Protein 8ROK (pdb70)

InterPro domains:
  IPR003395 RecF/RecN/SMC, N-terminal [PF02463] (2-1196)
  IPR010935 SMCs flexible hinge [PF06470] (530-642)
  IPR010935 SMCs flexible hinge [SM00968] (530-643)
  IPR024704 Structural maintenance of chromosomes protein [PIRSF005719] (1-1197)
  IPR027417 P-loop containing nucleoside triphosphate hydrolase [G3DSA:3.40.50.300] (1-197)
  IPR027417 P-loop containing nucleoside triphosphate hydrolase [G3DSA:3.40.50.300] (995-1211)
  IPR027417 P-loop containing nucleoside triphosphate hydrolase [SSF52540] (1-1189)
  IPR036277 SMCs flexible hinge superfamily [SSF75553] (465-689)
  IPR041741 Structural maintenance of chromosomes 3, ABC domain, eukaryotic [cd03272] (3-158)

GO terms:
  GO:0000785 chromatin (C, IDA)
  GO:0008278 cohesin complex (C, IDA)
  GO:0030893 meiotic cohesin complex (C, IDA)
  GO:0006275 regulation of DNA replication (P, IMP)
  GO:0005515 protein binding (F, IPI)
  GO:0000278 mitotic cell cycle (P, TAS)
  GO:0000775 chromosome, centromeric region (C, TAS)
  GO:0005654 nucleoplasm (C, TAS)
  GO:0005694 chromosome (C, TAS)
  GO:0005829 cytosol (C, TAS)
  GO:0007062 sister chromatid cohesion (P, IMP)
  GO:0005654 nucleoplasm (C, IDA)
  GO:0097431 mitotic spindle pole (C, IDA)
  GO:0070840 dynein complex binding (F, IDA)
  GO:0016363 nuclear matrix (C, IDA)
  GO:0051321 meiotic cell cycle (P, IDA)
  GO:0048487 beta-tubulin binding (F, IDA)
  GO:0090307 mitotic spindle assembly (P, IMP)
  GO:0046982 protein heterodimerization activity (F, IPI)

Sequence (932 aa):
MYIKQVIIQGFRSYRDQTIVDPFSSKHNVIVGRNGSGKSNFFYAIQFVLSDEFSHLRPEQRLALLHEGTGPRVISAFVEIIFDNSDNRLPIDKEEVSLRRVIGAKKDQYFLDKKMVTKNDVMNLLESAGFSRSNPYYIVKQGKINQMATAPDSQRLKLLREVAGTRVYDERKEESISLMKETEGKREKINELLKYIFSEQKEKLIKRQEELDRGYKSIMELMNVLELRKYEAIQLTFKQVSKNFSEVFQKLVPGGKATLVMKFTGVGIRVSFTGKQGEMREMQQLSGGQKSSLVALALIFAIQKCCDPAPFYLFDQIDQALDAQHRKAVSDMIMELAVHAQFITTTFRPELLESADKFYGVKFRNKVSHIDVITAEMAKDFVEGPLAKIWLAAHWDKKLTKAHVFECNLESSVESIISPKVKMALRTSGHLLLGVVRIYHRKAKYLLADCNEAFIKIMYIKQVIIQGFRSYRDQTIVDPFSSKHNVIVGRNGSGKSNFFYAIQFVLSDEFSHLRPEQRLALLHEGTGPRVISAFVEIIFDNSDNRLPIDKEEVSLRRVIGAKKDQYFLDKKMVTKNDVMNLLESAGFSRSNPYYIVKQGKINQMATAPDSQRLKLLREVAGTRVYDERKEESISLMKETEGKREKINELLKYIEERLHTVNFSEQKEKLIKRQEELDRGYKSIMELMNVLELRKYEAIQLTFKQVSKNFSEVFQKLVPGGKATLVMKDQFTGVGIRVSFTGKQGEMREMQQLSGGQKSLVALALIFAIQKCDPAPFYLFDQIDQALDAQHRKAVSDMIMELAVHAQFITTTFRPELLESADKFYGVKFRNKVSHIDVITAEMAKDFVEDAHFVLSKRGPLAKIWLAAHWDKKLTKAHVFECNLESSVESIISPKVKMALRTSGHLLLGVVRIYHRKAKYLLADCNEAFIKIKMA

Solvent-accessible surface area: 42572 Å² total; per-residue (Å²): 10,51,0,40,32,0,19,0,69,0,0,46,20,0,30,69,105,15,106,0,73,63,12,23,47,95,0,0,0,0,3,2,84,13,23,4,7,16,36,24,0,0,59,0,0,5,0,0,2,7,71,126,37,10,136,23,189,75,144,79,35,77,38,11,16,9,104,32,51,46,93,220,36,140,52,2,18,0,25,0,26,0,7,6,74,104,94,91,0,13,24,121,107,126,80,0,21,0,78,0,34,0,8,50,196,158,34,56,4,47,19,34,191,154,137,22,84,65,114,29,3,22,48,0,1,4,12,4,31,6,15,74,16,20,82,8,14,15,0,54,20,46,74,0,50,81,14,6,98,12,84,44,58,66,14,5,117,32,4,92,75,21,0,2,28,112,6,1,50,82,14,41,126,70,0,77,65,23,12,160,99,0,70,38,38,35,99,114,5,78,88,38,34,151,153,42,132,91,132,74,64,103,137,21,39,147,46,33,95,40,1,64,102,0,68,159,17,0,52,86,0,42,95,29,0,47,133,77,30,163,118,7,35,88,104,10,28,133,78,0,16,127,5,0,29,72,9,0,63,139,4,9,110,45,0,83,2,38,7,25,35,110,138,98,1,2,3,5,103,0,1,36,48,16,112,107,69,11,58,71,109,8,140,56,10,35,49,9,25,34,2,0,0,1,0,0,5,0,8,0,1,11,109,33,38,92,16,9,0,14,0,0,10,21,2,2,49,20,4,4,40,97,4,10,120,16,0,2,61,15,0,92,105,63,5,96,159,16,1,1,0,0,1,0,27,34,37,29,0,1,120,6,18,85,41,16,1,8,5,104,62,142,136,70,10,3,66,12,88,68,28,76,37,127,96,0,60,98,83,8,155,90,59,34,61,28,0,54,36,0,4,8,19,52,112,87,5,77,132,67,66,0,87,124,1,75,3,62,58,2,1,78,24,2,32,45,98,125,133,191,44,44,7,17,40,0,0,1,10,0,0,0,0,0,48,0,0,24,51,6,1,110,66,2,22,55,64,3,75,118,18,21,137,139,118,8,51,0,54,32,0,18,0,71,2,0,39,19,0,100,66,112,18,104,2,71,63,12,25,49,88,0,0,1,0,4,2,88,12,21,4,6,16,41,27,0,1,66,0,0,3,0,1,8,5,65,113,32,11,144,32,144,101,105,72,51,66,35,12,4,13,86,25,102,50,131,96,31,140,37,2,20,0,11,0,23,0,11,2,64,94,102,46,1,20,24,139,108,134,84,0,15,0,60,0,20,0,2,57,196,107,34,47,5,47,22,35,148,156,135,28,85,52,109,14,2,16,49,1,3,17,11,2,17,21,22,103,6,20,56,15,22,4,0,52,20,53,51,0,56,108,10,9,97,10,76,40,49,67,11,17,137,25,2,73,67,0,0,0,23,97,19,1,62,90,37,38,122,61,0,75,53,19,11,160,94,0,59,47,36,45,119,106,1,77,90,14,5,113,91,5,69,94,121,55,146,162,146,125,76,32,104,76,24,100,97,4,49,126,40,26,78,43,4,60,111,0,69,155,16,0,76,88,0,26,95,32,2,64,148,53,24,116,119,11,6,55,64,5,3,142,73,0,25,124,2,0,38,73,8,0,103,112,4,10,110,40,1,83,2,47,13,31,59,88,136,184,75,105,2,1,1,8,84,1,2,28,57,24,146,110,64,14,53,72,64,10,116,61,11,34,52,7,24,46,4,0,0,2,0,0,3,0,5,0,0,7,115,25,13,76,14,8,0,12,0,0,7,26,0,4,58,19,5,4,54,91,3,7,117,17,0,2,55,10,0,92,96,57,5,92,164,15,2,1,0,0,0,0,34,35,48,26,0,2,119,6,17,85,43,17,1,9,5,108,65,143,135,40,4,5,71,12,86,70,30,70,39,123,104,0,64,82,59,14,128,132,34,162,29,14,79,99,112,202,46,77,22,24,25,0,22,21,0,6,6,27,52,142,105,5,64,106,69,68,0,78,124,0,68,2,58,71,4,2,91,44,0,30,71,42,208,108,148,9,16,4,27,8,2,0,10,0,1,0,0,0,0,50,0,1,24,46,11,0,110,46,1,27,55,34,0,57,87,9,37,99,104,18,115,157,113

Foldseek 3Di:
DAFQWKWKDQFAQAPHIATAHTDDQFAEEEEEDVPQCDVSVVVQVCCFAAPVNLDDALVVLVNGGYDDPDDHDFKIKMKTKDQCPVVLQVDPDRIWIWMWMTGSPDTFIATVNHTDDSVVRQVRCVSSLRHSQPPLLEAEQCNLLCLLPDDQQVALVVLLSLLPLVVVVVVVVVVVVVVVVVVVVLCCVVVVLVVQVVVVNVVVVVVNVVVVVVVVVVVVVVVVVVVCSVVSSVVSLVQLQVQLQVLVCLLQVQKGKGWDCPVRGIWIWIGSPHPPVNTDTSNPDDSQVSSLSSVSSSVSSCVSRPDQEHEYEESCVSPDPSNLLSVLVVSLVCRVRHYYYYYYLACNVLVSRDWYWYWGNDPSHIHIDTDDSVVSNVRSD/DLLVQLLCQLPPVPPPDPVCLVPDDLVVLVVPLVDPDPPDDPVSSVSSVSSSVSSVVVNVVVVVVVVVVVVVVD/DAFQWKWKDQFAQAPHTATAHTDDQFEEEEEEDVPQCDVSVVVLVCCQAPPVNLDDDLVRLQNGGYDDDDDTDFKIKMKTKDQCPVVLFVDPDRIWIWMWMTGSPDTFIDIVNHTDDSVVRQVRCVSSQDDNLQPFLEDEVVNLVCLLPPDQQVQVVSLLSLLPPVVVVVVVVVVVVVVVVVVVVLVVLVVVLVVLVVVPVVVPSPVVSVVSVVVSVVVVVVVVVVVVVVVVCVVCVVVSSVVSQVQLQVQLQVLVCLLQPQKGKGWDFCVDTRGIWIWIDSPHPDPPTDTSVPDDPQVSLLSSVSSSSSSCVSRPDQEHEYEASCVSDDPSSLLSVLVVSLVVRVRHYYYYYHLACNVLVSRDWYWYWGNDDSHIHIHTDDSVVSHVRSVD/DVVLPPDDPQQVQLLCQLPPVVPDDPVNLVPHDLVVNVVCLVVPPDDDDPVVNVSSVSSSVSSVVVVVVVVVVVVVVVVVVVVVD

Structure (mmCIF, N/CA/C/O backbone):
data_8ROK
#
_entry.id   8ROK
#
_cell.length_a   118.244
_cell.length_b   154.459
_cell.length_c   136.541
_cell.angle_alpha   90.000
_cell.angle_beta   90.000
_cell.angle_gamma   90.000
#
_symmetry.space_group_name_H-M   'C 2 2 21'
#
loop_
_entity.id
_entity.type
_entity.pdbx_description
1 polymer 'Structural maintenance of chromosomes protein 3'
2 polymer 'Double-strand-break repair protein rad21 homolog'
3 non-polymer 'PHOSPHOTHIOPHOSPHORIC ACID-ADENYLATE ESTER'
4 non-polymer 'MAGNESIUM ION'
5 water water
#
loop_
_atom_site.group_PDB
_atom_site.id
_atom_site.type_symbol
_atom_site.label_atom_id
_atom_site.label_alt_id
_atom_site.label_comp_id
_atom_site.label_asym_id
_atom_site.label_entity_id
_atom_site.label_seq_id
_atom_site.pdbx_PDB_ins_code
_atom_site.Cartn_x
_atom_site.Cartn_y
_atom_site.Cartn_z
_atom_site.occupancy
_atom_site.B_iso_or_equiv
_atom_site.auth_seq_id
_atom_site.auth_comp_id
_atom_site.auth_asym_id
_atom_site.auth_atom_id
_atom_site.pdbx_PDB_model_num
ATOM 1 N N . MET A 1 1 ? -27.56080 7.20508 20.65328 1.000 48.03796 1 MET A N 1
ATOM 2 C CA . MET A 1 1 ? -28.17142 8.39717 20.07860 1.000 58.76622 1 MET A CA 1
ATOM 3 C C . MET A 1 1 ? -27.68259 9.65965 20.76615 1.000 62.94266 1 MET A C 1
ATOM 4 O O . MET A 1 1 ? -27.83072 9.82154 21.98190 1.000 65.15253 1 MET A O 1
ATOM 9 N N . TYR A 1 2 ? -27.08189 10.54171 19.97748 1.000 52.20553 2 TYR A N 1
ATOM 10 C CA . TYR A 1 2 ? -26.62886 11.83802 20.45912 1.000 53.03876 2 TYR A CA 1
ATOM 11 C C . TYR A 1 2 ? -26.62395 12.78479 19.26796 1.000 58.44024 2 TYR A C 1
ATOM 12 O O . TYR A 1 2 ? -26.86231 12.37988 18.12811 1.000 48.52560 2 TYR A O 1
ATOM 21 N N . ILE A 1 3 ? -26.38110 14.06003 19.53583 1.000 55.99222 3 ILE A N 1
ATOM 22 C CA . ILE A 1 3 ? -26.38714 15.05712 18.47957 1.000 42.87364 3 ILE A CA 1
ATOM 23 C C . ILE A 1 3 ? -24.99481 15.09449 17.88188 1.000 45.40243 3 ILE A C 1
ATOM 24 O O . ILE A 1 3 ? -24.04621 15.57149 18.50424 1.000 48.93302 3 ILE A O 1
ATOM 29 N N . LYS A 1 4 ? -24.87206 14.58533 16.66046 1.000 47.35469 4 LYS A N 1
ATOM 30 C CA . LYS A 1 4 ? -23.57597 14.61674 16.00653 1.000 45.35560 4 LYS A CA 1
ATOM 31 C C . LYS A 1 4 ? -23.33513 15.97622 15.36537 1.000 45.72209 4 LYS A C 1
ATOM 32 O O . LYS A 1 4 ? -22.23830 16.53443 15.47071 1.000 48.15258 4 LYS A O 1
ATOM 38 N N . GLN A 1 5 ? -24.35828 16.55452 14.75097 1.000 43.54543 5 GLN A N 1
ATOM 39 C CA . GLN A 1 5 ? -24.13005 17.79807 14.03212 1.000 44.71949 5 GLN A CA 1
ATOM 40 C C . GLN A 1 5 ? -25.43116 18.57296 13.90759 1.000 47.43014 5 GLN A C 1
ATOM 41 O O . GLN A 1 5 ? -26.52427 17.99733 13.85818 1.000 44.30181 5 GLN A O 1
ATOM 47 N N . VAL A 1 6 ? -25.28899 19.89308 13.87073 1.000 46.04703 6 VAL A N 1
ATOM 48 C CA . VAL A 1 6 ? -26.40030 20.80648 13.67279 1.000 45.13796 6 VAL A CA 1
ATOM 49 C C . VAL A 1 6 ? -26.09290 21.73131 12.50590 1.000 41.09534 6 VAL A C 1
ATOM 50 O O . VAL A 1 6 ? -24.97342 22.24882 12.38802 1.000 44.82576 6 VAL A O 1
ATOM 54 N N . ILE A 1 7 ? -27.09645 21.95616 11.65952 1.000 42.23843 7 ILE A N 1
ATOM 55 C CA . ILE A 1 7 ? -27.00152 22.90188 10.55176 1.000 40.26444 7 ILE A CA 1
ATOM 56 C C . ILE A 1 7 ? -28.14624 23.88618 10.69951 1.000 40.98457 7 ILE A C 1
ATOM 57 O O . ILE A 1 7 ? -29.30581 23.47385 10.84270 1.000 41.48480 7 ILE A O 1
ATOM 62 N N . ILE A 1 8 ? -27.82353 25.18147 10.66433 1.000 40.49822 8 ILE A N 1
ATOM 63 C CA . ILE A 1 8 ? -28.81099 26.23630 10.83448 1.000 36.97460 8 ILE A CA 1
ATOM 64 C C . ILE A 1 8 ? -28.73516 27.21622 9.66948 1.000 39.93468 8 ILE A C 1
ATOM 65 O O . ILE A 1 8 ? -27.64158 27.61979 9.25556 1.000 43.11044 8 ILE A O 1
ATOM 70 N N . GLN A 1 9 ? -29.89862 27.68446 9.22182 1.000 35.39707 9 GLN A N 1
ATOM 71 C CA . GLN A 1 9 ? -29.92534 28.75335 8.23919 1.000 35.93530 9 GLN A CA 1
ATOM 72 C C . GLN A 1 9 ? -31.18586 29.59399 8.39194 1.000 37.91427 9 GLN A C 1
ATOM 73 O O . GLN A 1 9 ? -32.28334 29.05827 8.58166 1.000 40.07762 9 GLN A O 1
ATOM 79 N N . GLY A 1 10 ? -31.01971 30.91951 8.28918 1.000 36.49576 10 GLY A N 1
ATOM 80 C CA . GLY A 1 10 ? -32.14285 31.83845 8.32846 1.000 43.80020 10 GLY A CA 1
ATOM 81 C C . GLY A 1 10 ? -32.85197 31.92610 9.66866 1.000 49.14719 10 GLY A C 1
ATOM 82 O O . GLY A 1 10 ? -33.93753 32.52005 9.74417 1.000 50.55453 10 GLY A O 1
ATOM 83 N N . PHE A 1 11 ? -32.26179 31.36766 10.72873 1.000 40.08249 11 PHE A N 1
ATOM 84 C CA . PHE A 1 11 ? -32.94805 31.14205 12.00648 1.000 42.76000 11 PHE A CA 1
ATOM 85 C C . PHE A 1 11 ? -32.41907 32.15878 13.01067 1.000 44.35121 11 PHE A C 1
ATOM 86 O O . PHE A 1 11 ? -31.26362 32.05995 13.44527 1.000 42.48446 11 PHE A O 1
ATOM 94 N N . ARG A 1 12 ? -33.26028 33.13804 13.36211 1.000 34.52349 12 ARG A N 1
ATOM 95 C CA . ARG A 1 12 ? -32.88400 34.20464 14.29091 1.000 35.01235 12 ARG A CA 1
ATOM 96 C C . ARG A 1 12 ? -31.53029 34.80574 13.90697 1.000 46.17124 12 ARG A C 1
ATOM 97 O O . ARG A 1 12 ? -31.36472 35.26067 12.77452 1.000 50.60402 12 ARG A O 1
ATOM 105 N N . SER A 1 13 ? -30.54858 34.83313 14.81319 1.000 47.26431 13 SER A N 1
ATOM 106 C CA . SER A 1 13 ? -29.29049 35.49338 14.45519 1.000 44.06084 13 SER A CA 1
ATOM 107 C C . SER A 1 13 ? -28.39354 34.65008 13.54094 1.000 44.65208 13 SER A C 1
ATOM 108 O O . SER A 1 13 ? -27.30790 35.10881 13.18298 1.000 44.74707 13 SER A O 1
ATOM 111 N N . TYR A 1 14 ? -28.75730 33.39658 13.25942 1.000 43.72613 14 TYR A N 1
ATOM 112 C CA . TYR A 1 14 ? -28.01433 32.55764 12.31983 1.000 52.87200 14 TYR A CA 1
ATOM 113 C C . TYR A 1 14 ? -28.63565 32.75508 10.93416 1.000 49.10126 14 TYR A C 1
ATOM 114 O O . TYR A 1 14 ? -29.41059 31.93862 10.43698 1.000 40.24646 14 TYR A O 1
ATOM 123 N N . ARG A 1 15 ? -28.34724 33.92588 10.36148 1.000 42.06125 15 ARG A N 1
ATOM 124 C CA . ARG A 1 15 ? -28.92826 34.26969 9.06674 1.000 48.80850 15 ARG A CA 1
ATOM 125 C C . ARG A 1 15 ? -28.39991 33.35081 7.98073 1.000 48.83194 15 ARG A C 1
ATOM 126 O O . ARG A 1 15 ? -29.17537 32.75819 7.23207 1.000 41.90742 15 ARG A O 1
ATOM 134 N N . ASP A 1 16 ? -27.08448 33.20713 7.91388 1.000 43.63574 16 ASP A N 1
ATOM 135 C CA . ASP A 1 16 ? -26.39009 32.44948 6.89347 1.000 44.26196 16 ASP A CA 1
ATOM 136 C C . ASP A 1 16 ? -26.10630 31.02338 7.34442 1.000 45.12498 16 ASP A C 1
ATOM 137 O O . ASP A 1 16 ? -25.96523 30.74292 8.53656 1.000 46.34323 16 ASP A O 1
ATOM 142 N N . GLN A 1 17 ? -26.04617 30.11578 6.37022 1.000 47.51079 17 GLN A N 1
ATOM 143 C CA . GLN A 1 17 ? -25.80457 28.70662 6.64286 1.000 40.80822 17 GLN A CA 1
ATOM 144 C C . GLN A 1 17 ? -24.70634 28.49126 7.67634 1.000 41.85921 17 GLN A C 1
ATOM 145 O O . GLN A 1 17 ? -23.58488 28.99499 7.53338 1.000 51.16457 17 GLN A O 1
ATOM 151 N N . THR A 1 18 ? -25.03171 27.73154 8.71884 1.000 38.47488 18 THR A N 1
ATOM 152 C CA . THR A 1 18 ? -24.13751 27.53401 9.85382 1.000 47.64697 18 THR A CA 1
ATOM 153 C C . THR A 1 18 ? -24.02807 26.03961 10.12706 1.000 49.74938 18 THR A C 1
ATOM 154 O O . THR A 1 18 ? -25.01059 25.39455 10.50836 1.000 46.39312 18 THR A O 1
ATOM 158 N N . ILE A 1 19 ? -22.83699 25.50956 9.90057 1.000 42.50495 19 ILE A N 1
ATOM 159 C CA . ILE A 1 19 ? -22.52912 24.09092 9.94406 1.000 42.76801 19 ILE A CA 1
ATOM 160 C C . ILE A 1 19 ? -21.62170 23.93535 11.15333 1.000 50.73349 19 ILE A C 1
ATOM 161 O O . ILE A 1 19 ? -20.44989 24.32877 11.10980 1.000 50.51222 19 ILE A O 1
ATOM 166 N N . VAL A 1 20 ? -22.16416 23.42077 12.25758 1.000 46.05885 20 VAL A N 1
ATOM 167 C CA . VAL A 1 20 ? -21.38200 23.35209 13.48700 1.000 49.88373 20 VAL A CA 1
ATOM 168 C C . VAL A 1 20 ? -20.52040 22.09670 13.44433 1.000 48.39644 20 VAL A C 1
ATOM 169 O O . VAL A 1 20 ? -20.99363 21.01687 13.07413 1.000 44.93324 20 VAL A O 1
ATOM 173 N N . ASP A 1 21 ? -19.24248 22.25885 13.76732 1.000 45.62490 21 ASP A N 1
ATOM 174 C CA . ASP A 1 21 ? -18.31728 21.14427 13.76983 1.000 53.19009 21 ASP A CA 1
ATOM 175 C C . ASP A 1 21 ? -18.86013 20.01814 14.64509 1.000 57.25112 21 ASP A C 1
ATOM 176 O O . ASP A 1 21 ? -19.50657 20.28659 15.66656 1.000 53.99368 21 ASP A O 1
ATOM 181 N N . PRO A 1 22 ? -18.65237 18.75646 14.25767 1.000 47.14761 22 PRO A N 1
ATOM 182 C CA . PRO A 1 22 ? -19.29994 17.64224 14.96234 1.000 47.89385 22 PRO A CA 1
ATOM 183 C C . PRO A 1 22 ? -19.02618 17.65030 16.46689 1.000 51.12659 22 PRO A C 1
ATOM 184 O O . PRO A 1 22 ? -17.90139 17.87564 16.91615 1.000 56.86030 22 PRO A O 1
ATOM 188 N N . PHE A 1 23 ? -20.08252 17.40975 17.23878 1.000 40.13647 23 PHE A N 1
ATOM 189 C CA . PHE A 1 23 ? -20.02424 17.47910 18.69634 1.000 48.01678 23 PHE A CA 1
ATOM 190 C C . PHE A 1 23 ? -19.33728 16.26340 19.30679 1.000 53.55574 23 PHE A C 1
ATOM 191 O O . PHE A 1 23 ? -19.33877 15.16975 18.74107 1.000 52.18098 23 PHE A O 1
ATOM 199 N N . SER A 1 24 ? -18.78207 16.45083 20.49896 1.000 59.94366 24 SER A N 1
ATOM 200 C CA . SER A 1 24 ? -18.34393 15.30335 21.28812 1.000 51.56198 24 SER A CA 1
ATOM 201 C C . SER A 1 24 ? -19.55228 14.55550 21.83028 1.000 47.33777 24 SER A C 1
ATOM 202 O O . SER A 1 24 ? -20.58341 15.15514 22.14647 1.000 50.83702 24 SER A O 1
ATOM 205 N N . SER A 1 25 ? -19.44341 13.22915 21.89828 1.000 45.98630 25 SER A N 1
ATOM 206 C CA . SER A 1 25 ? -20.50105 12.47156 22.54660 1.000 52.06788 25 SER A CA 1
ATOM 207 C C . SER A 1 25 ? -20.58414 12.74825 24.04667 1.000 48.68886 25 SER A C 1
ATOM 208 O O . SER A 1 25 ? -21.56451 12.34846 24.67903 1.000 51.74277 25 SER A O 1
ATOM 211 N N . LYS A 1 26 ? -19.58786 13.40233 24.63251 1.000 57.76834 26 LYS A N 1
ATOM 212 C CA . LYS A 1 26 ? -19.66186 13.70943 26.05667 1.000 60.71627 26 LYS A CA 1
ATOM 213 C C . LYS A 1 26 ? -20.09664 15.15399 26.29483 1.000 48.69523 26 LYS A C 1
ATOM 214 O O . LYS A 1 26 ? -21.25205 15.50456 26.02998 1.000 52.54709 26 LYS A O 1
ATOM 220 N N . HIS A 1 27 ? -19.21699 16.00078 26.80412 1.000 47.59692 27 HIS A N 1
ATOM 221 C CA . HIS A 1 27 ? -19.64751 17.30282 27.31099 1.000 50.00613 27 HIS A CA 1
ATOM 222 C C . HIS A 1 27 ? -19.06168 18.39726 26.43635 1.000 46.39955 27 HIS A C 1
ATOM 223 O O . HIS A 1 27 ? -17.84264 18.60917 26.43101 1.000 50.38516 27 HIS A O 1
ATOM 230 N N . ASN A 1 28 ? -19.93654 19.10036 25.71687 1.000 45.21696 28 ASN A N 1
ATOM 231 C CA . ASN A 1 28 ? -19.55215 20.27500 24.94336 1.000 43.51089 28 ASN A CA 1
ATOM 232 C C . ASN A 1 28 ? -19.97141 21.53929 25.67076 1.000 44.84484 28 ASN A C 1
ATOM 233 O O . ASN A 1 28 ? -21.09350 21.64442 26.18717 1.000 43.28686 28 ASN A O 1
ATOM 238 N N . VAL A 1 29 ? -19.07298 22.50317 25.69225 1.000 40.51270 29 VAL A N 1
ATOM 239 C CA . VAL A 1 29 ? -19.35185 23.76480 26.34949 1.000 50.45261 29 VAL A CA 1
ATOM 240 C C . VAL A 1 29 ? -19.12383 24.87878 25.34442 1.000 46.72867 29 VAL A C 1
ATOM 241 O O . VAL A 1 29 ? -18.20761 24.81610 24.51565 1.000 50.69852 29 VAL A O 1
ATOM 245 N N . ILE A 1 30 ? -19.99236 25.87930 25.42304 1.000 54.52045 30 ILE A N 1
ATOM 246 C CA . ILE A 1 30 ? -20.12561 26.98129 24.48082 1.000 52.84129 30 ILE A CA 1
ATOM 247 C C . ILE A 1 30 ? -19.98238 28.29809 25.24823 1.000 54.51164 30 ILE A C 1
ATOM 248 O O . ILE A 1 30 ? -20.69371 28.51416 26.23474 1.000 57.10242 30 ILE A O 1
ATOM 253 N N . VAL A 1 31 ? -19.09102 29.18942 24.79156 1.000 50.30458 31 VAL A N 1
ATOM 254 C CA . VAL A 1 31 ? -18.89893 30.47801 25.45644 1.000 49.25675 31 VAL A CA 1
ATOM 255 C C . VAL A 1 31 ? -18.98568 31.61308 24.44244 1.000 54.62615 31 VAL A C 1
ATOM 256 O O . VAL A 1 31 ? -18.71797 31.44159 23.25130 1.000 53.95894 31 VAL A O 1
ATOM 260 N N . GLY A 1 32 ? -19.37537 32.78748 24.94814 1.000 52.40927 32 GLY A N 1
ATOM 261 C CA . GLY A 1 32 ? -19.54688 33.98041 24.15382 1.000 44.27307 32 GLY A CA 1
ATOM 262 C C . GLY A 1 32 ? -20.22070 35.09332 24.94382 1.000 45.46883 32 GLY A C 1
ATOM 263 O O . GLY A 1 32 ? -20.87274 34.83160 25.96127 1.000 53.63510 32 GLY A O 1
ATOM 264 N N . ARG A 1 33 ? -20.06917 36.33453 24.48349 1.000 40.95851 33 ARG A N 1
ATOM 265 C CA . ARG A 1 33 ? -20.64415 37.51570 25.11536 1.000 44.77730 33 ARG A CA 1
ATOM 266 C C . ARG A 1 33 ? -22.17914 37.45926 25.16318 1.000 42.60468 33 ARG A C 1
ATOM 267 O O . ARG A 1 33 ? -22.82997 36.66005 24.48215 1.000 50.61392 33 ARG A O 1
ATOM 275 N N . ASN A 1 34 ? -22.75910 38.36356 25.96530 1.000 42.51976 34 ASN A N 1
ATOM 276 C CA . ASN A 1 34 ? -24.17093 38.70417 25.81456 1.000 45.83842 34 ASN A CA 1
ATOM 277 C C . ASN A 1 34 ? -24.46451 38.98052 24.34337 1.000 47.54090 34 ASN A C 1
ATOM 278 O O . ASN A 1 34 ? -23.74303 39.74804 23.70240 1.000 38.93279 34 ASN A O 1
ATOM 283 N N . GLY A 1 35 ? -25.54481 38.38668 23.82574 1.000 40.24490 35 GLY A N 1
ATOM 284 C CA . GLY A 1 35 ? -26.01075 38.68432 22.49151 1.000 49.99660 35 GLY A CA 1
ATOM 285 C C . GLY A 1 35 ? -25.25499 37.99858 21.36964 1.000 52.62990 35 GLY A C 1
ATOM 286 O O . GLY A 1 35 ? -25.47288 38.33997 20.20238 1.000 47.04238 35 GLY A O 1
ATOM 287 N N . SER A 1 36 ? -24.41427 37.00645 21.67541 1.000 48.44001 36 SER A N 1
ATOM 288 C CA . SER A 1 36 ? -23.55517 36.43364 20.64507 1.000 51.52400 36 SER A CA 1
ATOM 289 C C . SER A 1 36 ? -24.25154 35.35596 19.80681 1.000 46.76680 36 SER A C 1
ATOM 290 O O . SER A 1 36 ? -23.89591 35.18377 18.64208 1.000 50.17645 36 SER A O 1
ATOM 293 N N . GLY A 1 37 ? -25.23346 34.64260 20.35859 1.000 38.25373 37 GLY A N 1
ATOM 294 C CA . GLY A 1 37 ? -25.93331 33.57110 19.66242 1.000 38.47110 37 GLY A CA 1
ATOM 295 C C . GLY A 1 37 ? -26.09683 32.23906 20.39661 1.000 48.84064 37 GLY A C 1
ATOM 296 O O . GLY A 1 37 ? -26.51783 31.26039 19.76992 1.000 43.12901 37 GLY A O 1
ATOM 297 N N . LYS A 1 38 ? -25.82570 32.17069 21.71609 1.000 42.41281 38 LYS A N 1
ATOM 298 C CA . LYS A 1 38 ? -25.82711 30.86679 22.39641 1.000 39.99370 38 LYS A CA 1
ATOM 299 C C . LYS A 1 38 ? -27.24428 30.32003 22.57715 1.000 41.81874 38 LYS A C 1
ATOM 300 O O . LYS A 1 38 ? -27.53940 29.18224 22.18456 1.000 39.79983 38 LYS A O 1
ATOM 306 N N . SER A 1 39 ? -28.13699 31.10848 23.17651 1.000 39.92692 39 SER A N 1
ATOM 307 C CA . SER A 1 39 ? -29.52456 30.67475 23.32292 1.000 44.80012 39 SER A CA 1
ATOM 308 C C . SER A 1 39 ? -30.19745 30.45478 21.97171 1.000 50.29705 39 SER A C 1
ATOM 309 O O . SER A 1 39 ? -31.13779 29.65632 21.87233 1.000 47.82139 39 SER A O 1
ATOM 312 N N . ASN A 1 40 ? -29.78601 31.21431 20.94485 1.000 49.54833 40 ASN A N 1
ATOM 313 C CA . ASN A 1 40 ? -30.34142 31.03415 19.61297 1.000 38.55540 40 ASN A CA 1
ATOM 314 C C . ASN A 1 40 ? -29.98936 29.65415 19.07483 1.000 40.73670 40 ASN A C 1
ATOM 315 O O . ASN A 1 40 ? -30.82459 28.98795 18.45285 1.000 39.25932 40 ASN A O 1
ATOM 320 N N . PHE A 1 41 ? -28.76168 29.19808 19.33155 1.000 35.31197 41 PHE A N 1
ATOM 321 C CA . PHE A 1 41 ? -28.39414 27.82533 19.00722 1.000 36.77810 41 PHE A CA 1
ATOM 322 C C . PHE A 1 41 ? -29.30209 26.82116 19.71573 1.000 43.49133 41 PHE A C 1
ATOM 323 O O . PHE A 1 41 ? -29.79635 25.87113 19.08785 1.000 38.83950 41 PHE A O 1
ATOM 331 N N . PHE A 1 42 ? -29.52450 27.00619 21.03645 1.000 39.81930 42 PHE A N 1
ATOM 332 C CA . PHE A 1 42 ? -30.39993 26.09593 21.78534 1.000 41.19539 42 PHE A CA 1
ATOM 333 C C . PHE A 1 42 ? -31.84371 26.18565 21.30351 1.000 39.00464 42 PHE A C 1
ATOM 334 O O . PHE A 1 42 ? -32.54821 25.17305 21.24762 1.000 47.48877 42 PHE A O 1
ATOM 342 N N . TYR A 1 43 ? -32.31154 27.39274 20.96241 1.000 40.84659 43 TYR A N 1
ATOM 343 C CA . TYR A 1 43 ? -33.64596 27.51539 20.37350 1.000 44.47673 43 TYR A CA 1
ATOM 344 C C . TYR A 1 43 ? -33.71511 26.79029 19.03369 1.000 43.46861 43 TYR A C 1
ATOM 345 O O . TYR A 1 43 ? -34.75875 26.21831 18.67822 1.000 43.46257 43 TYR A O 1
ATOM 354 N N . ALA A 1 44 ? -32.61014 26.78612 18.28728 1.000 40.46733 44 ALA A N 1
ATOM 355 C CA . ALA A 1 44 ? -32.61669 26.07565 17.01160 1.000 48.13931 44 ALA A CA 1
ATOM 356 C C . ALA A 1 44 ? -32.83866 24.58489 17.24131 1.000 46.82178 44 ALA A C 1
ATOM 357 O O . ALA A 1 44 ? -33.67198 23.97174 16.56457 1.000 48.11011 44 ALA A O 1
ATOM 359 N N . ILE A 1 45 ? -32.17072 24.00751 18.25609 1.000 38.92472 45 ILE A N 1
ATOM 360 C CA . ILE A 1 45 ? -32.38956 22.59306 18.57226 1.000 43.29535 45 ILE A CA 1
ATOM 361 C C . ILE A 1 45 ? -33.81167 22.35396 19.07925 1.000 49.23402 45 ILE A C 1
ATOM 362 O O . ILE A 1 45 ? -34.44398 21.34975 18.72123 1.000 44.25564 45 ILE A O 1
ATOM 367 N N . GLN A 1 46 ? -34.34960 23.27580 19.89757 1.000 49.72208 46 GLN A N 1
ATOM 368 C CA . GLN A 1 46 ? -35.69742 23.09124 20.45205 1.000 49.24916 46 GLN A CA 1
ATOM 369 C C . GLN A 1 46 ? -36.76261 23.20108 19.37485 1.000 52.05784 46 GLN A C 1
ATOM 370 O O . GLN A 1 46 ? -37.79627 22.53587 19.45241 1.000 45.34081 46 GLN A O 1
ATOM 376 N N . PHE A 1 47 ? -36.56644 24.12454 18.42762 1.000 53.41427 47 PHE A N 1
ATOM 377 C CA . PHE A 1 47 ? -37.42554 24.25250 17.24774 1.000 49.57275 47 PHE A CA 1
ATOM 378 C C . PHE A 1 47 ? -37.64369 22.90811 16.54790 1.000 43.99886 47 PHE A C 1
ATOM 379 O O . PHE A 1 47 ? -38.74993 22.61114 16.08662 1.000 52.17839 47 PHE A O 1
ATOM 387 N N . VAL A 1 48 ? -36.60660 22.07739 16.46825 1.000 40.78446 48 VAL A N 1
ATOM 388 C CA . VAL A 1 48 ? -36.74599 20.76723 15.83108 1.000 44.10713 48 VAL A CA 1
ATOM 389 C C . VAL A 1 48 ? -37.38507 19.73182 16.76806 1.000 48.53406 48 VAL A C 1
ATOM 390 O O . VAL A 1 48 ? -38.24280 18.94428 16.33502 1.000 47.55943 48 VAL A O 1
ATOM 394 N N . LEU A 1 49 ? -36.95141 19.68438 18.04089 1.000 46.27082 49 LEU A N 1
ATOM 395 C CA . LEU A 1 49 ? -37.22323 18.55091 18.93766 1.000 52.12603 49 LEU A CA 1
ATOM 396 C C . LEU A 1 49 ? -38.34133 18.77705 19.95406 1.000 61.35120 49 LEU A C 1
ATOM 397 O O . LEU A 1 49 ? -39.00817 17.80554 20.33334 1.000 63.43004 49 LEU A O 1
ATOM 402 N N . SER A 1 50 ? -38.55143 20.01272 20.42800 1.000 61.35788 50 SER A N 1
ATOM 403 C CA . SER A 1 50 ? -39.43247 20.26849 21.56788 1.000 56.78584 50 SER A CA 1
ATOM 404 C C . SER A 1 50 ? -40.89542 20.27255 21.15910 1.000 68.26433 50 SER A C 1
ATOM 405 O O . SER A 1 50 ? -41.27759 20.93067 20.18789 1.000 81.07159 50 SER A O 1
ATOM 408 N N . ASP A 1 51 ? -41.71852 19.57347 21.93843 1.000 75.85326 51 ASP A N 1
ATOM 409 C CA . ASP A 1 51 ? -43.15137 19.53274 21.67796 1.000 88.29774 51 ASP A CA 1
ATOM 410 C C . ASP A 1 51 ? -43.77547 20.92455 21.71348 1.000 93.62470 51 ASP A C 1
ATOM 411 O O . ASP A 1 51 ? -44.75197 21.18092 21.00086 1.000 104.32190 51 ASP A O 1
ATOM 416 N N . GLU A 1 52 ? -43.22224 21.84309 22.51038 1.000 84.57161 52 GLU A N 1
ATOM 417 C CA . GLU A 1 52 ? -43.85504 23.14970 22.66421 1.000 81.17984 52 GLU A CA 1
ATOM 418 C C . GLU A 1 52 ? -43.67099 24.03380 21.44130 1.000 80.73770 52 GLU A C 1
ATOM 419 O O . GLU A 1 52 ? -44.46169 24.96034 21.23719 1.000 84.44481 52 GLU A O 1
ATOM 425 N N . PHE A 1 53 ? -42.65014 23.77980 20.63169 1.000 84.30285 53 PHE A N 1
ATOM 426 C CA . PHE A 1 53 ? -42.46331 24.49617 19.37852 1.000 81.88545 53 PHE A CA 1
ATOM 427 C C . PHE A 1 53 ? -43.14471 23.81294 18.20958 1.000 82.50009 53 PHE A C 1
ATOM 428 O O . PHE A 1 53 ? -43.10092 24.34532 17.09667 1.000 85.67242 53 PHE A O 1
ATOM 436 N N . SER A 1 54 ? -43.77022 22.65340 18.42892 1.000 83.69693 54 SER A N 1
ATOM 437 C CA . SER A 1 54 ? -44.25092 21.86605 17.29851 1.000 93.58487 54 SER A CA 1
ATOM 438 C C . SER A 1 54 ? -45.37386 22.57522 16.54895 1.000 97.48202 54 SER A C 1
ATOM 439 O O . SER A 1 54 ? -45.49603 22.41204 15.32938 1.000 95.41205 54 SER A O 1
ATOM 442 N N . HIS A 1 55 ? -46.18278 23.37632 17.24162 1.000 98.44160 55 HIS A N 1
ATOM 443 C CA . HIS A 1 55 ? -47.22171 24.17866 16.60828 1.000 101.08776 55 HIS A CA 1
ATOM 444 C C . HIS A 1 55 ? -46.91692 25.65226 16.82307 1.000 97.50274 55 HIS A C 1
ATOM 445 O O . HIS A 1 55 ? -46.62038 26.07342 17.94579 1.000 97.49457 55 HIS A O 1
ATOM 452 N N . LEU A 1 56 ? -46.97801 26.42608 15.74243 1.000 97.09285 56 LEU A N 1
ATOM 453 C CA . LEU A 1 56 ? -46.67297 27.84863 15.77222 1.000 95.16460 56 LEU A CA 1
ATOM 454 C C . LEU A 1 56 ? -47.66750 28.58681 14.89179 1.000 106.95438 56 LEU A C 1
ATOM 455 O O . LEU A 1 56 ? -47.96071 28.15266 13.77241 1.000 106.73325 56 LEU A O 1
ATOM 460 N N . ARG A 1 57 ? -48.18509 29.69798 15.39466 1.000 114.25090 57 ARG A N 1
ATOM 461 C CA . ARG A 1 57 ? -48.95353 30.56085 14.52326 1.000 123.53557 57 ARG A CA 1
ATOM 462 C C . ARG A 1 57 ? -48.00624 31.45346 13.73420 1.000 123.72555 57 ARG A C 1
ATOM 463 O O . ARG A 1 57 ? -46.83302 31.59506 14.09215 1.000 126.17125 57 ARG A O 1
ATOM 471 N N . PRO A 1 58 ? -48.47759 32.01843 12.61834 1.000 117.02907 58 PRO A N 1
ATOM 472 C CA . PRO A 1 58 ? -47.65654 32.96920 11.85878 1.000 113.42999 58 PRO A CA 1
ATOM 473 C C . PRO A 1 58 ? -46.88781 33.96903 12.71295 1.000 101.57891 58 PRO A C 1
ATOM 474 O O . PRO A 1 58 ? -45.74114 34.28857 12.39284 1.000 95.89695 58 PRO A O 1
ATOM 478 N N . GLU A 1 59 ? -47.47065 34.44679 13.81238 1.000 106.00026 59 GLU A N 1
ATOM 479 C CA . GLU A 1 59 ? -46.77233 35.45217 14.60962 1.000 115.94287 59 GLU A CA 1
ATOM 480 C C . GLU A 1 59 ? -45.49343 34.88615 15.23060 1.000 115.10047 59 GLU A C 1
ATOM 481 O O . GLU A 1 59 ? -44.48468 35.59453 15.34014 1.000 116.91440 59 GLU A O 1
ATOM 487 N N . GLN A 1 60 ? -45.50230 33.60535 15.61862 1.000 107.08090 60 GLN A N 1
ATOM 488 C CA . GLN A 1 60 ? -44.31196 33.00382 16.21487 1.000 97.09213 60 GLN A CA 1
ATOM 489 C C . GLN A 1 60 ? -43.30576 32.54881 15.16491 1.000 88.42435 60 GLN A C 1
ATOM 490 O O . GLN A 1 60 ? -42.10185 32.51823 15.44505 1.000 89.84878 60 GLN A O 1
ATOM 496 N N . ARG A 1 61 ? -43.77691 32.17706 13.97000 1.000 73.38399 61 ARG A N 1
ATOM 497 C CA . ARG A 1 61 ? -42.87435 31.72717 12.91558 1.000 76.79394 61 ARG A CA 1
ATOM 498 C C . ARG A 1 61 ? -41.93528 32.84353 12.48009 1.000 83.96900 61 ARG A C 1
ATOM 499 O O . ARG A 1 61 ? -40.72990 32.62771 12.30356 1.000 83.93484 61 ARG A O 1
ATOM 507 N N . LEU A 1 62 ? -42.47503 34.04883 12.29295 1.000 87.04717 62 LEU A N 1
ATOM 508 C CA . LEU A 1 62 ? -41.66893 35.14400 11.77557 1.000 85.47348 62 LEU A CA 1
ATOM 509 C C . LEU A 1 62 ? -40.70216 35.68088 12.82049 1.000 76.25493 62 LEU A C 1
ATOM 510 O O . LEU A 1 62 ? -39.67878 36.26582 12.45383 1.000 80.58515 62 LEU A O 1
ATOM 515 N N . ALA A 1 63 ? -40.99163 35.47285 14.10814 1.000 71.89499 63 ALA A N 1
ATOM 516 C CA . ALA A 1 63 ? -40.02490 35.75521 15.16858 1.000 67.85349 63 ALA A CA 1
ATOM 517 C C . ALA A 1 63 ? -38.82824 34.81993 15.11428 1.000 66.45446 63 ALA A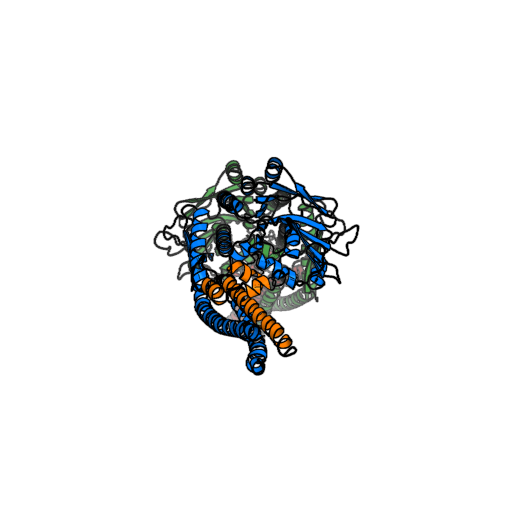 C 1
ATOM 518 O O . ALA A 1 63 ? -37.74706 35.17990 15.60424 1.000 60.07943 63 ALA A O 1
ATOM 520 N N . LEU A 1 64 ? -39.01470 33.61816 14.55403 1.000 63.63120 64 LEU A N 1
ATOM 521 C CA . LEU A 1 64 ? -37.90944 32.70115 14.31387 1.000 59.91309 64 LEU A CA 1
ATOM 522 C C . LEU A 1 64 ? -37.07539 33.12025 13.10514 1.000 55.73355 64 LEU A C 1
ATOM 523 O O . LEU A 1 64 ? -35.84923 32.94071 13.11329 1.000 53.88167 64 LEU A O 1
ATOM 528 N N . LEU A 1 65 ? -37.70885 33.70820 12.08684 1.000 54.80009 65 LEU A N 1
ATOM 529 C CA . LEU A 1 65 ? -36.98768 34.14631 10.89544 1.000 49.92540 65 LEU A CA 1
ATOM 530 C C . LEU A 1 65 ? -36.02171 35.27995 11.22207 1.000 53.66588 65 LEU A C 1
ATOM 531 O O . LEU A 1 65 ? -36.39351 36.25087 11.88865 1.000 57.80339 65 LEU A O 1
ATOM 536 N N . HIS A 1 66 ? -34.78189 35.16019 10.73643 1.000 49.76474 66 HIS A N 1
ATOM 537 C CA . HIS A 1 66 ? -33.81084 36.23128 10.90337 1.000 46.15047 66 HIS A CA 1
ATOM 538 C C . HIS A 1 66 ? -34.39416 37.55292 10.43333 1.000 62.17878 66 HIS A C 1
ATOM 539 O O . HIS A 1 66 ? -35.11102 37.61385 9.43403 1.000 52.17519 66 HIS A O 1
ATOM 546 N N . GLU A 1 67 ? -34.08399 38.61379 11.17289 1.000 70.78962 67 GLU A N 1
ATOM 547 C CA . GLU A 1 67 ? -34.49564 39.96307 10.82601 1.000 70.44327 67 GLU A CA 1
ATOM 548 C C . GLU A 1 67 ? -33.30068 40.88408 11.00637 1.000 67.18441 67 GLU A C 1
ATOM 549 O O . GLU A 1 67 ? -32.54555 40.75265 11.97488 1.000 65.77812 67 GLU A O 1
ATOM 555 N N . GLY A 1 68 ? -33.12944 41.80438 10.07460 1.000 60.33286 68 GLY A N 1
ATOM 556 C CA . GLY A 1 68 ? -32.00699 42.71058 10.14366 1.000 66.05044 68 GLY A CA 1
ATOM 557 C C . GLY A 1 68 ? -31.82195 43.42919 8.83284 1.000 67.53420 68 GLY A C 1
ATOM 558 O O . GLY A 1 68 ? -32.49052 43.15016 7.83209 1.000 74.28923 68 GLY A O 1
ATOM 559 N N . THR A 1 69 ? -30.88766 44.36505 8.85838 1.000 69.71845 69 THR A N 1
ATOM 560 C CA . THR A 1 69 ? -30.50756 45.06779 7.65379 1.000 87.01420 69 THR A CA 1
ATOM 561 C C . THR A 1 69 ? -29.75519 44.11684 6.71924 1.000 92.23832 69 THR A C 1
ATOM 562 O O . THR A 1 69 ? -29.22103 43.08307 7.13194 1.000 90.18096 69 THR A O 1
ATOM 566 N N . GLY A 1 70 ? -29.74849 44.45253 5.43809 1.000 97.24113 70 GLY A N 1
ATOM 567 C CA . GLY A 1 70 ? -29.12656 43.58857 4.46275 1.000 98.51347 70 GLY A CA 1
ATOM 568 C C . GLY A 1 70 ? -30.08479 42.54086 3.93636 1.000 85.13153 70 GLY A C 1
ATOM 569 O O . GLY A 1 70 ? -31.30668 42.71194 3.99478 1.000 81.20232 70 GLY A O 1
ATOM 570 N N . PRO A 1 71 ? -29.54754 41.43577 3.40931 1.000 78.36610 71 PRO A N 1
ATOM 571 C CA . PRO A 1 71 ? -30.39638 40.45213 2.70595 1.000 65.63297 71 PRO A CA 1
ATOM 572 C C . PRO A 1 71 ? -31.52670 39.94313 3.58586 1.000 53.22237 71 PRO A C 1
ATOM 573 O O . PRO A 1 71 ? -31.30724 39.44242 4.67993 1.000 58.73848 71 PRO A O 1
ATOM 577 N N . ARG A 1 72 ? -32.74406 40.11562 3.09834 1.000 58.91759 72 ARG A N 1
ATOM 578 C CA . ARG A 1 72 ? -33.94505 39.67717 3.78213 1.000 42.79098 72 ARG A CA 1
ATOM 579 C C . ARG A 1 72 ? -34.18419 38.18863 3.52318 1.000 62.33371 72 ARG A C 1
ATOM 580 O O . ARG A 1 72 ? -34.09879 37.70297 2.38461 1.000 57.99237 72 ARG A O 1
ATOM 588 N N . VAL A 1 73 ? -34.46769 37.47095 4.58496 1.000 61.67294 73 VAL A N 1
ATOM 589 C CA . VAL A 1 73 ? -34.65562 36.03050 4.56357 1.000 58.37532 73 VAL A CA 1
ATOM 590 C C . VAL A 1 73 ? -36.15339 35.72659 4.59814 1.000 59.68065 73 VAL A C 1
ATOM 591 O O . VAL A 1 73 ? -36.93812 36.45974 5.21297 1.000 67.85338 73 VAL A O 1
ATOM 595 N N . ILE A 1 74 ? -36.55730 34.66389 3.90875 1.000 54.55446 74 ILE A N 1
ATOM 596 C CA . ILE A 1 74 ? -37.96407 34.30644 3.75973 1.000 52.64954 74 ILE A CA 1
ATOM 597 C C . ILE A 1 74 ? -38.25631 32.90765 4.26716 1.000 54.11626 74 ILE A C 1
ATOM 598 O O . ILE A 1 74 ? -39.43403 32.55409 4.43714 1.000 59.61136 74 ILE A O 1
ATOM 603 N N . SER A 1 75 ? -37.22417 32.10222 4.47514 1.000 45.07645 75 SER A N 1
ATOM 604 C CA . SER A 1 75 ? -37.32504 30.73491 4.93567 1.000 50.90497 75 SER A CA 1
ATOM 605 C C . SER A 1 75 ? -36.18683 30.48504 5.91406 1.000 52.77256 75 SER A C 1
ATOM 606 O O . SER A 1 75 ? -35.14844 31.15388 5.85796 1.000 58.02143 75 SER A O 1
ATOM 609 N N . ALA A 1 76 ? -36.39936 29.52467 6.81830 1.000 46.19455 76 ALA A N 1
ATOM 610 C CA . ALA A 1 76 ? -35.38552 29.07786 7.76377 1.000 44.21336 76 ALA A CA 1
ATOM 611 C C . ALA A 1 76 ? -35.47518 27.56978 7.90876 1.000 45.09289 76 ALA A C 1
ATOM 612 O O . ALA A 1 76 ? -36.55633 26.98601 7.81122 1.000 48.90120 76 ALA A O 1
ATOM 614 N N . PHE A 1 77 ? -34.33892 26.93920 8.17320 1.000 43.57495 77 PHE A N 1
ATOM 615 C CA . PHE A 1 77 ? -34.37034 25.53999 8.54940 1.000 45.59287 77 PHE A CA 1
ATOM 616 C C . PHE A 1 77 ? -33.29985 25.26295 9.59024 1.000 51.88427 77 PHE A C 1
ATOM 617 O O . PHE A 1 77 ? -32.25398 25.92047 9.62393 1.000 49.36270 77 PHE A O 1
ATOM 625 N N . VAL A 1 78 ? -33.57584 24.26715 10.42876 1.000 45.67134 78 VAL A N 1
ATOM 626 C CA . VAL A 1 78 ? -32.57540 23.65693 11.29237 1.000 48.61291 78 VAL A CA 1
ATOM 627 C C . VAL A 1 78 ? -32.52781 22.17875 10.96122 1.000 47.98886 78 VAL A C 1
ATOM 628 O O . VAL A 1 78 ? -33.56905 21.52275 10.83063 1.000 51.78921 78 VAL A O 1
ATOM 632 N N . GLU A 1 79 ? -31.32724 21.64977 10.83870 1.000 42.80380 79 GLU A N 1
ATOM 633 C CA . GLU A 1 79 ? -31.15961 20.22237 10.64300 1.000 40.11743 79 GLU A CA 1
ATOM 634 C C . GLU A 1 79 ? -30.29294 19.66442 11.75522 1.000 40.28246 79 GLU A C 1
ATOM 635 O O . GLU A 1 79 ? -29.20787 20.18688 12.02916 1.000 56.24104 79 GLU A O 1
ATOM 641 N N . ILE A 1 80 ? -30.75886 18.58865 12.36521 1.000 46.73220 80 ILE A N 1
ATOM 642 C CA . ILE A 1 80 ? -29.98424 17.83921 13.34031 1.000 48.35405 80 ILE A CA 1
ATOM 643 C C . ILE A 1 80 ? -29.59232 16.50074 12.72560 1.000 44.59502 80 ILE A C 1
ATOM 644 O O . ILE A 1 80 ? -30.45617 15.74194 12.27957 1.000 40.27363 80 ILE A O 1
ATOM 649 N N . ILE A 1 81 ? -28.30063 16.20356 12.73774 1.000 43.35377 81 ILE A N 1
ATOM 650 C CA . ILE A 1 81 ? -27.78762 14.88463 12.41154 1.000 47.86696 81 ILE A CA 1
ATOM 651 C C . ILE A 1 81 ? -27.51277 14.13319 13.71538 1.000 49.89082 81 ILE A C 1
ATOM 652 O O . ILE A 1 81 ? -26.59967 14.47964 14.47314 1.000 48.42470 81 ILE A O 1
ATOM 657 N N . PHE A 1 82 ? -28.30203 13.08760 13.95270 1.000 51.13141 82 PHE A N 1
ATOM 658 C CA . PHE A 1 82 ? -28.13435 12.17819 15.08287 1.000 43.84002 82 PHE A CA 1
ATOM 659 C C . PHE A 1 82 ? -27.14806 11.06573 14.76780 1.000 48.26106 82 PHE A C 1
ATOM 660 O O . PHE A 1 82 ? -27.30719 10.35180 13.77294 1.000 54.83517 82 PHE A O 1
ATOM 668 N N . ASP A 1 83 ? -26.15062 10.89246 15.61838 1.000 54.36242 83 ASP A N 1
ATOM 669 C CA . ASP A 1 83 ? -25.41282 9.63700 15.59257 1.000 59.71217 83 ASP A CA 1
ATOM 670 C C . ASP A 1 83 ? -26.32320 8.54964 16.13432 1.000 57.83442 83 ASP A C 1
ATOM 671 O O . ASP A 1 83 ? -26.99585 8.75305 17.14739 1.000 54.94302 83 ASP A O 1
ATOM 676 N N . ASN A 1 84 ? -26.36471 7.40494 15.44069 1.000 54.72475 84 ASN A N 1
ATOM 677 C CA . ASN A 1 84 ? -27.25924 6.30132 15.77299 1.000 50.00130 84 ASN A CA 1
ATOM 678 C C . ASN A 1 84 ? -26.49738 5.00508 16.02713 1.000 54.00999 84 ASN A C 1
ATOM 679 O O . ASN A 1 84 ? -26.99153 3.92523 15.71088 1.000 51.62777 84 ASN A O 1
ATOM 684 N N . SER A 1 85 ? -25.30450 5.10324 16.61830 1.000 55.29073 85 SER A N 1
ATOM 685 C CA . SER A 1 85 ? -24.49664 3.92318 16.90337 1.000 58.24207 85 SER A CA 1
ATOM 686 C C . SER A 1 85 ? -25.23147 2.94241 17.81310 1.000 66.97006 85 SER A C 1
ATOM 687 O O . SER A 1 85 ? -25.22450 1.73496 17.56661 1.000 74.34058 85 SER A O 1
ATOM 690 N N . ASP A 1 86 ? -25.86236 3.43586 18.87803 1.000 71.86410 86 ASP A N 1
ATOM 691 C CA . ASP A 1 86 ? -26.59208 2.54098 19.77267 1.000 68.37129 86 ASP A CA 1
ATOM 692 C C . ASP A 1 86 ? -27.88009 2.00984 19.16380 1.000 62.42781 86 ASP A C 1
ATOM 693 O O . ASP A 1 86 ? -28.58665 1.25857 19.84064 1.000 61.08777 86 ASP A O 1
ATOM 698 N N . ASN A 1 87 ? -28.22904 2.40704 17.93922 1.000 55.84067 87 ASN A N 1
ATOM 699 C CA . ASN A 1 87 ? -29.39522 1.87681 17.23770 1.000 65.56714 87 ASN A CA 1
ATOM 700 C C . ASN A 1 87 ? -30.70976 2.22862 17.93944 1.000 65.32777 87 ASN A C 1
ATOM 701 O O . ASN A 1 87 ? -31.73297 1.58167 17.71047 1.000 71.89819 87 ASN A O 1
ATOM 706 N N . ARG A 1 88 ? -30.71756 3.26662 18.78025 1.000 61.52403 88 ARG A N 1
ATOM 707 C CA . ARG A 1 88 ? -31.95477 3.67251 19.44055 1.000 57.28191 88 ARG A CA 1
ATOM 708 C C . ARG A 1 88 ? -32.97584 4.22414 18.46172 1.000 64.00228 88 ARG A C 1
ATOM 709 O O . ARG A 1 88 ? -34.17570 4.19333 18.74983 1.000 65.92005 88 ARG A O 1
ATOM 717 N N . LEU A 1 89 ? -32.53449 4.77193 17.33378 1.000 52.45547 89 LEU A N 1
ATOM 718 C CA . LEU A 1 89 ? -33.47809 5.30262 16.36546 1.000 59.12098 89 LEU A CA 1
ATOM 719 C C . LEU A 1 89 ? -33.88884 4.18323 15.41332 1.000 68.64791 89 LEU A C 1
ATOM 720 O O . LEU A 1 89 ? -33.01169 3.55112 14.80797 1.000 61.46587 89 LEU A O 1
ATOM 725 N N . PRO A 1 90 ? -35.19599 3.88692 15.26271 1.000 70.80919 90 PRO A N 1
ATOM 726 C CA . PRO A 1 90 ? -35.60771 2.71618 14.47113 1.000 71.08673 90 PRO A CA 1
ATOM 727 C C . PRO A 1 90 ? -35.41901 2.92267 12.97641 1.000 75.47246 90 PRO A C 1
ATOM 728 O O . PRO A 1 90 ? -36.35432 2.79268 12.18108 1.000 80.11094 90 PRO A O 1
ATOM 732 N N . ILE A 1 91 ? -34.19898 3.26663 12.59325 1.000 71.01325 91 ILE A N 1
ATOM 733 C CA . ILE A 1 91 ? -33.83137 3.48929 11.20665 1.000 67.04073 91 ILE A CA 1
ATOM 734 C C . ILE A 1 91 ? -32.46771 2.85647 11.02128 1.000 72.95283 91 ILE A C 1
ATOM 735 O O . ILE A 1 91 ? -31.55555 3.10546 11.82034 1.000 74.38476 91 ILE A O 1
ATOM 740 N N . ASP A 1 92 ? -32.32900 2.02410 9.98572 1.000 63.08380 92 ASP A N 1
ATOM 741 C CA . ASP A 1 92 ? -31.07604 1.30775 9.75730 1.000 71.81627 92 ASP A CA 1
ATOM 742 C C . ASP A 1 92 ? -30.07844 2.22179 9.04585 1.000 68.78337 92 ASP A C 1
ATOM 743 O O . ASP A 1 92 ? -29.74737 2.05417 7.87133 1.000 76.98853 92 ASP A O 1
ATOM 748 N N . LYS A 1 93 ? -29.58852 3.20791 9.79463 1.000 62.08905 93 LYS A N 1
ATOM 749 C CA . LYS A 1 93 ? -28.51042 4.07428 9.33767 1.000 48.45519 93 LYS A CA 1
ATOM 750 C C . LYS A 1 93 ? -27.61487 4.40206 10.51684 1.000 50.20236 93 LYS A C 1
ATOM 751 O O . LYS A 1 93 ? -28.07093 4.45575 11.66265 1.000 53.52623 93 LYS A O 1
ATOM 757 N N . GLU A 1 94 ? -26.33438 4.62174 10.22905 1.000 53.04822 94 GLU A N 1
ATOM 758 C CA . GLU A 1 94 ? -25.41478 5.09383 11.25969 1.000 62.88154 94 GLU A CA 1
ATOM 759 C C . GLU A 1 94 ? -25.70439 6.54118 11.65818 1.000 61.93812 94 GLU A C 1
ATOM 760 O O . GLU A 1 94 ? -25.43763 6.93744 12.79713 1.000 55.44353 94 GLU A O 1
ATOM 766 N N . GLU A 1 95 ? -26.23681 7.33162 10.73421 1.000 63.54436 95 GLU A N 1
ATOM 767 C CA . GLU A 1 95 ? -26.56139 8.73382 10.93294 1.000 61.37337 95 GLU A CA 1
ATOM 768 C C . GLU A 1 95 ? -27.97291 8.98703 10.44328 1.000 61.48127 95 GLU A C 1
ATOM 769 O O . GLU A 1 95 ? -28.34436 8.56870 9.33878 1.000 62.10940 95 GLU A O 1
ATOM 775 N N . VAL A 1 96 ? -28.74487 9.69748 11.25554 1.000 49.72974 96 VAL A N 1
ATOM 776 C CA . VAL A 1 96 ? -30.12856 10.00979 10.94857 1.000 45.44954 96 VAL A CA 1
ATOM 777 C C . VAL A 1 96 ? -30.28211 11.51730 10.97080 1.000 53.61630 96 VAL A C 1
ATOM 778 O O . VAL A 1 96 ? -29.88599 12.17677 11.93817 1.000 53.99405 96 VAL A O 1
ATOM 782 N N . SER A 1 97 ? -30.85652 12.05021 9.90494 1.000 55.31307 97 SER A N 1
ATOM 783 C CA . SER A 1 97 ? -30.94479 13.47908 9.66019 1.000 49.07838 97 SER A CA 1
ATOM 784 C C . SER A 1 97 ? -32.39398 13.90125 9.84717 1.000 44.17889 97 SER A C 1
ATOM 785 O O . SER A 1 97 ? -33.30729 13.30662 9.26549 1.000 44.77725 97 SER A O 1
ATOM 788 N N . LEU A 1 98 ? -32.61218 14.88820 10.69875 1.000 45.99456 98 LEU A N 1
ATOM 789 C CA . LEU A 1 98 ? -33.94795 15.40301 10.94864 1.000 47.86676 98 LEU A CA 1
ATOM 790 C C . LEU A 1 98 ? -33.90417 16.91247 10.77087 1.000 49.07759 98 LEU A C 1
ATOM 791 O O . LEU A 1 98 ? -33.08729 17.59855 11.40415 1.000 47.70027 98 LEU A O 1
ATOM 796 N N . ARG A 1 99 ? -34.77846 17.42212 9.90861 1.000 50.85582 99 ARG A N 1
ATOM 797 C CA . ARG A 1 99 ? -34.74347 18.80478 9.46381 1.000 51.41424 99 ARG A CA 1
ATOM 798 C C . ARG A 1 99 ? -36.13591 19.40411 9.52734 1.000 47.68323 99 ARG A C 1
ATOM 799 O O . ARG A 1 99 ? -37.10847 18.78863 9.08921 1.000 47.67893 99 ARG A O 1
ATOM 807 N N . ARG A 1 100 ? -36.23326 20.61801 10.05911 1.000 43.48810 100 ARG A N 1
ATOM 808 C CA . ARG A 1 100 ? -37.48494 21.35928 10.02680 1.000 47.05399 100 ARG A CA 1
ATOM 809 C C . ARG A 1 100 ? -37.26427 22.64164 9.25111 1.000 48.55287 100 ARG A C 1
ATOM 810 O O . ARG A 1 100 ? -36.29609 23.36538 9.51168 1.000 52.47625 100 ARG A O 1
ATOM 818 N N . VAL A 1 101 ? -38.17645 22.91564 8.31985 1.000 49.93261 101 VAL A N 1
ATOM 819 C CA . VAL A 1 101 ? -38.09868 24.04111 7.40226 1.000 49.25840 101 VAL A CA 1
ATOM 820 C C . VAL A 1 101 ? -39.30922 24.92515 7.65602 1.000 49.58964 101 VAL A C 1
ATOM 821 O O . VAL A 1 101 ? -40.45171 24.45348 7.61075 1.000 54.41331 101 VAL A O 1
ATOM 825 N N . ILE A 1 102 ? -39.07384 26.20511 7.89498 1.000 53.22613 102 ILE A N 1
ATOM 826 C CA . ILE A 1 102 ? -40.14622 27.09864 8.29587 1.000 58.82367 102 ILE A CA 1
ATOM 827 C C . ILE A 1 102 ? -40.17928 28.30283 7.36303 1.000 67.70117 102 ILE A C 1
ATOM 828 O O . ILE A 1 102 ? -39.13486 28.87510 7.02670 1.000 61.69939 102 ILE A O 1
ATOM 833 N N . GLY A 1 103 ? -41.38405 28.64762 6.91183 1.000 72.77114 103 GLY A N 1
ATOM 834 C CA . GLY A 1 103 ? -41.63748 29.89846 6.23233 1.000 77.92048 103 GLY A CA 1
ATOM 835 C C . GLY A 1 103 ? -42.93753 30.49109 6.73259 1.000 81.86999 103 GLY A C 1
ATOM 836 O O . GLY A 1 103 ? -43.58896 29.93572 7.61659 1.000 86.44151 103 GLY A O 1
ATOM 837 N N . ALA A 1 104 ? -43.30461 31.63228 6.15406 1.000 89.52615 104 ALA A N 1
ATOM 838 C CA . ALA A 1 104 ? -44.54823 32.27412 6.56155 1.000 94.46691 104 ALA A CA 1
ATOM 839 C C . ALA A 1 104 ? -45.75811 31.40981 6.22458 1.000 98.89942 104 ALA A C 1
ATOM 840 O O . ALA A 1 104 ? -46.76627 31.45123 6.93986 1.000 96.13542 104 ALA A O 1
ATOM 842 N N . LYS A 1 105 ? -45.67036 30.60105 5.16296 1.000 104.36684 105 LYS A N 1
ATOM 843 C CA . LYS A 1 105 ? -46.77673 29.74674 4.74267 1.000 110.89068 105 LYS A CA 1
ATOM 844 C C . LYS A 1 105 ? -46.38483 28.27056 4.65948 1.000 108.70048 105 LYS A C 1
ATOM 845 O O . LYS A 1 105 ? -47.12473 27.46590 4.08027 1.000 115.58315 105 LYS A O 1
ATOM 851 N N . LYS A 1 106 ? -45.25108 27.88651 5.23979 1.000 85.45274 106 LYS A N 1
ATOM 852 C CA . LYS A 1 106 ? -44.78049 26.51469 5.14147 1.000 69.70926 106 LYS A CA 1
ATOM 853 C C . LYS A 1 106 ? -44.18828 26.07745 6.47546 1.000 71.08547 106 LYS A C 1
ATOM 854 O O . LYS A 1 106 ? -43.64410 26.88895 7.22961 1.000 62.82971 106 LYS A O 1
ATOM 860 N N . ASP A 1 107 ? -44.29791 24.77571 6.75619 1.000 69.96350 107 ASP A N 1
ATOM 861 C CA . ASP A 1 107 ? -43.78566 24.21546 8.00742 1.000 66.50883 107 ASP A CA 1
ATOM 862 C C . ASP A 1 107 ? -43.70651 22.70204 7.81422 1.000 64.05974 107 ASP A C 1
ATOM 863 O O . ASP A 1 107 ? -44.71985 22.00694 7.93129 1.000 61.52380 107 ASP A O 1
ATOM 868 N N . GLN A 1 108 ? -42.51011 22.20772 7.52883 1.000 60.05552 108 GLN A N 1
ATOM 869 C CA . GLN A 1 108 ? -42.37967 20.83313 7.08810 1.000 57.59775 108 GLN A CA 1
ATOM 870 C C . GLN A 1 108 ? -41.15183 20.18963 7.71217 1.000 50.29332 108 GLN A C 1
ATOM 871 O O . GLN A 1 108 ? -40.08461 20.79875 7.77885 1.000 54.46019 108 GLN A O 1
ATOM 877 N N . TYR A 1 109 ? -41.31018 18.94794 8.14902 1.000 55.60095 109 TYR A N 1
ATOM 878 C CA . TYR A 1 109 ? -40.20627 18.12243 8.61157 1.000 52.57303 109 TYR A CA 1
ATOM 879 C C . TYR A 1 109 ? -39.75054 17.20046 7.48230 1.000 55.87951 109 TYR A C 1
ATOM 880 O O . TYR A 1 109 ? -40.56743 16.70759 6.69988 1.000 57.04619 109 TYR A O 1
ATOM 889 N N . PHE A 1 110 ? -38.44161 16.97359 7.40459 1.000 55.71851 110 PHE A N 1
ATOM 890 C CA . PHE A 1 110 ? -37.83931 16.02568 6.47425 1.000 56.68569 110 PHE A CA 1
ATOM 891 C C . PHE A 1 110 ? -37.00838 15.04572 7.28735 1.000 63.78155 110 PHE A C 1
ATOM 892 O O . PHE A 1 110 ? -36.00721 15.43845 7.89352 1.000 69.75784 110 PHE A O 1
ATOM 900 N N . LEU A 1 111 ? -37.40836 13.77957 7.31344 1.000 58.23990 111 LEU A N 1
ATOM 901 C CA . LEU A 1 111 ? -36.61172 12.74450 7.96362 1.000 52.99660 111 LEU A CA 1
ATOM 902 C C . LEU A 1 111 ? -35.77614 12.06047 6.89015 1.000 59.04782 111 LEU A C 1
ATOM 903 O O . LEU A 1 111 ? -36.32329 11.54436 5.91221 1.000 67.45814 111 LEU A O 1
ATOM 908 N N . ASP A 1 112 ? -34.46007 12.09893 7.05646 1.000 59.47358 112 ASP A N 1
ATOM 909 C CA . ASP A 1 112 ? -33.49983 11.63440 6.06064 1.000 66.85860 112 ASP A CA 1
ATOM 910 C C . ASP A 1 112 ? -33.89924 12.03869 4.63882 1.000 68.08690 112 ASP A C 1
ATOM 911 O O . ASP A 1 112 ? -34.00691 11.22013 3.72976 1.000 72.48654 112 ASP A O 1
ATOM 916 N N . LYS A 1 113 ? -34.10676 13.34330 4.47216 1.000 70.21376 113 LYS A N 1
ATOM 917 C CA . LYS A 1 113 ? -34.37785 14.04043 3.21346 1.000 64.18809 113 LYS A CA 1
ATOM 918 C C . LYS A 1 113 ? -35.75646 13.74382 2.63640 1.000 63.71677 113 LYS A C 1
ATOM 919 O O . LYS A 1 113 ? -36.03070 14.14371 1.50044 1.000 76.06769 113 LYS A O 1
ATOM 925 N N . LYS A 1 114 ? -36.64857 13.10688 3.39845 1.000 62.66739 114 LYS A N 1
ATOM 926 C CA . LYS A 1 114 ? -37.99200 12.76598 2.94666 1.000 65.61885 114 LYS A CA 1
ATOM 927 C C . LYS A 1 114 ? -39.06224 13.30490 3.89784 1.000 69.04179 114 LYS A C 1
ATOM 928 O O . LYS A 1 114 ? -38.89959 13.27518 5.12622 1.000 68.81776 114 LYS A O 1
ATOM 934 N N . MET A 1 115 ? -40.16623 13.78269 3.31906 1.000 59.59270 115 MET A N 1
ATOM 935 C CA . MET A 1 115 ? -41.20201 14.46905 4.08536 1.000 58.97534 115 MET A CA 1
ATOM 936 C C . MET A 1 115 ? -41.89580 13.53596 5.06585 1.000 61.25251 115 MET A C 1
ATOM 937 O O . MET A 1 115 ? -42.24414 12.40390 4.72850 1.000 66.19000 115 MET A O 1
ATOM 942 N N . VAL A 1 116 ? -42.12887 14.03394 6.27899 1.000 61.97767 116 VAL A N 1
ATOM 943 C CA . VAL A 1 116 ? -42.82718 13.28990 7.32138 1.000 61.90311 116 VAL A CA 1
ATOM 944 C C . VAL A 1 116 ? -43.68115 14.26675 8.11158 1.000 65.74457 116 VAL A C 1
ATOM 945 O O . VAL A 1 116 ? -43.35258 15.44844 8.22831 1.000 73.07330 116 VAL A O 1
ATOM 949 N N . THR A 1 117 ? -44.78879 13.76741 8.64986 1.000 68.20471 117 THR A N 1
ATOM 950 C CA . THR A 1 117 ? -45.67319 14.59463 9.45465 1.000 68.19125 117 THR A CA 1
ATOM 951 C C . THR A 1 117 ? -45.01776 14.93655 10.78445 1.000 64.40071 117 THR A C 1
ATOM 952 O O . THR A 1 117 ? -43.95786 14.42133 11.14582 1.000 70.27991 117 THR A O 1
ATOM 956 N N . LYS A 1 118 ? -45.67311 15.82691 11.52108 1.000 66.03435 118 LYS A N 1
ATOM 957 C CA . LYS A 1 118 ? -45.26272 16.08160 12.89272 1.000 72.40756 118 LYS A CA 1
ATOM 958 C C . LYS A 1 118 ? -45.48790 14.87087 13.79281 1.000 70.81715 118 LYS A C 1
ATOM 959 O O . LYS A 1 118 ? -44.75593 14.70309 14.77401 1.000 69.66510 118 LYS A O 1
ATOM 965 N N . ASN A 1 119 ? -46.46682 14.01610 13.47536 1.000 81.39929 119 ASN A N 1
ATOM 966 C CA . ASN A 1 119 ? -46.71435 12.82991 14.29582 1.000 90.33569 119 ASN A CA 1
ATOM 967 C C . ASN A 1 119 ? -45.64604 11.76274 14.08479 1.000 78.21166 119 ASN A C 1
ATOM 968 O O . ASN A 1 119 ? -45.19264 11.13897 15.05011 1.000 81.92864 119 ASN A O 1
ATOM 973 N N . ASP A 1 120 ? -45.23936 11.53886 12.83510 1.000 64.09275 120 ASP A N 1
ATOM 974 C CA . ASP A 1 120 ? -44.06279 10.72373 12.57216 1.000 62.12028 120 ASP A CA 1
ATOM 975 C C . ASP A 1 120 ? -42.88781 11.13764 13.44939 1.000 71.45840 120 ASP A C 1
ATOM 976 O O . ASP A 1 120 ? -42.22946 10.29076 14.06975 1.000 65.97422 120 ASP A O 1
ATOM 981 N N . VAL A 1 121 ? -42.63280 12.44886 13.54121 1.000 74.61375 121 VAL A N 1
ATOM 982 C CA . VAL A 1 121 ? -41.42908 12.92826 14.21608 1.000 64.55702 121 VAL A CA 1
ATOM 983 C C . VAL A 1 121 ? -41.49195 12.63759 15.70862 1.000 65.47273 121 VAL A C 1
ATOM 984 O O . VAL A 1 121 ? -40.50944 12.18847 16.30731 1.000 65.71642 121 VAL A O 1
ATOM 988 N N . MET A 1 122 ? -42.63208 12.90084 16.34161 1.000 69.74698 122 MET A N 1
ATOM 989 C CA . MET A 1 122 ? -42.67344 12.69154 17.78316 1.000 77.91780 122 MET A CA 1
ATOM 990 C C . MET A 1 122 ? -42.76186 11.20258 18.12536 1.000 79.42302 122 MET A C 1
ATOM 991 O O . MET A 1 122 ? -42.25425 10.77853 19.17160 1.000 73.88037 122 MET A O 1
ATOM 996 N N . ASN A 1 123 ? -43.35428 10.38905 17.24430 1.000 75.40309 123 ASN A N 1
ATOM 997 C CA . ASN A 1 123 ? -43.30230 8.94069 17.44032 1.000 74.88846 123 ASN A CA 1
ATOM 998 C C . ASN A 1 123 ? -41.87418 8.43035 17.31385 1.000 77.52697 123 ASN A C 1
ATOM 999 O O . ASN A 1 123 ? -41.40879 7.65378 18.15496 1.000 79.80760 123 ASN A O 1
ATOM 1004 N N . LEU A 1 124 ? -41.16171 8.87249 16.27101 1.000 71.78226 124 LEU A N 1
ATOM 1005 C CA . LEU A 1 124 ? -39.74784 8.54084 16.11025 1.000 61.93472 124 LEU A CA 1
ATOM 1006 C C . LEU A 1 124 ? -38.93741 8.88167 17.35205 1.000 66.05002 124 LEU A C 1
ATOM 1007 O O . LEU A 1 124 ? -38.07741 8.10395 17.77945 1.000 72.35428 124 LEU A O 1
ATOM 1012 N N . LEU A 1 125 ? -39.17971 10.05424 17.93460 1.000 63.09950 125 LEU A N 1
ATOM 1013 C CA . LEU A 1 125 ? -38.36368 10.46840 19.06107 1.000 62.65164 125 LEU A CA 1
ATOM 1014 C C . LEU A 1 125 ? -38.70164 9.66995 20.30745 1.000 68.79908 125 LEU A C 1
ATOM 1015 O O . LEU A 1 125 ? -37.81547 9.39802 21.13091 1.000 66.78206 125 LEU A O 1
ATOM 1020 N N . GLU A 1 126 ? -39.96318 9.27527 20.46800 1.000 69.39246 126 GLU A N 1
ATOM 1021 C CA . GLU A 1 126 ? -40.27495 8.46471 21.63525 1.000 72.43436 126 GLU A CA 1
ATOM 1022 C C . GLU A 1 126 ? -39.77839 7.02883 21.46953 1.000 68.06523 126 GLU A C 1
ATOM 1023 O O . GLU A 1 126 ? -39.36923 6.40613 22.45495 1.000 74.96111 126 GLU A O 1
ATOM 1029 N N . SER A 1 127 ? -39.76979 6.51150 20.23600 1.000 62.00841 127 SER A N 1
ATOM 1030 C CA . SER A 1 127 ? -39.15201 5.21652 19.95701 1.000 66.77096 127 SER A CA 1
ATOM 1031 C C . SER A 1 127 ? -37.76388 5.11435 20.56013 1.000 75.83254 127 SER A C 1
ATOM 1032 O O . SER A 1 127 ? -37.38673 4.07188 21.10099 1.000 84.01359 127 SER A O 1
ATOM 1035 N N . ALA A 1 128 ? -36.98017 6.17731 20.45263 1.000 78.34954 128 ALA A N 1
ATOM 1036 C CA . ALA A 1 128 ? -35.60073 6.17211 20.90084 1.000 74.13564 128 ALA A CA 1
ATOM 1037 C C . ALA A 1 128 ? -35.46137 6.60049 22.34277 1.000 70.62661 128 ALA A C 1
ATOM 1038 O O . ALA A 1 128 ? -34.34644 6.90438 22.77826 1.000 77.19975 128 ALA A O 1
ATOM 1040 N N . GLY A 1 129 ? -36.56605 6.64447 23.08584 1.000 69.05965 129 GLY A N 1
ATOM 1041 C CA . GLY A 1 129 ? -36.51181 6.95916 24.49528 1.000 68.72087 129 GLY A CA 1
ATOM 1042 C C . GLY A 1 129 ? -36.40127 8.42386 24.79923 1.000 77.13377 129 GLY A C 1
ATOM 1043 O O . GLY A 1 129 ? -35.93118 8.79174 25.87760 1.000 87.62580 129 GLY A O 1
ATOM 1044 N N . PHE A 1 130 ? -36.80852 9.27244 23.87179 1.000 83.80084 130 PHE A N 1
ATOM 1045 C CA . PHE A 1 130 ? -36.71366 10.72025 24.00736 1.000 82.94459 130 PHE A CA 1
ATOM 1046 C C . PHE A 1 130 ? -38.14227 11.24378 23.96145 1.000 82.14670 130 PHE A C 1
ATOM 1047 O O . PHE A 1 130 ? -38.71089 11.41519 22.88015 1.000 86.96546 130 PHE A O 1
ATOM 1055 N N . SER A 1 131 ? -38.72613 11.47580 25.12876 1.000 83.72300 131 SER A N 1
ATOM 1056 C CA . SER A 1 131 ? -40.16287 11.66233 25.21056 1.000 97.28484 131 SER A CA 1
ATOM 1057 C C . SER A 1 131 ? -40.57208 13.07194 24.79432 1.000 113.38076 131 SER A C 1
ATOM 1058 O O . SER A 1 131 ? -39.78817 14.02541 24.86896 1.000 116.79034 131 SER A O 1
ATOM 1061 N N . ARG A 1 132 ? -41.81529 13.18483 24.31632 1.000 125.06264 132 ARG A N 1
ATOM 1062 C CA . ARG A 1 132 ? -42.51652 14.46092 24.31448 1.000 130.66503 132 ARG A CA 1
ATOM 1063 C C . ARG A 1 132 ? -43.01358 14.81560 25.70920 1.000 130.45701 132 ARG A C 1
ATOM 1064 O O . ARG A 1 132 ? -43.34696 15.98006 25.96451 1.000 130.34545 132 ARG A O 1
ATOM 1072 N N . SER A 1 133 ? -43.06551 13.82670 26.60793 1.000 127.65776 133 SER A N 1
ATOM 1073 C CA . SER A 1 133 ? -43.33266 14.03742 28.02524 1.000 120.65271 133 SER A CA 1
ATOM 1074 C C . SER A 1 133 ? -42.18832 14.82817 28.64996 1.000 120.99857 133 SER A C 1
ATOM 1075 O O . SER A 1 133 ? -42.11076 16.04791 28.46561 1.000 120.39191 133 SER A O 1
ATOM 1078 N N . ASN A 1 134 ? -41.27091 14.13146 29.34744 1.000 121.71943 134 ASN A N 1
ATOM 1079 C CA . ASN A 1 134 ? -40.23343 14.71614 30.20219 1.000 121.82979 134 ASN A CA 1
ATOM 1080 C C . ASN A 1 134 ? -39.48221 15.85176 29.51167 1.000 121.71046 134 ASN A C 1
ATOM 1081 O O . ASN A 1 134 ? -38.58240 15.60786 28.69591 1.000 115.09403 134 ASN A O 1
ATOM 1086 N N . PRO A 1 135 ? -39.81452 17.10963 29.83713 1.000 127.48179 135 PRO A N 1
ATOM 1087 C CA . PRO A 1 135 ? -39.20354 18.24622 29.14491 1.000 131.12875 135 PRO A CA 1
ATOM 1088 C C . PRO A 1 135 ? -38.02907 18.80825 29.92538 1.000 128.45067 135 PRO A C 1
ATOM 1089 O O . PRO A 1 135 ? -37.92404 20.02280 30.12581 1.000 136.50975 135 PRO A O 1
ATOM 1093 N N . TYR A 1 136 ? -37.15308 17.92911 30.40114 1.000 110.02188 136 TYR A N 1
ATOM 1094 C CA . TYR A 1 136 ? -35.97161 18.35469 31.13421 1.000 88.00555 136 TYR A CA 1
ATOM 1095 C C . TYR A 1 136 ? -34.68988 18.04833 30.39041 1.000 68.71675 136 TYR A C 1
ATOM 1096 O O . TYR A 1 136 ? -33.60490 18.23683 30.95542 1.000 65.12285 136 TYR A O 1
ATOM 1105 N N . TYR A 1 137 ? -34.78475 17.57082 29.14588 1.000 53.97860 137 TYR A N 1
ATOM 1106 C CA . TYR A 1 137 ? -33.58073 17.41305 28.34595 1.000 56.82100 137 TYR A CA 1
ATOM 1107 C C . TYR A 1 137 ? -32.91034 18.76837 28.11493 1.000 47.76154 137 TYR A C 1
ATOM 1108 O O . TYR A 1 137 ? -31.69249 18.83705 27.90133 1.000 55.45044 137 TYR A O 1
ATOM 1117 N N . ILE A 1 138 ? -33.68604 19.85034 28.13074 1.000 38.28592 138 ILE A N 1
ATOM 1118 C CA . ILE A 1 138 ? -33.16000 21.20059 27.94915 1.000 46.66978 138 ILE A CA 1
ATOM 1119 C C . ILE A 1 138 ? -33.51128 22.00601 29.18116 1.000 46.25573 138 ILE A C 1
ATOM 1120 O O . ILE A 1 138 ? -34.66844 22.00871 29.61489 1.000 53.58777 138 ILE A O 1
ATOM 1125 N N . VAL A 1 139 ? -32.51498 22.66588 29.75213 1.000 46.20822 139 VAL A N 1
ATOM 1126 C CA . VAL A 1 139 ? -32.69274 23.47848 30.94806 1.000 48.89963 139 VAL A CA 1
ATOM 1127 C C . VAL A 1 139 ? -32.19797 24.90181 30.69129 1.000 55.26061 139 VAL A C 1
ATOM 1128 O O . VAL A 1 139 ? -31.12170 25.10147 30.12405 1.000 51.71817 139 VAL A O 1
ATOM 1132 N N . LYS A 1 140 ? -32.96582 25.89492 31.13848 1.000 71.59496 140 LYS A N 1
ATOM 1133 C CA . LYS A 1 140 ? -32.52842 27.28558 31.08075 1.000 65.79922 140 LYS A CA 1
ATOM 1134 C C . LYS A 1 140 ? -32.46492 27.90195 32.47516 1.000 77.39883 140 LYS A C 1
ATOM 1135 O O . LYS A 1 140 ? -33.22229 27.53038 33.37235 1.000 77.63087 140 LYS A O 1
ATOM 1141 N N . GLN A 1 141 ? -31.53746 28.85067 32.64162 1.000 78.85567 141 GLN A N 1
ATOM 1142 C CA . GLN A 1 141 ? -31.49302 29.67418 33.84407 1.000 82.54385 141 GLN A CA 1
ATOM 1143 C C . GLN A 1 141 ? -32.88252 30.16049 34.23877 1.000 83.08668 141 GLN A C 1
ATOM 1144 O O . GLN A 1 141 ? -33.23693 30.16065 35.42500 1.000 77.10296 141 GLN A O 1
ATOM 1150 N N . GLY A 1 142 ? -33.68446 30.58275 33.25785 1.000 74.61045 142 GLY A N 1
ATOM 1151 C CA . GLY A 1 142 ? -35.04401 30.97942 33.56677 1.000 56.38290 142 GLY A CA 1
ATOM 1152 C C . GLY A 1 142 ? -35.87267 29.82499 34.07355 1.000 58.05976 142 GLY A C 1
ATOM 1153 O O . GLY A 1 142 ? -36.77998 30.01800 34.88187 1.000 65.87618 142 GLY A O 1
ATOM 1154 N N . LYS A 1 143 ? -35.56326 28.60508 33.62791 1.000 50.85163 143 LYS A N 1
ATOM 1155 C CA . LYS A 1 143 ? -36.25588 27.44273 34.17404 1.000 54.37828 143 LYS A CA 1
ATOM 1156 C C . LYS A 1 143 ? -35.81707 27.15580 35.61152 1.000 54.87631 143 LYS A C 1
ATOM 1157 O O . LYS A 1 143 ? -36.63648 26.77168 36.44995 1.000 60.01525 143 LYS A O 1
ATOM 1163 N N . ILE A 1 144 ? -34.52879 27.33447 35.90362 1.000 47.80819 144 ILE A N 1
ATOM 1164 C CA . ILE A 1 144 ? -34.00157 27.05389 37.23223 1.000 60.16192 144 ILE A CA 1
ATOM 1165 C C . ILE A 1 144 ? -34.57310 28.02502 38.25230 1.000 59.96548 144 ILE A C 1
ATOM 1166 O O . ILE A 1 144 ? -35.14541 27.62219 39.27371 1.000 54.91291 144 ILE A O 1
ATOM 1171 N N . ASN A 1 145 ? -34.43072 29.31669 38.00069 1.000 59.59241 145 ASN A N 1
ATOM 1172 C CA . ASN A 1 145 ? -34.87211 30.22790 39.03968 1.000 71.38992 145 ASN A CA 1
ATOM 1173 C C . ASN A 1 145 ? -36.38906 30.37374 39.05299 1.000 63.83912 145 ASN A C 1
ATOM 1174 O O . ASN A 1 145 ? -36.95338 30.73801 40.08756 1.000 69.26855 145 ASN A O 1
ATOM 1179 N N . GLN A 1 146 ? -37.06671 30.01785 37.96201 1.000 65.61203 146 GLN A N 1
ATOM 1180 C CA . GLN A 1 146 ? -38.51153 29.80251 38.04014 1.000 71.27183 146 GLN A CA 1
ATOM 1181 C C . GLN A 1 146 ? -38.85156 28.63212 38.96524 1.000 62.60553 146 GLN A C 1
ATOM 1182 O O . GLN A 1 146 ? -39.85953 28.67277 39.67830 1.000 62.90876 146 GLN A O 1
ATOM 1188 N N . MET A 1 147 ? -38.03022 27.57170 38.95501 1.000 59.75871 147 MET A N 1
ATOM 1189 C CA . MET A 1 147 ? -38.25227 26.44276 39.85442 1.000 65.51513 147 MET A CA 1
ATOM 1190 C C . MET A 1 147 ? -37.80426 26.75716 41.26944 1.000 65.60043 147 MET A C 1
ATOM 1191 O O . MET A 1 147 ? -38.40109 26.25791 42.22710 1.000 54.90000 147 MET A O 1
ATOM 1196 N N . ALA A 1 148 ? -36.73849 27.55303 41.39939 1.000 66.82950 148 ALA A N 1
ATOM 1197 C CA . ALA A 1 148 ? -36.30798 28.05469 42.69698 1.000 60.66287 148 ALA A CA 1
ATOM 1198 C C . ALA A 1 148 ? -37.45251 28.71191 43.44922 1.000 70.67902 148 ALA A C 1
ATOM 1199 O O . ALA A 1 148 ? -37.63530 28.47291 44.64830 1.000 80.51307 148 ALA A O 1
ATOM 1201 N N . THR A 1 149 ? -38.24115 29.53390 42.76335 1.000 71.10009 149 THR A N 1
ATOM 1202 C CA . THR A 1 149 ? -39.26783 30.34417 43.40608 1.000 67.19265 149 THR A CA 1
ATOM 1203 C C . THR A 1 149 ? -40.66942 29.74061 43.32177 1.000 68.31246 149 THR A C 1
ATOM 1204 O O . THR A 1 149 ? -41.64029 30.42217 43.66733 1.000 74.59940 149 THR A O 1
ATOM 1208 N N . ALA A 1 150 ? -40.80640 28.48376 42.87009 1.000 51.63976 150 ALA A N 1
ATOM 1209 C CA . ALA A 1 150 ? -42.14911 27.97312 42.64740 1.000 51.05156 150 ALA A CA 1
ATOM 1210 C C . ALA A 1 150 ? -42.80301 27.52728 43.95978 1.000 68.35883 150 ALA A C 1
ATOM 1211 O O . ALA A 1 150 ? -42.11398 27.12255 44.90358 1.000 77.94165 150 ALA A O 1
ATOM 1213 N N . PRO A 1 151 ? -44.13088 27.59022 44.05425 1.000 72.34202 151 PRO A N 1
ATOM 1214 C CA . PRO A 1 151 ? -44.81081 27.11836 45.26565 1.000 69.36894 151 PRO A CA 1
ATOM 1215 C C . PRO A 1 151 ? -44.84454 25.59686 45.32679 1.000 77.73938 151 PRO A C 1
ATOM 1216 O O . PRO A 1 151 ? -44.49516 24.90262 44.37395 1.000 81.20966 151 PRO A O 1
ATOM 1220 N N . ASP A 1 152 ? -45.27524 25.08549 46.48585 1.000 78.99720 152 ASP A N 1
ATOM 1221 C CA . ASP A 1 152 ? -45.41705 23.63810 46.64092 1.000 78.51376 152 ASP A CA 1
ATOM 1222 C C . ASP A 1 152 ? -46.39459 23.05557 45.62412 1.000 79.35565 152 ASP A C 1
ATOM 1223 O O . ASP A 1 152 ? -46.26427 21.88772 45.23305 1.000 75.39509 152 ASP A O 1
ATOM 1228 N N . SER A 1 153 ? -47.39080 23.84309 45.20663 1.000 79.89862 153 SER A N 1
ATOM 1229 C CA . SER A 1 153 ? -48.37955 23.35703 44.24647 1.000 80.69640 153 SER A CA 1
ATOM 1230 C C . SER A 1 153 ? -47.73184 23.02037 42.90555 1.000 78.01132 153 SER A C 1
ATOM 1231 O O . SER A 1 153 ? -48.05157 21.99951 42.28699 1.000 80.58151 153 SER A O 1
ATOM 1234 N N . GLN A 1 154 ? -46.81706 23.87535 42.44849 1.000 73.07990 154 GLN A N 1
ATOM 1235 C CA . GLN A 1 154 ? -46.10402 23.63633 41.20211 1.000 72.74067 154 GLN A CA 1
ATOM 1236 C C . GLN A 1 154 ? -45.32658 22.32833 41.24779 1.000 69.49752 154 GLN A C 1
ATOM 1237 O O . GLN A 1 154 ? -45.26885 21.59084 40.25328 1.000 64.23746 154 GLN A O 1
ATOM 1243 N N . ARG A 1 155 ? -44.70898 22.02283 42.38752 1.000 63.33238 155 ARG A N 1
ATOM 1244 C CA . ARG A 1 155 ? -43.85635 20.84494 42.41570 1.000 62.92821 155 ARG A CA 1
ATOM 1245 C C . ARG A 1 155 ? -44.67565 19.56207 42.37199 1.000 64.73382 155 ARG A C 1
ATOM 1246 O O . ARG A 1 155 ? -44.21677 18.55938 41.81517 1.000 68.96806 155 ARG A O 1
ATOM 1254 N N . LEU A 1 156 ? -45.89231 19.57705 42.92107 1.000 62.57401 156 LEU A N 1
ATOM 1255 C CA . LEU A 1 156 ? -46.76039 18.41096 42.79677 1.000 71.22461 156 LEU A CA 1
ATOM 1256 C C . LEU A 1 156 ? -47.24316 18.22538 41.35951 1.000 75.53081 156 LEU A C 1
ATOM 1257 O O . LEU A 1 156 ? -47.32183 17.09328 40.87393 1.000 74.55565 156 LEU A O 1
ATOM 1262 N N . LYS A 1 157 ? -47.59616 19.32042 40.67321 1.000 75.59927 157 LYS A N 1
ATOM 1263 C CA . LYS A 1 157 ? -47.93698 19.22881 39.25490 1.000 75.13560 157 LYS A CA 1
ATOM 1264 C C . LYS A 1 157 ? -46.78491 18.62277 38.47283 1.000 72.29219 157 LYS A C 1
ATOM 1265 O O . LYS A 1 157 ? -46.97360 17.71338 37.65116 1.000 70.98857 157 LYS A O 1
ATOM 1271 N N . LEU A 1 158 ? -45.57653 19.12797 38.71955 1.000 65.94374 158 LEU A N 1
ATOM 1272 C CA . LEU A 1 158 ? -44.38406 18.54748 38.12013 1.000 57.78859 158 LEU A CA 1
ATOM 1273 C C . LEU A 1 158 ? -44.30020 17.05396 38.39037 1.000 58.04186 158 LEU A C 1
ATOM 1274 O O . LEU A 1 158 ? -44.00582 16.26591 37.48452 1.000 62.84980 158 LEU A O 1
ATOM 1279 N N . LEU A 1 159 ? -44.56599 16.64650 39.63037 1.000 56.07810 159 LEU A N 1
ATOM 1280 C CA . LEU A 1 159 ? -44.43635 15.23827 39.97781 1.000 60.62996 159 LEU A CA 1
ATOM 1281 C C . LEU A 1 159 ? -45.47547 14.38842 39.26078 1.000 63.58756 159 LEU A C 1
ATOM 1282 O O . LEU A 1 159 ? -45.18176 13.24923 38.88291 1.000 58.36196 159 LEU A O 1
ATOM 1287 N N . ARG A 1 160 ? -46.68819 14.92033 39.06843 1.000 66.36618 160 ARG A N 1
ATOM 1288 C CA . ARG A 1 160 ? -47.70901 14.17429 38.34318 1.000 66.91950 160 ARG A CA 1
ATOM 1289 C C . ARG A 1 160 ? -47.24482 13.84777 36.93764 1.000 65.08264 160 ARG A C 1
ATOM 1290 O O . ARG A 1 160 ? -47.42624 12.72331 36.45924 1.000 78.58173 160 ARG A O 1
ATOM 1298 N N . GLU A 1 161 ? -46.61871 14.81078 36.26990 1.000 61.85849 161 GLU A N 1
ATOM 1299 C CA . GLU A 1 161 ? -46.26976 14.61237 34.87186 1.000 67.52368 161 GLU A CA 1
ATOM 1300 C C . GLU A 1 161 ? -45.12434 13.61961 34.72598 1.000 61.64993 161 GLU A C 1
ATOM 1301 O O . GLU A 1 161 ? -45.12261 12.79970 33.79990 1.000 65.92970 161 GLU A O 1
ATOM 1307 N N . VAL A 1 162 ? -44.15764 13.64799 35.64532 1.000 54.52223 162 VAL A N 1
ATOM 1308 C CA . VAL A 1 162 ? -43.09912 12.65172 35.57050 1.000 61.99135 162 VAL A CA 1
ATOM 1309 C C . VAL A 1 162 ? -43.62938 11.28351 35.99319 1.000 67.28613 162 VAL A C 1
ATOM 1310 O O . VAL A 1 162 ? -43.09624 10.25206 35.57412 1.000 68.60930 162 VAL A O 1
ATOM 1314 N N . ALA A 1 163 ? -44.70721 11.23763 36.78278 1.000 66.40123 163 ALA A N 1
ATOM 1315 C CA . ALA A 1 163 ? -45.32886 9.94505 37.06103 1.000 66.83940 163 ALA A CA 1
ATOM 1316 C C . ALA A 1 163 ? -45.91833 9.33247 35.79271 1.000 67.21701 163 ALA A C 1
ATOM 1317 O O . ALA A 1 163 ? -45.89432 8.10939 35.61987 1.000 66.67780 163 ALA A O 1
ATOM 1319 N N . GLY A 1 164 ? -46.43918 10.16453 34.89550 1.000 61.44366 164 GLY A N 1
ATOM 1320 C CA . GLY A 1 164 ? -46.91063 9.69993 33.61135 1.000 68.19699 164 GLY A CA 1
ATOM 1321 C C . GLY A 1 164 ? -48.36594 9.30723 33.55695 1.000 71.02872 164 GLY A C 1
ATOM 1322 O O . GLY A 1 164 ? -48.78195 8.68134 32.57497 1.000 70.07377 164 GLY A O 1
ATOM 1323 N N . THR A 1 165 ? -49.16028 9.67278 34.56703 1.000 65.10961 165 THR A N 1
ATOM 1324 C CA . THR A 1 165 ? -50.54484 9.21836 34.61741 1.000 62.13508 165 THR A CA 1
ATOM 1325 C C . THR A 1 165 ? -51.34538 9.71495 33.41288 1.000 64.26361 165 THR A C 1
ATOM 1326 O O . THR A 1 165 ? -52.16918 8.97575 32.85615 1.000 68.97147 165 THR A O 1
ATOM 1330 N N . ARG A 1 166 ? -51.09117 10.95063 32.97207 1.000 67.34563 166 ARG A N 1
ATOM 1331 C CA . ARG A 1 166 ? -51.86511 11.52854 31.87716 1.000 62.19463 166 ARG A CA 1
ATOM 1332 C C . ARG A 1 166 ? -51.65993 10.75098 30.58270 1.000 58.27572 166 ARG A C 1
ATOM 1333 O O . ARG A 1 166 ? -52.61980 10.45520 29.85967 1.000 57.51075 166 ARG A O 1
ATOM 1341 N N . VAL A 1 167 ? -50.40691 10.43280 30.25727 1.000 56.34686 167 VAL A N 1
ATOM 1342 C CA . VAL A 1 167 ? -50.14872 9.75090 28.99699 1.000 61.32581 167 VAL A CA 1
ATOM 1343 C C . VAL A 1 167 ? -50.57375 8.29278 29.09357 1.000 65.92803 167 VAL A C 1
ATOM 1344 O O . VAL A 1 167 ? -51.08956 7.72531 28.12319 1.000 57.96890 167 VAL A O 1
ATOM 1348 N N . TYR A 1 168 ? -50.39067 7.66887 30.26774 1.000 65.33314 168 TYR A N 1
ATOM 1349 C CA . TYR A 1 168 ? -50.92088 6.32492 30.46261 1.000 61.48888 168 TYR A CA 1
ATOM 1350 C C . TYR A 1 168 ? -52.40266 6.27395 30.11359 1.000 64.64491 168 TYR A C 1
ATOM 1351 O O . TYR A 1 168 ? -52.85710 5.34907 29.42809 1.000 61.43437 168 TYR A O 1
ATOM 1360 N N . ASP A 1 169 ? -53.17133 7.26088 30.58602 1.000 63.94322 169 ASP A N 1
ATOM 1361 C CA . ASP A 1 169 ? -54.59746 7.30563 30.28601 1.000 65.30803 169 ASP A CA 1
ATOM 1362 C C . ASP A 1 169 ? -54.85990 7.46424 28.79566 1.000 66.95608 169 ASP A C 1
ATOM 1363 O O . ASP A 1 169 ? -55.86815 6.95994 28.28666 1.000 72.11552 169 ASP A O 1
ATOM 1368 N N . GLU A 1 170 ? -53.98470 8.17097 28.07975 1.000 64.05793 170 GLU A N 1
ATOM 1369 C CA . GLU A 1 170 ? -54.20555 8.34786 26.64714 1.000 66.93450 170 GLU A CA 1
ATOM 1370 C C . GLU A 1 170 ? -53.88994 7.06371 25.89045 1.000 66.49638 170 GLU A C 1
ATOM 1371 O O . GLU A 1 170 ? -54.62153 6.67663 24.96994 1.000 65.25664 170 GLU A O 1
ATOM 1377 N N . ARG A 1 171 ? -52.81395 6.37952 26.28480 1.000 65.29203 171 ARG A N 1
ATOM 1378 C CA . ARG A 1 171 ? -52.48868 5.09122 25.68576 1.000 65.86419 171 ARG A CA 1
ATOM 1379 C C . ARG A 1 171 ? -53.58660 4.06524 25.94560 1.000 63.43558 171 ARG A C 1
ATOM 1380 O O . ARG A 1 171 ? -53.93727 3.27979 25.05350 1.000 56.38373 171 ARG A O 1
ATOM 1388 N N . LYS A 1 172 ? -54.15109 4.06229 27.16007 1.000 59.14563 172 LYS A N 1
ATOM 1389 C CA . LYS A 1 172 ? -55.21116 3.10831 27.47412 1.000 61.34797 172 LYS A CA 1
ATOM 1390 C C . LYS A 1 172 ? -56.44793 3.37235 26.62897 1.000 58.89582 172 LYS A C 1
ATOM 1391 O O . LYS A 1 172 ? -57.03019 2.44432 26.05555 1.000 55.84685 172 LYS A O 1
ATOM 1397 N N . GLU A 1 173 ? -56.87696 4.63765 26.55310 1.000 62.63964 173 GLU A N 1
ATOM 1398 C CA . GLU A 1 173 ? -58.02471 4.96676 25.71462 1.000 63.44505 173 GLU A CA 1
ATOM 1399 C C . GLU A 1 173 ? -57.76005 4.58811 24.26888 1.000 64.72716 173 GLU A C 1
ATOM 1400 O O . GLU A 1 173 ? -58.64247 4.05036 23.58849 1.000 64.36293 173 GLU A O 1
ATOM 1406 N N . GLU A 1 174 ? -56.54015 4.85647 23.79156 1.000 63.22017 174 GLU A N 1
ATOM 1407 C CA . GLU A 1 174 ? -56.11814 4.40191 22.46819 1.000 61.62876 174 GLU A CA 1
ATOM 1408 C C . GLU A 1 174 ? -56.19063 2.87869 22.35740 1.000 62.40019 174 GLU A C 1
ATOM 1409 O O . GLU A 1 174 ? -56.75372 2.34080 21.39357 1.000 62.07902 174 GLU A O 1
ATOM 1415 N N . SER A 1 175 ? -55.62413 2.16676 23.34293 1.000 58.14274 175 SER A N 1
ATOM 1416 C CA . SER A 1 175 ? -55.64719 0.70256 23.33043 1.000 57.40626 175 SER A CA 1
ATOM 1417 C C . SER A 1 175 ? -57.07364 0.16724 23.26448 1.000 59.42211 175 SER A C 1
ATOM 1418 O O . SER A 1 175 ? -57.40371 -0.65760 22.40032 1.000 57.17875 175 SER A O 1
ATOM 1421 N N . ILE A 1 176 ? -57.93554 0.64336 24.16477 1.000 57.41362 176 ILE A N 1
ATOM 1422 C CA . ILE A 1 176 ? -59.29061 0.11121 24.27438 1.000 64.75751 176 ILE A CA 1
ATOM 1423 C C . ILE A 1 176 ? -60.04843 0.27271 22.96690 1.000 69.43545 176 ILE A C 1
ATOM 1424 O O . ILE A 1 176 ? -60.72716 -0.65475 22.50901 1.000 73.33286 176 ILE A O 1
ATOM 1429 N N . SER A 1 177 ? -59.96470 1.45768 22.35625 1.000 73.21797 177 SER A N 1
ATOM 1430 C CA . SER A 1 177 ? -60.64772 1.68749 21.08747 1.000 76.18616 177 SER A CA 1
ATOM 1431 C C . SER A 1 177 ? -60.13567 0.73834 20.01680 1.000 76.37055 177 SER A C 1
ATOM 1432 O O . SER A 1 177 ? -60.91619 0.19130 19.23048 1.000 81.63081 177 SER A O 1
ATOM 1435 N N . LEU A 1 178 ? -58.82248 0.52610 19.97810 1.000 72.66927 178 LEU A N 1
ATOM 1436 C CA . LEU A 1 178 ? -58.26380 -0.47208 19.07822 1.000 68.25451 178 LEU A CA 1
ATOM 1437 C C . LEU A 1 178 ? -58.67558 -1.88854 19.48171 1.000 77.96535 178 LEU A C 1
ATOM 1438 O O . LEU A 1 178 ? -58.79000 -2.76316 18.61701 1.000 79.29372 178 LEU A O 1
ATOM 1443 N N . MET A 1 179 ? -58.91332 -2.13984 20.77787 1.000 83.86736 179 MET A N 1
ATOM 1444 C CA . MET A 1 179 ? -59.46990 -3.43096 21.18106 1.000 74.43913 179 MET A CA 1
ATOM 1445 C C . MET A 1 179 ? -60.85758 -3.62835 20.58499 1.000 73.95169 179 MET A C 1
ATOM 1446 O O . MET A 1 179 ? -61.14831 -4.67303 19.99109 1.000 80.01166 179 MET A O 1
ATOM 1451 N N . LYS A 1 180 ? -61.73149 -2.63131 20.74129 1.000 75.73325 180 LYS A N 1
ATOM 1452 C CA . LYS A 1 180 ? -63.05392 -2.69103 20.12620 1.000 85.17864 180 LYS A CA 1
ATOM 1453 C C . LYS A 1 180 ? -62.95711 -2.90241 18.61670 1.000 91.57929 180 LYS A C 1
ATOM 1454 O O . LYS A 1 180 ? -63.78339 -3.60842 18.02468 1.000 93.77341 180 LYS A O 1
ATOM 1460 N N . GLU A 1 181 ? -61.94534 -2.31239 17.97742 1.000 91.88687 181 GLU A N 1
ATOM 1461 C CA . GLU A 1 181 ? -61.79636 -2.48372 16.53762 1.000 96.25931 181 GLU A CA 1
ATOM 1462 C C . GLU A 1 181 ? -61.45318 -3.92062 16.16977 1.000 97.14306 181 GLU A C 1
ATOM 1463 O O . GLU A 1 181 ? -61.76407 -4.35918 15.05693 1.000 104.26656 181 GLU A O 1
ATOM 1469 N N . THR A 1 182 ? -60.81283 -4.66528 17.07211 1.000 89.92263 182 THR A N 1
ATOM 1470 C CA . THR A 1 182 ? -60.54330 -6.07274 16.80298 1.000 91.89355 182 THR A CA 1
ATOM 1471 C C . THR A 1 182 ? -61.71703 -6.97145 17.15290 1.000 93.77334 182 THR A C 1
ATOM 1472 O O . THR A 1 182 ? -61.87267 -8.03427 16.54220 1.000 97.03344 182 THR A O 1
ATOM 1476 N N . GLU A 1 183 ? -62.53760 -6.58648 18.13173 1.000 94.24421 183 GLU A N 1
ATOM 1477 C CA . GLU A 1 183 ? -63.67194 -7.42795 18.48916 1.000 100.48647 183 GLU A CA 1
ATOM 1478 C C . GLU A 1 183 ? -64.63624 -7.56705 17.32042 1.000 105.60429 183 GLU A C 1
ATOM 1479 O O . GLU A 1 183 ? -65.29240 -8.60317 17.17395 1.000 107.47441 183 GLU A O 1
ATOM 1485 N N . GLY A 1 184 ? -64.70962 -6.54896 16.46277 1.000 108.06267 184 GLY A N 1
ATOM 1486 C CA . GLY A 1 184 ? -65.51861 -6.66111 15.26198 1.000 109.98352 184 GLY A CA 1
ATOM 1487 C C . GLY A 1 184 ? -64.88996 -7.56196 14.21943 1.000 112.83982 184 GLY A C 1
ATOM 1488 O O . GLY A 1 184 ? -65.59139 -8.30464 13.52883 1.000 119.76454 184 GLY A O 1
ATOM 1489 N N . LYS A 1 185 ? -63.56135 -7.50734 14.08661 1.000 110.50756 185 LYS A N 1
ATOM 1490 C CA . LYS A 1 185 ? -62.87108 -8.42019 13.17846 1.000 108.74641 185 LYS A CA 1
ATOM 1491 C C . LYS A 1 185 ? -62.84408 -9.84227 13.73601 1.000 108.50876 185 LYS A C 1
ATOM 1492 O O . LYS A 1 185 ? -62.96382 -10.81415 12.98008 1.000 103.67509 185 LYS A O 1
ATOM 1498 N N . ARG A 1 186 ? -62.67965 -9.98522 15.05584 1.000 111.11490 186 ARG A N 1
ATOM 1499 C CA . ARG A 1 186 ? -62.74352 -11.30743 15.67255 1.000 110.46960 186 ARG A CA 1
ATOM 1500 C C . ARG A 1 186 ? -64.11247 -11.93990 15.48817 1.000 114.17215 186 ARG A C 1
ATOM 1501 O O . ARG A 1 186 ? -64.22694 -13.16903 15.41928 1.000 110.71758 186 ARG A O 1
ATOM 1509 N N . GLU A 1 187 ? -65.16082 -11.12049 15.42022 1.000 122.94476 187 GLU A N 1
ATOM 1510 C CA . GLU A 1 187 ? -66.49015 -11.65654 15.16644 1.000 131.66616 187 GLU A CA 1
ATOM 1511 C C . GLU A 1 187 ? -66.63143 -12.10508 13.71651 1.000 134.73296 187 GLU A C 1
ATOM 1512 O O . GLU A 1 187 ? -67.27709 -13.12145 13.43687 1.000 139.15340 187 GLU A O 1
ATOM 1518 N N . LYS A 1 188 ? -66.02217 -11.37446 12.78111 1.000 127.63237 188 LYS A N 1
ATOM 1519 C CA . LYS A 1 188 ? -66.07067 -11.76319 11.37585 1.000 119.61729 188 LYS A CA 1
ATOM 1520 C C . LYS A 1 188 ? -64.96239 -12.74759 11.02539 1.000 121.36955 188 LYS A C 1
ATOM 1521 O O . LYS A 1 188 ? -64.49459 -12.77068 9.88421 1.000 123.60923 188 LYS A O 1
ATOM 1527 N N . ILE A 1 189 ? -64.51503 -13.54198 11.99864 1.000 123.01368 189 ILE A N 1
ATOM 1528 C CA . ILE A 1 189 ? -63.66922 -14.70193 11.72447 1.000 123.13473 189 ILE A CA 1
ATOM 1529 C C . ILE A 1 189 ? -64.22991 -15.88489 12.50865 1.000 128.51506 189 ILE A C 1
ATOM 1530 O O . ILE A 1 189 ? -64.20654 -17.02683 12.03360 1.000 124.10935 189 ILE A O 1
ATOM 1535 N N . ASN A 1 190 ? -64.75541 -15.61744 13.70890 1.000 137.79083 190 ASN A N 1
ATOM 1536 C CA . ASN A 1 190 ? -65.35507 -16.67948 14.50986 1.000 146.39339 190 ASN A CA 1
ATOM 1537 C C . ASN A 1 190 ? -66.72748 -17.06284 13.97034 1.000 153.25735 190 ASN A C 1
ATOM 1538 O O . ASN A 1 190 ? -67.02260 -18.24978 13.79462 1.000 155.05673 190 ASN A O 1
ATOM 1543 N N . GLU A 1 191 ? -67.58367 -16.06870 13.71397 1.000 155.70916 191 GLU A N 1
ATOM 1544 C CA . GLU A 1 191 ? -68.81076 -16.32569 12.96629 1.000 154.82902 191 GLU A CA 1
ATOM 1545 C C . GLU A 1 191 ? -68.49923 -16.80165 11.55201 1.000 154.35581 191 GLU A C 1
ATOM 1546 O O . GLU A 1 191 ? -69.21403 -17.65216 11.00775 1.000 159.35123 191 GLU A O 1
ATOM 1552 N N . LEU A 1 192 ? -67.42425 -16.28246 10.95456 1.000 147.48402 192 LEU A N 1
ATOM 1553 C CA . LEU A 1 192 ? -66.99995 -16.65264 9.61049 1.000 140.86897 192 LEU A CA 1
ATOM 1554 C C . LEU A 1 192 ? -66.38248 -18.04413 9.54319 1.000 141.89552 192 LEU A C 1
ATOM 1555 O O . LEU A 1 192 ? -66.15867 -18.55000 8.43924 1.000 142.41860 192 LEU A O 1
ATOM 1560 N N . LEU A 1 193 ? -66.09998 -18.67040 10.68704 1.000 144.91287 193 LEU A N 1
ATOM 1561 C CA . LEU A 1 193 ? -65.49951 -19.99916 10.72146 1.000 148.08622 193 LEU A CA 1
ATOM 1562 C C . LEU A 1 193 ? -66.48579 -21.10760 10.36821 1.000 150.13586 193 LEU A C 1
ATOM 1563 O O . LEU A 1 193 ? -66.05923 -22.25045 10.16274 1.000 153.27677 193 LEU A O 1
ATOM 1568 N N . LYS A 1 194 ? -67.78135 -20.78954 10.27391 1.000 146.88362 194 LYS A N 1
ATOM 1569 C CA . LYS A 1 194 ? -68.80617 -21.80755 10.05374 1.000 143.29127 194 LYS A CA 1
ATOM 1570 C C . LYS A 1 194 ? -68.49197 -22.69241 8.85226 1.000 145.52915 194 LYS A C 1
ATOM 1571 O O . LYS A 1 194 ? -68.66707 -23.91573 8.91391 1.000 144.05198 194 LYS A O 1
ATOM 1577 N N . TYR A 1 195 ? -68.02329 -22.09320 7.75296 1.000 150.23069 195 TYR A N 1
ATOM 1578 C CA . TYR A 1 195 ? -67.76715 -22.82302 6.51339 1.000 154.10392 195 TYR A CA 1
ATOM 1579 C C . TYR A 1 195 ? -66.79952 -23.97618 6.74946 1.000 153.53336 195 TYR A C 1
ATOM 1580 O O . TYR A 1 195 ? -67.19553 -25.14758 6.72455 1.000 155.91070 195 TYR A O 1
ATOM 1589 N N . ILE A 1 196 ? -65.53225 -23.65221 6.97895 1.000 147.63948 196 ILE A N 1
ATOM 1590 C CA . ILE A 1 196 ? -64.53726 -24.66148 7.29722 1.000 143.49547 196 ILE A CA 1
ATOM 1591 C C . ILE A 1 196 ? -64.59960 -24.98213 8.78509 1.000 138.86417 196 ILE A C 1
ATOM 1592 O O . ILE A 1 196 ? -65.52851 -25.64174 9.25431 1.000 136.27081 196 ILE A O 1
ATOM 1597 N N . PHE A 1 238 ? -55.92730 -28.91076 3.32323 1.000 142.76071 993 PHE A N 1
ATOM 1598 C CA . PHE A 1 238 ? -57.10017 -28.04158 3.34066 1.000 144.50050 993 PHE A CA 1
ATOM 1599 C C . PHE A 1 238 ? -57.97944 -28.35496 4.53598 1.000 140.26578 993 PHE A C 1
ATOM 1600 O O . PHE A 1 238 ? -58.75007 -27.51442 4.99600 1.000 138.46162 993 PHE A O 1
ATOM 1608 N N . SER A 1 239 ? -57.87251 -29.58807 5.02211 1.000 138.11180 994 SER A N 1
ATOM 1609 C CA . SER A 1 239 ? -58.36161 -29.90405 6.35431 1.000 135.66696 994 SER A CA 1
ATOM 1610 C C . SER A 1 239 ? -57.34922 -29.50998 7.41913 1.000 133.93656 994 SER A C 1
ATOM 1611 O O . SER A 1 239 ? -57.73200 -29.24858 8.56661 1.000 126.54656 994 SER A O 1
ATOM 1614 N N . GLU A 1 240 ? -56.06723 -29.45228 7.04626 1.000 141.25732 995 GLU A N 1
ATOM 1615 C CA . GLU A 1 240 ? -55.02140 -29.05615 7.98043 1.000 146.92554 995 GLU A CA 1
ATOM 1616 C C . GLU A 1 240 ? -55.05477 -27.55705 8.23739 1.000 146.87361 995 GLU A C 1
ATOM 1617 O O . GLU A 1 240 ? -54.87732 -27.11296 9.37819 1.000 147.30671 995 GLU A O 1
ATOM 1623 N N . GLN A 1 241 ? -55.27547 -26.76319 7.18436 1.000 144.03168 996 GLN A N 1
ATOM 1624 C CA . GLN A 1 241 ? -55.32289 -25.31371 7.33929 1.000 138.31066 996 GLN A CA 1
ATOM 1625 C C . GLN A 1 241 ? -56.43944 -24.88702 8.28091 1.000 133.06811 996 GLN A C 1
ATOM 1626 O O . GLN A 1 241 ? -56.30920 -23.87002 8.96887 1.000 133.29105 996 GLN A O 1
ATOM 1632 N N . LYS A 1 242 ? -57.53557 -25.64864 8.33105 1.000 127.44735 997 LYS A N 1
ATOM 1633 C CA . LYS A 1 242 ? -58.56690 -25.40137 9.33423 1.000 122.87977 997 LYS A CA 1
ATOM 1634 C C . LYS A 1 242 ? -57.98339 -25.46449 10.73954 1.000 126.80937 997 LYS A C 1
ATOM 1635 O O . LYS A 1 242 ? -58.12601 -24.52211 11.52728 1.000 126.51603 997 LYS A O 1
ATOM 1641 N N . GLU A 1 243 ? -57.31599 -26.57507 11.06975 1.000 131.89065 998 GLU A N 1
ATOM 1642 C CA . GLU A 1 243 ? -56.74077 -26.72757 12.40261 1.000 131.06257 998 GLU A CA 1
ATOM 1643 C C . GLU A 1 243 ? -55.66047 -25.68909 12.66697 1.000 124.56668 998 GLU A C 1
ATOM 1644 O O . GLU A 1 243 ? -55.50927 -25.23064 13.80575 1.000 118.75591 998 GLU A O 1
ATOM 1650 N N . LYS A 1 244 ? -54.90526 -25.30613 11.62956 1.000 122.86700 999 LYS A N 1
ATOM 1651 C CA . LYS A 1 244 ? -53.88401 -24.27612 11.78652 1.000 120.47641 999 LYS A CA 1
ATOM 1652 C C . LYS A 1 244 ? -54.50593 -22.89386 11.96915 1.000 117.83967 999 LYS A C 1
ATOM 1653 O O . LYS A 1 244 ? -53.96079 -22.06797 12.70907 1.000 119.32148 999 LYS A O 1
ATOM 1659 N N . LEU A 1 245 ? -55.64848 -22.62546 11.32737 1.000 110.84697 1000 LEU A N 1
ATOM 1660 C CA . LEU A 1 245 ? -56.34586 -21.36634 11.57775 1.000 100.86281 1000 LEU A CA 1
ATOM 1661 C C . LEU A 1 245 ? -57.05846 -21.38497 12.92713 1.000 101.81424 1000 LEU A C 1
ATOM 1662 O O . LEU A 1 245 ? -57.03286 -20.38775 13.65919 1.000 101.58106 1000 LEU A O 1
ATOM 1667 N N . ILE A 1 246 ? -57.70476 -22.50310 13.27518 1.000 101.64640 1001 ILE A N 1
ATOM 1668 C CA . ILE A 1 246 ? -58.35723 -22.59768 14.58146 1.000 104.11243 1001 ILE A CA 1
ATOM 1669 C C . ILE A 1 246 ? -57.32450 -22.53475 15.70160 1.000 103.95662 1001 ILE A C 1
ATOM 1670 O O . ILE A 1 246 ? -57.61702 -22.05650 16.80734 1.000 96.73758 1001 ILE A O 1
ATOM 1675 N N . LYS A 1 247 ? -56.10213 -23.00335 15.43563 1.000 103.15554 1002 LYS A N 1
ATOM 1676 C CA . LYS A 1 247 ? -55.00650 -22.76894 16.36846 1.000 95.48781 1002 LYS A CA 1
ATOM 1677 C C . LYS A 1 247 ? -54.80169 -21.27429 16.59061 1.000 92.25315 1002 LYS A C 1
ATOM 1678 O O . LYS A 1 247 ? -54.59176 -20.82840 17.72527 1.000 86.28370 1002 LYS A O 1
ATOM 1684 N N . ARG A 1 248 ? -54.88019 -20.48317 15.51311 1.000 90.57762 1003 ARG A N 1
ATOM 1685 C CA . ARG A 1 248 ? -54.63224 -19.05123 15.60169 1.000 88.36777 1003 ARG A CA 1
ATOM 1686 C C . ARG A 1 248 ? -55.81979 -18.29982 16.18565 1.000 89.14398 1003 ARG A C 1
ATOM 1687 O O . ARG A 1 248 ? -55.62654 -17.25596 16.82084 1.000 90.66380 1003 ARG A O 1
ATOM 1695 N N . GLN A 1 249 ? -57.04447 -18.79466 15.97225 1.000 88.61661 1004 GLN A N 1
ATOM 1696 C CA . GLN A 1 249 ? -58.17731 -18.28302 16.73498 1.000 94.34688 1004 GLN A CA 1
ATOM 1697 C C . GLN A 1 249 ? -57.98643 -18.55930 18.21590 1.000 100.75613 1004 GLN A C 1
ATOM 1698 O O . GLN A 1 249 ? -58.21818 -17.68283 19.05772 1.000 103.30793 1004 GLN A O 1
ATOM 1704 N N . GLU A 1 250 ? -57.55646 -19.77857 18.54843 1.000 101.95981 1005 GLU A N 1
ATOM 1705 C CA . GLU A 1 250 ? -57.25566 -20.12194 19.93194 1.000 103.40617 1005 GLU A CA 1
ATOM 1706 C C . GLU A 1 250 ? -56.18578 -19.20673 20.50881 1.000 99.82831 1005 GLU A C 1
ATOM 1707 O O . GLU A 1 250 ? -56.19560 -18.91640 21.71062 1.000 95.94701 1005 GLU A O 1
ATOM 1713 N N . GLU A 1 251 ? -55.26456 -18.73587 19.66517 1.000 95.65109 1006 GLU A N 1
ATOM 1714 C CA . GLU A 1 251 ? -54.21389 -17.84049 20.13216 1.000 88.41067 1006 GLU A CA 1
ATOM 1715 C C . GLU A 1 251 ? -54.75861 -16.44218 20.42545 1.000 79.16972 1006 GLU A C 1
ATOM 1716 O O . GLU A 1 251 ? -54.38658 -15.83040 21.43314 1.000 68.32836 1006 GLU A O 1
ATOM 1722 N N . LEU A 1 252 ? -55.64331 -15.92118 19.56522 1.000 74.92856 1007 LEU A N 1
ATOM 1723 C CA . LEU A 1 252 ? -56.26595 -14.62812 19.84742 1.000 75.86147 1007 LEU A CA 1
ATOM 1724 C C . LEU A 1 252 ? -57.11135 -14.67689 21.10673 1.000 79.25915 1007 LEU A C 1
ATOM 1725 O O . LEU A 1 252 ? -57.30713 -13.64771 21.76067 1.000 81.00830 1007 LEU A O 1
ATOM 1730 N N . ASP A 1 253 ? -57.63737 -15.85194 21.44959 1.000 82.49337 1008 ASP A N 1
ATOM 1731 C CA . ASP A 1 253 ? -58.47326 -15.97009 22.63779 1.000 84.51802 1008 ASP A CA 1
ATOM 1732 C C . ASP A 1 253 ? -57.64233 -15.93905 23.91399 1.000 72.77550 1008 ASP A C 1
ATOM 1733 O O . ASP A 1 253 ? -58.06498 -15.34873 24.91062 1.000 69.99847 1008 ASP A O 1
ATOM 1738 N N . ARG A 1 254 ? -56.46641 -16.57086 23.90954 1.000 66.49431 1009 ARG A N 1
ATOM 1739 C CA . ARG A 1 254 ? -55.58528 -16.47738 25.06863 1.000 66.97893 1009 ARG A CA 1
ATOM 1740 C C . ARG A 1 254 ? -54.94654 -15.09658 25.18237 1.000 70.46236 1009 ARG A C 1
ATOM 1741 O O . ARG A 1 254 ? -54.65444 -14.64215 26.29257 1.000 75.12037 1009 ARG A O 1
ATOM 1749 N N . GLY A 1 255 ? -54.71738 -14.42577 24.05321 1.000 65.53619 1010 GLY A N 1
ATOM 1750 C CA . GLY A 1 255 ? -54.12038 -13.10586 24.09581 1.000 67.82308 1010 GLY A CA 1
ATOM 1751 C C . GLY A 1 255 ? -55.09629 -12.04391 24.56277 1.000 68.73243 1010 GLY A C 1
ATOM 1752 O O . GLY A 1 255 ? -54.71805 -11.12298 25.29032 1.000 70.34611 1010 GLY A O 1
ATOM 1753 N N . TYR A 1 256 ? -56.36164 -12.15113 24.14513 1.000 67.98151 1011 TYR A N 1
ATOM 1754 C CA . TYR A 1 256 ? -57.40207 -11.31027 24.72567 1.000 74.45055 1011 TYR A CA 1
ATOM 1755 C C . TYR A 1 256 ? -57.39636 -11.39598 26.24524 1.000 76.40349 1011 TYR A C 1
ATOM 1756 O O . TYR A 1 256 ? -57.50456 -10.37709 26.93352 1.000 73.20042 1011 TYR A O 1
ATOM 1765 N N . LYS A 1 257 ? -57.26235 -12.60568 26.78724 1.000 75.36644 1012 LYS A N 1
ATOM 1766 C CA . LYS A 1 257 ? -57.29134 -12.77122 28.23631 1.000 74.75941 1012 LYS A CA 1
ATOM 1767 C C . LYS A 1 257 ? -56.05511 -12.16585 28.89290 1.000 62.26729 1012 LYS A C 1
ATOM 1768 O O . LYS A 1 257 ? -56.14580 -11.58203 29.97880 1.000 68.34761 1012 LYS A O 1
ATOM 1774 N N . SER A 1 258 ? -54.89154 -12.32042 28.26266 1.000 52.93738 1013 SER A N 1
ATOM 1775 C CA . SER A 1 258 ? -53.66429 -11.72686 28.78375 1.000 61.61617 1013 SER A CA 1
ATOM 1776 C C . SER A 1 258 ? -53.71662 -10.19959 28.72337 1.000 62.16685 1013 SER A C 1
ATOM 1777 O O . SER A 1 258 ? -53.20429 -9.51309 29.61411 1.000 56.25546 1013 SER A O 1
ATOM 1780 N N . ILE A 1 259 ? -54.31290 -9.65250 27.66940 1.000 59.06656 1014 ILE A N 1
ATOM 1781 C CA . ILE A 1 259 ? -54.44551 -8.20892 27.56473 1.000 54.80400 1014 ILE A CA 1
ATOM 1782 C C . ILE A 1 259 ? -55.34930 -7.68810 28.67200 1.000 62.21541 1014 ILE A C 1
ATOM 1783 O O . ILE A 1 259 ? -55.03251 -6.69483 29.34171 1.000 68.24038 1014 ILE A O 1
ATOM 1788 N N . MET A 1 260 ? -56.47215 -8.37129 28.90478 1.000 63.54976 1015 MET A N 1
ATOM 1789 C CA . MET A 1 260 ? -57.34626 -7.99536 30.01212 1.000 66.29832 1015 MET A CA 1
ATOM 1790 C C . MET A 1 260 ? -56.61424 -8.08065 31.34301 1.000 62.79830 1015 MET A C 1
ATOM 1791 O O . MET A 1 260 ? -56.77824 -7.20984 32.20096 1.000 62.72117 1015 MET A O 1
ATOM 1796 N N . GLU A 1 261 ? -55.79127 -9.11383 31.53430 1.000 63.28827 1016 GLU A N 1
ATOM 1797 C CA . GLU A 1 261 ? -55.01421 -9.18948 32.76671 1.000 63.09863 1016 GLU A CA 1
ATOM 1798 C C . GLU A 1 261 ? -54.05418 -8.01084 32.87242 1.000 62.82176 1016 GLU A C 1
ATOM 1799 O O . GLU A 1 261 ? -53.95208 -7.37332 33.92674 1.000 57.03836 1016 GLU A O 1
ATOM 1805 N N . LEU A 1 262 ? -53.34682 -7.70323 31.77665 1.000 56.17914 1017 LEU A N 1
ATOM 1806 C CA . LEU A 1 262 ? -52.41029 -6.58630 31.77875 1.000 51.49041 1017 LEU A CA 1
ATOM 1807 C C . LEU A 1 262 ? -53.09793 -5.28676 32.16990 1.000 55.94365 1017 LEU A C 1
ATOM 1808 O O . LEU A 1 262 ? -52.54278 -4.49527 32.94198 1.000 63.32254 1017 LEU A O 1
ATOM 1813 N N . MET A 1 263 ? -54.30940 -5.05051 31.64759 1.000 50.08036 1018 MET A N 1
ATOM 1814 C CA . MET A 1 263 ? -55.01364 -3.80289 31.93163 1.000 49.85287 1018 MET A CA 1
ATOM 1815 C C . MET A 1 263 ? -55.36779 -3.67353 33.40498 1.000 51.62012 1018 MET A C 1
ATOM 1816 O O . MET A 1 263 ? -55.41321 -2.55739 33.93274 1.000 58.89425 1018 MET A O 1
ATOM 1821 N N . ASN A 1 264 ? -55.62842 -4.79910 34.07861 1.000 57.11067 1019 ASN A N 1
ATOM 1822 C CA . ASN A 1 264 ? -55.88157 -4.77812 35.51634 1.000 65.64544 1019 ASN A CA 1
ATOM 1823 C C . ASN A 1 264 ? -54.63414 -4.38939 36.28874 1.000 64.47515 1019 ASN A C 1
ATOM 1824 O O . ASN A 1 264 ? -54.68929 -3.53143 37.17442 1.000 73.28353 1019 ASN A O 1
ATOM 1829 N N . VAL A 1 265 ? -53.49623 -5.01631 35.97998 1.000 56.44469 1020 VAL A N 1
ATOM 1830 C CA . VAL A 1 265 ? -52.30425 -4.69870 36.75404 1.000 68.27927 1020 VAL A CA 1
ATOM 1831 C C . VAL A 1 265 ? -51.85111 -3.26257 36.48152 1.000 71.05465 1020 VAL A C 1
ATOM 1832 O O . VAL A 1 265 ? -51.32509 -2.60263 37.38143 1.000 77.28957 1020 VAL A O 1
ATOM 1836 N N . LEU A 1 266 ? -52.08537 -2.73427 35.27006 1.000 67.58803 1021 LEU A N 1
ATOM 1837 C CA . LEU A 1 266 ? -51.68211 -1.35585 34.98480 1.000 62.68000 1021 LEU A CA 1
ATOM 1838 C C . LEU A 1 266 ? -52.63519 -0.36510 35.62679 1.000 67.15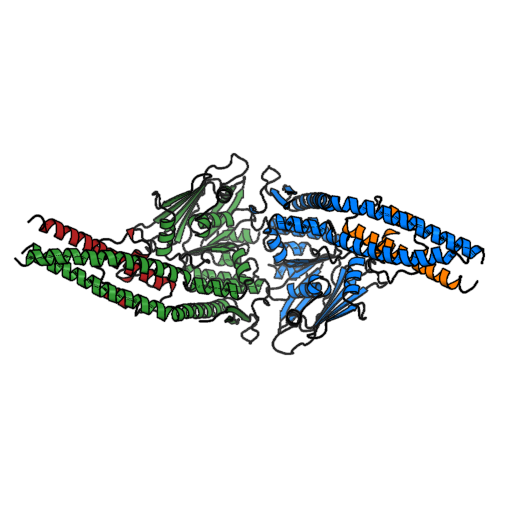396 1021 LEU A C 1
ATOM 1839 O O . LEU A 1 266 ? -52.21454 0.70636 36.07997 1.000 71.99542 1021 LEU A O 1
ATOM 1844 N N . GLU A 1 267 ? -53.92321 -0.70328 35.67935 1.000 64.81935 1022 GLU A N 1
ATOM 1845 C CA . GLU A 1 267 ? -54.86634 0.21084 36.30082 1.000 66.04896 1022 GLU A CA 1
ATOM 1846 C C . GLU A 1 267 ? -54.64501 0.28498 37.80430 1.000 75.53001 1022 GLU A C 1
ATOM 1847 O O . GLU A 1 267 ? -54.87166 1.34014 38.40473 1.000 74.56408 1022 GLU A O 1
ATOM 1853 N N . LEU A 1 268 ? -54.17605 -0.80761 38.41846 1.000 73.73630 1023 LEU A N 1
ATOM 1854 C CA . LEU A 1 268 ? -53.90218 -0.79973 39.84887 1.000 79.36619 1023 LEU A CA 1
ATOM 1855 C C . LEU A 1 268 ? -52.62022 -0.04153 40.17716 1.000 82.12307 1023 LEU A C 1
ATOM 1856 O O . LEU A 1 268 ? -52.51559 0.55195 41.25583 1.000 87.94541 1023 LEU A O 1
ATOM 1861 N N . ARG A 1 269 ? -51.63328 -0.04663 39.28749 1.000 80.57318 1024 ARG A N 1
ATOM 1862 C CA . ARG A 1 269 ? -50.40586 0.67353 39.59396 1.000 83.55258 1024 ARG A CA 1
ATOM 1863 C C . ARG A 1 269 ? -50.46090 2.12952 39.16429 1.000 79.73100 1024 ARG A C 1
ATOM 1864 O O . ARG A 1 269 ? -49.65939 2.93451 39.65330 1.000 78.70913 1024 ARG A O 1
ATOM 1872 N N . LYS A 1 270 ? -51.38239 2.47986 38.26436 1.000 77.04751 1025 LYS A N 1
ATOM 1873 C CA . LYS A 1 270 ? -51.63322 3.88378 37.97331 1.000 77.57808 1025 LYS A CA 1
ATOM 1874 C C . LYS A 1 270 ? -51.92398 4.65095 39.25341 1.000 80.65601 1025 LYS A C 1
ATOM 1875 O O . LYS A 1 270 ? -51.44889 5.77671 39.44170 1.000 78.90128 1025 LYS A O 1
ATOM 1881 N N . TYR A 1 271 ? -52.66984 4.04541 40.16302 1.000 86.17595 1026 TYR A N 1
ATOM 1882 C CA . TYR A 1 271 ? -52.97798 4.70086 41.42353 1.000 91.76456 1026 TYR A CA 1
ATOM 1883 C C . TYR A 1 271 ? -51.86604 4.55045 42.45525 1.000 84.02575 1026 TYR A C 1
ATOM 1884 O O . TYR A 1 271 ? -51.94986 5.15598 43.52565 1.000 87.10758 1026 TYR A O 1
ATOM 1893 N N . GLU A 1 272 ? -50.81460 3.79093 42.15061 1.000 79.70898 1027 GLU A N 1
ATOM 1894 C CA . GLU A 1 272 ? -49.60862 3.79458 42.96540 1.000 82.51455 1027 GLU A CA 1
ATOM 1895 C C . GLU A 1 272 ? -48.49546 4.63604 42.36006 1.000 82.09510 1027 GLU A C 1
ATOM 1896 O O . GLU A 1 272 ? -47.46204 4.82280 43.00957 1.000 84.62290 1027 GLU A O 1
ATOM 1902 N N . ALA A 1 273 ? -48.68515 5.14636 41.13996 1.000 74.04799 1028 ALA A N 1
ATOM 1903 C CA . ALA A 1 273 ? -47.60100 5.81402 40.42295 1.000 64.74628 1028 ALA A CA 1
ATOM 1904 C C . ALA A 1 273 ? -47.13530 7.06891 41.14922 1.000 63.48919 1028 ALA A C 1
ATOM 1905 O O . ALA A 1 273 ? -45.94048 7.23207 41.41426 1.000 73.21212 1028 ALA A O 1
ATOM 1907 N N . ILE A 1 274 ? -48.06530 7.96837 41.47979 1.000 55.68572 1029 ILE A N 1
ATOM 1908 C CA . ILE A 1 274 ? -47.68395 9.25807 42.05386 1.000 64.28889 1029 ILE A CA 1
ATOM 1909 C C . ILE A 1 274 ? -46.88240 9.06348 43.33938 1.000 69.06100 1029 ILE A C 1
ATOM 1910 O O . ILE A 1 274 ? -45.81279 9.66080 43.52582 1.000 68.22714 1029 ILE A O 1
ATOM 1915 N N . GLN A 1 275 ? -47.37698 8.20520 44.23436 1.000 70.19829 1030 GLN A N 1
ATOM 1916 C CA . GLN A 1 275 ? -46.64035 7.88851 45.45215 1.000 73.02689 1030 GLN A CA 1
ATOM 1917 C C . GLN A 1 275 ? -45.32647 7.16821 45.15319 1.000 67.87518 1030 GLN A C 1
ATOM 1918 O O . GLN A 1 275 ? -44.33137 7.38497 45.85287 1.000 70.26740 1030 GLN A O 1
ATOM 1924 N N . LEU A 1 276 ? -45.29259 6.31790 44.12464 1.000 57.41646 1031 LEU A N 1
ATOM 1925 C CA . LEU A 1 276 ? -44.06025 5.59451 43.82515 1.000 67.05652 1031 LEU A CA 1
ATOM 1926 C C . LEU A 1 276 ? -43.00386 6.50541 43.20261 1.000 66.31418 1031 LEU A C 1
ATOM 1927 O O . LEU A 1 276 ? -41.81001 6.37928 43.50313 1.000 74.49686 1031 LEU A O 1
ATOM 1932 N N . THR A 1 277 ? -43.41094 7.40754 42.31177 1.000 63.64208 1032 THR A N 1
ATOM 1933 C CA . THR A 1 277 ? -42.43819 8.32955 41.73127 1.000 70.38482 1032 THR A CA 1
ATOM 1934 C C . THR A 1 277 ? -41.96679 9.34343 42.76673 1.000 59.06701 1032 THR A C 1
ATOM 1935 O O . THR A 1 277 ? -40.77022 9.64931 42.83437 1.000 49.58335 1032 THR A O 1
ATOM 1939 N N . PHE A 1 278 ? -42.88817 9.85866 43.59085 1.000 57.81100 1033 PHE A N 1
ATOM 1940 C CA . PHE A 1 278 ? -42.48696 10.67024 44.73870 1.000 58.10025 1033 PHE A CA 1
ATOM 1941 C C . PHE A 1 278 ? -41.35193 10.00310 45.49115 1.000 62.33435 1033 PHE A C 1
ATOM 1942 O O . PHE A 1 278 ? -40.28508 10.59513 45.69523 1.000 60.40071 1033 PHE A O 1
ATOM 1950 N N . LYS A 1 279 ? -41.56709 8.74655 45.87985 1.000 66.56752 1034 LYS A N 1
ATOM 1951 C CA . LYS A 1 279 ? -40.56307 7.98578 46.61290 1.000 65.47914 1034 LYS A CA 1
ATOM 1952 C C . LYS A 1 279 ? -39.24913 7.94922 45.84671 1.000 54.77763 1034 LYS A C 1
ATOM 1953 O O . LYS A 1 279 ? -38.17668 8.19144 46.40972 1.000 61.81582 1034 LYS A O 1
ATOM 1959 N N . GLN A 1 280 ? -39.32867 7.71060 44.54329 1.000 45.63167 1035 GLN A N 1
ATOM 1960 C CA . GLN A 1 280 ? -38.13501 7.56553 43.71939 1.000 61.04438 1035 GLN A CA 1
ATOM 1961 C C . GLN A 1 280 ? -37.40285 8.89495 43.54550 1.000 58.77944 1035 GLN A C 1
ATOM 1962 O O . GLN A 1 280 ? -36.17946 8.97066 43.73295 1.000 57.61563 1035 GLN A O 1
ATOM 1968 N N . VAL A 1 281 ? -38.12817 9.95090 43.16889 1.000 54.14814 1036 VAL A N 1
ATOM 1969 C CA . VAL A 1 281 ? -37.48880 11.25836 43.00553 1.000 60.88818 1036 VAL A CA 1
ATOM 1970 C C . VAL A 1 281 ? -36.90815 11.75273 44.33237 1.000 54.93548 1036 VAL A C 1
ATOM 1971 O O . VAL A 1 281 ? -35.80906 12.31754 44.36792 1.000 51.58194 1036 VAL A O 1
ATOM 1975 N N . SER A 1 282 ? -37.62107 11.52607 45.44104 1.000 50.76819 1037 SER A N 1
ATOM 1976 C CA . SER A 1 282 ? -37.11529 11.91489 46.75929 1.000 56.67044 1037 SER A CA 1
ATOM 1977 C C . SER A 1 282 ? -35.73427 11.32912 47.02000 1.000 61.27293 1037 SER A C 1
ATOM 1978 O O . SER A 1 282 ? -34.78029 12.05607 47.33391 1.000 62.16649 1037 SER A O 1
ATOM 1981 N N . LYS A 1 283 ? -35.62495 10.00474 46.92316 1.000 57.35902 1038 LYS A N 1
ATOM 1982 C CA . LYS A 1 283 ? -34.35483 9.32221 47.13362 1.000 50.39060 1038 LYS A CA 1
ATOM 1983 C C . LYS A 1 283 ? -33.28113 9.85619 46.19282 1.000 52.32320 1038 LYS A C 1
ATOM 1984 O O . LYS A 1 283 ? -32.15150 10.12952 46.61511 1.000 63.03142 1038 LYS A O 1
ATOM 1990 N N . ASN A 1 284 ? -33.61544 10.00468 44.90790 1.000 51.58678 1039 ASN A N 1
ATOM 1991 C CA . ASN A 1 284 ? -32.68583 10.63134 43.96849 1.000 56.60988 1039 ASN A CA 1
ATOM 1992 C C . ASN A 1 284 ? -32.31998 12.03928 44.41272 1.000 53.81774 1039 ASN A C 1
ATOM 1993 O O . ASN A 1 284 ? -31.14493 12.42386 44.39380 1.000 55.07836 1039 ASN A O 1
ATOM 1998 N N . PHE A 1 285 ? -33.31653 12.81891 44.82895 1.000 44.58002 1040 PHE A N 1
ATOM 1999 C CA . PHE A 1 285 ? -33.05646 14.19447 45.22518 1.000 45.61264 1040 PHE A CA 1
ATOM 2000 C C . PHE A 1 285 ? -32.09333 14.26002 46.41116 1.000 50.04332 1040 PHE A C 1
ATOM 2001 O O . PHE A 1 285 ? -31.13193 15.04970 46.39782 1.000 39.27227 1040 PHE A O 1
ATOM 2009 N N . SER A 1 286 ? -32.30312 13.40038 47.42548 1.000 44.04944 1041 SER A N 1
ATOM 2010 C CA . SER A 1 286 ? -31.41838 13.40987 48.58927 1.000 46.15051 1041 SER A CA 1
ATOM 2011 C C . SER A 1 286 ? -30.00876 12.97357 48.21830 1.000 53.58701 1041 SER A C 1
ATOM 2012 O O . SER A 1 286 ? -29.03090 13.52390 48.72910 1.000 59.93977 1041 SER A O 1
ATOM 2015 N N . GLU A 1 287 ? -29.87371 11.98226 47.33729 1.000 53.77502 1042 GLU A N 1
ATOM 2016 C CA . GLU A 1 287 ? -28.53333 11.53757 46.97761 1.000 49.42798 1042 GLU A CA 1
ATOM 2017 C C . GLU A 1 287 ? -27.81283 12.59502 46.16700 1.000 46.67430 1042 GLU A C 1
ATOM 2018 O O . GLU A 1 287 ? -26.60570 12.80527 46.33493 1.000 56.50046 1042 GLU A O 1
ATOM 2024 N N . VAL A 1 288 ? -28.53946 13.25458 45.26372 1.000 49.97974 1043 VAL A N 1
ATOM 2025 C CA . VAL A 1 288 ? -27.94146 14.28536 44.42502 1.000 45.84697 1043 VAL A CA 1
ATOM 2026 C C . VAL A 1 288 ? -27.46447 15.45368 45.28159 1.000 44.07039 1043 VAL A C 1
ATOM 2027 O O . VAL A 1 288 ? -26.31415 15.89891 45.16548 1.000 43.58131 1043 VAL A O 1
ATOM 2031 N N . PHE A 1 289 ? -28.32808 15.94097 46.18195 1.000 43.20317 1044 PHE A N 1
ATOM 2032 C CA . PHE A 1 289 ? -27.94847 17.07585 47.03051 1.000 49.46532 1044 PHE A CA 1
ATOM 2033 C C . PHE A 1 289 ? -26.73839 16.75657 47.90142 1.000 57.61259 1044 PHE A C 1
ATOM 2034 O O . PHE A 1 289 ? -25.87952 17.61865 48.12377 1.000 52.79746 1044 PHE A O 1
ATOM 2042 N N . GLN A 1 290 ? -26.65512 15.52504 48.41137 1.000 61.24706 1045 GLN A N 1
ATOM 2043 C CA . GLN A 1 290 ? -25.51312 15.15943 49.23801 1.000 58.56799 1045 GLN A CA 1
ATOM 2044 C C . GLN A 1 290 ? -24.23393 15.09542 48.42065 1.000 54.27046 1045 GLN A C 1
ATOM 2045 O O . GLN A 1 290 ? -23.16797 15.45970 48.92040 1.000 66.51500 1045 GLN A O 1
ATOM 2051 N N . LYS A 1 291 ? -24.31890 14.68003 47.15757 1.000 52.78939 1046 LYS A N 1
ATOM 2052 C CA . LYS A 1 291 ? -23.16189 14.80686 46.27034 1.000 63.07244 1046 LYS A CA 1
ATOM 2053 C C . LYS A 1 291 ? -22.81667 16.26807 45.99378 1.000 57.19859 1046 LYS A C 1
ATOM 2054 O O . LYS A 1 291 ? -21.63715 16.61028 45.85501 1.000 60.68004 1046 LYS A O 1
ATOM 2060 N N . LEU A 1 292 ? -23.82383 17.14336 45.88032 1.000 59.85598 1047 LEU A N 1
ATOM 2061 C CA . LEU A 1 292 ? -23.53999 18.55385 45.58296 1.000 54.81134 1047 LEU A CA 1
ATOM 2062 C C . LEU A 1 292 ? -23.02440 19.28999 46.81257 1.000 58.52848 1047 LEU A C 1
ATOM 2063 O O . LEU A 1 292 ? -22.09318 20.09736 46.71661 1.000 57.56298 1047 LEU A O 1
ATOM 2068 N N . VAL A 1 293 ? -23.59894 18.99760 47.97395 1.000 58.78216 1048 VAL A N 1
ATOM 2069 C CA . VAL A 1 293 ? -23.29954 19.71172 49.20965 1.000 60.71099 1048 VAL A CA 1
ATOM 2070 C C . VAL A 1 293 ? -22.89501 18.66089 50.23970 1.000 69.19996 1048 VAL A C 1
ATOM 2071 O O . VAL A 1 293 ? -23.76059 18.12342 50.94521 1.000 63.22341 1048 VAL A O 1
ATOM 2075 N N . PRO A 1 294 ? -21.57507 18.34549 50.34713 1.000 81.41258 1049 PRO A N 1
ATOM 2076 C CA . PRO A 1 294 ? -21.10549 17.10555 50.99629 1.000 87.19513 1049 PRO A CA 1
ATOM 2077 C C . PRO A 1 294 ? -21.81132 16.67085 52.27242 1.000 90.56205 1049 PRO A C 1
ATOM 2078 O O . PRO A 1 294 ? -22.33332 15.55115 52.33966 1.000 100.19322 1049 PRO A O 1
ATOM 2082 N N . GLY A 1 295 ? -21.82254 17.51657 53.29023 1.000 79.55910 1050 GLY A N 1
ATOM 2083 C CA . GLY A 1 295 ? -22.47867 17.09040 54.50287 1.000 77.54221 1050 GLY A CA 1
ATOM 2084 C C . GLY A 1 295 ? -23.93703 17.44606 54.57996 1.000 74.37313 1050 GLY A C 1
ATOM 2085 O O . GLY A 1 295 ? -24.56486 17.24481 55.62183 1.000 71.73923 1050 GLY A O 1
ATOM 2086 N N . GLY A 1 296 ? -24.50273 17.98301 53.50722 1.000 66.34769 1051 GLY A N 1
ATOM 2087 C CA . GLY A 1 296 ? -25.84886 18.49913 53.56891 1.000 58.05942 1051 GLY A CA 1
ATOM 2088 C C . GLY A 1 296 ? -26.89327 17.40607 53.58033 1.000 55.84919 1051 GLY A C 1
ATOM 2089 O O . GLY A 1 296 ? -26.61224 16.21420 53.47354 1.000 60.72617 1051 GLY A O 1
ATOM 2090 N N . LYS A 1 297 ? -28.14255 17.84132 53.69250 1.000 52.31123 1052 LYS A N 1
ATOM 2091 C CA . LYS A 1 297 ? -29.27391 16.93471 53.65450 1.000 59.50874 1052 LYS A CA 1
ATOM 2092 C C . LYS A 1 297 ? -30.48228 17.68373 53.11181 1.000 58.54707 1052 LYS A C 1
ATOM 2093 O O . LYS A 1 297 ? -30.71994 18.84407 53.46346 1.000 60.59295 1052 LYS A O 1
ATOM 2099 N N . ALA A 1 298 ? -31.25073 16.99675 52.27436 1.000 49.10676 1053 ALA A N 1
ATOM 2100 C CA . ALA A 1 298 ? -32.43935 17.54540 51.65163 1.000 54.38160 1053 ALA A CA 1
ATOM 2101 C C . ALA A 1 298 ? -33.44811 16.42264 51.49979 1.000 57.84496 1053 ALA A C 1
ATOM 2102 O O . ALA A 1 298 ? -33.07946 15.27557 51.24718 1.000 60.24551 1053 ALA A O 1
ATOM 2104 N N . THR A 1 299 ? -34.72480 16.76582 51.62580 1.000 60.09818 1054 THR A N 1
ATOM 2105 C CA . THR A 1 299 ? -35.79002 15.80975 51.37932 1.000 63.24856 1054 THR A CA 1
ATOM 2106 C C . THR A 1 299 ? -36.95290 16.52899 50.71774 1.000 57.05721 1054 THR A C 1
ATOM 2107 O O . THR A 1 299 ? -37.08080 17.74866 50.81869 1.000 63.54804 1054 THR A O 1
ATOM 2111 N N . LEU A 1 300 ? -37.79034 15.76317 50.03255 1.000 58.23262 1055 LEU A N 1
ATOM 2112 C CA . LEU A 1 300 ? -39.10660 16.23385 49.63820 1.000 57.96562 1055 LEU A CA 1
ATOM 2113 C C . LEU A 1 300 ? -40.12708 15.79161 50.67450 1.000 62.91608 1055 LEU A C 1
ATOM 2114 O O . LEU A 1 300 ? -39.97380 14.74726 51.31518 1.000 59.18378 1055 LEU A O 1
ATOM 2119 N N . VAL A 1 301 ? -41.18001 16.58713 50.82917 1.000 63.51458 1056 VAL A N 1
ATOM 2120 C CA . VAL A 1 301 ? -42.28532 16.23210 51.70507 1.000 67.17934 1056 VAL A CA 1
ATOM 2121 C C . VAL A 1 301 ? -43.59265 16.46568 50.95787 1.000 67.37160 1056 VAL A C 1
ATOM 2122 O O . VAL A 1 301 ? -43.75395 17.47975 50.26764 1.000 66.84917 1056 VAL A O 1
ATOM 2126 N N . MET A 1 302 ? -44.51045 15.50183 51.06902 1.000 69.03882 1057 MET A N 1
ATOM 2127 C CA . MET A 1 302 ? -45.86939 15.66280 50.57188 1.000 76.23563 1057 MET A CA 1
ATOM 2128 C C . MET A 1 302 ? -46.66900 16.60508 51.47576 1.000 89.93889 1057 MET A C 1
ATOM 2129 O O . MET A 1 302 ? -46.17739 17.11204 52.48990 1.000 98.84162 1057 MET A O 1
ATOM 2134 N N . LYS A 1 303 ? -47.92428 16.84451 51.09322 1.000 91.15361 1058 LYS A N 1
ATOM 2135 C CA . LYS A 1 303 ? -48.87290 17.55734 51.95201 1.000 97.82148 1058 LYS A CA 1
ATOM 2136 C C . LYS A 1 303 ? -50.32370 17.42733 51.47396 1.000 104.75656 1058 LYS A C 1
ATOM 2137 O O . LYS A 1 303 ? -51.26941 17.60978 52.25434 1.000 103.44441 1058 LYS A O 1
ATOM 2143 N N . PHE A 1 338 ? -53.65099 15.06713 48.69541 1.000 97.74541 1093 PHE A N 1
ATOM 2144 C CA . PHE A 1 338 ? -52.35336 15.63971 48.33472 1.000 98.11226 1093 PHE A CA 1
ATOM 2145 C C . PHE A 1 338 ? -52.48943 17.03869 47.74197 1.000 97.48489 1093 PHE A C 1
ATOM 2146 O O . PHE A 1 338 ? -53.18745 17.22789 46.74304 1.000 93.75568 1093 PHE A O 1
ATOM 2154 N N . THR A 1 339 ? -51.80505 18.00889 48.35280 1.000 97.09520 1094 THR A N 1
ATOM 2155 C CA . THR A 1 339 ? -51.88426 19.41664 47.96853 1.000 94.80915 1094 THR A CA 1
ATOM 2156 C C . THR A 1 339 ? -50.65720 19.92189 47.22257 1.000 85.64977 1094 THR A C 1
ATOM 2157 O O . THR A 1 339 ? -50.78888 20.72502 46.29408 1.000 75.60160 1094 THR A O 1
ATOM 2161 N N . GLY A 1 340 ? -49.46409 19.48936 47.61241 1.000 82.49736 1095 GLY A N 1
ATOM 2162 C CA . GLY A 1 340 ? -48.25276 20.00969 47.00671 1.000 74.53959 1095 GLY A CA 1
ATOM 2163 C C . GLY A 1 340 ? -47.06261 19.19146 47.44966 1.000 70.12400 1095 GLY A C 1
ATOM 2164 O O . GLY A 1 340 ? -47.19080 18.21567 48.19420 1.000 74.23638 1095 GLY A O 1
ATOM 2165 N N . VAL A 1 341 ? -45.89024 19.59722 46.97089 1.000 62.89829 1096 VAL A N 1
ATOM 2166 C CA . VAL A 1 341 ? -44.63904 18.93150 47.31609 1.000 66.57351 1096 VAL A CA 1
ATOM 2167 C C . VAL A 1 341 ? -43.67157 19.99100 47.80677 1.000 67.37242 1096 VAL A C 1
ATOM 2168 O O . VAL A 1 341 ? -43.28184 20.88585 47.04767 1.000 69.54070 1096 VAL A O 1
ATOM 2172 N N . GLY A 1 342 ? -43.29958 19.90411 49.07025 1.000 65.83177 1097 GLY A N 1
ATOM 2173 C CA . GLY A 1 342 ? -42.37403 20.84280 49.64801 1.000 61.39560 1097 GLY A CA 1
ATOM 2174 C C . GLY A 1 342 ? -40.96797 20.28477 49.66078 1.000 61.01396 1097 GLY A C 1
ATOM 2175 O O . GLY A 1 342 ? -40.73347 19.09900 49.43576 1.000 58.21526 1097 GLY A O 1
ATOM 2176 N N . ILE A 1 343 ? -40.02752 21.18057 49.93653 1.000 60.70699 1098 ILE A N 1
ATOM 2177 C CA . ILE A 1 343 ? -38.61558 20.85365 50.04981 1.000 58.69067 1098 ILE A CA 1
ATOM 2178 C C . ILE A 1 343 ? -38.12827 21.34201 51.40797 1.000 68.13429 1098 ILE A C 1
ATOM 2179 O O . ILE A 1 343 ? -38.43631 22.46860 51.81167 1.000 75.33532 1098 ILE A O 1
ATOM 2184 N N . ARG A 1 344 ? -37.37998 20.49876 52.11179 1.000 67.01870 1099 ARG A N 1
ATOM 2185 C CA . ARG A 1 344 ? -36.64891 20.91861 53.29295 1.000 64.53760 1099 ARG A CA 1
ATOM 2186 C C . ARG A 1 344 ? -35.18607 20.54012 53.12131 1.000 57.30988 1099 ARG A C 1
ATOM 2187 O O . ARG A 1 344 ? -34.87229 19.44120 52.66052 1.000 54.37358 1099 ARG A O 1
ATOM 2195 N N . VAL A 1 345 ? -34.29090 21.46213 53.48426 1.000 51.67491 1100 VAL A N 1
ATOM 2196 C CA . VAL A 1 345 ? -32.87585 21.35366 53.14717 1.000 50.81977 1100 VAL A CA 1
ATOM 2197 C C . VAL A 1 345 ? -32.00625 21.86800 54.29084 1.000 53.83040 1100 VAL A C 1
ATOM 2198 O O . VAL A 1 345 ? -32.35134 22.83576 54.97431 1.000 58.56727 1100 VAL A O 1
ATOM 2202 N N . SER A 1 346 ? -30.84341 21.24425 54.46721 1.000 48.39399 1101 SER A N 1
ATOM 2203 C CA . SER A 1 346 ? -29.83707 21.73226 55.39699 1.000 52.74029 1101 SER A CA 1
ATOM 2204 C C . SER A 1 346 ? -28.48624 21.78048 54.69565 1.000 55.85193 1101 SER A C 1
ATOM 2205 O O . SER A 1 346 ? -27.90584 20.73929 54.37863 1.000 59.89895 1101 SER A O 1
ATOM 2208 N N . PHE A 1 347 ? -27.97028 22.99198 54.47842 1.000 63.28627 1102 PHE A N 1
ATOM 2209 C CA . PHE A 1 347 ? -26.62713 23.12599 53.92880 1.000 61.90294 1102 PHE A CA 1
ATOM 2210 C C . PHE A 1 347 ? -25.56497 22.89786 54.98931 1.000 75.34835 1102 PHE A C 1
ATOM 2211 O O . PHE A 1 347 ? -24.46181 22.43645 54.67727 1.000 72.59629 1102 PHE A O 1
ATOM 2219 N N . THR A 1 348 ? -25.90910 23.17258 56.24537 1.000 92.80220 1103 THR A N 1
ATOM 2220 C CA . THR A 1 348 ? -24.96070 23.16524 57.35048 1.000 97.73215 1103 THR A CA 1
ATOM 2221 C C . THR A 1 348 ? -24.61180 21.75960 57.82899 1.000 103.25430 1103 THR A C 1
ATOM 2222 O O . THR A 1 348 ? -23.55082 21.56990 58.43481 1.000 104.96502 1103 THR A O 1
ATOM 2226 N N . GLY A 1 349 ? -25.48116 20.77649 57.59605 1.000 99.13698 1104 GLY A N 1
ATOM 2227 C CA . GLY A 1 349 ? -25.07689 19.39860 57.77347 1.000 109.83389 1104 GLY A CA 1
ATOM 2228 C C . GLY A 1 349 ? -25.97507 18.52820 58.62558 1.000 128.54076 1104 GLY A C 1
ATOM 2229 O O . GLY A 1 349 ? -25.59565 18.14826 59.73857 1.000 135.85124 1104 GLY A O 1
ATOM 2230 N N . LYS A 1 350 ? -27.16134 18.19733 58.11287 1.000 138.50245 1105 LYS A N 1
ATOM 2231 C CA . LYS A 1 350 ? -28.10712 17.26203 58.72209 1.000 139.30467 1105 LYS A CA 1
ATOM 2232 C C . LYS A 1 350 ? -28.43497 17.60008 60.17110 1.000 144.06156 1105 LYS A C 1
ATOM 2233 O O . LYS A 1 350 ? -29.07780 16.79702 60.86072 1.000 147.07895 1105 LYS A O 1
ATOM 2239 N N . GLN A 1 351 ? -28.03025 18.77233 60.64822 1.000 144.50969 1106 GLN A N 1
ATOM 2240 C CA . GLN A 1 351 ? -28.14691 19.12202 62.05993 1.000 145.19159 1106 GLN A CA 1
ATOM 2241 C C . GLN A 1 351 ? -29.52809 19.63607 62.43732 1.000 149.69157 1106 GLN A C 1
ATOM 2242 O O . GLN A 1 351 ? -29.63641 20.60994 63.18623 1.000 158.28169 1106 GLN A O 1
ATOM 2248 N N . GLY A 1 352 ? -30.59586 19.01671 61.92652 1.000 143.19796 1107 GLY A N 1
ATOM 2249 C CA . GLY A 1 352 ? -31.94606 19.48124 62.19013 1.000 136.76495 1107 GLY A CA 1
ATOM 2250 C C . GLY A 1 352 ? -32.12682 20.93286 61.79353 1.000 132.37705 1107 GLY A C 1
ATOM 2251 O O . GLY A 1 352 ? -33.06292 21.60555 62.24251 1.000 126.17286 1107 GLY A O 1
ATOM 2252 N N . GLU A 1 353 ? -31.20724 21.42423 60.96097 1.000 135.43780 1108 GLU A N 1
ATOM 2253 C CA . GLU A 1 353 ? -31.25253 22.76498 60.38667 1.000 133.45278 1108 GLU A CA 1
ATOM 2254 C C . GLU A 1 353 ? -32.04278 22.78312 59.09793 1.000 118.94179 1108 GLU A C 1
ATOM 2255 O O . GLU A 1 353 ? -31.71465 23.51423 58.15344 1.000 120.92396 1108 GLU A O 1
ATOM 2261 N N . MET A 1 354 ? -33.09213 21.96802 59.03319 1.000 102.74668 1109 MET A N 1
ATOM 2262 C CA . MET A 1 354 ? -33.90498 21.84449 57.83020 1.000 95.13698 1109 MET A CA 1
ATOM 2263 C C . MET A 1 354 ? -34.68096 23.13567 57.61626 1.000 80.10090 1109 MET A C 1
ATOM 2264 O O . MET A 1 354 ? -35.63768 23.42165 58.34263 1.000 79.87185 1109 MET A O 1
ATOM 2269 N N . ARG A 1 355 ? -34.26671 23.91689 56.62651 1.000 68.18064 1110 ARG A N 1
ATOM 2270 C CA . ARG A 1 355 ? -35.04045 25.06250 56.17494 1.000 68.78706 1110 ARG A CA 1
ATOM 2271 C C . ARG A 1 355 ? -36.03228 24.64927 55.10176 1.000 64.02553 1110 ARG A C 1
ATOM 2272 O O . ARG A 1 355 ? -35.74012 23.80529 54.25086 1.000 63.71768 1110 ARG A O 1
ATOM 2280 N N . GLU A 1 356 ? -37.20068 25.27787 55.13183 1.000 62.32867 1111 GLU A N 1
ATOM 2281 C CA . GLU A 1 356 ? -38.06726 25.28241 53.96416 1.000 67.22970 1111 GLU A CA 1
ATOM 2282 C C . GLU A 1 356 ? -37.38776 25.98200 52.78441 1.000 64.34709 1111 GLU A C 1
ATOM 2283 O O . GLU A 1 356 ? -36.54933 26.88359 52.94518 1.000 54.24202 1111 GLU A O 1
ATOM 2289 N N . MET A 1 357 ? -37.78314 25.56150 51.58269 1.000 54.69761 1112 MET A N 1
ATOM 2290 C CA . MET A 1 357 ? -37.17877 26.07526 50.36593 1.000 49.62854 1112 MET A CA 1
ATOM 2291 C C . MET A 1 357 ? -37.21216 27.60399 50.34299 1.000 56.08200 1112 MET A C 1
ATOM 2292 O O . MET A 1 357 ? -36.20733 28.25812 50.04202 1.000 55.84365 1112 MET A O 1
ATOM 2297 N N . GLN A 1 358 ? -38.35870 28.18537 50.71429 1.000 53.41241 1113 GLN A N 1
ATOM 2298 C CA . GLN A 1 358 ? -38.62644 29.60705 50.53817 1.000 55.00463 1113 GLN A CA 1
ATOM 2299 C C . GLN A 1 358 ? -37.75520 30.48241 51.43073 1.000 58.24935 1113 GLN A C 1
ATOM 2300 O O . GLN A 1 358 ? -37.62242 31.68342 51.15765 1.000 52.27729 1113 GLN A O 1
ATOM 2306 N N . GLN A 1 359 ? -37.14743 29.90472 52.46457 1.000 59.98076 1114 GLN A N 1
ATOM 2307 C CA . GLN A 1 359 ? -36.27860 30.62681 53.37394 1.000 57.04391 1114 GLN A CA 1
ATOM 2308 C C . GLN A 1 359 ? -34.79934 30.39091 53.10040 1.000 56.59397 1114 GLN A C 1
ATOM 2309 O O . GLN A 1 359 ? -33.95809 30.91707 53.83623 1.000 60.01739 1114 GLN A O 1
ATOM 2315 N N . LEU A 1 360 ? -34.45998 29.62191 52.06465 1.000 43.28681 1115 LEU A N 1
ATOM 2316 C CA . LEU A 1 360 ? -33.07503 29.53784 51.62688 1.000 40.58669 1115 LEU A CA 1
ATOM 2317 C C . LEU A 1 360 ? -32.64446 30.85645 50.97064 1.000 47.11296 1115 LEU A C 1
ATOM 2318 O O . LEU A 1 360 ? -33.45659 31.72536 50.64313 1.000 51.17550 1115 LEU A O 1
ATOM 2323 N N . SER A 1 361 ? -31.34357 31.00606 50.77843 1.000 40.73673 1116 SER A N 1
ATOM 2324 C CA . SER A 1 361 ? -30.85796 32.12517 49.99354 1.000 38.26730 1116 SER A CA 1
ATOM 2325 C C . SER A 1 361 ? -31.13649 31.91589 48.49133 1.000 46.05257 1116 SER A C 1
ATOM 2326 O O . SER A 1 361 ? -31.53299 30.83584 48.04266 1.000 46.72435 1116 SER A O 1
ATOM 2329 N N . GLY A 1 362 ? -30.89831 32.98018 47.70718 1.000 44.42363 1117 GLY A N 1
ATOM 2330 C CA . GLY A 1 362 ? -31.09341 32.93742 46.27484 1.000 38.62293 1117 GLY A CA 1
ATOM 2331 C C . GLY A 1 362 ? -30.26649 31.87329 45.58185 1.000 40.72370 1117 GLY A C 1
ATOM 2332 O O . GLY A 1 362 ? -30.80761 31.02038 44.87901 1.000 42.02723 1117 GLY A O 1
ATOM 2333 N N . GLY A 1 363 ? -28.94685 31.91441 45.77737 1.000 43.41638 1118 GLY A N 1
ATOM 2334 C CA . GLY A 1 363 ? -28.09700 30.84436 45.27900 1.000 43.12003 1118 GLY A CA 1
ATOM 2335 C C . GLY A 1 363 ? -28.50567 29.46917 45.77790 1.000 44.42996 1118 GLY A C 1
ATOM 2336 O O . GLY A 1 363 ? -28.55577 28.51385 44.99762 1.000 46.12142 1118 GLY A O 1
ATOM 2337 N N . GLN A 1 364 ? -28.84371 29.35581 47.07921 1.000 43.48185 1119 GLN A N 1
ATOM 2338 C CA . GLN A 1 364 ? -29.21467 28.05553 47.65252 1.000 44.94168 1119 GLN A CA 1
ATOM 2339 C C . GLN A 1 364 ? -30.47981 27.49133 47.01574 1.000 43.18630 1119 GLN A C 1
ATOM 2340 O O . GLN A 1 364 ? -30.55489 26.28739 46.74398 1.000 42.24973 1119 GLN A O 1
ATOM 2346 N N . LYS A 1 365 ? -31.48897 28.33593 46.78846 1.000 46.16490 1120 LYS A N 1
ATOM 2347 C CA . LYS A 1 365 ? -32.66201 27.88315 46.04714 1.000 51.76866 1120 LYS A CA 1
ATOM 2348 C C . LYS A 1 365 ? -32.28250 27.39884 44.64746 1.000 48.87101 1120 LYS A C 1
ATOM 2349 O O . LYS A 1 365 ? -32.85012 26.41549 44.14869 1.000 37.61704 1120 LYS A O 1
ATOM 2355 N N . SER A 1 366 ? -31.30439 28.04787 44.01216 1.000 44.18548 1121 SER A N 1
ATOM 2356 C CA A SER A 1 366 ? -31.01987 27.67622 42.63428 0.500 42.85953 1121 SER A CA 1
ATOM 2357 C CA B SER A 1 366 ? -30.96451 27.70691 42.63254 0.500 42.77165 1121 SER A CA 1
ATOM 2358 C C . SER A 1 366 ? -30.22254 26.37585 42.57061 1.000 46.96221 1121 SER A C 1
ATOM 2359 O O . SER A 1 366 ? -30.47905 25.55330 41.69273 1.000 57.75222 1121 SER A O 1
ATOM 2364 N N . LEU A 1 367 ? -29.30423 26.14436 43.51200 1.000 49.55104 1122 LEU A N 1
ATOM 2365 C CA . LEU A 1 367 ? -28.65859 24.83730 43.61459 1.000 53.74323 1122 LEU A CA 1
ATOM 2366 C C . LEU A 1 367 ? -29.68416 23.73909 43.87583 1.000 52.30473 1122 LEU A C 1
ATOM 2367 O O . LEU A 1 367 ? -29.65372 22.67551 43.23672 1.000 47.64903 1122 LEU A O 1
ATOM 2372 N N . VAL A 1 368 ? -30.62549 23.99589 44.78970 1.000 44.04589 1123 VAL A N 1
ATOM 2373 C CA . VAL A 1 368 ? -31.60731 22.97286 45.14117 1.000 46.78852 1123 VAL A CA 1
ATOM 2374 C C . VAL A 1 368 ? -32.53737 22.69464 43.96264 1.000 49.63590 1123 VAL A C 1
ATOM 2375 O O . VAL A 1 368 ? -32.88721 21.53546 43.69002 1.000 49.18642 1123 VAL A O 1
ATOM 2379 N N . ALA A 1 369 ? -32.97245 23.75086 43.26617 1.000 43.79322 1124 ALA A N 1
ATOM 2380 C CA . ALA A 1 369 ? -33.74258 23.56980 42.03699 1.000 42.15784 1124 ALA A CA 1
ATOM 2381 C C . ALA A 1 369 ? -32.98906 22.69501 41.03938 1.000 44.08480 1124 ALA A C 1
ATOM 2382 O O . ALA A 1 369 ? -33.56882 21.81660 40.39927 1.000 41.84018 1124 ALA A O 1
ATOM 2384 N N . LEU A 1 370 ? -31.69133 22.92297 40.90197 1.000 40.64452 1125 LEU A N 1
ATOM 2385 C CA . LEU A 1 370 ? -30.87865 22.12188 40.00144 1.000 40.44268 1125 LEU A CA 1
ATOM 2386 C C . LEU A 1 370 ? -30.76228 20.66619 40.47780 1.000 53.42366 1125 LEU A C 1
ATOM 2387 O O . LEU A 1 370 ? -30.86663 19.72695 39.67245 1.000 49.14619 1125 LEU A O 1
ATOM 2392 N N . ALA A 1 371 ? -30.55274 20.45218 41.78269 1.000 52.58172 1126 ALA A N 1
ATOM 2393 C CA . ALA A 1 371 ? -30.49923 19.08601 42.29988 1.000 45.79432 1126 ALA A CA 1
ATOM 2394 C C . ALA A 1 371 ? -31.80002 18.34187 42.01522 1.000 46.04772 1126 ALA A C 1
ATOM 2395 O O . ALA A 1 371 ? -31.79175 17.15144 41.65048 1.000 44.43701 1126 ALA A O 1
ATOM 2397 N N . LEU A 1 372 ? -32.92828 19.03808 42.14428 1.000 40.44310 1127 LEU A N 1
ATOM 2398 C CA . LEU A 1 372 ? -34.20665 18.40721 41.85784 1.000 43.99577 1127 LEU A CA 1
ATOM 2399 C C . LEU A 1 372 ? -34.32279 18.03966 40.37193 1.000 46.36600 1127 LEU A C 1
ATOM 2400 O O . LEU A 1 372 ? -34.75050 16.92889 40.03554 1.000 48.07290 1127 LEU A O 1
ATOM 2405 N N . ILE A 1 373 ? -33.91235 18.94879 39.47759 1.000 45.07545 1128 ILE A N 1
ATOM 2406 C CA . ILE A 1 373 ? -33.86472 18.64689 38.04735 1.000 48.99260 1128 ILE A CA 1
ATOM 2407 C C . ILE A 1 373 ? -32.99491 17.42535 37.78955 1.000 47.38489 1128 ILE A C 1
ATOM 2408 O O . ILE A 1 373 ? -33.37847 16.51184 37.05872 1.000 44.35535 1128 ILE A O 1
ATOM 2413 N N . PHE A 1 374 ? -31.79399 17.40588 38.36326 1.000 51.12984 1129 PHE A N 1
ATOM 2414 C CA . PHE A 1 374 ? -30.93379 16.24117 38.19845 1.000 41.72285 1129 PHE A CA 1
ATOM 2415 C C . PHE A 1 374 ? -31.61737 14.97574 38.71584 1.000 48.89542 1129 PHE A C 1
ATOM 2416 O O . PHE A 1 374 ? -31.47381 13.89905 38.11893 1.000 54.19218 1129 PHE A O 1
ATOM 2424 N N . ALA A 1 375 ? -32.38500 15.08723 39.81324 1.000 43.65798 1130 ALA A N 1
ATOM 2425 C CA . ALA A 1 375 ? -33.05395 13.90359 40.35147 1.000 51.81389 1130 ALA A CA 1
ATOM 2426 C C . ALA A 1 375 ? -34.13518 13.40620 39.40368 1.000 49.49988 1130 ALA A C 1
ATOM 2427 O O . ALA A 1 375 ? -34.38967 12.20299 39.32066 1.000 48.21981 1130 ALA A O 1
ATOM 2429 N N . ILE A 1 376 ? -34.80467 14.32454 38.71755 1.000 45.15233 1131 ILE A N 1
ATOM 2430 C CA . ILE A 1 376 ? -35.89488 13.96491 37.82286 1.000 55.44701 1131 ILE A CA 1
ATOM 2431 C C . ILE A 1 376 ? -35.34993 13.40562 36.51360 1.000 58.18916 1131 ILE A C 1
ATOM 2432 O O . ILE A 1 376 ? -35.81843 12.37324 36.02580 1.000 61.31497 1131 ILE A O 1
ATOM 2437 N N . GLN A 1 377 ? -34.34835 14.07548 35.92961 1.000 53.93249 1132 GLN A N 1
ATOM 2438 C CA . GLN A 1 377 ? -33.62434 13.49815 34.79767 1.000 54.95520 1132 GLN A CA 1
ATOM 2439 C C . GLN A 1 377 ? -33.20668 12.05274 35.07878 1.000 61.10392 1132 GLN A C 1
ATOM 2440 O O . GLN A 1 377 ? -33.21318 11.21073 34.17305 1.000 58.30938 1132 GLN A O 1
ATOM 2446 N N . LYS A 1 378 ? -32.85441 11.74596 36.33354 1.000 61.24317 1133 LYS A N 1
ATOM 2447 C CA . LYS A 1 378 ? -32.48079 10.38181 36.71342 1.000 64.29437 1133 LYS A CA 1
ATOM 2448 C C . LYS A 1 378 ? -33.66685 9.42356 36.72469 1.000 67.56599 1133 LYS A C 1
ATOM 2449 O O . LYS A 1 378 ? -33.45931 8.21835 36.60979 1.000 63.93786 1133 LYS A O 1
ATOM 2455 N N . CYS A 1 379 ? -34.89708 9.92289 36.85949 1.000 74.78733 1134 CYS A N 1
ATOM 2456 C CA A CYS A 1 379 ? -36.10622 9.10455 36.83669 0.500 76.62147 1134 CYS A CA 1
ATOM 2457 C CA B CYS A 1 379 ? -36.05475 9.03868 36.83247 0.500 76.65153 1134 CYS A CA 1
ATOM 2458 C C . CYS A 1 379 ? -36.53435 8.72595 35.42375 1.000 82.27675 1134 CYS A C 1
ATOM 2459 O O . CYS A 1 379 ? -37.37597 7.83488 35.25844 1.000 85.19136 1134 CYS A O 1
ATOM 2464 N N . ASP A 1 380 ? -35.99986 9.39563 34.41599 1.000 84.37692 1135 ASP A N 1
ATOM 2465 C CA . ASP A 1 380 ? -36.42597 9.23327 33.03724 1.000 77.61084 1135 ASP A CA 1
ATOM 2466 C C . ASP A 1 380 ? -35.31085 9.73559 32.12743 1.000 70.63981 1135 ASP A C 1
ATOM 2467 O O . ASP A 1 380 ? -35.46968 10.76131 31.45523 1.000 73.71892 1135 ASP A O 1
ATOM 2472 N N . PRO A 1 381 ? -34.17179 9.05109 32.08491 1.000 62.51620 1136 PRO A N 1
ATOM 2473 C CA . PRO A 1 381 ? -32.97770 9.64625 31.48244 1.000 64.27780 1136 PRO A CA 1
ATOM 2474 C C . PRO A 1 381 ? -33.11130 9.82982 29.98101 1.000 74.77563 1136 PRO A C 1
ATOM 2475 O O . PRO A 1 381 ? -33.90181 9.17013 29.30199 1.000 91.04724 1136 PRO A O 1
ATOM 2479 N N . ALA A 1 382 ? -32.32076 10.76702 29.47359 1.000 67.40917 1137 ALA A N 1
ATOM 2480 C CA . ALA A 1 382 ? -32.30092 11.15864 28.07471 1.000 61.26682 1137 ALA A CA 1
ATOM 2481 C C . ALA A 1 382 ? -30.90910 10.94969 27.50403 1.000 65.87590 1137 ALA A C 1
ATOM 2482 O O . ALA A 1 382 ? -29.92143 10.89797 28.24641 1.000 72.47526 1137 ALA A O 1
ATOM 2484 N N . PRO A 1 383 ? -30.79368 10.77987 26.18631 1.000 63.15616 1138 PRO A N 1
ATOM 2485 C CA . PRO A 1 383 ? -29.46810 10.55586 25.59994 1.000 54.16539 1138 PRO A CA 1
ATOM 2486 C C . PRO A 1 383 ? -28.59471 11.80468 25.52267 1.000 50.16187 1138 PRO A C 1
ATOM 2487 O O . PRO A 1 383 ? -27.37693 11.66613 25.33172 1.000 59.98736 1138 PRO A O 1
ATOM 2491 N N . PHE A 1 384 ? -29.15453 13.00629 25.68457 1.000 40.51246 1139 PHE A N 1
ATOM 2492 C CA . PHE A 1 384 ? -28.35461 14.22979 25.66835 1.000 51.53158 1139 PHE A CA 1
ATOM 2493 C C . PHE A 1 384 ? -29.08154 15.32226 26.43797 1.000 46.42885 1139 PHE A C 1
ATOM 2494 O O . PHE A 1 384 ? -30.31139 15.31695 26.54590 1.000 46.72441 1139 PHE A O 1
ATOM 2502 N N . TYR A 1 385 ? -28.29719 16.29088 26.93260 1.000 38.88509 1140 TYR A N 1
ATOM 2503 C CA . TYR A 1 385 ? -28.80769 17.38421 27.75023 1.000 40.77315 1140 TYR A CA 1
ATOM 2504 C C . TYR A 1 385 ? -28.26213 18.71512 27.26305 1.000 46.37932 1140 TYR A C 1
ATOM 2505 O O . TYR A 1 385 ? -27.05850 18.85821 27.00516 1.000 48.19767 1140 TYR A O 1
ATOM 2514 N N . LEU A 1 386 ? -29.14885 19.70396 27.20293 1.000 46.98991 1141 LEU A N 1
ATOM 2515 C CA . LEU A 1 386 ? -28.79065 21.06301 26.82943 1.000 47.68634 1141 LEU A CA 1
ATOM 2516 C C . LEU A 1 386 ? -29.00996 21.97681 28.02864 1.000 47.17071 1141 LEU A C 1
ATOM 2517 O O . LEU A 1 386 ? -30.13467 22.09750 28.54402 1.000 44.89042 1141 LEU A O 1
ATOM 2522 N N . PHE A 1 387 ? -27.93866 22.61606 28.46898 1.000 42.45797 1142 PHE A N 1
ATOM 2523 C CA . PHE A 1 387 ? -27.98970 23.48672 29.63930 1.000 50.90561 1142 PHE A CA 1
ATOM 2524 C C . PHE A 1 387 ? -27.57538 24.89300 29.22666 1.000 46.17170 1142 PHE A C 1
ATOM 2525 O O . PHE A 1 387 ? -26.42637 25.12144 28.83812 1.000 47.01478 1142 PHE A O 1
ATOM 2533 N N . ASP A 1 388 ? -28.50124 25.82727 29.33194 1.000 46.96827 1143 ASP A N 1
ATOM 2534 C CA . ASP A 1 388 ? -28.27179 27.22111 28.97948 1.000 42.11370 1143 ASP A CA 1
ATOM 2535 C C . ASP A 1 388 ? -28.09524 28.03151 30.27216 1.000 49.60610 1143 ASP A C 1
ATOM 2536 O O . ASP A 1 388 ? -29.07629 28.45134 30.87944 1.000 52.93940 1143 ASP A O 1
ATOM 2541 N N . GLN A 1 389 ? -26.83890 28.27108 30.67422 1.000 44.67363 1144 GLN A N 1
ATOM 2542 C CA . GLN A 1 389 ? -26.50613 29.07064 31.84904 1.000 47.17977 1144 GLN A CA 1
ATOM 2543 C C . GLN A 1 389 ? -27.19082 28.49052 33.08160 1.000 61.57134 1144 GLN A C 1
ATOM 2544 O O . GLN A 1 389 ? -28.24557 28.98147 33.48351 1.000 72.17705 1144 GLN A O 1
ATOM 2550 N N . ILE A 1 390 ? -26.64226 27.44679 33.69042 1.000 55.74821 1145 ILE A N 1
ATOM 2551 C CA . ILE A 1 390 ? -27.29610 26.90559 34.87380 1.000 58.75203 1145 ILE A CA 1
ATOM 2552 C C . ILE A 1 390 ? -26.63154 27.34277 36.17764 1.000 54.07042 1145 ILE A C 1
ATOM 2553 O O . ILE A 1 390 ? -27.25546 27.21208 37.24023 1.000 54.38514 1145 ILE A O 1
ATOM 2558 N N . ASP A 1 391 ? -25.39913 27.86430 36.12704 1.000 56.07389 1146 ASP A N 1
ATOM 2559 C CA . ASP A 1 391 ? -24.62944 28.22879 37.31124 1.000 53.07178 1146 ASP A CA 1
ATOM 2560 C C . ASP A 1 391 ? -24.55873 29.74577 37.53237 1.000 59.54753 1146 ASP A C 1
ATOM 2561 O O . ASP A 1 391 ? -23.65537 30.23503 38.22098 1.000 61.26135 1146 ASP A O 1
ATOM 2566 N N . GLN A 1 392 ? -25.51979 30.49158 36.98613 1.000 54.59077 1147 GLN A N 1
ATOM 2567 C CA . GLN A 1 392 ? -25.48578 31.94968 37.04840 1.000 46.56772 1147 GLN A CA 1
ATOM 2568 C C . GLN A 1 392 ? -25.58294 32.47438 38.48823 1.000 54.69529 1147 GLN A C 1
ATOM 2569 O O . GLN A 1 392 ? -24.87337 33.41720 38.86298 1.000 44.09248 1147 GLN A O 1
ATOM 2575 N N . ALA A 1 393 ? -26.45927 31.88734 39.30920 1.000 49.53583 1148 ALA A N 1
ATOM 2576 C CA . ALA A 1 393 ? -26.61987 32.36066 40.67818 1.000 48.73365 1148 ALA A CA 1
ATOM 2577 C C . ALA A 1 393 ? -25.64511 31.71974 41.65377 1.000 53.44171 1148 ALA A C 1
ATOM 2578 O O . ALA A 1 393 ? -25.74977 31.98513 42.85116 1.000 56.46661 1148 ALA A O 1
ATOM 2580 N N . LEU A 1 394 ? -24.69826 30.90748 41.18574 1.000 49.74632 1149 LEU A N 1
ATOM 2581 C CA . LEU A 1 394 ? -23.92847 30.03513 42.06307 1.000 48.19529 1149 LEU A CA 1
ATOM 2582 C C . LEU A 1 394 ? -22.53185 30.58216 42.32802 1.000 53.05051 1149 LEU A C 1
ATOM 2583 O O . LEU A 1 394 ? -21.86008 31.08772 41.41509 1.000 46.79835 1149 LEU A O 1
ATOM 2588 N N . ASP A 1 395 ? -22.08571 30.42443 43.57992 1.000 53.23167 1150 ASP A N 1
ATOM 2589 C CA . ASP A 1 395 ? -20.73561 30.79398 43.96777 1.000 49.20141 1150 ASP A CA 1
ATOM 2590 C C . ASP A 1 395 ? -19.74428 29.70223 43.55254 1.000 48.40976 1150 ASP A C 1
ATOM 2591 O O . ASP A 1 395 ? -20.11584 28.63985 43.04007 1.000 54.83209 1150 ASP A O 1
ATOM 2596 N N . ALA A 1 396 ? -18.45975 29.98462 43.76795 1.000 50.33882 1151 ALA A N 1
ATOM 2597 C CA . ALA A 1 396 ? -17.41375 29.13197 43.20993 1.000 57.68463 1151 ALA A CA 1
ATOM 2598 C C . ALA A 1 396 ? -17.49982 27.71777 43.75680 1.000 63.52921 1151 ALA A C 1
ATOM 2599 O O . ALA A 1 396 ? -17.33742 26.74449 43.00930 1.000 63.21965 1151 ALA A O 1
ATOM 2601 N N . GLN A 1 397 ? -17.74362 27.58295 45.06340 1.000 58.92401 1152 GLN A N 1
ATOM 2602 C CA . GLN A 1 397 ? -17.86227 26.25724 45.65753 1.000 54.37630 1152 GLN A CA 1
ATOM 2603 C C . GLN A 1 397 ? -18.96892 25.45304 44.97922 1.000 55.76142 1152 GLN A C 1
ATOM 2604 O O . GLN A 1 397 ? -18.77698 24.28967 44.59914 1.000 50.31714 1152 GLN A O 1
ATOM 2610 N N . HIS A 1 398 ? -20.14023 26.06098 44.81915 1.000 52.77294 1153 HIS A N 1
ATOM 2611 C CA . HIS A 1 398 ? -21.26431 25.31759 44.27891 1.000 46.30007 1153 HIS A CA 1
ATOM 2612 C C . HIS A 1 398 ? -21.13339 25.10392 42.77263 1.000 49.55539 1153 HIS A C 1
ATOM 2613 O O . HIS A 1 398 ? -21.64460 24.10685 42.25288 1.000 53.88998 1153 HIS A O 1
ATOM 2620 N N . ARG A 1 399 ? -20.44830 26.01303 42.07125 1.000 45.07972 1154 ARG A N 1
ATOM 2621 C CA . ARG A 1 399 ? -20.15765 25.79886 40.65830 1.000 48.48478 1154 ARG A CA 1
ATOM 2622 C C . ARG A 1 399 ? -19.27046 24.57942 40.47017 1.000 56.07800 1154 ARG A C 1
ATOM 2623 O O . ARG A 1 399 ? -19.53705 23.73079 39.61361 1.000 56.44449 1154 ARG A O 1
ATOM 2631 N N . LYS A 1 400 ? -18.19463 24.48254 41.25473 1.000 57.49978 1155 LYS A N 1
ATOM 2632 C CA . LYS A 1 400 ? -17.32950 23.31458 41.15465 1.000 57.22982 1155 LYS A CA 1
ATOM 2633 C C . LYS A 1 400 ? -18.11072 22.03723 41.43415 1.000 58.82125 1155 LYS A C 1
ATOM 2634 O O . LYS A 1 400 ? -17.87916 21.00054 40.79405 1.000 54.60666 1155 LYS A O 1
ATOM 2640 N N . ALA A 1 401 ? -19.06483 22.09381 42.36795 1.000 48.60315 1156 ALA A N 1
ATOM 2641 C CA . ALA A 1 401 ? -19.85150 20.89526 42.63334 1.000 52.50282 1156 ALA A CA 1
ATOM 2642 C C . ALA A 1 401 ? -20.72388 20.53107 41.43809 1.000 54.58048 1156 ALA A C 1
ATOM 2643 O O . ALA A 1 401 ? -20.85000 19.34816 41.10631 1.000 55.29395 1156 ALA A O 1
ATOM 2645 N N . VAL A 1 402 ? -21.34951 21.52881 40.79250 1.000 49.24553 1157 VAL A N 1
ATOM 2646 C CA . VAL A 1 402 ? -22.16027 21.24599 39.60913 1.000 49.83943 1157 VAL A CA 1
ATOM 2647 C C . VAL A 1 402 ? -21.29105 20.66292 38.49274 1.000 51.10464 1157 VAL A C 1
ATOM 2648 O O . VAL A 1 402 ? -21.65331 19.66145 37.86822 1.000 50.60800 1157 VAL A O 1
ATOM 2652 N N . SER A 1 403 ? -20.11801 21.25746 38.25856 1.000 47.69092 1158 SER A N 1
ATOM 2653 C CA . SER A 1 403 ? -19.18351 20.74484 37.26409 1.000 51.35342 1158 SER A CA 1
ATOM 2654 C C . SER A 1 403 ? -18.80713 19.28443 37.53408 1.000 58.05692 1158 SER A C 1
ATOM 2655 O O . SER A 1 403 ? -18.90430 18.43790 36.63667 1.000 57.32356 1158 SER A O 1
ATOM 2658 N N . ASP A 1 404 ? -18.37409 18.97345 38.76954 1.000 51.54805 1159 ASP A N 1
ATOM 2659 C CA . ASP A 1 404 ? -17.99416 17.60560 39.11948 1.000 58.23520 1159 ASP A CA 1
ATOM 2660 C C . ASP A 1 404 ? -19.12096 16.62830 38.83404 1.000 54.85823 1159 ASP A C 1
ATOM 2661 O O . ASP A 1 404 ? -18.88487 15.51151 38.36254 1.000 55.89677 1159 ASP A O 1
ATOM 2666 N N . MET A 1 405 ? -20.35164 17.02446 39.13316 1.000 49.83861 1160 MET A N 1
ATOM 2667 C CA . MET A 1 405 ? -21.49348 16.17245 38.82958 1.000 50.82553 1160 MET A CA 1
ATOM 2668 C C . MET A 1 405 ? -21.65190 15.97630 37.32282 1.000 56.55350 1160 MET A C 1
ATOM 2669 O O . MET A 1 405 ? -21.90536 14.86226 36.84983 1.000 55.44028 1160 MET A O 1
ATOM 2674 N N . ILE A 1 406 ? -21.51745 17.06318 36.55989 1.000 54.01207 1161 ILE A N 1
ATOM 2675 C CA . ILE A 1 406 ? -21.67683 17.00533 35.11295 1.000 57.79307 1161 ILE A CA 1
ATOM 2676 C C . ILE A 1 406 ? -20.64005 16.08119 34.49136 1.000 51.49489 1161 ILE A C 1
ATOM 2677 O O . ILE A 1 406 ? -20.95789 15.27205 33.61324 1.000 50.64521 1161 ILE A O 1
ATOM 2682 N N . MET A 1 407 ? -19.39388 16.16119 34.96075 1.000 55.29961 1162 MET A N 1
ATOM 2683 C CA . MET A 1 407 ? -18.35395 15.26183 34.47062 1.000 64.05927 1162 MET A CA 1
ATOM 2684 C C . MET A 1 407 ? -18.73110 13.80383 34.69903 1.000 61.97280 1162 MET A C 1
ATOM 2685 O O . MET A 1 407 ? -18.46122 12.94095 33.85704 1.000 67.86542 1162 MET A O 1
ATOM 2690 N N . GLU A 1 408 ? -19.37181 13.51614 35.82813 1.000 60.25351 1163 GLU A N 1
ATOM 2691 C CA . GLU A 1 408 ? -19.82262 12.15849 36.10835 1.000 61.03536 1163 GLU A CA 1
ATOM 2692 C C . GLU A 1 408 ? -20.95544 11.74941 35.17348 1.000 52.54017 1163 GLU A C 1
ATOM 2693 O O . GLU A 1 408 ? -20.97502 10.62600 34.66390 1.000 48.88974 1163 GLU A O 1
ATOM 2699 N N . LEU A 1 409 ? -21.92931 12.63177 34.96085 1.000 49.41460 1164 LEU A N 1
ATOM 2700 C CA . LEU A 1 409 ? -23.06614 12.25080 34.13747 1.000 52.18153 1164 LEU A CA 1
ATOM 2701 C C . LEU A 1 409 ? -22.67170 12.13208 32.67013 1.000 50.65920 1164 LEU A C 1
ATOM 2702 O O . LEU A 1 409 ? -23.29687 11.36823 31.92049 1.000 48.46382 1164 LEU A O 1
ATOM 2707 N N . ALA A 1 410 ? -21.60626 12.82032 32.27393 1.000 50.19552 1165 ALA A N 1
ATOM 2708 C CA . ALA A 1 410 ? -21.22985 12.95599 30.87496 1.000 54.11955 1165 ALA A CA 1
ATOM 2709 C C . ALA A 1 410 ? -20.56231 11.70924 30.31440 1.000 69.17134 1165 ALA A C 1
ATOM 2710 O O . ALA A 1 410 ? -20.14283 11.72985 29.15550 1.000 68.96039 1165 ALA A O 1
ATOM 2712 N N . VAL A 1 411 ? -20.42349 10.63876 31.09923 1.000 73.29986 1166 VAL A N 1
ATOM 2713 C CA . VAL A 1 411 ? -19.91276 9.39356 30.53702 1.000 68.97965 1166 VAL A CA 1
ATOM 2714 C C . VAL A 1 411 ? -21.04937 8.53477 29.98431 1.000 58.16771 1166 VAL A C 1
ATOM 2715 O O . VAL A 1 411 ? -20.79529 7.66170 29.14399 1.000 57.91976 1166 VAL A O 1
ATOM 2719 N N . HIS A 1 412 ? -22.29540 8.79388 30.39267 1.000 48.40594 1167 HIS A N 1
ATOM 2720 C CA . HIS A 1 412 ? -23.46617 8.06497 29.93058 1.000 48.86905 1167 HIS A CA 1
ATOM 2721 C C . HIS A 1 412 ? -24.44220 8.89908 29.10947 1.000 55.55701 1167 HIS A C 1
ATOM 2722 O O . HIS A 1 412 ? -25.48537 8.37389 28.70329 1.000 56.90369 1167 HIS A O 1
ATOM 2729 N N . ALA A 1 413 ? -24.16999 10.18403 28.89315 1.000 49.44557 1168 ALA A N 1
ATOM 2730 C CA . ALA A 1 413 ? -25.09818 11.02700 28.15789 1.000 43.45154 1168 ALA A CA 1
ATOM 2731 C C . ALA A 1 413 ? -24.33489 12.22317 27.61319 1.000 48.91698 1168 ALA A C 1
ATOM 2732 O O . ALA A 1 413 ? -23.32193 12.63161 28.17990 1.000 52.61227 1168 ALA A O 1
ATOM 2734 N N . GLN A 1 414 ? -24.79893 12.75019 26.47806 1.000 56.07515 1169 GLN A N 1
ATOM 2735 C CA . GLN A 1 414 ? -24.16108 13.91325 25.86340 1.000 49.99245 1169 GLN A CA 1
ATOM 2736 C C . GLN A 1 414 ? -24.58846 15.19452 26.57092 1.000 40.71751 1169 GLN A C 1
ATOM 2737 O O . GLN A 1 414 ? -25.75662 15.34419 26.93787 1.000 35.86789 1169 GLN A O 1
ATOM 2743 N N . PHE A 1 415 ? -23.65127 16.13902 26.73171 1.000 43.06817 1170 PHE A N 1
ATOM 2744 C CA . PHE A 1 415 ? -23.97809 17.43555 27.32577 1.000 49.43619 1170 PHE A CA 1
ATOM 2745 C C . PHE A 1 415 ? -23.53488 18.57494 26.41780 1.000 52.11752 1170 PHE A C 1
ATOM 2746 O O . PHE A 1 415 ? -22.40757 18.58018 25.90348 1.000 49.74277 1170 PHE A O 1
ATOM 2754 N N . ILE A 1 416 ? -24.42981 19.54569 26.22950 1.000 42.99042 1171 ILE A N 1
ATOM 2755 C CA . ILE A 1 416 ? -24.08808 20.79976 25.56799 1.000 40.32982 1171 ILE A CA 1
ATOM 2756 C C . ILE A 1 416 ? -24.48766 21.92223 26.50927 1.000 41.56520 1171 ILE A C 1
ATOM 2757 O O . ILE A 1 416 ? -25.67207 22.07182 26.83532 1.000 43.65781 1171 ILE A O 1
ATOM 2762 N N . THR A 1 417 ? -23.50417 22.70254 26.95458 1.000 45.93094 1172 THR A N 1
ATOM 2763 C CA . THR A 1 417 ? -23.71027 23.72354 27.97276 1.000 43.42854 1172 THR A CA 1
ATOM 2764 C C . THR A 1 417 ? -23.05819 25.04488 27.56906 1.000 47.65985 1172 THR A C 1
ATOM 2765 O O . THR A 1 417 ? -22.15163 25.08545 26.73365 1.000 54.91152 1172 THR A O 1
ATOM 2769 N N . THR A 1 418 ? -23.53098 26.12983 28.20401 1.000 35.92675 1173 THR A N 1
ATOM 2770 C CA . THR A 1 418 ? -22.97521 27.47459 28.10709 1.000 51.82257 1173 THR A CA 1
ATOM 2771 C C . THR A 1 418 ? -22.70588 27.98471 29.50373 1.000 48.59241 1173 THR A C 1
ATOM 2772 O O . THR A 1 418 ? -23.50939 27.75380 30.40823 1.000 54.10178 1173 THR A O 1
ATOM 2776 N N . THR A 1 419 ? -21.61025 28.72316 29.66454 1.000 57.27502 1174 THR A N 1
ATOM 2777 C CA . THR A 1 419 ? -21.25835 29.26837 30.97215 1.000 61.21854 1174 THR A CA 1
ATOM 2778 C C . THR A 1 419 ? -20.40359 30.51164 30.78327 1.000 62.99719 1174 THR A C 1
ATOM 2779 O O . THR A 1 419 ? -19.79326 30.70657 29.73095 1.000 55.07763 1174 THR A O 1
ATOM 2783 N N . PHE A 1 420 ? -20.34814 31.34131 31.83205 1.000 65.25794 1175 PHE A N 1
ATOM 2784 C CA . PHE A 1 420 ? -19.41354 32.46268 31.89670 1.000 58.65935 1175 PHE A CA 1
ATOM 2785 C C . PHE A 1 420 ? -18.29571 32.24541 32.91117 1.000 57.19092 1175 PHE A C 1
ATOM 2786 O O . PHE A 1 420 ? -17.43605 33.11527 33.05943 1.000 63.33173 1175 PHE A O 1
ATOM 2794 N N . ARG A 1 421 ? -18.27200 31.11909 33.60783 1.000 54.20920 1176 ARG A N 1
ATOM 2795 C CA . ARG A 1 421 ? -17.28530 30.89717 34.65334 1.000 57.35305 1176 ARG A CA 1
ATOM 2796 C C . ARG A 1 421 ? -16.44564 29.65928 34.34957 1.000 57.29767 1176 ARG A C 1
ATOM 2797 O O . ARG A 1 421 ? -16.85510 28.80132 33.55787 1.000 61.89353 1176 ARG A O 1
ATOM 2805 N N . PRO A 1 422 ? -15.24354 29.55244 34.93168 1.000 60.41272 1177 PRO A N 1
ATOM 2806 C CA . PRO A 1 422 ? -14.29455 28.50724 34.50216 1.000 59.29984 1177 PRO A CA 1
ATOM 2807 C C . PRO A 1 422 ? -14.59440 27.09539 34.98094 1.000 61.13483 1177 PRO A C 1
ATOM 2808 O O . PRO A 1 422 ? -13.99625 26.14893 34.44245 1.000 60.55042 1177 PRO A O 1
ATOM 2812 N N . GLU A 1 423 ? -15.49331 26.91288 35.95148 1.000 57.58419 1178 GLU A N 1
ATOM 2813 C CA . GLU A 1 423 ? -15.60090 25.62087 36.62244 1.000 61.60872 1178 GLU A CA 1
ATOM 2814 C C . GLU A 1 423 ? -16.11949 24.53349 35.68323 1.000 63.58196 1178 GLU A C 1
ATOM 2815 O O . GLU A 1 423 ? -15.59086 23.41348 35.67811 1.000 63.78213 1178 GLU A O 1
ATOM 2821 N N . LEU A 1 424 ? -17.14479 24.84023 34.87796 1.000 62.20772 1179 LEU A N 1
ATOM 2822 C CA . LEU A 1 424 ? -17.65804 23.85925 33.91839 1.000 59.95092 1179 LEU A CA 1
ATOM 2823 C C . LEU A 1 424 ? -16.64628 23.53659 32.81826 1.000 66.04666 1179 LEU A C 1
ATOM 2824 O O . LEU A 1 424 ? -16.67581 22.43443 32.25829 1.000 72.70527 1179 LEU A O 1
ATOM 2829 N N . LEU A 1 425 ? -15.75085 24.47571 32.49998 1.000 62.53702 1180 LEU A N 1
ATOM 2830 C CA . LEU A 1 425 ? -14.72670 24.23332 31.48945 1.000 62.08827 1180 LEU A CA 1
ATOM 2831 C C . LEU A 1 425 ? -13.84283 23.04552 31.85622 1.000 71.43996 1180 LEU A C 1
ATOM 2832 O O . LEU A 1 425 ? -13.48951 22.23987 30.98778 1.000 76.08507 1180 LEU A O 1
ATOM 2837 N N . GLU A 1 426 ? -13.47866 22.91755 33.13970 1.000 78.49088 1181 GLU A N 1
ATOM 2838 C CA . GLU A 1 426 ? -12.70166 21.76877 33.60718 1.000 80.17367 1181 GLU A CA 1
ATOM 2839 C C . GLU A 1 426 ? -13.38470 20.44705 33.29974 1.000 75.71529 1181 GLU A C 1
ATOM 2840 O O . GLU A 1 426 ? -12.70984 19.41582 33.20693 1.000 72.42989 1181 GLU A O 1
ATOM 2846 N N . SER A 1 427 ? -14.70367 20.46470 33.13611 1.000 83.87731 1182 SER A N 1
ATOM 2847 C CA . SER A 1 427 ? -15.53318 19.28284 32.96348 1.000 80.12769 1182 SER A CA 1
ATOM 2848 C C . SER A 1 427 ? -15.75901 18.90325 31.49840 1.000 71.97950 1182 SER A C 1
ATOM 2849 O O . SER A 1 427 ? -16.51012 17.95527 31.23400 1.000 62.02895 1182 SER A O 1
ATOM 2852 N N . ALA A 1 428 ? -15.12213 19.59690 30.55298 1.000 61.80956 1183 ALA A N 1
ATOM 2853 C CA . ALA A 1 428 ? -15.55390 19.61016 29.16223 1.000 60.61047 1183 ALA A CA 1
ATOM 2854 C C . ALA A 1 428 ? -14.52608 18.97047 28.23371 1.000 63.76272 1183 ALA A C 1
ATOM 2855 O O . ALA A 1 428 ? -13.31309 19.15775 28.39231 1.000 60.08677 1183 ALA A O 1
ATOM 2857 N N . ASP A 1 429 ? -15.02891 18.23311 27.24246 1.000 62.70549 1184 ASP A N 1
ATOM 2858 C CA . ASP A 1 429 ? -14.17858 17.55369 26.27613 1.000 61.40907 1184 ASP A CA 1
ATOM 2859 C C . ASP A 1 429 ? -14.03185 18.31662 24.96960 1.000 61.96446 1184 ASP A C 1
ATOM 2860 O O . ASP A 1 429 ? -13.06706 18.07185 24.23843 1.000 60.78003 1184 ASP A O 1
ATOM 2865 N N . LYS A 1 430 ? -14.95135 19.23763 24.67450 1.000 57.24826 1185 LYS A N 1
ATOM 2866 C CA . LYS A 1 430 ? -14.87413 20.07301 23.48592 1.000 55.75426 1185 LYS A CA 1
ATOM 2867 C C . LYS A 1 430 ? -15.39185 21.47732 23.80986 1.000 53.84646 1185 LYS A C 1
ATOM 2868 O O . LYS A 1 430 ? -16.32823 21.64456 24.59866 1.000 56.39115 1185 LYS A O 1
ATOM 2874 N N . PHE A 1 431 ? -14.78857 22.47679 23.17410 1.000 56.08267 1186 PHE A N 1
ATOM 2875 C CA . PHE A 1 431 ? -15.05899 23.88717 23.43132 1.000 56.06200 1186 PHE A CA 1
ATOM 2876 C C . PHE A 1 431 ? -15.46941 24.60214 22.14722 1.000 61.88185 1186 PHE A C 1
ATOM 2877 O O . PHE A 1 431 ? -14.82647 24.44341 21.09962 1.000 60.34336 1186 PHE A O 1
ATOM 2885 N N . TYR A 1 432 ? -16.53587 25.39336 22.23584 1.000 55.37878 1187 TYR A N 1
ATOM 2886 C CA . TYR A 1 432 ? -17.04575 26.18263 21.12544 1.000 49.37868 1187 TYR A CA 1
ATOM 2887 C C . TYR A 1 432 ? -17.16082 27.64592 21.54337 1.000 57.31354 1187 TYR A C 1
ATOM 2888 O O . TYR A 1 432 ? -17.59838 27.95542 22.65959 1.000 58.99479 1187 TYR A O 1
ATOM 2897 N N . GLY A 1 433 ? -16.78087 28.54110 20.64087 1.000 51.57859 1188 GLY A N 1
ATOM 2898 C CA . GLY A 1 433 ? -16.91073 29.97260 20.84814 1.000 45.49938 1188 GLY A CA 1
ATOM 2899 C C . GLY A 1 433 ? -17.97668 30.52556 19.91065 1.000 50.65830 1188 GLY A C 1
ATOM 2900 O O . GLY A 1 433 ? -18.04101 30.14118 18.74350 1.000 49.79308 1188 GLY A O 1
ATOM 2901 N N . VAL A 1 434 ? -18.81255 31.40444 20.44338 1.000 50.54447 1189 VAL A N 1
ATOM 2902 C CA . VAL A 1 434 ? -19.86818 32.06121 19.68270 1.000 49.68820 1189 VAL A CA 1
ATOM 2903 C C . VAL A 1 434 ? -19.52618 33.53953 19.60424 1.000 49.44905 1189 VAL A C 1
ATOM 2904 O O . VAL A 1 434 ? -19.21648 34.16499 20.62346 1.000 53.36074 1189 VAL A O 1
ATOM 2908 N N . LYS A 1 435 ? -19.57152 34.09039 18.39489 1.000 55.66435 1190 LYS A N 1
ATOM 2909 C CA . LYS A 1 435 ? -19.33870 35.50521 18.15496 1.000 56.69311 1190 LYS A CA 1
ATOM 2910 C C . LYS A 1 435 ? -20.46755 36.05436 17.29728 1.000 49.04911 1190 LYS A C 1
ATOM 2911 O O . LYS A 1 435 ? -20.97647 35.36927 16.40524 1.000 53.50325 1190 LYS A O 1
ATOM 2917 N N . PHE A 1 436 ? -20.87790 37.27507 17.59144 1.000 51.12157 1191 PHE A N 1
ATOM 2918 C CA . PHE A 1 436 ? -21.76580 38.03203 16.71577 1.000 56.33482 1191 PHE A CA 1
ATOM 2919 C C . PHE A 1 436 ? -20.89890 39.02896 15.95661 1.000 61.34431 1191 PHE A C 1
ATOM 2920 O O . PHE A 1 436 ? -20.30690 39.93313 16.56317 1.000 64.09807 1191 PHE A O 1
ATOM 2928 N N . ARG A 1 437 ? -20.80191 38.84106 14.63575 1.000 64.44578 1192 ARG A N 1
ATOM 2929 C CA . ARG A 1 437 ? -20.02113 39.70150 13.75450 1.000 67.01952 1192 ARG A CA 1
ATOM 2930 C C . ARG A 1 437 ? -20.75277 39.86538 12.43087 1.000 69.69800 1192 ARG A C 1
ATOM 2931 O O . ARG A 1 437 ? -21.37150 38.91959 11.93441 1.000 68.02919 1192 ARG A O 1
ATOM 2939 N N . ASN A 1 438 ? -20.68493 41.07502 11.86972 1.000 76.76892 1193 ASN A N 1
ATOM 2940 C CA . ASN A 1 438 ? -21.22960 41.36153 10.53937 1.000 72.43548 1193 ASN A CA 1
ATOM 2941 C C . ASN A 1 438 ? -22.70485 40.99040 10.44681 1.000 72.15479 1193 ASN A C 1
ATOM 2942 O O . ASN A 1 438 ? -23.15259 40.42103 9.44775 1.000 62.59641 1193 ASN A O 1
ATOM 2947 N N . LYS A 1 439 ? -23.45065 41.28377 11.51727 1.000 72.26270 1194 LYS A N 1
ATOM 2948 C CA . LYS A 1 439 ? -24.90429 41.11729 11.65866 1.000 62.85446 1194 LYS A CA 1
ATOM 2949 C C . LYS A 1 439 ? -25.35399 39.67498 11.85830 1.000 55.76808 1194 LYS A C 1
ATOM 2950 O O . LYS A 1 439 ? -26.57308 39.42492 11.87698 1.000 64.36541 1194 LYS A O 1
ATOM 2956 N N . VAL A 1 440 ? -24.45037 38.70484 11.99054 1.000 53.89334 1195 VAL A N 1
ATOM 2957 C CA . VAL A 1 440 ? -24.86349 37.31074 12.15094 1.000 51.90826 1195 VAL A CA 1
ATOM 2958 C C . VAL A 1 440 ? -24.04882 36.65791 13.26141 1.000 48.79916 1195 VAL A C 1
ATOM 2959 O O . VAL A 1 440 ? -22.96038 37.11777 13.61635 1.000 48.44527 1195 VAL A O 1
ATOM 2963 N N . SER A 1 441 ? -24.57750 35.55515 13.80273 1.000 46.33060 1196 SER A N 1
ATOM 2964 C CA . SER A 1 441 ? -23.81232 34.77584 14.77548 1.000 46.75786 1196 SER A CA 1
ATOM 2965 C C . SER A 1 441 ? -22.92957 33.76098 14.04949 1.000 54.17502 1196 SER A C 1
ATOM 2966 O O . SER A 1 441 ? -23.28442 33.26064 12.98630 1.000 57.47070 1196 SER A O 1
ATOM 2969 N N . HIS A 1 442 ? -21.76926 33.47402 14.64589 1.000 49.53115 1197 HIS A N 1
ATOM 2970 C CA . HIS A 1 442 ? -20.81493 32.47063 14.20167 1.000 42.86514 1197 HIS A CA 1
ATOM 2971 C C . HIS A 1 442 ? -20.45834 31.56605 15.37190 1.000 58.32675 1197 HIS A C 1
ATOM 2972 O O . HIS A 1 442 ? -20.24188 32.04619 16.48740 1.000 65.62621 1197 HIS A O 1
ATOM 2979 N N . ILE A 1 443 ? -20.38918 30.26007 15.12890 1.000 60.90699 1198 ILE A N 1
ATOM 2980 C CA . ILE A 1 443 ? -19.95369 29.30764 16.14741 1.000 59.09881 1198 ILE A CA 1
ATOM 2981 C C . ILE A 1 443 ? -18.77545 28.50363 15.60270 1.000 66.79535 1198 ILE A C 1
ATOM 2982 O O . ILE A 1 443 ? -18.85106 27.93769 14.50526 1.000 73.69475 1198 ILE A O 1
ATOM 2987 N N . ASP A 1 444 ? -17.68456 28.46933 16.36844 1.000 62.26095 1199 ASP A N 1
ATOM 2988 C CA . ASP A 1 444 ? -16.42724 27.87824 15.93536 1.000 59.28728 1199 ASP A CA 1
ATOM 2989 C C . ASP A 1 444 ? -15.79993 27.07974 17.07060 1.000 67.44667 1199 ASP A C 1
ATOM 2990 O O . ASP A 1 444 ? -15.90014 27.46064 18.24432 1.000 72.53438 1199 ASP A O 1
ATOM 2995 N N . VAL A 1 445 ? -15.15286 25.96708 16.70709 1.000 51.97060 1200 VAL A N 1
ATOM 2996 C CA . VAL A 1 445 ? -14.38356 25.18486 17.66718 1.000 52.40130 1200 VAL A CA 1
ATOM 2997 C C . VAL A 1 445 ? -13.21746 26.02479 18.17410 1.000 61.86360 1200 VAL A C 1
ATOM 2998 O O . VAL A 1 445 ? -12.52642 26.68704 17.39433 1.000 62.51180 1200 VAL A O 1
ATOM 3002 N N . ILE A 1 446 ? -13.01259 26.03606 19.49082 1.000 64.58151 1201 ILE A N 1
ATOM 3003 C CA . ILE A 1 446 ? -11.86853 26.71034 20.09153 1.000 63.83567 1201 ILE A CA 1
ATOM 3004 C C . ILE A 1 446 ? -11.14765 25.72315 21.00176 1.000 70.77334 1201 ILE A C 1
ATOM 3005 O O . ILE A 1 446 ? -11.57669 24.58143 21.17782 1.000 75.89586 1201 ILE A O 1
ATOM 3010 N N . THR A 1 447 ? -10.03474 26.17023 21.57117 1.000 67.98494 1202 THR A N 1
ATOM 3011 C CA . THR A 1 447 ? -9.25399 25.32647 22.46132 1.000 69.09265 1202 THR A CA 1
ATOM 3012 C C . THR A 1 447 ? -9.65617 25.57346 23.90726 1.000 72.88499 1202 THR A C 1
ATOM 3013 O O . THR A 1 447 ? -10.27341 26.58686 24.24020 1.000 72.69614 1202 THR A O 1
ATOM 3017 N N . ALA A 1 448 ? -9.30413 24.61211 24.76628 1.000 78.06016 1203 ALA A N 1
ATOM 3018 C CA . ALA A 1 448 ? -9.52196 24.76957 26.20067 1.000 72.60441 1203 ALA A CA 1
ATOM 3019 C C . ALA A 1 448 ? -8.90093 26.06443 26.70944 1.000 70.48855 1203 ALA A C 1
ATOM 3020 O O . ALA A 1 448 ? -9.49240 26.76488 27.53916 1.000 58.45887 1203 ALA A O 1
ATOM 3022 N N . GLU A 1 449 ? -7.72036 26.41372 26.19269 1.000 78.01489 1204 GLU A N 1
ATOM 3023 C CA . GLU A 1 449 ? -7.05407 27.63961 26.61486 1.000 87.07044 1204 GLU A CA 1
ATOM 3024 C C . GLU A 1 449 ? -7.86613 28.87240 26.22933 1.000 84.60343 1204 GLU A C 1
ATOM 3025 O O . GLU A 1 449 ? -8.02972 29.79288 27.03662 1.000 85.23902 1204 GLU A O 1
ATOM 3031 N N . MET A 1 450 ? -8.38320 28.91152 24.99701 1.000 79.42338 1205 MET A N 1
ATOM 3032 C CA . MET A 1 450 ? -9.13236 30.08501 24.55200 1.000 75.54426 1205 MET A CA 1
ATOM 3033 C C . MET A 1 450 ? -10.43039 30.24169 25.33005 1.000 72.89928 1205 MET A C 1
ATOM 3034 O O . MET A 1 450 ? -10.81390 31.36310 25.68850 1.000 73.96542 1205 MET A O 1
ATOM 3039 N N . ALA A 1 451 ? -11.12261 29.12995 25.58971 1.000 69.53792 1206 ALA A N 1
ATOM 3040 C CA . ALA A 1 451 ? -12.33467 29.17731 26.39777 1.000 72.02306 1206 ALA A CA 1
ATOM 3041 C C . ALA A 1 451 ? -12.03989 29.73481 27.78568 1.000 75.08565 1206 ALA A C 1
ATOM 3042 O O . ALA A 1 451 ? -12.71304 30.66392 28.24944 1.000 72.35887 1206 ALA A O 1
ATOM 3044 N N . LYS A 1 452 ? -11.02129 29.17786 28.45579 1.000 75.85612 1207 LYS A N 1
ATOM 3045 C CA . LYS A 1 452 ? -10.62190 29.65697 29.77688 1.000 73.62917 1207 LYS A CA 1
ATOM 3046 C C . LYS A 1 452 ? -10.18795 31.11724 29.72816 1.000 75.62009 1207 LYS A C 1
ATOM 3047 O O . LYS A 1 452 ? -10.53417 31.90474 30.61653 1.000 79.53525 1207 LYS A O 1
ATOM 3053 N N . ASP A 1 453 ? -9.42724 31.49474 28.69555 1.000 78.99601 1208 ASP A N 1
ATOM 3054 C CA . ASP A 1 453 ? -9.00699 32.88491 28.54504 1.000 80.16570 1208 ASP A CA 1
ATOM 3055 C C . ASP A 1 453 ? -10.20502 33.80339 28.37885 1.000 68.95707 1208 ASP A C 1
ATOM 3056 O O . ASP A 1 453 ? -10.24388 34.89027 28.96083 1.000 72.18935 1208 ASP A O 1
ATOM 3061 N N . PHE A 1 454 ? -11.18923 33.39183 27.57686 1.000 66.95931 1209 PHE A N 1
ATOM 3062 C CA . PHE A 1 454 ? -12.37273 34.22424 27.41176 1.000 64.11908 1209 PHE A CA 1
ATOM 3063 C C . PHE A 1 454 ? -13.11212 34.37455 28.73314 1.000 68.20593 1209 PHE A C 1
ATOM 3064 O O . PHE A 1 454 ? -13.60101 35.46023 29.06510 1.000 78.25202 1209 PHE A O 1
ATOM 3072 N N . VAL A 1 455 ? -13.18652 33.29419 29.50915 1.000 73.24835 1210 VAL A N 1
ATOM 3073 C CA . VAL A 1 455 ? -14.04292 33.27193 30.68316 1.000 75.84211 1210 VAL A CA 1
ATOM 3074 C C . VAL A 1 455 ? -13.47330 34.10890 31.82492 1.000 76.15362 1210 VAL A C 1
ATOM 3075 O O . VAL A 1 455 ? -14.23758 34.58541 32.67057 1.000 70.49402 1210 VAL A O 1
ATOM 3079 N N . GLU A 1 456 ? -12.16425 34.35425 31.83805 1.000 88.89024 1211 GLU A N 1
ATOM 3080 C CA . GLU A 1 456 ? -11.54660 35.21091 32.85323 1.000 104.76612 1211 GLU A CA 1
ATOM 3081 C C . GLU A 1 456 ? -11.05157 36.55568 32.31291 1.000 103.78103 1211 GLU A C 1
ATOM 3082 O O . GLU A 1 456 ? -11.50105 37.02863 31.26689 1.000 105.21130 1211 GLU A O 1
ATOM 3088 N N . GLY B 2 12 ? -34.80209 -7.99979 23.23792 1.000 92.93495 12 GLY B N 1
ATOM 3089 C CA . GLY B 2 12 ? -35.81385 -8.89352 23.77543 1.000 95.16845 12 GLY B CA 1
ATOM 3090 C C . GLY B 2 12 ? -37.19864 -8.71342 23.17088 1.000 94.51743 12 GLY B C 1
ATOM 3091 O O . GLY B 2 12 ? -37.34800 -8.06179 22.14185 1.000 88.30342 12 GLY B O 1
ATOM 3092 N N . PRO B 2 13 ? -38.22594 -9.28963 23.81424 1.000 94.48533 13 PRO B N 1
ATOM 3093 C CA . PRO B 2 13 ? -39.59104 -9.17773 23.27575 1.000 87.54758 13 PRO B CA 1
ATOM 3094 C C . PRO B 2 13 ? -40.25576 -7.86173 23.64840 1.000 82.00476 13 PRO B C 1
ATOM 3095 O O . PRO B 2 13 ? -41.12601 -7.36539 22.92755 1.000 77.94516 13 PRO B O 1
ATOM 3099 N N . LEU B 2 14 ? -39.86445 -7.29042 24.78635 1.000 85.70499 14 LEU B N 1
ATOM 3100 C CA . LEU B 2 14 ? -40.35251 -5.96233 25.12940 1.000 90.47018 14 LEU B CA 1
ATOM 3101 C C . LEU B 2 14 ? -39.89863 -4.93324 24.10256 1.000 99.43077 14 LEU B C 1
ATOM 3102 O O . LEU B 2 14 ? -40.57902 -3.92291 23.89052 1.000 111.04334 14 LEU B O 1
ATOM 3107 N N . ALA B 2 15 ? -38.75829 -5.17296 23.45151 1.000 94.42752 15 ALA B N 1
ATOM 3108 C CA . ALA B 2 15 ? -38.28101 -4.24189 22.43609 1.000 90.74670 15 ALA B CA 1
ATOM 3109 C C . ALA B 2 15 ? -39.20399 -4.23293 21.22425 1.000 88.34741 15 ALA B C 1
ATOM 3110 O O . ALA B 2 15 ? -39.60375 -3.16515 20.74934 1.000 91.73392 15 ALA B O 1
ATOM 3112 N N . LYS B 2 16 ? -39.55399 -5.41529 20.70872 1.000 79.43045 16 LYS B N 1
ATOM 3113 C CA . LYS B 2 16 ? -40.53482 -5.48733 19.63042 1.000 77.46225 16 LYS B CA 1
ATOM 3114 C C . LYS B 2 16 ? -41.85835 -4.84104 20.02902 1.000 79.95262 16 LYS B C 1
ATOM 3115 O O . LYS B 2 16 ? -42.52293 -4.21686 19.19341 1.000 84.31067 16 LYS B O 1
ATOM 3121 N N . ILE B 2 17 ? -42.25891 -4.97988 21.29357 1.000 72.24091 17 ILE B N 1
ATOM 3122 C CA . ILE B 2 17 ? -43.48966 -4.34448 21.75064 1.000 71.51937 17 ILE B CA 1
ATOM 3123 C C . ILE B 2 17 ? -43.33686 -2.83182 21.69225 1.000 68.26408 17 ILE B C 1
ATOM 3124 O O . ILE B 2 17 ? -44.21355 -2.11840 21.19248 1.000 64.38965 17 ILE B O 1
ATOM 3129 N N . TRP B 2 18 ? -42.20607 -2.33180 22.20703 1.000 68.86572 18 TRP B N 1
ATOM 3130 C CA . TRP B 2 18 ? -41.86085 -0.91696 22.12986 1.000 68.75463 18 TRP B CA 1
ATOM 3131 C C . TRP B 2 18 ? -41.90722 -0.39859 20.70262 1.000 72.91789 18 TRP B C 1
ATOM 3132 O O . TRP B 2 18 ? -42.32107 0.74300 20.46811 1.000 74.63635 18 TRP B O 1
ATOM 3143 N N . LEU B 2 19 ? -41.49178 -1.21909 19.73819 1.000 71.34445 19 LEU B N 1
ATOM 3144 C CA . LEU B 2 19 ? -41.50888 -0.77853 18.35072 1.000 75.29867 19 LEU B CA 1
ATOM 3145 C C . LEU B 2 19 ? -42.93247 -0.71450 17.81509 1.000 74.01033 19 LEU B C 1
ATOM 3146 O O . LEU B 2 19 ? -43.28192 0.21673 17.08071 1.000 78.95911 19 LEU B O 1
ATOM 3151 N N . ALA B 2 20 ? -43.77407 -1.67988 18.18489 1.000 69.30443 20 ALA B N 1
ATOM 3152 C CA . ALA B 2 20 ? -45.16119 -1.65695 17.74001 1.000 73.75324 20 ALA B CA 1
ATOM 3153 C C . ALA B 2 20 ? -45.93824 -0.49927 18.34718 1.000 75.21510 20 ALA B C 1
ATOM 3154 O O . ALA B 2 20 ? -46.95533 -0.08695 17.77977 1.000 74.61371 20 ALA B O 1
ATOM 3156 N N . ALA B 2 21 ? -45.48657 0.03486 19.48623 1.000 79.62203 21 ALA B N 1
ATOM 3157 C CA . ALA B 2 21 ? -46.19288 1.15170 20.10749 1.000 68.14921 21 ALA B CA 1
ATOM 3158 C C . ALA B 2 21 ? -45.96741 2.43409 19.32643 1.000 70.28975 21 ALA B C 1
ATOM 3159 O O . ALA B 2 21 ? -46.92226 3.14890 18.99995 1.000 67.34843 21 ALA B O 1
ATOM 3161 N N . HIS B 2 22 ? -44.70925 2.72397 18.99186 1.000 72.97009 22 HIS B N 1
ATOM 3162 C CA . HIS B 2 22 ? -44.32107 4.01349 18.43325 1.000 78.45872 22 HIS B CA 1
ATOM 3163 C C . HIS B 2 22 ? -44.04743 3.97212 16.93530 1.000 85.97633 22 HIS B C 1
ATOM 3164 O O . HIS B 2 22 ? -44.38750 4.92084 16.22263 1.000 91.59296 22 HIS B O 1
ATOM 3171 N N . TRP B 2 23 ? -43.44176 2.89963 16.43256 1.000 92.96132 23 TRP B N 1
ATOM 3172 C CA . TRP B 2 23 ? -42.98499 2.83160 15.04510 1.000 96.05859 23 TRP B CA 1
ATOM 3173 C C . TRP B 2 23 ? -43.45019 1.50503 14.44233 1.000 98.22095 23 TRP B C 1
ATOM 3174 O O . TRP B 2 23 ? -42.64141 0.64293 14.10205 1.000 94.16295 23 TRP B O 1
ATOM 3185 N N . ASP B 2 24 ? -44.76968 1.35056 14.31091 1.000 115.62783 24 ASP B N 1
ATOM 3186 C CA . ASP B 2 24 ? -45.34922 0.10930 13.80840 1.000 126.07027 24 ASP B CA 1
ATOM 3187 C C . ASP B 2 24 ? -44.97417 -0.18394 12.36059 1.000 131.85584 24 ASP B C 1
ATOM 3188 O O . ASP B 2 24 ? -45.26280 -1.28473 11.87905 1.000 138.47519 24 ASP B O 1
ATOM 3193 N N . LYS B 2 25 ? -44.34398 0.76307 11.66175 1.000 127.39858 25 LYS B N 1
ATOM 3194 C CA . LYS B 2 25 ? -43.94832 0.54086 10.27441 1.000 117.89817 25 LYS B CA 1
ATOM 3195 C C . LYS B 2 25 ? -42.90291 -0.56667 10.17570 1.000 117.68131 25 LYS B C 1
ATOM 3196 O O . LYS B 2 25 ? -43.12038 -1.59051 9.51748 1.000 114.37912 25 LYS B O 1
ATOM 3202 N N . LYS B 2 26 ? -41.77061 -0.39209 10.86283 1.000 123.15648 26 LYS B N 1
ATOM 3203 C CA . LYS B 2 26 ? -40.64583 -1.32623 10.83078 1.000 125.36577 26 LYS B CA 1
ATOM 3204 C C . LYS B 2 26 ? -40.96798 -2.65107 11.52208 1.000 125.43664 26 LYS B C 1
ATOM 3205 O O . LYS B 2 26 ? -40.10296 -3.24272 12.17698 1.000 124.30136 26 LYS B O 1
ATOM 3211 N N . LEU B 2 27 ? -42.20095 -3.13430 11.36802 1.000 124.81977 27 LEU B N 1
ATOM 3212 C CA . LEU B 2 27 ? -42.67414 -4.34460 12.03863 1.000 119.46869 27 LEU B CA 1
ATOM 3213 C C . LEU B 2 27 ? -43.46288 -5.15253 11.01837 1.000 120.14302 27 LEU B C 1
ATOM 3214 O O . LEU B 2 27 ? -44.55778 -4.74558 10.61450 1.000 119.20008 27 LEU B O 1
ATOM 3219 N N . THR B 2 28 ? -42.91375 -6.28285 10.59339 1.000 123.32107 28 THR B N 1
ATOM 3220 C CA . THR B 2 28 ? -43.53940 -7.08161 9.55153 1.000 125.75754 28 THR B CA 1
ATOM 3221 C C . THR B 2 28 ? -44.24496 -8.29765 10.13887 1.000 124.73247 28 THR B C 1
ATOM 3222 O O . THR B 2 28 ? -44.11578 -8.62115 11.32311 1.000 124.88459 28 THR B O 1
ATOM 3226 N N . LYS B 2 29 ? -45.00427 -8.96982 9.27094 1.000 121.11979 29 LYS B N 1
ATOM 3227 C CA . LYS B 2 29 ? -45.76237 -10.17080 9.60067 1.000 118.02794 29 LYS B CA 1
ATOM 3228 C C . LYS B 2 29 ? -44.94079 -11.16596 10.41150 1.000 113.87192 29 LYS B C 1
ATOM 3229 O O . LYS B 2 29 ? -45.47441 -11.82677 11.30913 1.000 107.31502 29 LYS B O 1
ATOM 3235 N N . ALA B 2 30 ? -43.63947 -11.26358 10.11141 1.000 113.48476 30 ALA B N 1
ATOM 3236 C CA . ALA B 2 30 ? -42.78182 -12.23079 10.79486 1.000 107.67118 30 ALA B CA 1
ATOM 3237 C C . ALA B 2 30 ? -42.73846 -11.97762 12.29720 1.000 105.63536 30 ALA B C 1
ATOM 3238 O O . ALA B 2 30 ? -42.78275 -12.92286 13.09142 1.000 103.68142 30 ALA B O 1
ATOM 3240 N N . HIS B 2 31 ? -42.65151 -10.71076 12.71194 1.000 106.04413 31 HIS B N 1
ATOM 3241 C CA . HIS B 2 31 ? -42.73222 -10.41779 14.13934 1.000 100.26204 31 HIS B CA 1
ATOM 3242 C C . HIS B 2 31 ? -44.14488 -10.62839 14.65902 1.000 91.27220 31 HIS B C 1
ATOM 3243 O O . HIS B 2 31 ? -44.33202 -11.10082 15.78735 1.000 93.57683 31 HIS B O 1
ATOM 3250 N N . VAL B 2 32 ? -45.14982 -10.27853 13.85017 1.000 85.20175 32 VAL B N 1
ATOM 3251 C CA . VAL B 2 32 ? -46.53729 -10.39903 14.28748 1.000 85.49760 32 VAL B CA 1
ATOM 3252 C C . VAL B 2 32 ? -46.90713 -11.85819 14.52830 1.000 84.82671 32 VAL B C 1
ATOM 3253 O O . VAL B 2 32 ? -47.65919 -12.17301 15.45899 1.000 80.86439 32 VAL B O 1
ATOM 3257 N N . PHE B 2 33 ? -46.38374 -12.77297 13.70835 1.000 83.01787 33 PHE B N 1
ATOM 3258 C CA . PHE B 2 33 ? -46.67808 -14.18861 13.90137 1.000 87.54763 33 PHE B CA 1
ATOM 3259 C C . PHE B 2 33 ? -45.78183 -14.83142 14.95131 1.000 84.49582 33 PHE B C 1
ATOM 3260 O O . PHE B 2 33 ? -46.27189 -15.59506 15.78553 1.000 81.95697 33 PHE B O 1
ATOM 3268 N N . GLU B 2 34 ? -44.48519 -14.51506 14.94087 1.000 90.90505 34 GLU B N 1
ATOM 3269 C CA . GLU B 2 34 ? -43.57102 -15.03759 15.95368 1.000 105.65891 34 GLU B CA 1
ATOM 3270 C C . GLU B 2 34 ? -43.99265 -14.65073 17.36976 1.000 98.95326 34 GLU B C 1
ATOM 3271 O O . GLU B 2 34 ? -43.79107 -15.42841 18.31215 1.000 98.98279 34 GLU B O 1
ATOM 3277 N N . CYS B 2 35 ? -44.59497 -13.47511 17.53872 1.000 88.70929 35 CYS B N 1
ATOM 3278 C CA . CYS B 2 35 ? -44.78254 -12.91738 18.86965 1.000 74.17863 35 CYS B CA 1
ATOM 3279 C C . CYS B 2 35 ? -45.80122 -13.71094 19.67224 1.000 65.38497 35 CYS B C 1
ATOM 3280 O O . CYS B 2 35 ? -46.91240 -13.97573 19.20667 1.000 67.39805 35 CYS B O 1
ATOM 3283 N N . ASN B 2 36 ? -45.42164 -14.06664 20.89175 1.000 62.14486 36 ASN B N 1
ATOM 3284 C CA . ASN B 2 36 ? -46.31083 -14.71393 21.85303 1.000 69.49229 36 ASN B CA 1
ATOM 3285 C C . ASN B 2 36 ? -46.84100 -13.63265 22.79936 1.000 68.58057 36 ASN B C 1
ATOM 3286 O O . ASN B 2 36 ? -46.13262 -13.16748 23.69650 1.000 67.29367 36 ASN B O 1
ATOM 3291 N N . LEU B 2 37 ? -48.09679 -13.23264 22.58705 1.000 65.36153 37 LEU B N 1
ATOM 3292 C CA . LEU B 2 37 ? -48.70700 -12.21111 23.43186 1.000 63.33709 37 LEU B CA 1
ATOM 3293 C C . LEU B 2 37 ? -48.71161 -12.61939 24.89863 1.000 69.37914 37 LEU B C 1
ATOM 3294 O O . LEU B 2 37 ? -48.48551 -11.78252 25.77974 1.000 74.07511 37 LEU B O 1
ATOM 3299 N N . GLU B 2 38 ? -48.98020 -13.89608 25.18373 1.000 69.11015 38 GLU B N 1
ATOM 3300 C CA . GLU B 2 38 ? -49.09593 -14.32146 26.57347 1.000 70.56949 38 GLU B CA 1
ATOM 3301 C C . GLU B 2 38 ? -47.79915 -14.09096 27.32729 1.000 69.56988 38 GLU B C 1
ATOM 3302 O O . GLU B 2 38 ? -47.81682 -13.67169 28.48928 1.000 72.65573 38 GLU B O 1
ATOM 3308 N N . SER B 2 39 ? -46.66355 -14.35750 26.68415 1.000 70.58016 39 SER B N 1
ATOM 3309 C CA . SER B 2 39 ? -45.38458 -14.13244 27.34538 1.000 74.66470 39 SER B CA 1
ATOM 3310 C C . SER B 2 39 ? -44.98660 -12.66541 27.28231 1.000 72.92272 39 SER B C 1
ATOM 3311 O O . SER B 2 39 ? -44.44250 -12.12642 28.25487 1.000 77.63319 39 SER B O 1
ATOM 3314 N N . SER B 2 40 ? -45.25065 -12.00919 26.14972 1.000 70.35222 40 SER B N 1
ATOM 3315 C CA . SER B 2 40 ? -45.10141 -10.55926 26.06986 1.000 69.92409 40 SER B CA 1
ATOM 3316 C C . SER B 2 40 ? -45.77853 -9.88086 27.25550 1.000 70.99478 40 SER B C 1
ATOM 3317 O O . SER B 2 40 ? -45.12514 -9.21049 28.06312 1.000 74.71633 40 SER B O 1
ATOM 3320 N N . VAL B 2 41 ? -47.09437 -10.07953 27.39042 1.000 72.09774 41 VAL B N 1
ATOM 3321 C CA . VAL B 2 41 ? -47.82850 -9.50403 28.51538 1.000 71.56448 41 VAL B CA 1
ATOM 3322 C C . VAL B 2 41 ? -47.19025 -9.90545 29.83252 1.000 73.49824 41 VAL B C 1
ATOM 3323 O O . VAL B 2 41 ? -47.03090 -9.08415 30.74276 1.000 69.15826 41 VAL B O 1
ATOM 3327 N N . GLU B 2 42 ? -46.78878 -11.16892 29.94543 1.000 77.39932 42 GLU B N 1
ATOM 3328 C CA . GLU B 2 42 ? -46.24796 -11.64399 31.21070 1.000 81.03269 42 GLU B CA 1
ATOM 3329 C C . GLU B 2 42 ? -44.96258 -10.91486 31.58550 1.000 79.28507 42 GLU B C 1
ATOM 3330 O O . GLU B 2 42 ? -44.71850 -10.65905 32.76998 1.000 79.03164 42 GLU B O 1
ATOM 3336 N N . SER B 2 43 ? -44.13767 -10.55785 30.60157 1.000 83.37022 43 SER B N 1
ATOM 3337 C CA . SER B 2 43 ? -42.92379 -9.80736 30.89677 1.000 92.72253 43 SER B CA 1
ATOM 3338 C C . SER B 2 43 ? -43.19719 -8.33468 31.19407 1.000 95.42223 43 SER B C 1
ATOM 3339 O O . SER B 2 43 ? -42.31711 -7.65281 31.73190 1.000 100.01676 43 SER B O 1
ATOM 3342 N N . ILE B 2 44 ? -44.38272 -7.82523 30.85139 1.000 85.19953 44 ILE B N 1
ATOM 3343 C CA . ILE B 2 44 ? -44.75444 -6.48879 31.29398 1.000 74.28359 44 ILE B CA 1
ATOM 3344 C C . ILE B 2 44 ? -45.28474 -6.52763 32.71756 1.000 78.88362 44 ILE B C 1
ATOM 3345 O O . ILE B 2 44 ? -44.99582 -5.63624 33.52085 1.000 84.35246 44 ILE B O 1
ATOM 3350 N N . ILE B 2 45 ? -46.07179 -7.55412 33.04956 1.000 78.68373 45 ILE B N 1
ATOM 3351 C CA . ILE B 2 45 ? -46.66649 -7.64913 34.37889 1.000 74.81179 45 ILE B CA 1
ATOM 3352 C C . ILE B 2 45 ? -45.59188 -7.88731 35.42835 1.000 83.22964 45 ILE B C 1
ATOM 3353 O O . ILE B 2 45 ? -45.56790 -7.23484 36.47680 1.000 92.35656 45 ILE B O 1
ATOM 3358 N N . SER B 2 46 ? -44.69419 -8.81288 35.16109 1.000 90.02258 46 SER B N 1
ATOM 3359 C CA . SER B 2 46 ? -43.71953 -9.33275 36.10483 1.000 98.83136 46 SER B CA 1
ATOM 3360 C C . SER B 2 46 ? -42.37475 -8.63326 35.93933 1.000 107.85974 46 SER B C 1
ATOM 3361 O O . SER B 2 46 ? -42.08606 -8.07427 34.87780 1.000 109.66545 46 SER B O 1
ATOM 3364 N N . PRO B 2 47 ? -41.50409 -8.67264 36.99594 1.000 115.16536 47 PRO B N 1
ATOM 3365 C CA . PRO B 2 47 ? -40.36769 -7.73242 37.11304 1.000 115.90439 47 PRO B CA 1
ATOM 3366 C C . PRO B 2 47 ? -39.58597 -7.34788 35.85904 1.000 116.87783 47 PRO B C 1
ATOM 3367 O O . PRO B 2 47 ? -40.04698 -6.51800 35.06761 1.000 113.32066 47 PRO B O 1
ATOM 3371 N N . LYS B 2 48 ? -38.39892 -7.92967 35.69584 1.000 127.94651 48 LYS B N 1
ATOM 3372 C CA . LYS B 2 48 ? -37.29998 -7.36783 34.89161 1.000 137.82453 48 LYS B CA 1
ATOM 3373 C C . LYS B 2 48 ? -36.91988 -6.04070 35.55794 1.000 145.90651 48 LYS B C 1
ATOM 3374 O O . LYS B 2 48 ? -37.01762 -5.90654 36.78577 1.000 148.35754 48 LYS B O 1
ATOM 3380 N N . VAL B 2 49 ? -36.48071 -5.05494 34.77777 1.000 147.11183 49 VAL B N 1
ATOM 3381 C CA . VAL B 2 49 ? -36.29100 -3.70358 35.29888 1.000 143.62638 49 VAL B CA 1
ATOM 3382 C C . VAL B 2 49 ? -37.66148 -3.04130 35.40176 1.000 142.75632 49 VAL B C 1
ATOM 3383 O O . VAL B 2 49 ? -38.35255 -2.86652 34.39187 1.000 144.66597 49 VAL B O 1
ATOM 3387 N N . LYS B 2 50 ? -38.06655 -2.69432 36.62657 1.000 137.72109 50 LYS B N 1
ATOM 3388 C CA . LYS B 2 50 ? -39.40515 -2.15742 36.85016 1.000 130.36180 50 LYS B CA 1
ATOM 3389 C C . LYS B 2 50 ? -39.60091 -0.86145 36.07267 1.000 121.55386 50 LYS B C 1
ATOM 3390 O O . LYS B 2 50 ? -38.68652 -0.04200 35.95398 1.000 123.55554 50 LYS B O 1
ATOM 3396 N N . MET B 2 51 ? -40.79867 -0.69023 35.52390 1.000 111.47632 51 MET B N 1
ATOM 3397 C CA . MET B 2 51 ? -41.08474 0.37735 34.57928 1.000 105.76372 51 MET B CA 1
ATOM 3398 C C . MET B 2 51 ? -41.95001 1.44614 35.22675 1.000 97.15364 51 MET B C 1
ATOM 3399 O O . MET B 2 51 ? -42.82345 1.15100 36.04734 1.000 90.85398 51 MET B O 1
ATOM 3404 N N . ALA B 2 52 ? -41.70852 2.69400 34.84005 1.000 102.22035 52 ALA B N 1
ATOM 3405 C CA . ALA B 2 52 ? -42.64428 3.74554 35.19119 1.000 100.59543 52 ALA B CA 1
ATOM 3406 C C . ALA B 2 52 ? -43.96395 3.52202 34.45753 1.000 94.45137 52 ALA B C 1
ATOM 3407 O O . ALA B 2 52 ? -44.03785 2.79630 33.46022 1.000 91.42031 52 ALA B O 1
ATOM 3409 N N . LEU B 2 53 ? -45.01752 4.15989 34.97095 1.000 87.63547 53 LEU B N 1
ATOM 3410 C CA . LEU B 2 53 ? -46.34087 3.99295 34.38540 1.000 80.00972 53 LEU B CA 1
ATOM 3411 C C . LEU B 2 53 ? -46.36064 4.38859 32.91375 1.000 81.02896 53 LEU B C 1
ATOM 3412 O O . LEU B 2 53 ? -47.08261 3.77890 32.11738 1.000 79.00074 53 LEU B O 1
ATOM 3417 N N . ARG B 2 54 ? -45.56204 5.38702 32.53135 1.000 81.46325 54 ARG B N 1
ATOM 3418 C CA . ARG B 2 54 ? -45.59335 5.88441 31.16005 1.000 78.76568 54 ARG B CA 1
ATOM 3419 C C . ARG B 2 54 ? -45.12826 4.82092 30.17123 1.000 67.80983 54 ARG B C 1
ATOM 3420 O O . ARG B 2 54 ? -45.76478 4.60384 29.13460 1.000 62.99136 54 ARG B O 1
ATOM 3428 N N . THR B 2 55 ? -44.00790 4.15662 30.46646 1.000 68.00624 55 THR B N 1
ATOM 3429 C CA . THR B 2 55 ? -43.52276 3.09902 29.58002 1.000 75.49033 55 THR B CA 1
ATOM 3430 C C . THR B 2 55 ? -44.50172 1.92480 29.52735 1.000 70.93816 55 THR B C 1
ATOM 3431 O O . THR B 2 55 ? -44.74892 1.36210 28.45213 1.000 60.13624 55 THR B O 1
ATOM 3435 N N . SER B 2 56 ? -45.07339 1.55202 30.67831 1.000 69.14702 56 SER B N 1
ATOM 3436 C CA . SER B 2 56 ? -46.07771 0.49221 30.71272 1.000 72.46511 56 SER B CA 1
ATOM 3437 C C . SER B 2 56 ? -47.23582 0.80130 29.77584 1.000 67.16784 56 SER B C 1
ATOM 3438 O O . SER B 2 56 ? -47.74216 -0.08835 29.08490 1.000 67.48701 56 SER B O 1
ATOM 3441 N N . GLY B 2 57 ? -47.65152 2.06543 29.71814 1.000 64.69179 57 GLY B N 1
ATOM 3442 C CA . GLY B 2 57 ? -48.74518 2.43221 28.83053 1.000 64.89659 57 GLY B CA 1
ATOM 3443 C C . GLY B 2 57 ? -48.38324 2.29738 27.36378 1.000 60.65946 57 GLY B C 1
ATOM 3444 O O . GLY B 2 57 ? -49.21406 1.89737 26.54206 1.000 55.43544 57 GLY B O 1
ATOM 3445 N N . HIS B 2 58 ? -47.14446 2.64460 27.01035 1.000 59.39839 58 HIS B N 1
ATOM 3446 C CA . HIS B 2 58 ? -46.67800 2.40641 25.65104 1.000 60.73296 58 HIS B CA 1
ATOM 3447 C C . HIS B 2 58 ? -46.69385 0.91266 25.31983 1.000 59.42285 58 HIS B C 1
ATOM 3448 O O . HIS B 2 58 ? -47.25137 0.49843 24.29532 1.000 62.07096 58 HIS B O 1
ATOM 3455 N N . LEU B 2 59 ? -46.09139 0.08493 26.18739 1.000 57.58666 59 LEU B N 1
ATOM 3456 C CA . LEU B 2 59 ? -46.03501 -1.35628 25.93036 1.000 57.68112 59 LEU B CA 1
ATOM 3457 C C . LEU B 2 59 ? -47.42536 -1.96516 25.83268 1.000 57.17454 59 LEU B C 1
ATOM 3458 O O . LEU B 2 59 ? -47.64644 -2.88505 25.03785 1.000 60.99964 59 LEU B O 1
ATOM 3463 N N . LEU B 2 60 ? -48.37860 -1.45994 26.61399 1.000 49.92380 60 LEU B N 1
ATOM 3464 C CA . LEU B 2 60 ? -49.75039 -1.92254 26.46706 1.000 54.20064 60 LEU B CA 1
ATOM 3465 C C . LEU B 2 60 ? -50.26505 -1.64905 25.05690 1.000 60.85874 60 LEU B C 1
ATOM 3466 O O . LEU B 2 60 ? -50.85749 -2.52588 24.41280 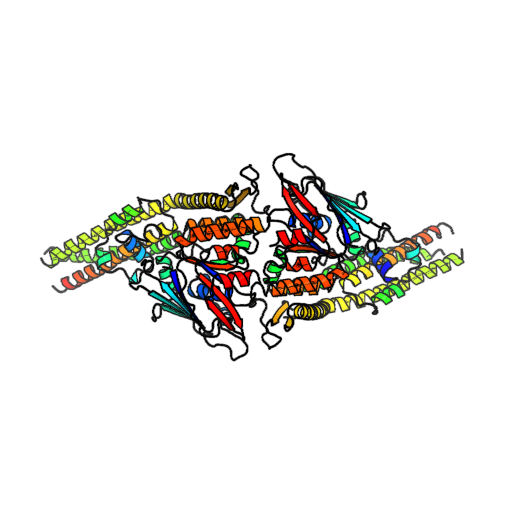1.000 61.40706 60 LEU B O 1
ATOM 3471 N N . LEU B 2 61 ? -50.03257 -0.43717 24.55252 1.000 59.12999 61 LEU B N 1
ATOM 3472 C CA . LEU B 2 61 ? -50.50109 -0.10852 23.21305 1.000 58.15872 61 LEU B CA 1
ATOM 3473 C C . LEU B 2 61 ? -49.79910 -0.96300 22.17092 1.000 59.32448 61 LEU B C 1
ATOM 3474 O O . LEU B 2 61 ? -50.41496 -1.36348 21.17790 1.000 58.01316 61 LEU B O 1
ATOM 3479 N N . GLY B 2 62 ? -48.51836 -1.26848 22.39219 1.000 60.80885 62 GLY B N 1
ATOM 3480 C CA . GLY B 2 62 ? -47.81285 -2.15898 21.48476 1.000 65.05319 62 GLY B CA 1
ATOM 3481 C C . GLY B 2 62 ? -48.37611 -3.56938 21.49430 1.000 66.35306 62 GLY B C 1
ATOM 3482 O O . GLY B 2 62 ? -48.49406 -4.20767 20.44210 1.000 63.99448 62 GLY B O 1
ATOM 3483 N N . VAL B 2 63 ? -48.73350 -4.07325 22.68144 1.000 59.25835 63 VAL B N 1
ATOM 3484 C CA . VAL B 2 63 ? -49.30935 -5.41371 22.77762 1.000 61.66719 63 VAL B CA 1
ATOM 3485 C C . VAL B 2 63 ? -50.64124 -5.46437 22.04126 1.000 56.98173 63 VAL B C 1
ATOM 3486 O O . VAL B 2 63 ? -50.92736 -6.40967 21.29800 1.000 61.10269 63 VAL B O 1
ATOM 3490 N N . VAL B 2 64 ? -51.46656 -4.43332 22.22181 1.000 55.46498 64 VAL B N 1
ATOM 3491 C CA . VAL B 2 64 ? -52.75765 -4.38007 21.55092 1.000 59.50498 64 VAL B CA 1
ATOM 3492 C C . VAL B 2 64 ? -52.55709 -4.15471 20.05516 1.000 71.63648 64 VAL B C 1
ATOM 3493 O O . VAL B 2 64 ? -53.35047 -4.63186 19.23202 1.000 74.90932 64 VAL B O 1
ATOM 3497 N N . ARG B 2 65 ? -51.48030 -3.45861 19.67948 1.000 71.01327 65 ARG B N 1
ATOM 3498 C CA . ARG B 2 65 ? -51.15768 -3.28082 18.26807 1.000 66.64585 65 ARG B CA 1
ATOM 3499 C C . ARG B 2 65 ? -50.89584 -4.62335 17.60668 1.000 65.88620 65 ARG B C 1
ATOM 3500 O O . ARG B 2 65 ? -51.45613 -4.92581 16.54692 1.000 68.79822 65 ARG B O 1
ATOM 3508 N N . ILE B 2 66 ? -50.05495 -5.45288 18.23170 1.000 67.62763 66 ILE B N 1
ATOM 3509 C CA . ILE B 2 66 ? -49.74988 -6.76755 17.66524 1.000 73.83628 66 ILE B CA 1
ATOM 3510 C C . ILE B 2 66 ? -50.97780 -7.66236 17.69903 1.000 72.47082 66 ILE B C 1
ATOM 3511 O O . ILE B 2 66 ? -51.25244 -8.39597 16.74338 1.000 67.08300 66 ILE B O 1
ATOM 3516 N N . TYR B 2 67 ? -51.71936 -7.63672 18.80998 1.000 72.29555 67 TYR B N 1
ATOM 3517 C CA . TYR B 2 67 ? -52.99025 -8.34396 18.86680 1.000 75.16448 67 TYR B CA 1
ATOM 3518 C C . TYR B 2 67 ? -53.88690 -7.92670 17.71513 1.000 81.63670 67 TYR B C 1
ATOM 3519 O O . TYR B 2 67 ? -54.53639 -8.76784 17.07786 1.000 73.66705 67 TYR B O 1
ATOM 3528 N N . HIS B 2 68 ? -53.90425 -6.62701 17.41562 1.000 79.89541 68 HIS B N 1
ATOM 3529 C CA . HIS B 2 68 ? -54.73342 -6.11977 16.33337 1.000 79.24660 68 HIS B CA 1
ATOM 3530 C C . HIS B 2 68 ? -54.24712 -6.63033 14.98460 1.000 79.42887 68 HIS B C 1
ATOM 3531 O O . HIS B 2 68 ? -55.04978 -7.04292 14.14082 1.000 78.98993 68 HIS B O 1
ATOM 3538 N N . ARG B 2 69 ? -52.93279 -6.61185 14.76490 1.000 81.04757 69 ARG B N 1
ATOM 3539 C CA . ARG B 2 69 ? -52.38993 -7.13345 13.51852 1.000 81.63755 69 ARG B CA 1
ATOM 3540 C C . ARG B 2 69 ? -52.64897 -8.63401 13.39349 1.000 86.63324 69 ARG B C 1
ATOM 3541 O O . ARG B 2 69 ? -53.13306 -9.10065 12.35622 1.000 86.98876 69 ARG B O 1
ATOM 3549 N N . LYS B 2 70 ? -52.34213 -9.40584 14.44997 1.000 89.49678 70 LYS B N 1
ATOM 3550 C CA . LYS B 2 70 ? -52.61653 -10.84587 14.44103 1.000 83.97614 70 LYS B CA 1
ATOM 3551 C C . LYS B 2 70 ? -54.06430 -11.13123 14.07899 1.000 83.47933 70 LYS B C 1
ATOM 3552 O O . LYS B 2 70 ? -54.35433 -12.07425 13.33606 1.000 85.60983 70 LYS B O 1
ATOM 3558 N N . ALA B 2 71 ? -54.99090 -10.33353 14.60899 1.000 85.64455 71 ALA B N 1
ATOM 3559 C CA . ALA B 2 71 ? -56.39871 -10.53333 14.29260 1.000 88.60181 71 ALA B CA 1
ATOM 3560 C C . ALA B 2 71 ? -56.69495 -10.18094 12.84069 1.000 94.31763 71 ALA B C 1
ATOM 3561 O O . ALA B 2 71 ? -57.48968 -10.86339 12.18183 1.000 96.47043 71 ALA B O 1
ATOM 3563 N N . LYS B 2 72 ? -56.05324 -9.13481 12.31619 1.000 94.10451 72 LYS B N 1
ATOM 3564 C CA . LYS B 2 72 ? -56.31137 -8.74763 10.93294 1.000 100.93899 72 LYS B CA 1
ATOM 3565 C C . LYS B 2 72 ? -55.68355 -9.73475 9.94954 1.000 99.01485 72 LYS B C 1
ATOM 3566 O O . LYS B 2 72 ? -56.28305 -10.05805 8.91791 1.000 98.27059 72 LYS B O 1
ATOM 3572 N N . TYR B 2 73 ? -54.47768 -10.21933 10.25005 1.000 93.69318 73 TYR B N 1
ATOM 3573 C CA . TYR B 2 73 ? -53.84884 -11.22986 9.40967 1.000 94.04779 73 TYR B CA 1
ATOM 3574 C C . TYR B 2 73 ? -54.68247 -12.50657 9.36103 1.000 95.69739 73 TYR B C 1
ATOM 3575 O O . TYR B 2 73 ? -54.87074 -13.09643 8.29323 1.000 94.57532 73 TYR B O 1
ATOM 3584 N N . LEU B 2 74 ? -55.18008 -12.95889 10.51433 1.000 100.61429 74 LEU B N 1
ATOM 3585 C CA . LEU B 2 74 ? -56.08531 -14.10322 10.51814 1.000 103.14912 74 LEU B CA 1
ATOM 3586 C C . LEU B 2 74 ? -57.35413 -13.80951 9.72844 1.000 108.06895 74 LEU B C 1
ATOM 3587 O O . LEU B 2 74 ? -57.93160 -14.71991 9.12459 1.000 113.37372 74 LEU B O 1
ATOM 3592 N N . LEU B 2 75 ? -57.80114 -12.54963 9.71877 1.000 107.89206 75 LEU B N 1
ATOM 3593 C CA . LEU B 2 75 ? -58.94813 -12.17019 8.90063 1.000 108.93019 75 LEU B CA 1
ATOM 3594 C C . LEU B 2 75 ? -58.65362 -12.33816 7.41446 1.000 111.44315 75 LEU B C 1
ATOM 3595 O O . LEU B 2 75 ? -59.55508 -12.67579 6.63918 1.000 114.44757 75 LEU B O 1
ATOM 3600 N N . ALA B 2 76 ? -57.40284 -12.11848 7.00142 1.000 110.01001 76 ALA B N 1
ATOM 3601 C CA . ALA B 2 76 ? -57.04476 -12.22999 5.59167 1.000 107.20943 76 ALA B CA 1
ATOM 3602 C C . ALA B 2 76 ? -56.93194 -13.68901 5.16182 1.000 113.08382 76 ALA B C 1
ATOM 3603 O O . ALA B 2 76 ? -57.52089 -14.09378 4.15372 1.000 115.13027 76 ALA B O 1
ATOM 3605 N N . ASP B 2 77 ? -56.18479 -14.49448 5.92164 1.000 117.51773 77 ASP B N 1
ATOM 3606 C CA . ASP B 2 77 ? -56.05745 -15.91441 5.61771 1.000 121.12081 77 ASP B CA 1
ATOM 3607 C C . ASP B 2 77 ? -57.38222 -16.65419 5.72952 1.000 125.21257 77 ASP B C 1
ATOM 3608 O O . ASP B 2 77 ? -57.48449 -17.78955 5.25382 1.000 125.39102 77 ASP B O 1
ATOM 3613 N N . CYS B 2 78 ? -58.39055 -16.04749 6.35555 1.000 127.55805 78 CYS B N 1
ATOM 3614 C CA . CYS B 2 78 ? -59.73098 -16.61857 6.38901 1.000 129.68740 78 CYS B CA 1
ATOM 3615 C C . CYS B 2 78 ? -60.55532 -16.20377 5.17606 1.000 139.91267 78 CYS B C 1
ATOM 3616 O O . CYS B 2 78 ? -61.09199 -17.05883 4.46675 1.000 146.21403 78 CYS B O 1
ATOM 3619 N N . ASN B 2 79 ? -60.65074 -14.90184 4.90850 1.000 143.45081 79 ASN B N 1
ATOM 3620 C CA . ASN B 2 79 ? -61.41513 -14.44182 3.75433 1.000 146.64517 79 ASN B CA 1
ATOM 3621 C C . ASN B 2 79 ? -60.79637 -14.85999 2.42348 1.000 148.57157 79 ASN B C 1
ATOM 3622 O O . ASN B 2 79 ? -61.35640 -14.53165 1.37131 1.000 149.62878 79 ASN B O 1
ATOM 3627 N N . GLU B 2 80 ? -59.66835 -15.57594 2.43620 1.000 149.54607 80 GLU B N 1
ATOM 3628 C CA . GLU B 2 80 ? -59.12200 -16.18288 1.23270 1.000 147.56004 80 GLU B CA 1
ATOM 3629 C C . GLU B 2 80 ? -59.13951 -17.70248 1.24897 1.000 149.20804 80 GLU B C 1
ATOM 3630 O O . GLU B 2 80 ? -58.94994 -18.31005 0.19070 1.000 151.37948 80 GLU B O 1
ATOM 3636 N N . ALA B 2 81 ? -59.34339 -18.33174 2.40656 1.000 147.97207 81 ALA B N 1
ATOM 3637 C CA . ALA B 2 81 ? -59.55988 -19.77102 2.46190 1.000 149.04532 81 ALA B CA 1
ATOM 3638 C C . ALA B 2 81 ? -61.03721 -20.13846 2.48505 1.000 155.81969 81 ALA B C 1
ATOM 3639 O O . ALA B 2 81 ? -61.37376 -21.30576 2.25797 1.000 157.11403 81 ALA B O 1
ATOM 3641 N N . PHE B 2 82 ? -61.92090 -19.17723 2.76244 1.000 159.50135 82 PHE B N 1
ATOM 3642 C CA . PHE B 2 82 ? -63.35464 -19.36720 2.58929 1.000 165.28721 82 PHE B CA 1
ATOM 3643 C C . PHE B 2 82 ? -63.82610 -18.97174 1.19932 1.000 163.67813 82 PHE B C 1
ATOM 3644 O O . PHE B 2 82 ? -64.98018 -19.24201 0.84948 1.000 161.54770 82 PHE B O 1
ATOM 3652 N N . ILE B 2 83 ? -62.96332 -18.32655 0.41448 1.000 164.08049 83 ILE B N 1
ATOM 3653 C CA . ILE B 2 83 ? -63.21834 -18.05309 -0.99313 1.000 161.53716 83 ILE B CA 1
ATOM 3654 C C . ILE B 2 83 ? -62.50151 -19.05747 -1.89535 1.000 152.08847 83 ILE B C 1
ATOM 3655 O O . ILE B 2 83 ? -62.54868 -18.93524 -3.12295 1.000 155.29279 83 ILE B O 1
ATOM 3660 N N . LYS B 2 84 ? -61.84917 -20.06137 -1.30866 1.000 140.96682 84 LYS B N 1
ATOM 3661 C CA . LYS B 2 84 ? -61.14212 -21.08901 -2.05782 1.000 134.82372 84 LYS B CA 1
ATOM 3662 C C . LYS B 2 84 ? -61.65349 -22.49579 -1.77968 1.000 132.42262 84 LYS B C 1
ATOM 3663 O O . LYS B 2 84 ? -61.09106 -23.46174 -2.31304 1.000 132.94936 84 LYS B O 1
ATOM 3669 N N . ILE B 2 85 ? -62.69791 -22.64227 -0.97262 1.000 126.38711 85 ILE B N 1
ATOM 3670 C CA . ILE B 2 85 ? -63.17334 -23.95749 -0.57263 1.000 120.40617 85 ILE B CA 1
ATOM 3671 C C . ILE B 2 85 ? -64.64872 -23.86899 -0.17781 1.000 117.90221 85 ILE B C 1
ATOM 3672 O O . ILE B 2 85 ? -65.21529 -22.77585 -0.07094 1.000 110.84033 85 ILE B O 1
ATOM 3677 N N . MET C 1 1 ? -28.82004 63.35639 53.81017 1.000 56.39375 1 MET C N 1
ATOM 3678 C CA . MET C 1 1 ? -29.31596 62.10547 54.35390 1.000 61.45809 1 MET C CA 1
ATOM 3679 C C . MET C 1 1 ? -28.74945 60.87565 53.63417 1.000 70.78246 1 MET C C 1
ATOM 3680 O O . MET C 1 1 ? -28.89309 60.70985 52.41919 1.000 81.54021 1 MET C O 1
ATOM 3685 N N . TYR C 1 2 ? -28.10098 60.02112 54.41030 1.000 53.03062 2 TYR C N 1
ATOM 3686 C CA . TYR C 1 2 ? -27.63448 58.72892 53.93953 1.000 55.01825 2 TYR C CA 1
ATOM 3687 C C . TYR C 1 2 ? -27.51324 57.84846 55.17410 1.000 55.75417 2 TYR C C 1
ATOM 3688 O O . TYR C 1 2 ? -27.58914 58.32868 56.30476 1.000 50.74869 2 TYR C O 1
ATOM 3697 N N . ILE C 1 3 ? -27.35188 56.54769 54.95265 1.000 60.11294 3 ILE C N 1
ATOM 3698 C CA . ILE C 1 3 ? -27.34049 55.61372 56.07078 1.000 52.13558 3 ILE C CA 1
ATOM 3699 C C . ILE C 1 3 ? -25.95258 55.63153 56.68995 1.000 52.26270 3 ILE C C 1
ATOM 3700 O O . ILE C 1 3 ? -24.98659 55.14900 56.09725 1.000 48.42968 3 ILE C O 1
ATOM 3705 N N . LYS C 1 4 ? -25.84301 56.21175 57.88064 1.000 52.73152 4 LYS C N 1
ATOM 3706 C CA . LYS C 1 4 ? -24.54642 56.19353 58.53898 1.000 51.86636 4 LYS C CA 1
ATOM 3707 C C . LYS C 1 4 ? -24.21830 54.79553 59.05030 1.000 47.88477 4 LYS C C 1
ATOM 3708 O O . LYS C 1 4 ? -23.08520 54.32780 58.90796 1.000 47.22520 4 LYS C O 1
ATOM 3714 N N . GLN C 1 5 ? -25.19939 54.10317 59.61864 1.000 47.38755 5 GLN C N 1
ATOM 3715 C CA . GLN C 1 5 ? -24.89832 52.88067 60.34645 1.000 51.32797 5 GLN C CA 1
ATOM 3716 C C . GLN C 1 5 ? -26.16507 52.05084 60.50615 1.000 44.13128 5 GLN C C 1
ATOM 3717 O O . GLN C 1 5 ? -27.26944 52.59648 60.61831 1.000 48.02407 5 GLN C O 1
ATOM 3723 N N . VAL C 1 6 ? -25.98931 50.72729 60.53904 1.000 42.44328 6 VAL C N 1
ATOM 3724 C CA . VAL C 1 6 ? -27.08045 49.78258 60.76625 1.000 34.53168 6 VAL C CA 1
ATOM 3725 C C . VAL C 1 6 ? -26.74338 48.88255 61.95965 1.000 42.06983 6 VAL C C 1
ATOM 3726 O O . VAL C 1 6 ? -25.63097 48.33686 62.05189 1.000 38.91331 6 VAL C O 1
ATOM 3730 N N . ILE C 1 7 ? -27.71313 48.71153 62.85573 1.000 42.95127 7 ILE C N 1
ATOM 3731 C CA . ILE C 1 7 ? -27.60838 47.77725 63.97807 1.000 42.02681 7 ILE C CA 1
ATOM 3732 C C . ILE C 1 7 ? -28.71951 46.74136 63.80773 1.000 44.14851 7 ILE C C 1
ATOM 3733 O O . ILE C 1 7 ? -29.89024 47.09910 63.58667 1.000 41.90393 7 ILE C O 1
ATOM 3738 N N . ILE C 1 8 ? -28.34543 45.46556 63.87025 1.000 43.05702 8 ILE C N 1
ATOM 3739 C CA . ILE C 1 8 ? -29.26707 44.34952 63.66080 1.000 44.64585 8 ILE C CA 1
ATOM 3740 C C . ILE C 1 8 ? -29.11829 43.35718 64.80993 1.000 44.49272 8 ILE C C 1
ATOM 3741 O O . ILE C 1 8 ? -28.00094 43.05435 65.24456 1.000 44.63679 8 ILE C O 1
ATOM 3746 N N . GLN C 1 9 ? -30.24151 42.81176 65.26236 1.000 38.37853 9 GLN C N 1
ATOM 3747 C CA . GLN C 1 9 ? -30.20401 41.80144 66.30451 1.000 37.55466 9 GLN C CA 1
ATOM 3748 C C . GLN C 1 9 ? -31.39946 40.87188 66.18169 1.000 41.02078 9 GLN C C 1
ATOM 3749 O O . GLN C 1 9 ? -32.54486 41.32899 66.12964 1.000 46.72491 9 GLN C O 1
ATOM 3755 N N . GLY C 1 10 ? -31.12887 39.56918 66.19870 1.000 42.43670 10 GLY C N 1
ATOM 3756 C CA . GLY C 1 10 ? -32.18482 38.57105 66.18009 1.000 46.89490 10 GLY C CA 1
ATOM 3757 C C . GLY C 1 10 ? -32.88846 38.41990 64.84175 1.000 48.18774 10 GLY C C 1
ATOM 3758 O O . GLY C 1 10 ? -33.95405 37.80053 64.77445 1.000 46.58879 10 GLY C O 1
ATOM 3759 N N . PHE C 1 11 ? -32.32811 38.97118 63.77443 1.000 45.87199 11 PHE C N 1
ATOM 3760 C CA . PHE C 1 11 ? -33.03550 39.14604 62.50066 1.000 45.13143 11 PHE C CA 1
ATOM 3761 C C . PHE C 1 11 ? -32.48317 38.13699 61.49054 1.000 51.09984 11 PHE C C 1
ATOM 3762 O O . PHE C 1 11 ? -31.32433 38.24517 61.06022 1.000 35.37314 11 PHE C O 1
ATOM 3770 N N . ARG C 1 12 ? -33.29983 37.13404 61.16017 1.000 39.06197 12 ARG C N 1
ATOM 3771 C CA . ARG C 1 12 ? -32.92629 36.07165 60.21681 1.000 50.19777 12 ARG C CA 1
ATOM 3772 C C . ARG C 1 12 ? -31.56493 35.48237 60.56178 1.000 48.88995 12 ARG C C 1
ATOM 3773 O O . ARG C 1 12 ? -31.37619 34.99595 61.67481 1.000 44.94487 12 ARG C O 1
ATOM 3781 N N . SER C 1 13 ? -30.60040 35.51001 59.65012 1.000 42.21725 13 SER C N 1
ATOM 3782 C CA . SER C 1 13 ? -29.35474 34.84087 60.00529 1.000 39.63948 13 SER C CA 1
ATOM 3783 C C . SER C 1 13 ? -28.49537 35.68470 60.93612 1.000 44.93979 13 SER C C 1
ATOM 3784 O O . SER C 1 13 ? -27.45798 35.19548 61.39882 1.000 44.10111 13 SER C O 1
ATOM 3787 N N . TYR C 1 14 ? -28.90007 36.93613 61.20240 1.000 39.48492 14 TYR C N 1
ATOM 3788 C CA . TYR C 1 14 ? -28.19772 37.82121 62.12805 1.000 44.57796 14 TYR C CA 1
ATOM 3789 C C . TYR C 1 14 ? -28.76455 37.63152 63.54398 1.000 45.68653 14 TYR C C 1
ATOM 3790 O O . TYR C 1 14 ? -29.52060 38.45527 64.07411 1.000 36.64403 14 TYR C O 1
ATOM 3799 N N . ARG C 1 15 ? -28.42096 36.47682 64.12732 1.000 42.97160 15 ARG C N 1
ATOM 3800 C CA . ARG C 1 15 ? -28.87457 36.17136 65.48141 1.000 50.49107 15 ARG C CA 1
ATOM 3801 C C . ARG C 1 15 ? -28.30997 37.17472 66.47664 1.000 51.09808 15 ARG C C 1
ATOM 3802 O O . ARG C 1 15 ? -29.05237 37.78480 67.24872 1.000 49.29479 15 ARG C O 1
ATOM 3810 N N . ASP C 1 16 ? -26.99899 37.37266 66.45307 1.000 47.30304 16 ASP C N 1
ATOM 3811 C CA . ASP C 1 16 ? -26.34277 38.19720 67.44993 1.000 49.24905 16 ASP C CA 1
ATOM 3812 C C . ASP C 1 16 ? -26.40295 39.66869 67.09286 1.000 55.29118 16 ASP C C 1
ATOM 3813 O O . ASP C 1 16 ? -26.68911 40.05597 65.95584 1.000 58.72796 16 ASP C O 1
ATOM 3818 N N . GLN C 1 17 ? -26.14330 40.49296 68.10221 1.000 51.65637 17 GLN C N 1
ATOM 3819 C CA . GLN C 1 17 ? -26.04384 41.92504 67.89300 1.000 57.72643 17 GLN C CA 1
ATOM 3820 C C . GLN C 1 17 ? -24.92970 42.22168 66.90718 1.000 50.35140 17 GLN C C 1
ATOM 3821 O O . GLN C 1 17 ? -23.76421 41.89208 67.14864 1.000 55.83065 17 GLN C O 1
ATOM 3827 N N . THR C 1 18 ? -25.30189 42.86664 65.81056 1.000 45.41468 18 THR C N 1
ATOM 3828 C CA . THR C 1 18 ? -24.41236 43.19170 64.71262 1.000 53.62657 18 THR C CA 1
ATOM 3829 C C . THR C 1 18 ? -24.42742 44.70618 64.54574 1.000 53.41465 18 THR C C 1
ATOM 3830 O O . THR C 1 18 ? -25.48762 45.29868 64.30544 1.000 46.28445 18 THR C O 1
ATOM 3834 N N . ILE C 1 19 ? -23.26744 45.32336 64.73644 1.000 56.73200 19 ILE C N 1
ATOM 3835 C CA . ILE C 1 19 ? -23.07880 46.76085 64.63725 1.000 48.53034 19 ILE C CA 1
ATOM 3836 C C . ILE C 1 19 ? -22.16004 46.96681 63.44853 1.000 55.84817 19 ILE C C 1
ATOM 3837 O O . ILE C 1 19 ? -20.94402 46.77291 63.55412 1.000 58.44581 19 ILE C O 1
ATOM 3842 N N . VAL C 1 20 ? -22.73587 47.33165 62.30362 1.000 45.35379 20 VAL C N 1
ATOM 3843 C CA . VAL C 1 20 ? -21.92495 47.44779 61.10606 1.000 53.14620 20 VAL C CA 1
ATOM 3844 C C . VAL C 1 20 ? -21.12679 48.73591 61.18400 1.000 55.30684 20 VAL C C 1
ATOM 3845 O O . VAL C 1 20 ? -21.65776 49.78894 61.56330 1.000 61.31114 20 VAL C O 1
ATOM 3849 N N . ASP C 1 21 ? -19.84039 48.64134 60.88486 1.000 55.24526 21 ASP C N 1
ATOM 3850 C CA . ASP C 1 21 ? -19.00215 49.82125 60.75990 1.000 58.16602 21 ASP C CA 1
ATOM 3851 C C . ASP C 1 21 ? -19.72166 50.88393 59.91951 1.000 62.91070 21 ASP C C 1
ATOM 3852 O O . ASP C 1 21 ? -20.45496 50.54121 58.98506 1.000 61.30072 21 ASP C O 1
ATOM 3857 N N . PRO C 1 22 ? -19.56435 52.16158 60.25506 1.000 59.21543 22 PRO C N 1
ATOM 3858 C CA . PRO C 1 22 ? -20.25769 53.21138 59.49063 1.000 58.88783 22 PRO C CA 1
ATOM 3859 C C . PRO C 1 22 ? -19.90024 53.17466 58.01163 1.000 49.36297 22 PRO C C 1
ATOM 3860 O O . PRO C 1 22 ? -18.73986 52.99166 57.64048 1.000 51.15206 22 PRO C O 1
ATOM 3864 N N . PHE C 1 23 ? -20.92138 53.34222 57.16888 1.000 47.52049 23 PHE C N 1
ATOM 3865 C CA . PHE C 1 23 ? -20.77233 53.24565 55.71745 1.000 52.92573 23 PHE C CA 1
ATOM 3866 C C . PHE C 1 23 ? -20.11453 54.48391 55.11315 1.000 51.96326 23 PHE C C 1
ATOM 3867 O O . PHE C 1 23 ? -20.24843 55.60027 55.61853 1.000 53.49821 23 PHE C O 1
ATOM 3875 N N . SER C 1 24 ? -19.45640 54.29018 53.97812 1.000 45.15542 24 SER C N 1
ATOM 3876 C CA . SER C 1 24 ? -19.17204 55.43859 53.13067 1.000 47.57138 24 SER C CA 1
ATOM 3877 C C . SER C 1 24 ? -20.46236 56.09262 52.63592 1.000 39.99174 24 SER C C 1
ATOM 3878 O O . SER C 1 24 ? -21.47346 55.43390 52.39051 1.000 53.13016 24 SER C O 1
ATOM 3881 N N . SER C 1 25 ? -20.43593 57.42122 52.52253 1.000 46.07658 25 SER C N 1
ATOM 3882 C CA . SER C 1 25 ? -21.56337 58.11083 51.90898 1.000 45.85938 25 SER C CA 1
ATOM 3883 C C . SER C 1 25 ? -21.59105 57.91086 50.40024 1.000 49.00009 25 SER C C 1
ATOM 3884 O O . SER C 1 25 ? -22.55364 58.32612 49.75100 1.000 53.41447 25 SER C O 1
ATOM 3887 N N . LYS C 1 26 ? -20.55784 57.29996 49.83199 1.000 51.13045 26 LYS C N 1
ATOM 3888 C CA . LYS C 1 26 ? -20.55257 57.02017 48.40884 1.000 56.78522 26 LYS C CA 1
ATOM 3889 C C . LYS C 1 26 ? -20.88000 55.54231 48.17010 1.000 52.48075 26 LYS C C 1
ATOM 3890 O O . LYS C 1 26 ? -21.99541 55.10263 48.47744 1.000 49.02744 26 LYS C O 1
ATOM 3896 N N . HIS C 1 27 ? -19.95163 54.75877 47.62861 1.000 54.04789 27 HIS C N 1
ATOM 3897 C CA . HIS C 1 27 ? -20.27540 53.41092 47.15544 1.000 56.07057 27 HIS C CA 1
ATOM 3898 C C . HIS C 1 27 ? -19.73256 52.35456 48.11981 1.000 51.85081 27 HIS C C 1
ATOM 3899 O O . HIS C 1 27 ? -18.51576 52.20725 48.27571 1.000 53.83341 27 HIS C O 1
ATOM 3906 N N . ASN C 1 28 ? -20.64368 51.60598 48.73643 1.000 48.17950 28 ASN C N 1
ATOM 3907 C CA . ASN C 1 28 ? -20.31316 50.47606 49.60529 1.000 53.67493 28 ASN C CA 1
ATOM 3908 C C . ASN C 1 28 ? -20.63032 49.15954 48.90051 1.000 55.26014 28 ASN C C 1
ATOM 3909 O O . ASN C 1 28 ? -21.75384 48.96454 48.41342 1.000 51.71836 28 ASN C O 1
ATOM 3914 N N . VAL C 1 29 ? -19.65832 48.25163 48.87289 1.000 50.28786 29 VAL C N 1
ATOM 3915 C CA . VAL C 1 29 ? -19.83340 46.95531 48.23345 1.000 52.37052 29 VAL C CA 1
ATOM 3916 C C . VAL C 1 29 ? -19.61900 45.85991 49.27083 1.000 52.39468 29 VAL C C 1
ATOM 3917 O O . VAL C 1 29 ? -18.77109 45.97335 50.16672 1.000 54.30975 29 VAL C O 1
ATOM 3921 N N . ILE C 1 30 ? -20.43629 44.82356 49.15878 1.000 53.15176 30 ILE C N 1
ATOM 3922 C CA . ILE C 1 30 ? -20.53631 43.72984 50.11481 1.000 58.84012 30 ILE C CA 1
ATOM 3923 C C . ILE C 1 30 ? -20.36439 42.43209 49.34504 1.000 56.73404 30 ILE C C 1
ATOM 3924 O O . ILE C 1 30 ? -21.04795 42.22117 48.33620 1.000 61.32920 30 ILE C O 1
ATOM 3929 N N . VAL C 1 31 ? -19.46285 41.56242 49.81503 1.000 56.08774 31 VAL C N 1
ATOM 3930 C CA . VAL C 1 31 ? -19.25969 40.26223 49.18472 1.000 57.58062 31 VAL C CA 1
ATOM 3931 C C . VAL C 1 31 ? -19.31528 39.14222 50.21389 1.000 54.78041 31 VAL C C 1
ATOM 3932 O O . VAL C 1 31 ? -19.05729 39.34856 51.40811 1.000 48.70999 31 VAL C O 1
ATOM 3936 N N . GLY C 1 32 ? -19.62758 37.94408 49.70709 1.000 53.65103 32 GLY C N 1
ATOM 3937 C CA . GLY C 1 32 ? -19.71431 36.72025 50.49797 1.000 49.53107 32 GLY C CA 1
ATOM 3938 C C . GLY C 1 32 ? -20.33718 35.61560 49.65876 1.000 49.70207 32 GLY C C 1
ATOM 3939 O O . GLY C 1 32 ? -20.96396 35.86727 48.62376 1.000 49.07827 32 GLY C O 1
ATOM 3940 N N . ARG C 1 33 ? -20.14701 34.37953 50.12318 1.000 52.30448 33 ARG C N 1
ATOM 3941 C CA . ARG C 1 33 ? -20.64938 33.16918 49.45742 1.000 47.21350 33 ARG C CA 1
ATOM 3942 C C . ARG C 1 33 ? -22.18354 33.16422 49.38430 1.000 45.19813 33 ARG C C 1
ATOM 3943 O O . ARG C 1 33 ? -22.86715 33.92388 50.06988 1.000 44.43847 33 ARG C O 1
ATOM 3951 N N . ASN C 1 34 ? -22.72073 32.26497 48.55477 1.000 34.94273 34 ASN C N 1
ATOM 3952 C CA . ASN C 1 34 ? -24.09647 31.79212 48.72893 1.000 48.72200 34 ASN C CA 1
ATOM 3953 C C . ASN C 1 34 ? -24.37776 31.47135 50.20363 1.000 51.78493 34 ASN C C 1
ATOM 3954 O O . ASN C 1 34 ? -23.60539 30.76236 50.85289 1.000 55.86161 34 ASN C O 1
ATOM 3959 N N . GLY C 1 35 ? -25.50817 31.96183 50.71653 1.000 45.14960 35 GLY C N 1
ATOM 3960 C CA . GLY C 1 35 ? -25.93215 31.68765 52.06751 1.000 48.06021 35 GLY C CA 1
ATOM 3961 C C . GLY C 1 35 ? -25.20367 32.44771 53.17046 1.000 44.75566 35 GLY C C 1
ATOM 3962 O O . GLY C 1 35 ? -25.43887 32.15942 54.35027 1.000 45.19620 35 GLY C O 1
ATOM 3963 N N . SER C 1 36 ? -24.32624 33.39703 52.83418 1.000 44.72369 36 SER C N 1
ATOM 3964 C CA . SER C 1 36 ? -23.50807 34.06472 53.84974 1.000 48.38126 36 SER C CA 1
ATOM 3965 C C . SER C 1 36 ? -24.29958 35.08328 54.67520 1.000 41.59679 36 SER C C 1
ATOM 3966 O O . SER C 1 36 ? -24.03729 35.22680 55.86736 1.000 51.23857 36 SER C O 1
ATOM 3969 N N . GLY C 1 37 ? -25.25249 35.80239 54.06921 1.000 42.48064 37 GLY C N 1
ATOM 3970 C CA . GLY C 1 37 ? -26.05277 36.81813 54.75079 1.000 38.69350 37 GLY C CA 1
ATOM 3971 C C . GLY C 1 37 ? -26.25379 38.16081 54.02815 1.000 46.94082 37 GLY C C 1
ATOM 3972 O O . GLY C 1 37 ? -26.68623 39.13845 54.65498 1.000 44.20346 37 GLY C O 1
ATOM 3973 N N . LYS C 1 38 ? -25.98484 38.23735 52.71506 1.000 43.20480 38 LYS C N 1
ATOM 3974 C CA . LYS C 1 38 ? -26.02329 39.53244 52.02837 1.000 38.83631 38 LYS C CA 1
ATOM 3975 C C . LYS C 1 38 ? -27.45674 40.03938 51.85817 1.000 39.68895 38 LYS C C 1
ATOM 3976 O O . LYS C 1 38 ? -27.78517 41.16640 52.25761 1.000 40.38171 38 LYS C O 1
ATOM 3982 N N . SER C 1 39 ? -28.33587 39.22063 51.29333 1.000 44.03865 39 SER C N 1
ATOM 3983 C CA . SER C 1 39 ? -29.71738 39.65691 51.11547 1.000 44.31786 39 SER C CA 1
ATOM 3984 C C . SER C 1 39 ? -30.42264 39.85836 52.45288 1.000 43.87669 39 SER C C 1
ATOM 3985 O O . SER C 1 39 ? -31.29505 40.72302 52.57377 1.000 47.01628 39 SER C O 1
ATOM 3988 N N . ASN C 1 40 ? -30.09749 39.04036 53.45493 1.000 39.09423 40 ASN C N 1
ATOM 3989 C CA . ASN C 1 40 ? -30.65444 39.25775 54.78860 1.000 41.16861 40 ASN C CA 1
ATOM 3990 C C . ASN C 1 40 ? -30.33306 40.65828 55.29253 1.000 40.63256 40 ASN C C 1
ATOM 3991 O O . ASN C 1 40 ? -31.19413 41.32535 55.86881 1.000 40.81984 40 ASN C O 1
ATOM 3996 N N . PHE C 1 41 ? -29.11305 41.13881 55.04089 1.000 37.54840 41 PHE C N 1
ATOM 3997 C CA . PHE C 1 41 ? -28.75934 42.50564 55.41465 1.000 34.19666 41 PHE C CA 1
ATOM 3998 C C . PHE C 1 41 ? -29.60143 43.54736 54.67352 1.000 47.33083 41 PHE C C 1
ATOM 3999 O O . PHE C 1 41 ? -29.98413 44.56605 55.25860 1.000 49.99082 41 PHE C O 1
ATOM 4007 N N . PHE C 1 42 ? -29.87672 43.33715 53.37269 1.000 43.27872 42 PHE C N 1
ATOM 4008 C CA . PHE C 1 42 ? -30.78606 44.25190 52.69116 1.000 36.19837 42 PHE C CA 1
ATOM 4009 C C . PHE C 1 42 ? -32.20416 44.10784 53.23293 1.000 40.42051 42 PHE C C 1
ATOM 4010 O O . PHE C 1 42 ? -32.90239 45.11133 53.43428 1.000 43.45946 42 PHE C O 1
ATOM 4018 N N . TYR C 1 43 ? -32.65064 42.86660 53.46574 1.000 32.02380 43 TYR C N 1
ATOM 4019 C CA . TYR C 1 43 ? -33.95475 42.65204 54.09588 1.000 53.00123 43 TYR C CA 1
ATOM 4020 C C . TYR C 1 43 ? -34.09232 43.38837 55.43589 1.000 51.57474 43 TYR C C 1
ATOM 4021 O O . TYR C 1 43 ? -35.18983 43.82668 55.79063 1.000 47.70048 43 TYR C O 1
ATOM 4030 N N . ALA C 1 44 ? -33.00931 43.48320 56.21159 1.000 41.28774 44 ALA C N 1
ATOM 4031 C CA . ALA C 1 44 ? -33.04839 44.24500 57.46264 1.000 52.60538 44 ALA C CA 1
ATOM 4032 C C . ALA C 1 44 ? -33.38666 45.71634 57.20943 1.000 51.45551 44 ALA C C 1
ATOM 4033 O O . ALA C 1 44 ? -34.25598 46.28542 57.88111 1.000 45.18661 44 ALA C O 1
ATOM 4035 N N . ILE C 1 45 ? -32.73918 46.33144 56.20856 1.000 46.59504 45 ILE C N 1
ATOM 4036 C CA . ILE C 1 45 ? -33.01314 47.72339 55.84713 1.000 45.48871 45 ILE C CA 1
ATOM 4037 C C . ILE C 1 45 ? -34.43244 47.88537 55.29092 1.000 48.01649 45 ILE C C 1
ATOM 4038 O O . ILE C 1 45 ? -35.14957 48.82824 55.65204 1.000 38.65768 45 ILE C O 1
ATOM 4043 N N . GLN C 1 46 ? -34.87062 46.96451 54.42422 1.000 47.85727 46 GLN C N 1
ATOM 4044 C CA . GLN C 1 46 ? -36.21945 47.04466 53.86284 1.000 43.52605 46 GLN C CA 1
ATOM 4045 C C . GLN C 1 46 ? -37.30105 46.91773 54.92341 1.000 46.35852 46 GLN C C 1
ATOM 4046 O O . GLN C 1 46 ? -38.35860 47.55620 54.81233 1.000 42.57277 46 GLN C O 1
ATOM 4052 N N . PHE C 1 47 ? -37.10147 46.00315 55.88673 1.000 45.71244 47 PHE C N 1
ATOM 4053 C CA . PHE C 1 47 ? -37.91575 45.84937 57.09101 1.000 43.52943 47 PHE C CA 1
ATOM 4054 C C . PHE C 1 47 ? -38.21619 47.20294 57.73885 1.000 47.74699 47 PHE C C 1
ATOM 4055 O O . PHE C 1 47 ? -39.35460 47.49343 58.13314 1.000 51.76213 47 PHE C O 1
ATOM 4063 N N . VAL C 1 48 ? -37.19518 48.04540 57.84141 1.000 37.22237 48 VAL C N 1
ATOM 4064 C CA . VAL C 1 48 ? -37.39083 49.33970 58.48432 1.000 39.59810 48 VAL C CA 1
ATOM 4065 C C . VAL C 1 48 ? -38.05198 50.34439 57.53342 1.000 49.47398 48 VAL C C 1
ATOM 4066 O O . VAL C 1 48 ? -38.96728 51.07378 57.93965 1.000 45.38566 48 VAL C O 1
ATOM 4070 N N . LEU C 1 49 ? -37.61274 50.38740 56.25547 1.000 50.37030 49 LEU C N 1
ATOM 4071 C CA . LEU C 1 49 ? -37.88302 51.49971 55.33904 1.000 51.43249 49 LEU C CA 1
ATOM 4072 C C . LEU C 1 49 ? -38.90784 51.22123 54.23925 1.000 58.08491 49 LEU C C 1
ATOM 4073 O O . LEU C 1 49 ? -39.50108 52.17334 53.72729 1.000 53.52289 49 LEU C O 1
ATOM 4078 N N . SER C 1 50 ? -39.14120 49.96664 53.84594 1.000 54.22711 50 SER C N 1
ATOM 4079 C CA . SER C 1 50 ? -40.00255 49.69612 52.70002 1.000 58.28348 50 SER C CA 1
ATOM 4080 C C . SER C 1 50 ? -41.47454 49.59123 53.08355 1.000 60.63706 50 SER C C 1
ATOM 4081 O O . SER C 1 50 ? -41.83924 48.90174 54.04077 1.000 70.84285 50 SER C O 1
ATOM 4084 N N . ASP C 1 51 ? -42.31571 50.25220 52.28387 1.000 67.37038 51 ASP C N 1
ATOM 4085 C CA . ASP C 1 51 ? -43.76074 50.23779 52.47006 1.000 76.02367 51 ASP C CA 1
ATOM 4086 C C . ASP C 1 51 ? -44.34831 48.83351 52.34557 1.000 75.50053 51 ASP C C 1
ATOM 4087 O O . ASP C 1 51 ? -45.40862 48.55809 52.92211 1.000 70.88144 51 ASP C O 1
ATOM 4092 N N . GLU C 1 52 ? -43.69104 47.93154 51.60333 1.000 78.91202 52 GLU C N 1
ATOM 4093 C CA . GLU C 1 52 ? -44.22915 46.57701 51.47303 1.000 81.80526 52 GLU C CA 1
ATOM 4094 C C . GLU C 1 52 ? -44.03455 45.75815 52.74411 1.000 76.12098 52 GLU C C 1
ATOM 4095 O O . GLU C 1 52 ? -44.77792 44.79311 52.96238 1.000 69.27240 52 GLU C O 1
ATOM 4101 N N . PHE C 1 53 ? -43.06776 46.12926 53.58939 1.000 76.43521 53 PHE C N 1
ATOM 4102 C CA . PHE C 1 53 ? -42.85993 45.49997 54.88917 1.000 72.00166 53 PHE C CA 1
ATOM 4103 C C . PHE C 1 53 ? -43.60594 46.20084 56.00635 1.000 69.90121 53 PHE C C 1
ATOM 4104 O O . PHE C 1 53 ? -43.53852 45.74807 57.14829 1.000 74.58578 53 PHE C O 1
ATOM 4112 N N . SER C 1 54 ? -44.27780 47.31226 55.72592 1.000 70.58151 54 SER C N 1
ATOM 4113 C CA . SER C 1 54 ? -44.84574 48.07948 56.82247 1.000 75.66314 54 SER C CA 1
ATOM 4114 C C . SER C 1 54 ? -46.00068 47.33381 57.47209 1.000 79.99949 54 SER C C 1
ATOM 4115 O O . SER C 1 54 ? -46.16227 47.39259 58.69806 1.000 76.81684 54 SER C O 1
ATOM 4118 N N . HIS C 1 55 ? -46.79307 46.61246 56.68699 1.000 82.10749 55 HIS C N 1
ATOM 4119 C CA . HIS C 1 55 ? -47.84166 45.75025 57.22078 1.000 90.21194 55 HIS C CA 1
ATOM 4120 C C . HIS C 1 55 ? -47.43972 44.30290 56.96989 1.000 89.87556 55 HIS C C 1
ATOM 4121 O O . HIS C 1 55 ? -47.20098 43.91030 55.82250 1.000 87.53448 55 HIS C O 1
ATOM 4128 N N . LEU C 1 56 ? -47.33362 43.52833 58.04874 1.000 86.97157 56 LEU C N 1
ATOM 4129 C CA . LEU C 1 56 ? -46.88571 42.14719 58.00853 1.000 78.68998 56 LEU C CA 1
ATOM 4130 C C . LEU C 1 56 ? -47.94941 41.24339 58.60938 1.000 92.79406 56 LEU C C 1
ATOM 4131 O O . LEU C 1 56 ? -48.75263 41.65895 59.44720 1.000 100.54651 56 LEU C O 1
ATOM 4136 N N . ARG C 1 57 ? -47.93441 40.03180 58.18621 1.000 98.49104 57 ARG C N 1
ATOM 4137 C CA . ARG C 1 57 ? -48.76114 38.91452 58.59006 1.000 100.45649 57 ARG C CA 1
ATOM 4138 C C . ARG C 1 57 ? -48.06931 38.13207 59.69595 1.000 93.31284 57 ARG C C 1
ATOM 4139 O O . ARG C 1 57 ? -46.83737 38.09733 59.75420 1.000 87.71900 57 ARG C O 1
ATOM 4147 N N . PRO C 1 58 ? -48.83480 37.49247 60.58482 1.000 94.46861 58 PRO C N 1
ATOM 4148 C CA . PRO C 1 58 ? -48.19848 36.74731 61.68656 1.000 90.91342 58 PRO C CA 1
ATOM 4149 C C . PRO C 1 58 ? -47.12146 35.78374 61.21537 1.000 81.52247 58 PRO C C 1
ATOM 4150 O O . PRO C 1 58 ? -46.00502 35.79729 61.74271 1.000 81.33962 58 PRO C O 1
ATOM 4154 N N . GLU C 1 59 ? -47.41181 34.96345 60.20947 1.000 81.95031 59 GLU C N 1
ATOM 4155 C CA . GLU C 1 59 ? -46.39261 34.04726 59.71867 1.000 83.50655 59 GLU C CA 1
ATOM 4156 C C . GLU C 1 59 ? -45.26236 34.76818 58.99273 1.000 84.55678 59 GLU C C 1
ATOM 4157 O O . GLU C 1 59 ? -44.19728 34.17549 58.78527 1.000 85.32743 59 GLU C O 1
ATOM 4163 N N . GLN C 1 60 ? -45.45492 36.03387 58.61864 1.000 81.49577 60 GLN C N 1
ATOM 4164 C CA . GLN C 1 60 ? -44.36638 36.79120 58.01808 1.000 84.78310 60 GLN C CA 1
ATOM 4165 C C . GLN C 1 60 ? -43.41427 37.35198 59.06616 1.000 79.68037 60 GLN C C 1
ATOM 4166 O O . GLN C 1 60 ? -42.21081 37.46485 58.80042 1.000 70.91588 60 GLN C O 1
ATOM 4172 N N . ARG C 1 61 ? -43.92622 37.72885 60.24277 1.000 78.57764 61 ARG C N 1
ATOM 4173 C CA . ARG C 1 61 ? -43.03938 38.17751 61.31409 1.000 75.97294 61 ARG C CA 1
ATOM 4174 C C . ARG C 1 61 ? -42.12128 37.04955 61.75852 1.000 68.96543 61 ARG C C 1
ATOM 4175 O O . ARG C 1 61 ? -40.91426 37.25568 61.93885 1.000 63.48458 61 ARG C O 1
ATOM 4183 N N . LEU C 1 62 ? -42.68066 35.84255 61.91380 1.000 64.77671 62 LEU C N 1
ATOM 4184 C CA . LEU C 1 62 ? -41.91003 34.69817 62.38470 1.000 64.41789 62 LEU C CA 1
ATOM 4185 C C . LEU C 1 62 ? -40.74605 34.38466 61.46024 1.000 67.00128 62 LEU C C 1
ATOM 4186 O O . LEU C 1 62 ? -39.65865 34.01510 61.92188 1.000 70.61355 62 LEU C O 1
ATOM 4191 N N . ALA C 1 63 ? -40.95779 34.52066 60.14786 1.000 61.80204 63 ALA C N 1
ATOM 4192 C CA . ALA C 1 63 ? -39.90278 34.26088 59.17843 1.000 52.55402 63 ALA C CA 1
ATOM 4193 C C . ALA C 1 63 ? -38.76412 35.26924 59.27214 1.000 60.78679 63 ALA C C 1
ATOM 4194 O O . ALA C 1 63 ? -37.66196 34.98328 58.78422 1.000 59.55548 63 ALA C O 1
ATOM 4196 N N . LEU C 1 64 ? -39.00425 36.44392 59.87307 1.000 49.35042 64 LEU C N 1
ATOM 4197 C CA . LEU C 1 64 ? -37.91488 37.39538 60.09456 1.000 52.41270 64 LEU C CA 1
ATOM 4198 C C . LEU C 1 64 ? -37.11071 37.07591 61.35747 1.000 51.10688 64 LEU C C 1
ATOM 4199 O O . LEU C 1 64 ? -35.92053 37.41455 61.42670 1.000 54.48718 64 LEU C O 1
ATOM 4204 N N . LEU C 1 65 ? -37.73161 36.42296 62.34410 1.000 48.32585 65 LEU C N 1
ATOM 4205 C CA . LEU C 1 65 ? -37.05145 36.04319 63.59316 1.000 44.54898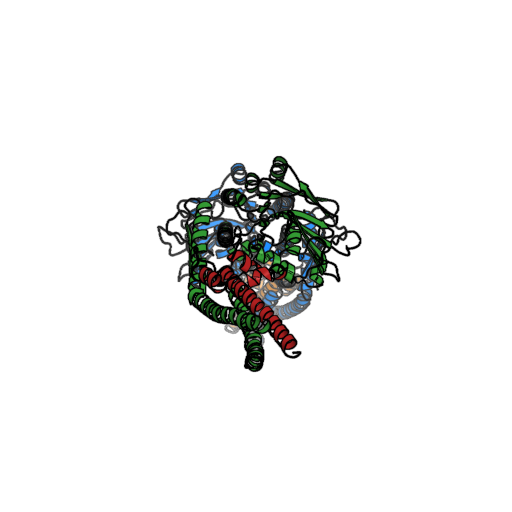 65 LEU C CA 1
ATOM 4206 C C . LEU C 1 65 ? -36.04314 34.91564 63.37064 1.000 51.02607 65 LEU C C 1
ATOM 4207 O O . LEU C 1 65 ? -36.38041 33.86160 62.81953 1.000 54.36166 65 LEU C O 1
ATOM 4212 N N . HIS C 1 66 ? -34.80831 35.13177 63.80990 1.000 48.33629 66 HIS C N 1
ATOM 4213 C CA . HIS C 1 66 ? -33.80163 34.07940 63.74750 1.000 59.09602 66 HIS C CA 1
ATOM 4214 C C . HIS C 1 66 ? -34.31584 32.77791 64.35977 1.000 73.25949 66 HIS C C 1
ATOM 4215 O O . HIS C 1 66 ? -34.76367 32.75191 65.51275 1.000 74.64080 66 HIS C O 1
ATOM 4222 N N . GLU C 1 67 ? -34.25792 31.69538 63.58542 1.000 76.04589 67 GLU C N 1
ATOM 4223 C CA . GLU C 1 67 ? -34.44132 30.35506 64.12642 1.000 73.89200 67 GLU C CA 1
ATOM 4224 C C . GLU C 1 67 ? -33.29256 29.48901 63.65270 1.000 66.61589 67 GLU C C 1
ATOM 4225 O O . GLU C 1 67 ? -32.95582 29.48437 62.46299 1.000 60.73875 67 GLU C O 1
ATOM 4231 N N . GLY C 1 68 ? -32.68619 28.77711 64.57611 1.000 74.62090 68 GLY C N 1
ATOM 4232 C CA . GLY C 1 68 ? -31.53452 27.93937 64.28052 1.000 80.53829 68 GLY C CA 1
ATOM 4233 C C . GLY C 1 68 ? -31.43005 26.81517 65.25344 1.000 84.22108 68 GLY C C 1
ATOM 4234 O O . GLY C 1 68 ? -32.46385 26.26716 65.70245 1.000 83.21367 68 GLY C O 1
ATOM 4235 N N . THR C 1 69 ? -30.20429 26.45254 65.62463 1.000 95.55788 69 THR C N 1
ATOM 4236 C CA . THR C 1 69 ? -29.96050 25.34762 66.54100 1.000 105.50803 69 THR C CA 1
ATOM 4237 C C . THR C 1 69 ? -30.71780 25.52640 67.85467 1.000 101.72640 69 THR C C 1
ATOM 4238 O O . THR C 1 69 ? -31.49927 24.65979 68.26458 1.000 104.56184 69 THR C O 1
ATOM 4242 N N . GLY C 1 70 ? -30.50152 26.65541 68.52303 1.000 91.21076 70 GLY C N 1
ATOM 4243 C CA . GLY C 1 70 ? -30.98562 26.83269 69.86982 1.000 97.44093 70 GLY C CA 1
ATOM 4244 C C . GLY C 1 70 ? -32.45089 27.21049 69.98668 1.000 95.08111 70 GLY C C 1
ATOM 4245 O O . GLY C 1 70 ? -33.26728 26.96837 69.08679 1.000 80.23134 70 GLY C O 1
ATOM 4246 N N . PRO C 1 71 ? -32.80656 27.81639 71.12499 1.000 104.84681 71 PRO C N 1
ATOM 4247 C CA . PRO C 1 71 ? -34.20432 28.20701 71.36875 1.000 111.35685 71 PRO C CA 1
ATOM 4248 C C . PRO C 1 71 ? -34.56046 29.42016 70.52524 1.000 111.18213 71 PRO C C 1
ATOM 4249 O O . PRO C 1 71 ? -33.86530 30.43778 70.57406 1.000 106.99416 71 PRO C O 1
ATOM 4253 N N . ARG C 1 72 ? -35.64357 29.31141 69.75212 1.000 112.66157 72 ARG C N 1
ATOM 4254 C CA . ARG C 1 72 ? -35.93262 30.34749 68.76968 1.000 106.78565 72 ARG C CA 1
ATOM 4255 C C . ARG C 1 72 ? -36.04886 31.70885 69.44123 1.000 102.42053 72 ARG C C 1
ATOM 4256 O O . ARG C 1 72 ? -36.47428 31.83719 70.59419 1.000 110.26055 72 ARG C O 1
ATOM 4264 N N . VAL C 1 73 ? -35.63383 32.72585 68.69589 1.000 72.40892 73 VAL C N 1
ATOM 4265 C CA . VAL C 1 73 ? -35.50915 34.06692 69.21996 1.000 66.74427 73 VAL C CA 1
ATOM 4266 C C . VAL C 1 73 ? -36.89733 34.67058 69.43943 1.000 65.46563 73 VAL C C 1
ATOM 4267 O O . VAL C 1 73 ? -37.86540 34.33534 68.74055 1.000 65.11688 73 VAL C O 1
ATOM 4271 N N . ILE C 1 74 ? -37.02322 35.52440 70.45813 1.000 53.64000 74 ILE C N 1
ATOM 4272 C CA . ILE C 1 74 ? -38.35676 35.96340 70.86464 1.000 60.71423 74 ILE C CA 1
ATOM 4273 C C . ILE C 1 74 ? -38.68975 37.31778 70.24863 1.000 61.93564 74 ILE C C 1
ATOM 4274 O O . ILE C 1 74 ? -39.86477 37.65075 70.04492 1.000 62.42988 74 ILE C O 1
ATOM 4279 N N . SER C 1 75 ? -37.66353 38.10747 69.94447 1.000 57.63854 75 SER C N 1
ATOM 4280 C CA . SER C 1 75 ? -37.87278 39.38437 69.28052 1.000 65.12854 75 SER C CA 1
ATOM 4281 C C . SER C 1 75 ? -36.63080 39.73302 68.47890 1.000 56.06077 75 SER C C 1
ATOM 4282 O O . SER C 1 75 ? -35.52627 39.25732 68.76185 1.000 50.01796 75 SER C O 1
ATOM 4285 N N . ALA C 1 76 ? -36.83419 40.55748 67.45835 1.000 50.84553 76 ALA C N 1
ATOM 4286 C CA . ALA C 1 76 ? -35.74709 41.06600 66.64136 1.000 46.81165 76 ALA C CA 1
ATOM 4287 C C . ALA C 1 76 ? -35.90481 42.56507 66.50986 1.000 46.51844 76 ALA C C 1
ATOM 4288 O O . ALA C 1 76 ? -37.01145 43.11002 66.59852 1.000 52.36604 76 ALA C O 1
ATOM 4290 N N . PHE C 1 77 ? -34.78527 43.22925 66.27160 1.000 43.20701 77 PHE C N 1
ATOM 4291 C CA . PHE C 1 77 ? -34.83518 44.64298 65.96841 1.000 46.92631 77 PHE C CA 1
ATOM 4292 C C . PHE C 1 77 ? -33.78410 44.95653 64.92091 1.000 48.79942 77 PHE C C 1
ATOM 4293 O O . PHE C 1 77 ? -32.74327 44.29318 64.83718 1.000 42.57408 77 PHE C O 1
ATOM 4301 N N . VAL C 1 78 ? -34.07218 45.99250 64.13554 1.000 46.50304 78 VAL C N 1
ATOM 4302 C CA . VAL C 1 78 ? -33.10199 46.63140 63.25625 1.000 43.32148 78 VAL C CA 1
ATOM 4303 C C . VAL C 1 78 ? -33.12593 48.12025 63.56900 1.000 46.08214 78 VAL C C 1
ATOM 4304 O O . VAL C 1 78 ? -34.19774 48.73565 63.66467 1.000 45.15325 78 VAL C O 1
ATOM 4308 N N . GLU C 1 79 ? -31.95135 48.71605 63.66735 1.000 38.93410 79 GLU C N 1
ATOM 4309 C CA . GLU C 1 79 ? -31.86571 50.15864 63.80507 1.000 42.96420 79 GLU C CA 1
ATOM 4310 C C . GLU C 1 79 ? -31.02069 50.77252 62.68846 1.000 42.46416 79 GLU C C 1
ATOM 4311 O O . GLU C 1 79 ? -29.89207 50.33248 62.43231 1.000 44.93953 79 GLU C O 1
ATOM 4317 N N . ILE C 1 80 ? -31.56230 51.81134 62.05680 1.000 41.55112 80 ILE C N 1
ATOM 4318 C CA . ILE C 1 80 ? -30.85605 52.60158 61.05298 1.000 38.34858 80 ILE C CA 1
ATOM 4319 C C . ILE C 1 80 ? -30.51968 53.95933 61.64779 1.000 37.10907 80 ILE C C 1
ATOM 4320 O O . ILE C 1 80 ? -31.40025 54.64943 62.17307 1.000 41.14395 80 ILE C O 1
ATOM 4325 N N . ILE C 1 81 ? -29.25360 54.33782 61.58686 1.000 42.76508 81 ILE C N 1
ATOM 4326 C CA . ILE C 1 81 ? -28.84988 55.69445 61.93861 1.000 45.57084 81 ILE C CA 1
ATOM 4327 C C . ILE C 1 81 ? -28.56828 56.46217 60.64085 1.000 48.50288 81 ILE C C 1
ATOM 4328 O O . ILE C 1 81 ? -27.59824 56.18576 59.93136 1.000 46.70390 81 ILE C O 1
ATOM 4333 N N . PHE C 1 82 ? -29.40894 57.44899 60.35740 1.000 48.94880 82 PHE C N 1
ATOM 4334 C CA . PHE C 1 82 ? -29.24121 58.34825 59.22616 1.000 51.98076 82 PHE C CA 1
ATOM 4335 C C . PHE C 1 82 ? -28.30864 59.50084 59.56369 1.000 51.48304 82 PHE C C 1
ATOM 4336 O O . PHE C 1 82 ? -28.45017 60.13425 60.61815 1.000 52.37975 82 PHE C O 1
ATOM 4344 N N . ASP C 1 83 ? -27.37239 59.79203 58.66285 1.000 50.57493 83 ASP C N 1
ATOM 4345 C CA . ASP C 1 83 ? -26.72142 61.09385 58.71752 1.000 50.65960 83 ASP C CA 1
ATOM 4346 C C . ASP C 1 83 ? -27.71310 62.12784 58.21197 1.000 49.24375 83 ASP C C 1
ATOM 4347 O O . ASP C 1 83 ? -28.38342 61.89979 57.20487 1.000 50.04761 83 ASP C O 1
ATOM 4352 N N . ASN C 1 84 ? -27.85252 63.23693 58.94003 1.000 47.30794 84 ASN C N 1
ATOM 4353 C CA . ASN C 1 84 ? -28.80627 64.28191 58.58667 1.000 53.89387 84 ASN C CA 1
ATOM 4354 C C . ASN C 1 84 ? -28.11950 65.63380 58.43655 1.000 59.34261 84 ASN C C 1
ATOM 4355 O O . ASN C 1 84 ? -28.72345 66.67978 58.68870 1.000 54.46228 84 ASN C O 1
ATOM 4360 N N . SER C 1 85 ? -26.85368 65.62273 58.01971 1.000 63.40122 85 SER C N 1
ATOM 4361 C CA . SER C 1 85 ? -26.11059 66.86357 57.86571 1.000 73.59449 85 SER C CA 1
ATOM 4362 C C . SER C 1 85 ? -26.70768 67.76956 56.79182 1.000 74.31794 85 SER C C 1
ATOM 4363 O O . SER C 1 85 ? -26.48020 68.98060 56.82804 1.000 76.00902 85 SER C O 1
ATOM 4366 N N . ASP C 1 86 ? -27.47998 67.22051 55.86235 1.000 73.84021 86 ASP C N 1
ATOM 4367 C CA . ASP C 1 86 ? -28.14348 67.99389 54.82177 1.000 74.55481 86 ASP C CA 1
ATOM 4368 C C . ASP C 1 86 ? -29.55256 68.42413 55.20513 1.000 67.74221 86 ASP C C 1
ATOM 4369 O O . ASP C 1 86 ? -30.24396 69.02624 54.37647 1.000 72.37330 86 ASP C O 1
ATOM 4374 N N . ASN C 1 87 ? -30.00761 68.10065 56.41535 1.000 60.71537 87 ASN C N 1
ATOM 4375 C CA . ASN C 1 87 ? -31.32289 68.50278 56.91913 1.000 62.06741 87 ASN C CA 1
ATOM 4376 C C . ASN C 1 87 ? -32.46740 68.03753 56.03474 1.000 57.72331 87 ASN C C 1
ATOM 4377 O O . ASN C 1 87 ? -33.56277 68.60772 56.08381 1.000 59.33386 87 ASN C O 1
ATOM 4382 N N . ARG C 1 88 ? -32.24097 66.98833 55.24032 1.000 57.18758 88 ARG C N 1
ATOM 4383 C CA . ARG C 1 88 ? -33.33000 66.37844 54.48941 1.000 54.62044 88 ARG C CA 1
ATOM 4384 C C . ARG C 1 88 ? -34.42477 65.85087 55.40722 1.000 62.81416 88 ARG C C 1
ATOM 4385 O O . ARG C 1 88 ? -35.60541 65.87974 55.04164 1.000 70.42867 88 ARG C O 1
ATOM 4393 N N . LEU C 1 89 ? -34.05494 65.34806 56.59600 1.000 55.22577 89 LEU C N 1
ATOM 4394 C CA . LEU C 1 89 ? -35.13310 64.94671 57.48651 1.000 59.69479 89 LEU C CA 1
ATOM 4395 C C . LEU C 1 89 ? -35.56431 66.13333 58.33874 1.000 60.14830 89 LEU C C 1
ATOM 4396 O O . LEU C 1 89 ? -34.71339 66.89522 58.82199 1.000 54.15759 89 LEU C O 1
ATOM 4401 N N . PRO C 1 90 ? -36.87420 66.26803 58.53758 1.000 60.29499 90 PRO C N 1
ATOM 4402 C CA . PRO C 1 90 ? -37.40512 67.39412 59.32378 1.000 64.96892 90 PRO C CA 1
ATOM 4403 C C . PRO C 1 90 ? -37.12368 67.27056 60.81144 1.000 63.87781 90 PRO C C 1
ATOM 4404 O O . PRO C 1 90 ? -38.04581 67.33585 61.62488 1.000 55.40568 90 PRO C O 1
ATOM 4408 N N . ILE C 1 91 ? -35.86537 67.08799 61.18664 1.000 63.42628 91 ILE C N 1
ATOM 4409 C CA . ILE C 1 91 ? -35.49640 66.85574 62.57461 1.000 60.05839 91 ILE C CA 1
ATOM 4410 C C . ILE C 1 91 ? -34.19482 67.58929 62.83443 1.000 64.71506 91 ILE C C 1
ATOM 4411 O O . ILE C 1 91 ? -33.22825 67.43470 62.08093 1.000 57.31508 91 ILE C O 1
ATOM 4416 N N . ASP C 1 92 ? -34.16542 68.37518 63.90990 1.000 64.92262 92 ASP C N 1
ATOM 4417 C CA . ASP C 1 92 ? -33.03632 69.25393 64.19437 1.000 73.47359 92 ASP C CA 1
ATOM 4418 C C . ASP C 1 92 ? -31.93306 68.48127 64.91525 1.000 68.42610 92 ASP C C 1
ATOM 4419 O O . ASP C 1 92 ? -31.56302 68.76840 66.05232 1.000 88.76468 92 ASP C O 1
ATOM 4424 N N . LYS C 1 93 ? -31.41282 67.47132 64.22902 1.000 56.09369 93 LYS C N 1
ATOM 4425 C CA . LYS C 1 93 ? -30.30658 66.68771 64.74946 1.000 55.89719 93 LYS C CA 1
ATOM 4426 C C . LYS C 1 93 ? -29.37671 66.30840 63.60952 1.000 56.17142 93 LYS C C 1
ATOM 4427 O O . LYS C 1 93 ? -29.79805 66.18541 62.45333 1.000 55.47267 93 LYS C O 1
ATOM 4433 N N . GLU C 1 94 ? -28.10173 66.11149 63.95617 1.000 54.60641 94 GLU C N 1
ATOM 4434 C CA . GLU C 1 94 ? -27.12220 65.66990 62.97320 1.000 60.11534 94 GLU C CA 1
ATOM 4435 C C . GLU C 1 94 ? -27.33425 64.20994 62.59417 1.000 63.83708 94 GLU C C 1
ATOM 4436 O O . GLU C 1 94 ? -27.15022 63.83613 61.42677 1.000 65.36386 94 GLU C O 1
ATOM 4442 N N . GLU C 1 95 ? -27.70418 63.37872 63.56856 1.000 63.38108 95 GLU C N 1
ATOM 4443 C CA . GLU C 1 95 ? -27.97995 61.95891 63.39175 1.000 59.21659 95 GLU C CA 1
ATOM 4444 C C . GLU C 1 95 ? -29.42846 61.68539 63.76002 1.000 60.87533 95 GLU C C 1
ATOM 4445 O O . GLU C 1 95 ? -29.95211 62.25820 64.72043 1.000 65.83429 95 GLU C O 1
ATOM 4451 N N . VAL C 1 96 ? -30.07260 60.79132 63.01812 1.000 50.58317 96 VAL C N 1
ATOM 4452 C CA . VAL C 1 96 ? -31.43583 60.38787 63.32408 1.000 47.57729 96 VAL C CA 1
ATOM 4453 C C . VAL C 1 96 ? -31.47757 58.86290 63.35803 1.000 54.42020 96 VAL C C 1
ATOM 4454 O O . VAL C 1 96 ? -31.12221 58.20122 62.37385 1.000 53.18622 96 VAL C O 1
ATOM 4458 N N . SER C 1 97 ? -31.91257 58.31440 64.48866 1.000 55.05416 97 SER C N 1
ATOM 4459 C CA . SER C 1 97 ? -32.00038 56.88101 64.71514 1.000 49.59768 97 SER C CA 1
ATOM 4460 C C . SER C 1 97 ? -33.42255 56.42804 64.43334 1.000 41.58427 97 SER C C 1
ATOM 4461 O O . SER C 1 97 ? -34.38623 57.01857 64.93429 1.000 43.20037 97 SER C O 1
ATOM 4464 N N . LEU C 1 98 ? -33.55455 55.38725 63.62738 1.000 41.19685 98 LEU C N 1
ATOM 4465 C CA . LEU C 1 98 ? -34.85934 54.83279 63.30553 1.000 44.33732 98 LEU C CA 1
ATOM 4466 C C . LEU C 1 98 ? -34.79636 53.32070 63.46355 1.000 49.01005 98 LEU C C 1
ATOM 4467 O O . LEU C 1 98 ? -34.05406 52.65306 62.73280 1.000 45.90845 98 LEU C O 1
ATOM 4472 N N . ARG C 1 99 ? -35.58179 52.78769 64.41307 1.000 43.28515 99 ARG C N 1
ATOM 4473 C CA . ARG C 1 99 ? -35.52842 51.38920 64.83022 1.000 39.52330 99 ARG C CA 1
ATOM 4474 C C . ARG C 1 99 ? -36.91746 50.78548 64.75151 1.000 44.01483 99 ARG C C 1
ATOM 4475 O O . ARG C 1 99 ? -37.91115 51.41829 65.12895 1.000 41.51561 99 ARG C O 1
ATOM 4483 N N . ARG C 1 100 ? -36.98586 49.55610 64.27044 1.000 46.60029 100 ARG C N 1
ATOM 4484 C CA . ARG C 1 100 ? -38.20829 48.77505 64.34987 1.000 52.46088 100 ARG C CA 1
ATOM 4485 C C . ARG C 1 100 ? -37.93269 47.48634 65.12710 1.000 47.73498 100 ARG C C 1
ATOM 4486 O O . ARG C 1 100 ? -36.88660 46.85865 64.94403 1.000 44.91289 100 ARG C O 1
ATOM 4494 N N . VAL C 1 101 ? -38.85545 47.12187 66.02141 1.000 46.78774 101 VAL C N 1
ATOM 4495 C CA . VAL C 1 101 ? -38.74504 45.92667 66.85336 1.000 48.08004 101 VAL C CA 1
ATOM 4496 C C . VAL C 1 101 ? -39.93320 45.04483 66.55027 1.000 55.33889 101 VAL C C 1
ATOM 4497 O O . VAL C 1 101 ? -41.05770 45.53622 66.38399 1.000 50.71579 101 VAL C O 1
ATOM 4501 N N . ILE C 1 102 ? -39.68250 43.73946 66.50788 1.000 54.80145 102 ILE C N 1
ATOM 4502 C CA . ILE C 1 102 ? -40.67031 42.78596 66.04040 1.000 55.15224 102 ILE C CA 1
ATOM 4503 C C . ILE C 1 102 ? -40.58725 41.53746 66.90577 1.000 60.55176 102 ILE C C 1
ATOM 4504 O O . ILE C 1 102 ? -39.52661 41.17441 67.42456 1.000 53.52336 102 ILE C O 1
ATOM 4509 N N . GLY C 1 103 ? -41.74159 40.93053 67.12706 1.000 67.51258 103 GLY C N 1
ATOM 4510 C CA . GLY C 1 103 ? -41.79766 39.62959 67.75373 1.000 65.38055 103 GLY C CA 1
ATOM 4511 C C . GLY C 1 103 ? -43.09621 38.98137 67.35019 1.000 68.49938 103 GLY C C 1
ATOM 4512 O O . GLY C 1 103 ? -43.86872 39.52897 66.56154 1.000 72.95039 103 GLY C O 1
ATOM 4513 N N . ALA C 1 104 ? -43.33190 37.79873 67.91433 1.000 79.13410 104 ALA C N 1
ATOM 4514 C CA . ALA C 1 104 ? -44.56485 37.07874 67.62832 1.000 78.84588 104 ALA C CA 1
ATOM 4515 C C . ALA C 1 104 ? -45.78785 37.97024 67.81880 1.000 88.97756 104 ALA C C 1
ATOM 4516 O O . ALA C 1 104 ? -46.73556 37.91145 67.03018 1.000 92.68909 104 ALA C O 1
ATOM 4518 N N . LYS C 1 105 ? -45.76662 38.83921 68.83198 1.000 101.46631 105 LYS C N 1
ATOM 4519 C CA . LYS C 1 105 ? -46.94240 39.62217 69.18036 1.000 103.77493 105 LYS C CA 1
ATOM 4520 C C . LYS C 1 105 ? -46.79274 41.12359 68.97773 1.000 98.28075 105 LYS C C 1
ATOM 4521 O O . LYS C 1 105 ? -47.81209 41.81930 68.96528 1.000 104.49586 105 LYS C O 1
ATOM 4527 N N . LYS C 1 106 ? -45.57498 41.64604 68.81249 1.000 85.20265 106 LYS C N 1
ATOM 4528 C CA . LYS C 1 106 ? -45.37244 43.08874 68.79647 1.000 77.61449 106 LYS C CA 1
ATOM 4529 C C . LYS C 1 106 ? -44.74074 43.58281 67.49747 1.000 75.28271 106 LYS C C 1
ATOM 4530 O O . LYS C 1 106 ? -44.08783 42.83933 66.75814 1.000 71.98374 106 LYS C O 1
ATOM 4536 N N . ASP C 1 107 ? -44.93624 44.87806 67.25181 1.000 75.26309 107 ASP C N 1
ATOM 4537 C CA . ASP C 1 107 ? -44.41848 45.55584 66.06161 1.000 69.33950 107 ASP C CA 1
ATOM 4538 C C . ASP C 1 107 ? -44.39735 47.04355 66.37869 1.000 60.27743 107 ASP C C 1
ATOM 4539 O O . ASP C 1 107 ? -45.46180 47.65246 66.51648 1.000 62.49546 107 ASP C O 1
ATOM 4544 N N . GLN C 1 108 ? -43.20743 47.62844 66.48938 1.000 49.79520 108 GLN C N 1
ATOM 4545 C CA . GLN C 1 108 ? -43.11749 48.97271 67.03917 1.000 43.13889 108 GLN C CA 1
ATOM 4546 C C . GLN C 1 108 ? -41.91331 49.71148 66.46796 1.000 41.86720 108 GLN C C 1
ATOM 4547 O O . GLN C 1 108 ? -40.81190 49.15842 66.41130 1.000 48.19070 108 GLN C O 1
ATOM 4553 N N . TYR C 1 109 ? -42.13107 50.95902 66.05399 1.000 48.29936 109 TYR C N 1
ATOM 4554 C CA . TYR C 1 109 ? -41.07647 51.85709 65.59808 1.000 44.62923 109 TYR C CA 1
ATOM 4555 C C . TYR C 1 109 ? -40.62695 52.78978 66.72322 1.000 49.25637 109 TYR C C 1
ATOM 4556 O O . TYR C 1 109 ? -41.44409 53.26293 67.52242 1.000 39.61900 109 TYR C O 1
ATOM 4565 N N . PHE C 1 110 ? -39.32945 53.08500 66.75280 1.000 45.66620 110 PHE C N 1
ATOM 4566 C CA . PHE C 1 110 ? -38.77293 54.10292 67.63164 1.000 51.71856 110 PHE C CA 1
ATOM 4567 C C . PHE C 1 110 ? -37.96279 55.07246 66.78320 1.000 51.84541 110 PHE C C 1
ATOM 4568 O O . PHE C 1 110 ? -37.09974 54.65257 66.00737 1.000 54.57161 110 PHE C O 1
ATOM 4576 N N . LEU C 1 111 ? -38.23666 56.35721 66.94009 1.000 44.20197 111 LEU C N 1
ATOM 4577 C CA . LEU C 1 111 ? -37.50070 57.43273 66.28295 1.000 47.07748 111 LEU C CA 1
ATOM 4578 C C . LEU C 1 111 ? -36.73363 58.18616 67.36234 1.000 53.80667 111 LEU C C 1
ATOM 4579 O O . LEU C 1 111 ? -37.33846 58.89763 68.17059 1.000 62.85618 111 LEU C O 1
ATOM 4584 N N . ASP C 1 112 ? -35.41457 58.02327 67.39085 1.000 53.62652 112 ASP C N 1
ATOM 4585 C CA . ASP C 1 112 ? -34.58860 58.59816 68.45292 1.000 59.58511 112 ASP C CA 1
ATOM 4586 C C . ASP C 1 112 ? -35.14871 58.25516 69.84160 1.000 62.05081 112 ASP C C 1
ATOM 4587 O O . ASP C 1 112 ? -35.38621 59.13246 70.67997 1.000 62.40185 112 ASP C O 1
ATOM 4592 N N . LYS C 1 113 ? -35.38961 56.95885 70.06704 1.000 56.55758 113 LYS C N 1
ATOM 4593 C CA . LYS C 1 113 ? -35.82198 56.35828 71.33832 1.000 54.65465 113 LYS C CA 1
ATOM 4594 C C . LYS C 1 113 ? -37.23633 56.74854 71.77521 1.000 53.12536 113 LYS C C 1
ATOM 4595 O O . LYS C 1 113 ? -37.59011 56.52795 72.94353 1.000 64.51491 113 LYS C O 1
ATOM 4601 N N . LYS C 1 114 ? -38.05762 57.30163 70.89187 1.000 48.22958 114 LYS C N 1
ATOM 4602 C CA . LYS C 1 114 ? -39.45517 57.60807 71.17773 1.000 47.82991 114 LYS C CA 1
ATOM 4603 C C . LYS C 1 114 ? -40.35359 56.82227 70.23316 1.000 54.62416 114 LYS C C 1
ATOM 4604 O O . LYS C 1 114 ? -40.08293 56.75844 69.02141 1.000 47.59230 114 LYS C O 1
ATOM 4610 N N . MET C 1 115 ? -41.42445 56.24007 70.78157 1.000 49.49853 115 MET C N 1
ATOM 4611 C CA . MET C 1 115 ? -42.36954 55.48074 69.97001 1.000 59.21847 115 MET C CA 1
ATOM 4612 C C . MET C 1 115 ? -43.05902 56.38900 68.95691 1.000 65.74294 115 MET C C 1
ATOM 4613 O O . MET C 1 115 ? -43.49254 57.49502 69.28950 1.000 82.00505 115 MET C O 1
ATOM 4618 N N . VAL C 1 116 ? -43.16877 55.91692 67.71384 1.000 62.05015 116 VAL C N 1
ATOM 4619 C CA . VAL C 1 116 ? -43.91352 56.62553 66.67966 1.000 56.46762 116 VAL C CA 1
ATOM 4620 C C . VAL C 1 116 ? -44.75030 55.60889 65.91890 1.000 59.25389 116 VAL C C 1
ATOM 4621 O O . VAL C 1 116 ? -44.45526 54.41739 65.90584 1.000 63.39463 116 VAL C O 1
ATOM 4625 N N . THR C 1 117 ? -45.81522 56.09385 65.29590 1.000 56.90299 117 THR C N 1
ATOM 4626 C CA . THR C 1 117 ? -46.67662 55.24769 64.49610 1.000 59.34350 117 THR C CA 1
ATOM 4627 C C . THR C 1 117 ? -46.02672 54.94508 63.14623 1.000 63.04081 117 THR C C 1
ATOM 4628 O O . THR C 1 117 ? -44.99304 55.50774 62.77600 1.000 65.57703 117 THR C O 1
ATOM 4632 N N . LYS C 1 118 ? -46.64912 54.02418 62.40912 1.000 64.63376 118 LYS C N 1
ATOM 4633 C CA . LYS C 1 118 ? -46.14376 53.67594 61.08886 1.000 70.22040 118 LYS C CA 1
ATOM 4634 C C . LYS C 1 118 ? -46.43874 54.77237 60.07157 1.000 73.40225 118 LYS C C 1
ATOM 4635 O O . LYS C 1 118 ? -45.69595 54.92104 59.09554 1.000 65.56592 118 LYS C O 1
ATOM 4641 N N . ASN C 1 119 ? -47.50900 55.54736 60.28629 1.000 80.53795 119 ASN C N 1
ATOM 4642 C CA . ASN C 1 119 ? -47.77486 56.70828 59.44098 1.000 82.98089 119 ASN C CA 1
ATOM 4643 C C . ASN C 1 119 ? -46.76407 57.81636 59.69906 1.000 73.49325 119 ASN C C 1
ATOM 4644 O O . ASN C 1 119 ? -46.40227 58.55316 58.77838 1.000 68.53803 119 ASN C O 1
ATOM 4649 N N . ASP C 1 120 ? -46.30251 57.94886 60.94709 1.000 70.33414 120 ASP C N 1
ATOM 4650 C CA . ASP C 1 120 ? -45.20634 58.86626 61.23894 1.000 63.76076 120 ASP C CA 1
ATOM 4651 C C . ASP C 1 120 ? -43.95984 58.52346 60.43646 1.000 69.68863 120 ASP C C 1
ATOM 4652 O O . ASP C 1 120 ? -43.26202 59.42284 59.95604 1.000 74.25777 120 ASP C O 1
ATOM 4657 N N . VAL C 1 121 ? -43.65717 57.23127 60.27998 1.000 65.39053 121 VAL C N 1
ATOM 4658 C CA . VAL C 1 121 ? -42.40857 56.84995 59.62740 1.000 59.96178 121 VAL C CA 1
ATOM 4659 C C . VAL C 1 121 ? -42.48388 57.10751 58.12926 1.000 58.59525 121 VAL C C 1
ATOM 4660 O O . VAL C 1 121 ? -41.52425 57.59658 57.51820 1.000 52.10352 121 VAL C O 1
ATOM 4664 N N . MET C 1 122 ? -43.60250 56.73761 57.50343 1.000 63.74370 122 MET C N 1
ATOM 4665 C CA . MET C 1 122 ? -43.68102 56.92573 56.06365 1.000 73.51126 122 MET C CA 1
ATOM 4666 C C . MET C 1 122 ? -43.83245 58.39969 55.71538 1.000 69.76469 122 MET C C 1
ATOM 4667 O O . MET C 1 122 ? -43.27818 58.84750 54.70444 1.000 71.69043 122 MET C O 1
ATOM 4672 N N . ASN C 1 123 ? -44.52839 59.17308 56.55790 1.000 55.33915 123 ASN C N 1
ATOM 4673 C CA . ASN C 1 123 ? -44.56060 60.62041 56.37380 1.000 66.27058 123 ASN C CA 1
ATOM 4674 C C . ASN C 1 123 ? -43.16160 61.21152 56.46128 1.000 72.08555 123 ASN C C 1
ATOM 4675 O O . ASN C 1 123 ? -42.77615 62.06497 55.65007 1.000 78.89428 123 ASN C O 1
ATOM 4680 N N . LEU C 1 124 ? -42.38625 60.75847 57.44335 1.000 59.92765 124 LEU C N 1
ATOM 4681 C CA . LEU C 1 124 ? -41.04889 61.29574 57.65067 1.000 55.14003 124 LEU C CA 1
ATOM 4682 C C . LEU C 1 124 ? -40.15079 61.01129 56.45639 1.000 57.98539 124 LEU C C 1
ATOM 4683 O O . LEU C 1 124 ? -39.35027 61.86122 56.04979 1.000 57.37407 124 LEU C O 1
ATOM 4688 N N . LEU C 1 125 ? -40.25082 59.80589 55.90076 1.000 56.10603 125 LEU C N 1
ATOM 4689 C CA . LEU C 1 125 ? -39.42476 59.45052 54.75837 1.000 65.08374 125 LEU C CA 1
ATOM 4690 C C . LEU C 1 125 ? -39.89611 60.16814 53.50604 1.000 69.87709 125 LEU C C 1
ATOM 4691 O O . LEU C 1 125 ? -39.07621 60.59683 52.68888 1.000 71.52943 125 LEU C O 1
ATOM 4696 N N . GLU C 1 126 ? -41.21395 60.29472 53.33884 1.000 70.07175 126 GLU C N 1
ATOM 4697 C CA . GLU C 1 126 ? -41.75844 61.07506 52.23502 1.000 71.21759 126 GLU C CA 1
ATOM 4698 C C . GLU C 1 126 ? -41.20942 62.49935 52.24987 1.000 69.80715 126 GLU C C 1
ATOM 4699 O O . GLU C 1 126 ? -40.68112 62.98517 51.24236 1.000 69.03296 126 GLU C O 1
ATOM 4705 N N . SER C 1 127 ? -41.28698 63.16967 53.40361 1.000 65.53301 127 SER C N 1
ATOM 4706 C CA . SER C 1 127 ? -40.83013 64.55391 53.49369 1.000 66.47162 127 SER C CA 1
ATOM 4707 C C . SER C 1 127 ? -39.34313 64.70658 53.20875 1.000 63.76611 127 SER C C 1
ATOM 4708 O O . SER C 1 127 ? -38.89382 65.82335 52.94130 1.000 68.71177 127 SER C O 1
ATOM 4711 N N . ALA C 1 128 ? -38.57510 63.62321 53.26372 1.000 58.68358 128 ALA C N 1
ATOM 4712 C CA . ALA C 1 128 ? -37.14885 63.64454 52.97117 1.000 58.46807 128 ALA C CA 1
ATOM 4713 C C . ALA C 1 128 ? -36.83513 63.24191 51.53514 1.000 61.38203 128 ALA C C 1
ATOM 4714 O O . ALA C 1 128 ? -35.65728 63.19577 51.15584 1.000 65.76560 128 ALA C O 1
ATOM 4716 N N . GLY C 1 129 ? -37.85136 62.93541 50.73031 1.000 59.28242 129 GLY C N 1
ATOM 4717 C CA . GLY C 1 129 ? -37.64042 62.57952 49.34351 1.000 61.64903 129 GLY C CA 1
ATOM 4718 C C . GLY C 1 129 ? -37.94655 61.14257 49.00482 1.000 65.04602 129 GLY C C 1
ATOM 4719 O O . GLY C 1 129 ? -37.89254 60.78509 47.82030 1.000 66.27546 129 GLY C O 1
ATOM 4720 N N . PHE C 1 130 ? -38.28254 60.30973 49.99627 1.000 68.03536 130 PHE C N 1
ATOM 4721 C CA . PHE C 1 130 ? -38.55461 58.88338 49.77983 1.000 73.76440 130 PHE C CA 1
ATOM 4722 C C . PHE C 1 130 ? -40.03263 58.66187 49.50737 1.000 77.54888 130 PHE C C 1
ATOM 4723 O O . PHE C 1 130 ? -40.82129 58.40401 50.41641 1.000 85.26358 130 PHE C O 1
ATOM 4731 N N . SER C 1 131 ? -40.40954 58.74088 48.23608 1.000 82.45184 131 SER C N 1
ATOM 4732 C CA . SER C 1 131 ? -41.80503 58.60692 47.85497 1.000 86.72036 131 SER C CA 1
ATOM 4733 C C . SER C 1 131 ? -42.13022 57.15026 47.56945 1.000 92.30745 131 SER C C 1
ATOM 4734 O O . SER C 1 131 ? -41.35751 56.44553 46.91088 1.000 97.46367 131 SER C O 1
ATOM 4737 N N . ARG C 1 132 ? -43.29132 56.70511 48.05388 1.000 90.93789 132 ARG C N 1
ATOM 4738 C CA . ARG C 1 132 ? -43.71379 55.33547 47.79238 1.000 99.41032 132 ARG C CA 1
ATOM 4739 C C . ARG C 1 132 ? -43.98585 55.07637 46.31811 1.000 97.35900 132 ARG C C 1
ATOM 4740 O O . ARG C 1 132 ? -44.25399 53.92730 45.95813 1.000 98.43444 132 ARG C O 1
ATOM 4748 N N . SER C 1 133 ? -43.91986 56.11159 45.46894 1.000 97.64432 133 SER C N 1
ATOM 4749 C CA . SER C 1 133 ? -44.17031 56.00322 44.03358 1.000 98.24419 133 SER C CA 1
ATOM 4750 C C . SER C 1 133 ? -42.95649 55.53036 43.24246 1.000 94.48294 133 SER C C 1
ATOM 4751 O O . SER C 1 133 ? -43.11856 55.07512 42.10515 1.000 80.95068 133 SER C O 1
ATOM 4754 N N . ASN C 1 134 ? -41.74976 55.65714 43.80185 1.000 100.00961 134 ASN C N 1
ATOM 4755 C CA . ASN C 1 134 ? -40.54026 55.17259 43.15677 1.000 96.84884 134 ASN C CA 1
ATOM 4756 C C . ASN C 1 134 ? -40.16398 53.83106 43.76978 1.000 91.88560 134 ASN C C 1
ATOM 4757 O O . ASN C 1 134 ? -39.69297 53.79365 44.91540 1.000 83.19179 134 ASN C O 1
ATOM 4762 N N . PRO C 1 135 ? -40.34671 52.71786 43.06257 1.000 96.10176 135 PRO C N 1
ATOM 4763 C CA . PRO C 1 135 ? -40.08708 51.40732 43.66609 1.000 91.82010 135 PRO C CA 1
ATOM 4764 C C . PRO C 1 135 ? -38.66617 50.92468 43.43961 1.000 78.97606 135 PRO C C 1
ATOM 4765 O O . PRO C 1 135 ? -38.42654 49.71371 43.44955 1.000 76.20453 135 PRO C O 1
ATOM 4769 N N . TYR C 1 136 ? -37.71988 51.84781 43.23106 1.000 67.76705 136 TYR C N 1
ATOM 4770 C CA . TYR C 1 136 ? -36.38246 51.47629 42.78472 1.000 59.18354 136 TYR C CA 1
ATOM 4771 C C . TYR C 1 136 ? -35.26922 52.04253 43.65805 1.000 58.68313 136 TYR C C 1
ATOM 4772 O O . TYR C 1 136 ? -34.11967 52.11522 43.21058 1.000 60.17714 136 TYR C O 1
ATOM 4781 N N . TYR C 1 137 ? -35.56736 52.43332 44.90303 1.000 50.46605 137 TYR C N 1
ATOM 4782 C CA . TYR C 1 137 ? -34.46325 52.66965 45.82785 1.000 49.97854 137 TYR C CA 1
ATOM 4783 C C . TYR C 1 137 ? -33.80440 51.34456 46.21678 1.000 47.04835 137 TYR C C 1
ATOM 4784 O O . TYR C 1 137 ? -32.63297 51.33154 46.62129 1.000 47.82929 137 TYR C O 1
ATOM 4793 N N . ILE C 1 138 ? -34.53447 50.23509 46.08597 1.000 39.47850 138 ILE C N 1
ATOM 4794 C CA . ILE C 1 138 ? -34.00858 48.88564 46.27593 1.000 49.11278 138 ILE C CA 1
ATOM 4795 C C . ILE C 1 138 ? -34.19834 48.11882 44.97231 1.000 52.69987 138 ILE C C 1
ATOM 4796 O O . ILE C 1 138 ? -35.30814 48.08477 44.42499 1.000 57.20844 138 ILE C O 1
ATOM 4801 N N . VAL C 1 139 ? -33.12092 47.51993 44.46613 1.000 46.89615 139 VAL C N 1
ATOM 4802 C CA . VAL C 1 139 ? -33.17662 46.74123 43.23351 1.000 45.86803 139 VAL C CA 1
ATOM 4803 C C . VAL C 1 139 ? -32.49924 45.38586 43.44840 1.000 49.53846 139 VAL C C 1
ATOM 4804 O O . VAL C 1 139 ? -31.32266 45.32491 43.82394 1.000 53.00544 139 VAL C O 1
ATOM 4808 N N . LYS C 1 140 ? -33.22622 44.30801 43.17361 1.000 62.36564 140 LYS C N 1
ATOM 4809 C CA . LYS C 1 140 ? -32.68708 42.95062 43.13847 1.000 57.68372 140 LYS C CA 1
ATOM 4810 C C . LYS C 1 140 ? -32.89825 42.35210 41.74786 1.000 56.42409 140 LYS C C 1
ATOM 4811 O O . LYS C 1 140 ? -33.68651 42.86844 40.94790 1.000 59.98583 140 LYS C O 1
ATOM 4817 N N . GLN C 1 141 ? -32.17022 41.25457 41.46603 1.000 55.81164 141 GLN C N 1
ATOM 4818 C CA . GLN C 1 141 ? -32.33884 40.52277 40.20773 1.000 64.91004 141 GLN C CA 1
ATOM 4819 C C . GLN C 1 141 ? -33.80034 40.22273 39.92319 1.000 65.75191 141 GLN C C 1
ATOM 4820 O O . GLN C 1 141 ? -34.26402 40.39195 38.79054 1.000 70.65603 141 GLN C O 1
ATOM 4826 N N . GLY C 1 142 ? -34.53334 39.74485 40.93600 1.000 59.49730 142 GLY C N 1
ATOM 4827 C CA . GLY C 1 142 ? -35.94807 39.49408 40.76099 1.000 50.05880 142 GLY C CA 1
ATOM 4828 C C . GLY C 1 142 ? -36.69050 40.68826 40.20429 1.000 61.04335 142 GLY C C 1
ATOM 4829 O O . GLY C 1 142 ? -37.63839 40.53112 39.42560 1.000 67.52879 142 GLY C O 1
ATOM 4830 N N . LYS C 1 143 ? -36.26034 41.89840 40.56964 1.000 59.89255 143 LYS C N 1
ATOM 4831 C CA . LYS C 1 143 ? -36.90493 43.09049 40.03522 1.000 60.76456 143 LYS C CA 1
ATOM 4832 C C . LYS C 1 143 ? -36.42709 43.40040 38.61782 1.000 58.51569 143 LYS C C 1
ATOM 4833 O O . LYS C 1 143 ? -37.21287 43.87668 37.78449 1.000 52.53869 143 LYS C O 1
ATOM 4839 N N . ILE C 1 144 ? -35.14708 43.14538 38.33411 1.000 42.84132 144 ILE C N 1
ATOM 4840 C CA . ILE C 1 144 ? -34.65286 43.30836 36.97344 1.000 53.04406 144 ILE C CA 1
ATOM 4841 C C . ILE C 1 144 ? -35.36966 42.33863 36.03505 1.000 57.25336 144 ILE C C 1
ATOM 4842 O O . ILE C 1 144 ? -35.92074 42.74863 35.00741 1.000 63.39245 144 ILE C O 1
ATOM 4847 N N . ASN C 1 145 ? -35.41528 41.04542 36.40209 1.000 51.98456 145 ASN C N 1
ATOM 4848 C CA . ASN C 1 145 ? -36.08549 40.04711 35.56169 1.000 55.84463 145 ASN C CA 1
ATOM 4849 C C . ASN C 1 145 ? -37.54281 40.41872 35.29484 1.000 66.15982 145 ASN C C 1
ATOM 4850 O O . ASN C 1 145 ? -38.01535 40.31333 34.15714 1.000 71.94989 145 ASN C O 1
ATOM 4855 N N . GLN C 1 146 ? -38.27244 40.86869 36.31801 1.000 66.50533 146 GLN C N 1
ATOM 4856 C CA . GLN C 1 146 ? -39.66806 41.24090 36.09242 1.000 74.04802 146 GLN C CA 1
ATOM 4857 C C . GLN C 1 146 ? -39.76966 42.40473 35.12118 1.000 70.81230 146 GLN C C 1
ATOM 4858 O O . GLN C 1 146 ? -40.69568 42.47564 34.30915 1.000 71.55251 146 GLN C O 1
ATOM 4864 N N . MET C 1 147 ? -38.84186 43.34595 35.22278 1.000 70.78785 147 MET C N 1
ATOM 4865 C CA . MET C 1 147 ? -38.79977 44.46736 34.30147 1.000 62.31842 147 MET C CA 1
ATOM 4866 C C . MET C 1 147 ? -38.43615 44.00007 32.89696 1.000 69.22014 147 MET C C 1
ATOM 4867 O O . MET C 1 147 ? -39.06096 44.41286 31.91000 1.000 67.40212 147 MET C O 1
ATOM 4872 N N . ALA C 1 148 ? -37.42622 43.12564 32.81207 1.000 62.71066 148 ALA C N 1
ATOM 4873 C CA . ALA C 1 148 ? -36.92786 42.60612 31.54828 1.000 66.77205 148 ALA C CA 1
ATOM 4874 C C . ALA C 1 148 ? -38.03211 41.93962 30.73069 1.000 75.94920 148 ALA C C 1
ATOM 4875 O O . ALA C 1 148 ? -38.03582 42.02442 29.49653 1.000 73.38344 148 ALA C O 1
ATOM 4877 N N . THR C 1 149 ? -38.97340 41.27224 31.40189 1.000 82.09074 149 THR C N 1
ATOM 4878 C CA . THR C 1 149 ? -39.99795 40.45389 30.76430 1.000 74.61899 149 THR C CA 1
ATOM 4879 C C . THR C 1 149 ? -41.39447 41.04664 30.91210 1.000 69.47156 149 THR C C 1
ATOM 4880 O O . THR C 1 149 ? -42.37855 40.40490 30.52878 1.000 68.77379 149 THR C O 1
ATOM 4884 N N . ALA C 1 150 ? -41.50420 42.25060 31.45441 1.000 66.66107 150 ALA C N 1
ATOM 4885 C CA . ALA C 1 150 ? -42.81354 42.85399 31.65365 1.000 71.00038 150 ALA C CA 1
ATOM 4886 C C . ALA C 1 150 ? -43.45326 43.18991 30.30605 1.000 78.11580 150 ALA C C 1
ATOM 4887 O O . ALA C 1 150 ? -42.75959 43.62315 29.37932 1.000 74.28096 150 ALA C O 1
ATOM 4889 N N . PRO C 1 151 ? -44.76491 43.01004 30.16724 1.000 81.31679 151 PRO C N 1
ATOM 4890 C CA . PRO C 1 151 ? -45.44560 43.47849 28.95708 1.000 86.69302 151 PRO C CA 1
ATOM 4891 C C . PRO C 1 151 ? -45.47718 44.99709 28.90109 1.000 90.91263 151 PRO C C 1
ATOM 4892 O O . PRO C 1 151 ? -45.28573 45.69114 29.90260 1.000 98.42580 151 PRO C O 1
ATOM 4896 N N . ASP C 1 152 ? -45.73199 45.51206 27.69692 1.000 88.94220 152 ASP C N 1
ATOM 4897 C CA . ASP C 1 152 ? -45.83504 46.95672 27.51525 1.000 91.08641 152 ASP C CA 1
ATOM 4898 C C . ASP C 1 152 ? -46.84082 47.58039 28.47565 1.000 93.88695 152 ASP C C 1
ATOM 4899 O O . ASP C 1 152 ? -46.67971 48.73763 28.87932 1.000 97.35306 152 ASP C O 1
ATOM 4904 N N . SER C 1 153 ? -47.88384 46.83251 28.84658 1.000 92.94995 153 SER C N 1
ATOM 4905 C CA . SER C 1 153 ? -48.90500 47.35643 29.74940 1.000 92.54106 153 SER C CA 1
ATOM 4906 C C . SER C 1 153 ? -48.33375 47.63851 31.13480 1.000 88.01701 153 SER C C 1
ATOM 4907 O O . SER C 1 153 ? -48.66812 48.65761 31.75061 1.000 87.44142 153 SER C O 1
ATOM 4910 N N . GLN C 1 154 ? -47.47236 46.74345 31.63675 1.000 84.51699 154 GLN C N 1
ATOM 4911 C CA . GLN C 1 154 ? -46.87549 46.92370 32.95689 1.000 83.82209 154 GLN C CA 1
ATOM 4912 C C . GLN C 1 154 ? -45.95914 48.14595 32.98931 1.000 80.03503 154 GLN C C 1
ATOM 4913 O O . GLN C 1 154 ? -45.98645 48.92530 33.95269 1.000 76.82215 154 GLN C O 1
ATOM 4919 N N . ARG C 1 155 ? -45.14764 48.33385 31.93844 1.000 74.64029 155 ARG C N 1
ATOM 4920 C CA . ARG C 1 155 ? -44.23109 49.47157 31.88581 1.000 69.33950 155 ARG C CA 1
ATOM 4921 C C . ARG C 1 155 ? -44.98676 50.79558 31.89906 1.000 75.51792 155 ARG C C 1
ATOM 4922 O O . ARG C 1 155 ? -44.52054 51.78118 32.48631 1.000 70.65660 155 ARG C O 1
ATOM 4930 N N . LEU C 1 156 ? -46.14928 50.84569 31.24462 1.000 76.73369 156 LEU C N 1
ATOM 4931 C CA . LEU C 1 156 ? -46.96611 52.04952 31.31814 1.000 78.66674 156 LEU C CA 1
ATOM 4932 C C . LEU C 1 156 ? -47.46618 52.27811 32.74009 1.000 77.81884 156 LEU C C 1
ATOM 4933 O O . LEU C 1 156 ? -47.32197 53.38173 33.28158 1.000 77.52481 156 LEU C O 1
ATOM 4938 N N . LYS C 1 157 ? -48.05060 51.24108 33.36089 1.000 74.27494 157 LYS C N 1
ATOM 4939 C CA . LYS C 1 157 ? -48.49917 51.34840 34.75042 1.000 75.89334 157 LYS C CA 1
ATOM 4940 C C . LYS C 1 157 ? -47.38515 51.86783 35.64696 1.000 71.52752 157 LYS C C 1
ATOM 4941 O O . LYS C 1 157 ? -47.61288 52.73120 36.50275 1.000 74.20302 157 LYS C O 1
ATOM 4947 N N . LEU C 1 158 ? -46.16434 51.37709 35.43701 1.000 67.60803 158 LEU C N 1
ATOM 4948 C CA . LEU C 1 158 ? -45.02338 51.85160 36.20867 1.000 65.08650 158 LEU C CA 1
ATOM 4949 C C . LEU C 1 158 ? -44.78007 53.33898 35.98692 1.000 76.17892 158 LEU C C 1
ATOM 4950 O O . LEU C 1 158 ? -44.59610 54.10174 36.94496 1.000 79.54006 158 LEU C O 1
ATOM 4955 N N . LEU C 1 159 ? -44.78038 53.77063 34.72216 1.000 78.67842 159 LEU C N 1
ATOM 4956 C CA . LEU C 1 159 ? -44.43697 55.15237 34.41564 1.000 73.29275 159 LEU C CA 1
ATOM 4957 C C . LEU C 1 159 ? -45.47299 56.12888 34.95858 1.000 67.96512 159 LEU C C 1
ATOM 4958 O O . LEU C 1 159 ? -45.11279 57.20468 35.45078 1.000 65.88846 159 LEU C O 1
ATOM 4963 N N . ARG C 1 160 ? -46.76068 55.78849 34.85632 1.000 73.29015 160 ARG C N 1
ATOM 4964 C CA . ARG C 1 160 ? -47.79906 56.68374 35.35708 1.000 78.22287 160 ARG C CA 1
ATOM 4965 C C . ARG C 1 160 ? -47.63853 56.91912 36.85654 1.000 75.20688 160 ARG C C 1
ATOM 4966 O O . ARG C 1 160 ? -47.70931 58.06055 37.32795 1.000 72.15933 160 ARG C O 1
ATOM 4974 N N . GLU C 1 161 ? -47.40862 55.84279 37.61688 1.000 68.90826 161 GLU C N 1
ATOM 4975 C CA . GLU C 1 161 ? -47.18291 55.97270 39.04896 1.000 76.43801 161 GLU C CA 1
ATOM 4976 C C . GLU C 1 161 ? -45.93303 56.78705 39.34144 1.000 78.56272 161 GLU C C 1
ATOM 4977 O O . GLU C 1 161 ? -45.93434 57.63929 40.23843 1.000 74.48360 161 GLU C O 1
ATOM 4983 N N . VAL C 1 162 ? -44.84905 56.52548 38.60884 1.000 79.79508 162 VAL C N 1
ATOM 4984 C CA . VAL C 1 162 ? -43.62547 57.29473 38.81138 1.000 82.34483 162 VAL C CA 1
ATOM 4985 C C . VAL C 1 162 ? -43.88987 58.77475 38.57237 1.000 82.21860 162 VAL C C 1
ATOM 4986 O O . VAL C 1 162 ? -43.40357 59.63232 39.31868 1.000 82.79195 162 VAL C O 1
ATOM 4990 N N . ALA C 1 163 ? -44.69083 59.09335 37.54602 1.000 79.10301 163 ALA C N 1
ATOM 4991 C CA . ALA C 1 163 ? -45.08993 60.47764 37.29408 1.000 74.88030 163 ALA C CA 1
ATOM 4992 C C . ALA C 1 163 ? -45.85576 61.07700 38.47211 1.000 76.31055 163 ALA C C 1
ATOM 4993 O O . ALA C 1 163 ? -45.76263 62.28657 38.72368 1.000 68.31931 163 ALA C O 1
ATOM 4995 N N . GLY C 1 164 ? -46.61873 60.25799 39.19604 1.000 71.26555 164 GLY C N 1
ATOM 4996 C CA . GLY C 1 164 ? -47.27921 60.71893 40.40225 1.000 74.58601 164 GLY C CA 1
ATOM 4997 C C . GLY C 1 164 ? -48.78641 60.69062 40.29396 1.000 67.44005 164 GLY C C 1
ATOM 4998 O O . GLY C 1 164 ? -49.48686 61.46899 40.94807 1.000 69.28543 164 GLY C O 1
ATOM 4999 N N . THR C 1 165 ? -49.29314 59.78129 39.46694 1.000 62.72432 165 THR C N 1
ATOM 5000 C CA . THR C 1 165 ? -50.71311 59.78992 39.14246 1.000 68.74967 165 THR C CA 1
ATOM 5001 C C . THR C 1 165 ? -51.56342 59.42660 40.35679 1.000 67.96943 165 THR C C 1
ATOM 5002 O O . THR C 1 165 ? -52.58606 60.06972 40.61765 1.000 71.93679 165 THR C O 1
ATOM 5006 N N . ARG C 1 166 ? -51.13952 58.43205 41.13717 1.000 63.20113 166 ARG C N 1
ATOM 5007 C CA . ARG C 1 166 ? -51.96319 57.98488 42.25133 1.000 69.29375 166 ARG C CA 1
ATOM 5008 C C . ARG C 1 166 ? -51.80668 58.90111 43.46014 1.000 69.75728 166 ARG C C 1
ATOM 5009 O O . ARG C 1 166 ? -52.79661 59.23938 44.11779 1.000 68.40166 166 ARG C O 1
ATOM 5017 N N . VAL C 1 167 ? -50.57917 59.33321 43.75185 1.000 64.58016 167 VAL C N 1
ATOM 5018 C CA . VAL C 1 167 ? -50.38257 60.21127 44.89529 1.000 69.60654 167 VAL C CA 1
ATOM 5019 C C . VAL C 1 167 ? -51.09805 61.53995 44.68046 1.000 67.90092 167 VAL C C 1
ATOM 5020 O O . VAL C 1 167 ? -51.65159 62.10821 45.62890 1.000 70.54447 167 VAL C O 1
ATOM 5024 N N . TYR C 1 168 ? -51.15615 62.03209 43.43843 1.000 61.47816 168 TYR C N 1
ATOM 5025 C CA . TYR C 1 168 ? -51.85306 63.28814 43.19121 1.000 64.74119 168 TYR C CA 1
ATOM 5026 C C . TYR C 1 168 ? -53.33679 63.16425 43.51192 1.000 71.22800 168 TYR C C 1
ATOM 5027 O O . TYR C 1 168 ? -53.89543 63.98738 44.24904 1.000 71.64910 168 TYR C O 1
ATOM 5036 N N . ASP C 1 169 ? -53.99017 62.13127 42.97103 1.000 71.04030 169 ASP C N 1
ATOM 5037 C CA . ASP C 1 169 ? -55.40588 61.91210 43.26092 1.000 73.61315 169 ASP C CA 1
ATOM 5038 C C . ASP C 1 169 ? -55.65926 61.79677 44.75891 1.000 67.20847 169 ASP C C 1
ATOM 5039 O O . ASP C 1 169 ? -56.68765 62.26521 45.26011 1.000 63.43659 169 ASP C O 1
ATOM 5044 N N . GLU C 1 170 ? -54.74010 61.16192 45.48724 1.000 61.24039 170 GLU C N 1
ATOM 5045 C CA . GLU C 1 170 ? -54.93173 61.01208 46.91869 1.000 69.62148 170 GLU C CA 1
ATOM 5046 C C . GLU C 1 170 ? -54.72897 62.33933 47.64218 1.000 69.72568 170 GLU C C 1
ATOM 5047 O O . GLU C 1 170 ? -55.52885 62.69685 48.51251 1.000 75.69066 170 GLU C O 1
ATOM 5053 N N . ARG C 1 171 ? -53.68184 63.09351 47.28773 1.000 60.61650 171 ARG C N 1
ATOM 5054 C CA . ARG C 1 171 ? -53.51416 64.42662 47.86971 1.000 64.97156 171 ARG C CA 1
ATOM 5055 C C . ARG C 1 171 ? -54.71766 65.30867 47.57008 1.000 64.87929 171 ARG C C 1
ATOM 5056 O O . ARG C 1 171 ? -55.15463 66.08360 48.42675 1.000 57.20834 171 ARG C O 1
ATOM 5064 N N . LYS C 1 172 ? -55.27551 65.19006 46.35881 1.000 63.54081 172 LYS C N 1
ATOM 5065 C CA . LYS C 1 172 ? -56.39863 66.03432 45.97476 1.000 63.72079 172 LYS C CA 1
ATOM 5066 C C . LYS C 1 172 ? -57.66151 65.66061 46.74074 1.000 63.96960 172 LYS C C 1
ATOM 5067 O O . LYS C 1 172 ? -58.39331 66.54275 47.20497 1.000 66.05528 172 LYS C O 1
ATOM 5073 N N . GLU C 1 173 ? -57.93252 64.36165 46.89045 1.000 66.06693 173 GLU C N 1
ATOM 5074 C CA . GLU C 1 173 ? -59.04787 63.93678 47.73445 1.000 71.33495 173 GLU C CA 1
ATOM 5075 C C . GLU C 1 173 ? -58.90188 64.49127 49.14450 1.000 63.16241 173 GLU C C 1
ATOM 5076 O O . GLU C 1 173 ? -59.84347 65.06131 49.70158 1.000 68.01075 173 GLU C O 1
ATOM 5082 N N . GLU C 1 174 ? -57.71694 64.33101 49.73284 1.000 57.29977 174 GLU C N 1
ATOM 5083 C CA . GLU C 1 174 ? -57.46567 64.85367 51.06957 1.000 53.28780 174 GLU C CA 1
ATOM 5084 C C . GLU C 1 174 ? -57.59873 66.37240 51.10748 1.000 65.70356 174 GLU C C 1
ATOM 5085 O O . GLU C 1 174 ? -58.12192 66.92811 52.07968 1.000 69.91928 174 GLU C O 1
ATOM 5091 N N . SER C 1 175 ? -57.14874 67.06130 50.04733 1.000 67.91048 175 SER C N 1
ATOM 5092 C CA . SER C 1 175 ? -57.21009 68.52189 50.02163 1.000 61.16655 175 SER C CA 1
ATOM 5093 C C . SER C 1 175 ? -58.65006 69.02194 49.96046 1.000 61.98083 175 SER C C 1
ATOM 5094 O O . SER C 1 175 ? -59.03007 69.93597 50.70628 1.000 56.96999 17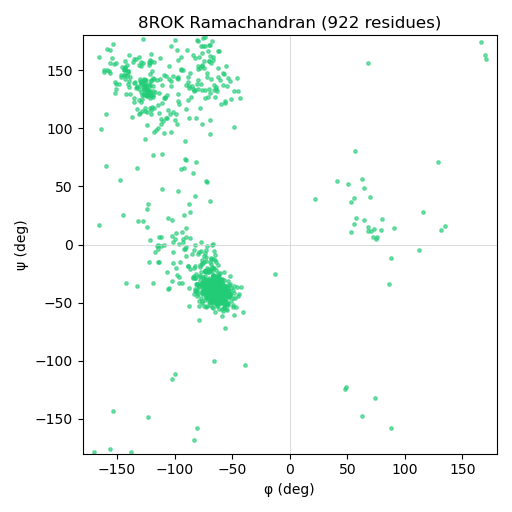5 SER C O 1
ATOM 5097 N N . ILE C 1 176 ? -59.46641 68.45323 49.06381 1.000 65.44833 176 ILE C N 1
ATOM 5098 C CA . ILE C 1 176 ? -60.85299 68.90865 48.96570 1.000 72.48407 176 ILE C CA 1
ATOM 5099 C C . ILE C 1 176 ? -61.58336 68.62751 50.26640 1.000 73.37886 176 ILE C C 1
ATOM 5100 O O . ILE C 1 176 ? -62.48970 69.37154 50.65472 1.000 73.79326 176 ILE C O 1
ATOM 5105 N N . SER C 1 177 ? -61.19919 67.55385 50.95961 1.000 73.14748 177 SER C N 1
ATOM 5106 C CA . SER C 1 177 ? -61.85511 67.19713 52.20673 1.000 73.90319 177 SER C CA 1
ATOM 5107 C C . SER C 1 177 ? -61.54755 68.22106 53.29360 1.000 73.50939 177 SER C C 1
ATOM 5108 O O . SER C 1 177 ? -62.43669 68.60810 54.05934 1.000 77.24270 177 SER C O 1
ATOM 5111 N N . LEU C 1 178 ? -60.29673 68.68539 53.35915 1.000 66.44451 178 LEU C N 1
ATOM 5112 C CA . LEU C 1 178 ? -59.94815 69.75744 54.28156 1.000 63.32198 178 LEU C CA 1
ATOM 5113 C C . LEU C 1 178 ? -60.60966 71.07379 53.88719 1.000 66.03704 178 LEU C C 1
ATOM 5114 O O . LEU C 1 178 ? -60.93270 71.88572 54.75884 1.000 62.63779 178 LEU C O 1
ATOM 5119 N N . MET C 1 179 ? -60.82457 71.30522 52.58867 1.000 63.78553 179 MET C N 1
ATOM 5120 C CA . MET C 1 179 ? -61.51768 72.51946 52.16944 1.000 60.35932 179 MET C CA 1
ATOM 5121 C C . MET C 1 179 ? -62.97616 72.51897 52.60588 1.000 69.09536 179 MET C C 1
ATOM 5122 O O . MET C 1 179 ? -63.52053 73.57965 52.94739 1.000 68.97528 179 MET C O 1
ATOM 5127 N N . LYS C 1 180 ? -63.62776 71.35295 52.59298 1.000 67.87714 180 LYS C N 1
ATOM 5128 C CA . LYS C 1 180 ? -65.00759 71.29429 53.05759 1.000 74.94425 180 LYS C CA 1
ATOM 5129 C C . LYS C 1 180 ? -65.08309 71.47360 54.56973 1.000 73.77267 180 LYS C C 1
ATOM 5130 O O . LYS C 1 180 ? -65.98475 72.15597 55.06953 1.000 72.09870 180 LYS C O 1
ATOM 5136 N N . GLU C 1 181 ? -64.13734 70.88382 55.31004 1.000 71.87184 181 GLU C N 1
ATOM 5137 C CA . GLU C 1 181 ? -64.03966 71.14667 56.74255 1.000 75.73644 181 GLU C CA 1
ATOM 5138 C C . GLU C 1 181 ? -63.94693 72.63934 57.02560 1.000 78.28714 181 GLU C C 1
ATOM 5139 O O . GLU C 1 181 ? -64.60638 73.14857 57.94108 1.000 79.01877 181 GLU C O 1
ATOM 5145 N N . THR C 1 182 ? -63.13097 73.35715 56.24200 1.000 75.97737 182 THR C N 1
ATOM 5146 C CA . THR C 1 182 ? -62.90155 74.77833 56.47845 1.000 77.43539 182 THR C CA 1
ATOM 5147 C C . THR C 1 182 ? -64.12827 75.62451 56.15324 1.000 78.47200 182 THR C C 1
ATOM 5148 O O . THR C 1 182 ? -64.27079 76.72560 56.70092 1.000 69.33785 182 THR C O 1
ATOM 5152 N N . GLU C 1 183 ? -65.02797 75.13100 55.29669 1.000 81.65152 183 GLU C N 1
ATOM 5153 C CA . GLU C 1 183 ? -66.23446 75.89273 54.99119 1.000 85.96689 183 GLU C CA 1
ATOM 5154 C C . GLU C 1 183 ? -67.14409 75.99593 56.20760 1.000 87.29953 183 GLU C C 1
ATOM 5155 O O . GLU C 1 183 ? -67.79000 77.02937 56.41861 1.000 85.68053 183 GLU C O 1
ATOM 5161 N N . GLY C 1 184 ? -67.20577 74.93573 57.01704 1.000 88.48770 184 GLY C N 1
ATOM 5162 C CA . GLY C 1 184 ? -67.94862 75.01207 58.26197 1.000 91.67103 184 GLY C CA 1
ATOM 5163 C C . GLY C 1 184 ? -67.36027 76.02830 59.22097 1.000 89.64531 184 GLY C C 1
ATOM 5164 O O . GLY C 1 184 ? -68.09026 76.78661 59.86544 1.000 88.30831 184 GLY C O 1
ATOM 5165 N N . LYS C 1 185 ? -66.03178 76.06577 59.32317 1.000 85.08682 185 LYS C N 1
ATOM 5166 C CA . LYS C 1 185 ? -65.40235 77.08742 60.14874 1.000 86.18899 185 LYS C CA 1
ATOM 5167 C C . LYS C 1 185 ? -65.71078 78.48208 59.61526 1.000 87.08967 185 LYS C C 1
ATOM 5168 O O . LYS C 1 185 ? -65.97275 79.40499 60.39305 1.000 85.48834 185 LYS C O 1
ATOM 5174 N N . ARG C 1 186 ? -65.73796 78.63958 58.28650 1.000 85.65805 186 ARG C N 1
ATOM 5175 C CA . ARG C 1 186 ? -65.81446 79.97125 57.68723 1.000 83.70226 186 ARG C CA 1
ATOM 5176 C C . ARG C 1 186 ? -67.17883 80.61261 57.89298 1.000 87.59507 186 ARG C C 1
ATOM 5177 O O . ARG C 1 186 ? -67.27048 81.83242 58.07914 1.000 87.58678 186 ARG C O 1
ATOM 5185 N N . GLU C 1 187 ? -68.25280 79.82260 57.83462 1.000 91.74185 187 GLU C N 1
ATOM 5186 C CA . GLU C 1 187 ? -69.56863 80.39274 58.09320 1.000 103.37668 187 GLU C CA 1
ATOM 5187 C C . GLU C 1 187 ? -69.83109 80.52000 59.58815 1.000 105.19765 187 GLU C C 1
ATOM 5188 O O . GLU C 1 187 ? -70.47545 81.48445 60.01938 1.000 102.48433 187 GLU C O 1
ATOM 5194 N N . LYS C 1 188 ? -69.31971 79.57636 60.38935 1.000 102.00985 188 LYS C N 1
ATOM 5195 C CA . LYS C 1 188 ? -69.3212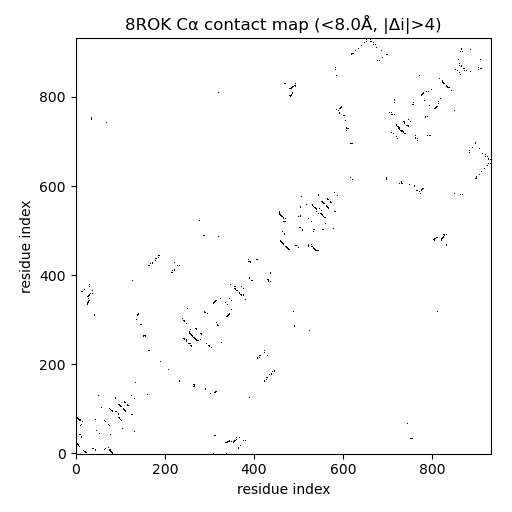7 79.74885 61.83727 1.000 92.00755 188 LYS C CA 1
ATOM 5196 C C . LYS C 1 188 ? -68.51482 80.97287 62.23990 1.000 90.22512 188 LYS C C 1
ATOM 5197 O O . LYS C 1 188 ? -68.82803 81.61708 63.24630 1.000 86.79919 188 LYS C O 1
ATOM 5203 N N . ILE C 1 189 ? -67.48709 81.32032 61.45834 1.000 94.20946 189 ILE C N 1
ATOM 5204 C CA . ILE C 1 189 ? -66.75274 82.56116 61.69985 1.000 94.42631 189 ILE C CA 1
ATOM 5205 C C . ILE C 1 189 ? -67.62426 83.77186 61.38348 1.000 99.29202 189 ILE C C 1
ATOM 5206 O O . ILE C 1 189 ? -67.50768 84.81993 62.03505 1.000 93.95292 189 ILE C O 1
ATOM 5211 N N . ASN C 1 190 ? -68.52922 83.64694 60.40817 1.000 104.65264 190 ASN C N 1
ATOM 5212 C CA . ASN C 1 190 ? -69.38088 84.77396 60.05039 1.000 103.65396 190 ASN C CA 1
ATOM 5213 C C . ASN C 1 190 ? -70.55143 84.95037 61.00423 1.000 104.86516 190 ASN C C 1
ATOM 5214 O O . ASN C 1 190 ? -70.96547 86.08756 61.25224 1.000 108.95778 190 ASN C O 1
ATOM 5219 N N . GLU C 1 191 ? -71.10404 83.85595 61.53391 1.000 104.56572 191 GLU C N 1
ATOM 5220 C CA . GLU C 1 191 ? -72.12496 83.98399 62.56782 1.000 104.79750 191 GLU C CA 1
ATOM 5221 C C . GLU C 1 191 ? -71.59276 84.76347 63.76170 1.000 101.82794 191 GLU C C 1
ATOM 5222 O O . GLU C 1 191 ? -72.27156 85.65668 64.27932 1.000 100.78082 191 GLU C O 1
ATOM 5228 N N . LEU C 1 192 ? -70.36925 84.45097 64.19901 1.000 101.04452 192 LEU C N 1
ATOM 5229 C CA . LEU C 1 192 ? -69.78978 85.13208 65.35346 1.000 101.26967 192 LEU C CA 1
ATOM 5230 C C . LEU C 1 192 ? -69.50078 86.59457 65.03982 1.000 106.12975 192 LEU C C 1
ATOM 5231 O O . LEU C 1 192 ? -69.84128 87.48612 65.82517 1.000 113.67970 192 LEU C O 1
ATOM 5236 N N . LEU C 1 193 ? -68.87065 86.86437 63.89611 1.000 103.62878 193 LEU C N 1
ATOM 5237 C CA . LEU C 1 193 ? -68.61759 88.24564 63.50721 1.000 103.90631 193 LEU C CA 1
ATOM 5238 C C . LEU C 1 193 ? -69.89772 88.99992 63.16445 1.000 113.83143 193 LEU C C 1
ATOM 5239 O O . LEU C 1 193 ? -69.85353 90.22687 63.02521 1.000 116.00400 193 LEU C O 1
ATOM 5244 N N . LYS C 1 194 ? -71.02859 88.30119 63.02384 1.000 120.38446 194 LYS C N 1
ATOM 5245 C CA . LYS C 1 194 ? -72.31656 88.97064 62.86911 1.000 127.41488 194 LYS C CA 1
ATOM 5246 C C . LYS C 1 194 ? -72.84153 89.46361 64.21356 1.000 129.91846 194 LYS C C 1
ATOM 5247 O O . LYS C 1 194 ? -73.26113 90.61974 64.33529 1.000 130.68649 194 LYS C O 1
ATOM 5253 N N . TYR C 1 195 ? -72.83189 88.59285 65.23285 1.000 129.79036 195 TYR C N 1
ATOM 5254 C CA . TYR C 1 195 ? -73.24355 89.00681 66.57329 1.000 127.81828 195 TYR C CA 1
ATOM 5255 C C . TYR C 1 195 ? -72.28972 90.04960 67.13395 1.000 122.07825 195 TYR C C 1
ATOM 5256 O O . TYR C 1 195 ? -72.69836 90.91938 67.91350 1.000 120.27158 195 TYR C O 1
ATOM 5265 N N . ILE C 1 196 ? -71.01530 89.97060 66.74960 1.000 118.26108 196 ILE C N 1
ATOM 5266 C CA . ILE C 1 196 ? -70.04691 90.99057 67.12661 1.000 118.85068 196 ILE C CA 1
ATOM 5267 C C . ILE C 1 196 ? -70.34762 92.29568 66.40201 1.000 126.65789 196 ILE C C 1
ATOM 5268 O O . ILE C 1 196 ? -70.11669 93.38510 66.94281 1.000 125.99268 196 ILE C O 1
ATOM 5273 N N . GLU C 1 197 ? -70.90456 92.20836 65.19033 1.000 136.87342 197 GLU C N 1
ATOM 5274 C CA . GLU C 1 197 ? -71.29305 93.40285 64.44553 1.000 147.80494 197 GLU C CA 1
ATOM 5275 C C . GLU C 1 197 ? -72.45077 94.13659 65.11397 1.000 155.29545 197 GLU C C 1
ATOM 5276 O O . GLU C 1 197 ? -72.47143 95.37244 65.14485 1.000 158.49766 197 GLU C O 1
ATOM 5282 N N . GLU C 1 198 ? -73.42505 93.39557 65.64766 1.000 157.12944 198 GLU C N 1
ATOM 5283 C CA . GLU C 1 198 ? -74.61375 94.02269 66.21877 1.000 156.27713 198 GLU C CA 1
ATOM 5284 C C . GLU C 1 198 ? -74.28406 94.78166 67.49866 1.000 154.73232 198 GLU C C 1
ATOM 5285 O O . GLU C 1 198 ? -74.67097 95.94561 67.65922 1.000 158.14828 198 GLU C O 1
ATOM 5291 N N . ARG C 1 199 ? -73.57241 94.13524 68.42558 1.000 147.01035 199 ARG C N 1
ATOM 5292 C CA . ARG C 1 199 ? -73.38025 94.71425 69.74926 1.000 141.70073 199 ARG C CA 1
ATOM 5293 C C . ARG C 1 199 ? -72.55846 95.99349 69.71788 1.000 141.79768 199 ARG C C 1
ATOM 5294 O O . ARG C 1 199 ? -72.64646 96.79098 70.65758 1.000 140.15695 199 ARG C O 1
ATOM 5302 N N . LEU C 1 200 ? -71.77973 96.22061 68.65995 1.000 146.53328 200 LEU C N 1
ATOM 5303 C CA . LEU C 1 200 ? -70.96155 97.42445 68.58231 1.000 152.87721 200 LEU C CA 1
ATOM 5304 C C . LEU C 1 200 ? -71.70710 98.64155 68.04078 1.000 162.12279 200 LEU C C 1
ATOM 5305 O O . LEU C 1 200 ? -71.16043 99.74900 68.09648 1.000 165.01383 200 LEU C O 1
ATOM 5310 N N . HIS C 1 201 ? -72.93399 98.48115 67.53651 1.000 163.47608 201 HIS C N 1
ATOM 5311 C CA . HIS C 1 201 ? -73.68505 99.62205 67.01557 1.000 162.62798 201 HIS C CA 1
ATOM 5312 C C . HIS C 1 201 ? -74.09426 100.61966 68.09257 1.000 155.80988 201 HIS C C 1
ATOM 5313 O O . HIS C 1 201 ? -74.72573 101.62979 67.76076 1.000 157.21676 201 HIS C O 1
ATOM 5320 N N . THR C 1 202 ? -73.75514 100.37269 69.35312 1.000 145.99391 202 THR C N 1
ATOM 5321 C CA . THR C 1 202 ? -74.17195 101.23427 70.45064 1.000 137.41208 202 THR C CA 1
ATOM 5322 C C . THR C 1 202 ? -73.31760 102.49701 70.53831 1.000 132.59990 202 THR C C 1
ATOM 5323 O O . THR C 1 202 ? -73.80556 103.56465 70.91454 1.000 129.87515 202 THR C O 1
ATOM 5327 N N . VAL C 1 236 ? -64.05695 100.44801 72.73875 1.000 109.88142 991 VAL C N 1
ATOM 5328 C CA . VAL C 1 236 ? -63.13457 100.75240 71.64934 1.000 112.09691 991 VAL C CA 1
ATOM 5329 C C . VAL C 1 236 ? -62.02785 99.70095 71.55025 1.000 120.95671 991 VAL C C 1
ATOM 5330 O O . VAL C 1 236 ? -61.55860 99.39598 70.45307 1.000 123.79385 991 VAL C O 1
ATOM 5334 N N . ASN C 1 237 ? -61.60820 99.14045 72.68929 1.000 126.57895 992 ASN C N 1
ATOM 5335 C CA . ASN C 1 237 ? -60.66693 98.02369 72.64093 1.000 130.68596 992 ASN C CA 1
ATOM 5336 C C . ASN C 1 237 ? -61.24560 96.86356 71.84220 1.000 128.21574 992 ASN C C 1
ATOM 5337 O O . ASN C 1 237 ? -60.52555 96.19477 71.09146 1.000 127.17028 992 ASN C O 1
ATOM 5342 N N . PHE C 1 238 ? -62.55200 96.62156 71.98231 1.000 123.24364 993 PHE C N 1
ATOM 5343 C CA . PHE C 1 238 ? -63.23201 95.62187 71.16987 1.000 120.05722 993 PHE C CA 1
ATOM 5344 C C . PHE C 1 238 ? -63.39811 96.07110 69.72211 1.000 128.12283 993 PHE C C 1
ATOM 5345 O O . PHE C 1 238 ? -63.59028 95.22670 68.83978 1.000 128.74200 993 PHE C O 1
ATOM 5353 N N . SER C 1 239 ? -63.31640 97.37617 69.45583 1.000 131.89728 994 SER C N 1
ATOM 5354 C CA . SER C 1 239 ? -63.50374 97.87193 68.09525 1.000 130.17241 994 SER C CA 1
ATOM 5355 C C . SER C 1 239 ? -62.33875 97.47675 67.19457 1.000 128.08440 994 SER C C 1
ATOM 5356 O O . SER C 1 239 ? -62.54488 97.00183 66.07146 1.000 126.57035 994 SER C O 1
ATOM 5359 N N . GLU C 1 240 ? -61.10456 97.67086 67.67054 1.000 130.03292 995 GLU C N 1
ATOM 5360 C CA . GLU C 1 240 ? -59.93524 97.32872 66.86561 1.000 131.99918 995 GLU C CA 1
ATOM 5361 C C . GLU C 1 240 ? -59.87602 95.83239 66.58544 1.000 130.85795 995 GLU C C 1
ATOM 5362 O O . GLU C 1 240 ? -59.58631 95.41375 65.45682 1.000 130.43538 995 GLU C O 1
ATOM 5368 N N . GLN C 1 241 ? -60.15742 95.00909 67.59867 1.000 125.25536 996 GLN C N 1
ATOM 5369 C CA . GLN C 1 241 ? -60.10490 93.56732 67.40663 1.000 117.24642 996 GLN C CA 1
ATOM 5370 C C . GLN C 1 241 ? -61.20074 93.07334 66.47602 1.000 106.57663 996 GLN C C 1
ATOM 5371 O O . GLN C 1 241 ? -61.07612 91.97554 65.92885 1.000 109.25390 996 GLN C O 1
ATOM 5377 N N . LYS C 1 242 ? -62.26567 93.85313 66.28121 1.000 102.67776 997 LYS C N 1
ATOM 5378 C CA . LYS C 1 242 ? -63.31668 93.45165 65.35243 1.000 104.81628 997 LYS C CA 1
ATOM 5379 C C . LYS C 1 242 ? -62.86728 93.61829 63.90597 1.000 104.64265 997 LYS C C 1
ATOM 5380 O O . LYS C 1 242 ? -62.95840 92.68075 63.10599 1.000 93.40991 997 LYS C O 1
ATOM 5386 N N . GLU C 1 243 ? -62.38552 94.80908 63.55115 1.000 115.04176 998 GLU C N 1
ATOM 5387 C CA . GLU C 1 243 ? -61.86278 95.01400 62.20890 1.000 124.68165 998 GLU C CA 1
ATOM 5388 C C . GLU C 1 243 ? -60.56500 94.25178 61.97988 1.000 117.70894 998 GLU C C 1
ATOM 5389 O O . GLU C 1 243 ? -60.22378 93.96788 60.82609 1.000 119.16523 998 GLU C O 1
ATOM 5395 N N . LYS C 1 244 ? -59.84060 93.90870 63.04824 1.000 107.32597 999 LYS C N 1
ATOM 5396 C CA . LYS C 1 244 ? -58.67110 93.05021 62.89544 1.000 101.28128 999 LYS C CA 1
ATOM 5397 C C . LYS C 1 244 ? -59.08162 91.61544 62.57918 1.000 93.54554 999 LYS C C 1
ATOM 5398 O O . LYS C 1 244 ? -58.47752 90.96415 61.71610 1.000 84.40933 999 LYS C O 1
ATOM 5404 N N . LEU C 1 245 ? -60.10415 91.10657 63.27272 1.000 87.76895 1000 LEU C N 1
ATOM 5405 C CA . LEU C 1 245 ? -60.68843 89.82292 62.90283 1.000 77.78597 1000 LEU C CA 1
ATOM 5406 C C . LEU C 1 245 ? -61.25962 89.85545 61.49058 1.000 77.53506 1000 LEU C C 1
ATOM 5407 O O . LEU C 1 245 ? -61.24075 88.83671 60.79688 1.000 82.78841 1000 LEU C O 1
ATOM 5412 N N . ILE C 1 246 ? -61.78822 91.00545 61.06195 1.000 78.54849 1001 ILE C N 1
ATOM 5413 C CA . ILE C 1 246 ? -62.34675 91.14080 59.72062 1.000 82.33716 1001 ILE C CA 1
ATOM 5414 C C . ILE C 1 246 ? -61.23833 91.08903 58.67625 1.000 82.15558 1001 ILE C C 1
ATOM 5415 O O . ILE C 1 246 ? -61.40391 90.50473 57.59621 1.000 79.32280 1001 ILE C O 1
ATOM 5420 N N . LYS C 1 247 ? -60.08802 91.68898 58.98820 1.000 83.01404 1002 LYS C N 1
ATOM 5421 C CA . LYS C 1 247 ? -58.95092 91.65168 58.07649 1.000 86.22096 1002 LYS C CA 1
ATOM 5422 C C . LYS C 1 247 ? -58.49617 90.21906 57.81533 1.000 82.37425 1002 LYS C C 1
ATOM 5423 O O . LYS C 1 247 ? -58.27672 89.83508 56.65885 1.000 75.60677 1002 LYS C O 1
ATOM 5429 N N . ARG C 1 248 ? -58.34611 89.41439 58.88066 1.000 80.67485 1003 ARG C N 1
ATOM 5430 C CA . ARG C 1 248 ? -57.97949 88.01051 58.70872 1.000 74.19158 1003 ARG C CA 1
ATOM 5431 C C . ARG C 1 248 ? -59.07241 87.24656 57.98095 1.000 75.89347 1003 ARG C C 1
ATOM 5432 O O . ARG C 1 248 ? -58.78081 86.28464 57.26030 1.000 80.76752 1003 ARG C O 1
ATOM 5440 N N . GLN C 1 249 ? -60.32904 87.66325 58.14293 1.000 71.77358 1004 GLN C N 1
ATOM 5441 C CA . GLN C 1 249 ? -61.40156 87.00932 57.40729 1.000 75.97800 1004 GLN C CA 1
ATOM 5442 C C . GLN C 1 249 ? -61.29559 87.28019 55.91278 1.000 77.89478 1004 GLN C C 1
ATOM 5443 O O . GLN C 1 249 ? -61.65201 86.41539 55.10471 1.000 76.39163 1004 GLN C O 1
ATOM 5449 N N . GLU C 1 250 ? -60.81771 88.47062 55.52866 1.000 82.96925 1005 GLU C N 1
ATOM 5450 C CA . GLU C 1 250 ? -60.57426 88.75238 54.11532 1.000 83.53404 1005 GLU C CA 1
ATOM 5451 C C . GLU C 1 250 ? -59.41456 87.92648 53.58707 1.000 84.90175 1005 GLU C C 1
ATOM 5452 O O . GLU C 1 250 ? -59.45816 87.44759 52.44858 1.000 84.29645 1005 GLU C O 1
ATOM 5458 N N . GLU C 1 251 ? -58.35414 87.77941 54.38900 1.000 86.42115 1006 GLU C N 1
ATOM 5459 C CA . GLU C 1 251 ? -57.23699 86.93436 53.98563 1.000 82.65128 1006 GLU C CA 1
ATOM 5460 C C . GLU C 1 251 ? -57.72514 85.54022 53.63582 1.000 71.13953 1006 GLU C C 1
ATOM 5461 O O . GLU C 1 251 ? -57.32658 84.97066 52.61310 1.000 65.16338 1006 GLU C O 1
ATOM 5467 N N . LEU C 1 252 ? -58.62333 84.99346 54.45799 1.000 65.64987 1007 LEU C N 1
ATOM 5468 C CA . LEU C 1 252 ? -59.18547 83.67930 54.17573 1.000 67.88433 1007 LEU C CA 1
ATOM 5469 C C . LEU C 1 252 ? -60.01087 83.66048 52.89778 1.000 72.39292 1007 LEU C C 1
ATOM 5470 O O . LEU C 1 252 ? -60.03485 82.63822 52.20177 1.000 66.10323 1007 LEU C O 1
ATOM 5475 N N . ASP C 1 253 ? -60.70515 84.75753 52.58188 1.000 84.22849 1008 ASP C N 1
ATOM 5476 C CA . ASP C 1 253 ? -61.46874 84.81482 51.33583 1.000 84.25584 1008 ASP C CA 1
ATOM 5477 C C . ASP C 1 253 ? -60.53708 84.80711 50.13176 1.000 77.86589 1008 ASP C C 1
ATOM 5478 O O . ASP C 1 253 ? -60.76291 84.07648 49.15865 1.000 79.76143 1008 ASP C O 1
ATOM 5483 N N . ARG C 1 254 ? -59.48338 85.62839 50.17870 1.000 77.46794 1009 ARG C N 1
ATOM 5484 C CA . ARG C 1 254 ? -58.53258 85.70179 49.07739 1.000 75.41494 1009 ARG C CA 1
ATOM 5485 C C . ARG C 1 254 ? -57.66192 84.45605 48.98750 1.000 78.60555 1009 ARG C C 1
ATOM 5486 O O . ARG C 1 254 ? -57.11653 84.17440 47.91469 1.000 80.08235 1009 ARG C O 1
ATOM 5494 N N . GLY C 1 255 ? -57.51390 83.71328 50.08598 1.000 68.91773 1010 GLY C N 1
ATOM 5495 C CA . GLY C 1 255 ? -56.86491 82.41765 50.04420 1.000 63.38068 1010 GLY C CA 1
ATOM 5496 C C . GLY C 1 255 ? -57.75342 81.34922 49.43276 1.000 66.62310 1010 GLY C C 1
ATOM 5497 O O . GLY C 1 255 ? -57.28953 80.52639 48.63001 1.000 57.88927 1010 GLY C O 1
ATOM 5498 N N . TYR C 1 256 ? -59.04018 81.35599 49.80496 1.000 67.02302 1011 TYR C N 1
ATOM 5499 C CA . TYR C 1 256 ? -59.98403 80.42348 49.20100 1.000 67.78780 1011 TYR C CA 1
ATOM 5500 C C . TYR C 1 256 ? -60.04580 80.61197 47.69018 1.000 70.35791 1011 TYR C C 1
ATOM 5501 O O . TYR C 1 256 ? -60.12603 79.63341 46.94026 1.000 73.07572 1011 TYR C O 1
ATOM 5510 N N . LYS C 1 257 ? -60.00726 81.86058 47.22163 1.000 72.73508 1012 LYS C N 1
ATOM 5511 C CA . LYS C 1 257 ? -60.02417 82.08368 45.77784 1.000 75.16235 1012 LYS C CA 1
ATOM 5512 C C . LYS C 1 257 ? -58.71792 81.62323 45.13724 1.000 67.67413 1012 LYS C C 1
ATOM 5513 O O . LYS C 1 257 ? -58.72237 81.05097 44.04288 1.000 74.67026 1012 LYS C O 1
ATOM 5519 N N . SER C 1 258 ? -57.58946 81.85573 45.80910 1.000 66.95127 1013 SER C N 1
ATOM 5520 C CA . SER C 1 258 ? -56.30955 81.39222 45.28528 1.000 75.97292 1013 SER C CA 1
ATOM 5521 C C . SER C 1 258 ? -56.22012 79.86776 45.26831 1.000 76.53927 1013 SER C C 1
ATOM 5522 O O . SER C 1 258 ? -55.60768 79.28813 44.36231 1.000 73.11182 1013 SER C O 1
ATOM 5525 N N . ILE C 1 259 ? -56.82000 79.20355 46.25421 1.000 73.92917 1014 ILE C N 1
ATOM 5526 C CA . ILE C 1 259 ? -56.70782 77.75366 46.33043 1.000 66.56722 1014 ILE C CA 1
ATOM 5527 C C . ILE C 1 259 ? -57.53405 77.09461 45.23669 1.000 61.45303 1014 ILE C C 1
ATOM 5528 O O . ILE C 1 259 ? -57.06759 76.15668 44.58078 1.000 62.50517 1014 ILE C O 1
ATOM 5533 N N . MET C 1 260 ? -58.77527 77.55509 45.03613 1.000 61.01433 1015 MET C N 1
ATOM 5534 C CA . MET C 1 260 ? -59.59710 77.02050 43.95292 1.000 60.22646 1015 MET C CA 1
ATOM 5535 C C . MET C 1 260 ? -58.90544 77.21068 42.61810 1.000 65.25597 1015 MET C C 1
ATOM 5536 O O . MET C 1 260 ? -58.94351 76.32737 41.75533 1.000 74.04259 1015 MET C O 1
ATOM 5541 N N . GLU C 1 261 ? -58.25294 78.35943 42.44061 1.000 68.30937 1016 GLU C N 1
ATOM 5542 C CA . GLU C 1 261 ? -57.51941 78.62347 41.20948 1.000 72.10439 1016 GLU C CA 1
ATOM 5543 C C . GLU C 1 261 ? -56.34212 77.66441 41.05293 1.000 69.65034 1016 GLU C C 1
ATOM 5544 O O . GLU C 1 261 ? -56.13846 77.09523 39.97388 1.000 70.34059 1016 GLU C O 1
ATOM 5550 N N . LEU C 1 262 ? -55.56284 77.46355 42.12529 1.000 63.54700 1017 LEU C N 1
ATOM 5551 C CA . LEU C 1 262 ? -54.48341 76.47381 42.10537 1.000 63.15005 1017 LEU C CA 1
ATOM 5552 C C . LEU C 1 262 ? -55.00268 75.09104 41.73982 1.000 59.89582 1017 LEU C C 1
ATOM 5553 O O . LEU C 1 262 ? -54.32452 74.32779 41.03932 1.000 58.78609 1017 LEU C O 1
ATOM 5558 N N . MET C 1 263 ? -56.20120 74.74546 42.21641 1.000 52.82067 1018 MET C N 1
ATOM 5559 C CA . MET C 1 263 ? -56.73114 73.41615 41.94879 1.000 52.83905 1018 MET C CA 1
ATOM 5560 C C . MET C 1 263 ? -57.10193 73.25476 40.48010 1.000 55.64514 1018 MET C C 1
ATOM 5561 O O . MET C 1 263 ? -56.93533 72.17243 39.91605 1.000 60.42254 1018 MET C O 1
ATOM 5566 N N . ASN C 1 264 ? -57.62184 74.31566 39.85635 1.000 59.08636 1019 ASN C N 1
ATOM 5567 C CA . ASN C 1 264 ? -57.93576 74.26675 38.43246 1.000 75.10084 1019 ASN C CA 1
ATOM 5568 C C . ASN C 1 264 ? -56.66750 74.17753 37.59694 1.000 72.44332 1019 ASN C C 1
ATOM 5569 O O . ASN C 1 264 ? -56.60499 73.41368 36.63088 1.000 66.06785 1019 ASN C O 1
ATOM 5574 N N . VAL C 1 265 ? -55.64005 74.93921 37.96843 1.000 75.30299 1020 VAL C N 1
ATOM 5575 C CA . VAL C 1 265 ? -54.38536 74.90690 37.22805 1.000 70.16802 1020 VAL C CA 1
ATOM 5576 C C . VAL C 1 265 ? -53.79193 73.50625 37.24658 1.000 70.96948 1020 VAL C C 1
ATOM 5577 O O . VAL C 1 265 ? -53.41170 72.95803 36.20456 1.000 73.31485 1020 VAL C O 1
ATOM 5581 N N . LEU C 1 266 ? -53.70794 72.90757 38.43647 1.000 63.76856 1021 LEU C N 1
ATOM 5582 C CA . LEU C 1 266 ? -53.13578 71.57077 38.57833 1.000 64.84946 1021 LEU C CA 1
ATOM 5583 C C . LEU C 1 266 ? -53.95070 70.51369 37.84089 1.000 64.65735 1021 LEU C C 1
ATOM 5584 O O . LEU C 1 266 ? -53.37848 69.55831 37.30150 1.000 67.84641 1021 LEU C O 1
ATOM 5589 N N . GLU C 1 267 ? -55.27636 70.64971 37.81328 1.000 65.95788 1022 GLU C N 1
ATOM 5590 C CA . GLU C 1 267 ? -56.07521 69.69590 37.05167 1.000 75.63814 1022 GLU C CA 1
ATOM 5591 C C . GLU C 1 267 ? -55.83627 69.83327 35.54969 1.000 79.33029 1022 GLU C C 1
ATOM 5592 O O . GLU C 1 267 ? -55.67203 68.82578 34.85433 1.000 84.84457 1022 GLU C O 1
ATOM 5598 N N . LEU C 1 268 ? -55.80321 71.06571 35.03170 1.000 75.96718 1023 LEU C N 1
ATOM 5599 C CA . LEU C 1 268 ? -55.60860 71.26438 33.59573 1.000 76.58915 1023 LEU C CA 1
ATOM 5600 C C . LEU C 1 268 ? -54.22326 70.81081 33.14972 1.000 90.10533 1023 LEU C C 1
ATOM 5601 O O . LEU C 1 268 ? -54.08234 70.17174 32.09817 1.000 100.13210 1023 LEU C O 1
ATOM 5606 N N . ARG C 1 269 ? -53.18902 71.14170 33.93170 1.000 89.82479 1024 ARG C N 1
ATOM 5607 C CA . ARG C 1 269 ? -51.81324 70.76291 33.62691 1.000 87.57955 1024 ARG C CA 1
ATOM 5608 C C . ARG C 1 269 ? -51.53970 69.28474 33.85467 1.000 79.51247 1024 ARG C C 1
ATOM 5609 O O . ARG C 1 269 ? -50.43246 68.83318 33.55320 1.000 81.78315 1024 ARG C O 1
ATOM 5617 N N . LYS C 1 270 ? -52.51163 68.53335 34.37381 1.000 74.22155 1025 LYS C N 1
ATOM 5618 C CA . LYS C 1 270 ? -52.24261 67.19928 34.91336 1.000 72.33659 1025 LYS C CA 1
ATOM 5619 C C . LYS C 1 270 ? -51.67090 66.26098 33.85626 1.000 79.92629 1025 LYS C C 1
ATOM 5620 O O . LYS C 1 270 ? -50.77614 65.45867 34.14242 1.000 77.32690 1025 LYS C O 1
ATOM 5626 N N . TYR C 1 271 ? -52.16440 66.35340 32.62426 1.000 86.77369 1026 TYR C N 1
ATOM 5627 C CA . TYR C 1 271 ? -51.70922 65.44821 31.57309 1.000 86.07556 1026 TYR C CA 1
ATOM 5628 C C . TYR C 1 271 ? -50.39993 65.93080 30.95868 1.000 74.16086 1026 TYR C C 1
ATOM 5629 O O . TYR C 1 271 ? -49.49919 65.12301 30.69008 1.000 63.54880 1026 TYR C O 1
ATOM 5638 N N . GLU C 1 272 ? -50.26135 67.24918 30.79746 1.000 68.10772 1027 GLU C N 1
ATOM 5639 C CA . GLU C 1 272 ? -48.99825 67.83028 30.34747 1.000 72.04926 1027 GLU C CA 1
ATOM 5640 C C . GLU C 1 272 ? -47.85182 67.48904 31.29334 1.000 76.11882 1027 GLU C C 1
ATOM 5641 O O . GLU C 1 272 ? -46.71620 67.26457 30.84733 1.000 67.02373 1027 GLU C O 1
ATOM 5647 N N . ALA C 1 273 ? -48.12961 67.46128 32.61098 1.000 74.08150 1028 ALA C N 1
ATOM 5648 C CA . ALA C 1 273 ? -47.10895 67.09262 33.59281 1.000 63.56300 1028 ALA C CA 1
ATOM 5649 C C . ALA C 1 273 ? -46.74916 65.61620 33.49068 1.000 64.22722 1028 ALA C C 1
ATOM 5650 O O . ALA C 1 273 ? -45.56635 65.26290 33.54838 1.000 56.14219 1028 ALA C O 1
ATOM 5652 N N . ILE C 1 274 ? -47.74814 64.73965 33.32420 1.000 75.36296 1029 ILE C N 1
ATOM 5653 C CA . ILE C 1 274 ? -47.47228 63.31453 33.11152 1.000 76.55202 1029 ILE C CA 1
ATOM 5654 C C . ILE C 1 274 ? -46.57824 63.12044 31.89102 1.000 81.96706 1029 ILE C C 1
ATOM 5655 O O . ILE C 1 274 ? -45.51900 62.48107 31.96555 1.000 82.73142 1029 ILE C O 1
ATOM 5660 N N . GLN C 1 275 ? -46.99666 63.67418 30.74620 1.000 83.23347 1030 GLN C N 1
ATOM 5661 C CA . GLN C 1 275 ? -46.19957 63.57872 29.52700 1.000 88.88207 1030 GLN C CA 1
ATOM 5662 C C . GLN C 1 275 ? -44.79962 64.14315 29.72904 1.000 80.32872 1030 GLN C C 1
ATOM 5663 O O . GLN C 1 275 ? -43.84501 63.68510 29.09036 1.000 72.99944 1030 GLN C O 1
ATOM 5669 N N . LEU C 1 276 ? -44.66026 65.13555 30.61183 1.000 75.59424 1031 LEU C N 1
ATOM 5670 C CA . LEU C 1 276 ? -43.34197 65.67785 30.92234 1.000 84.88427 1031 LEU C CA 1
ATOM 5671 C C . LEU C 1 276 ? -42.42688 64.63012 31.55966 1.000 90.24156 1031 LEU C C 1
ATOM 5672 O O . LEU C 1 276 ? -41.21934 64.61917 31.28663 1.000 91.68435 1031 LEU C O 1
ATOM 5677 N N . THR C 1 277 ? -42.96967 63.74858 32.41399 1.000 83.13137 1032 THR C N 1
ATOM 5678 C CA . THR C 1 277 ? -42.13432 62.69668 32.99223 1.000 79.44281 1032 THR C CA 1
ATOM 5679 C C . THR C 1 277 ? -41.76402 61.64942 31.93632 1.000 72.84830 1032 THR C C 1
ATOM 5680 O O . THR C 1 277 ? -40.60428 61.22037 31.86425 1.000 60.42435 1032 THR C O 1
ATOM 5684 N N . PHE C 1 278 ? -42.72641 61.22535 31.10896 1.000 64.91166 1033 PHE C N 1
ATOM 5685 C CA . PHE C 1 278 ? -42.41453 60.24281 30.06709 1.000 75.09058 1033 PHE C CA 1
ATOM 5686 C C . PHE C 1 278 ? -41.24263 60.71078 29.21213 1.000 75.41418 1033 PHE C C 1
ATOM 5687 O O . PHE C 1 278 ? -40.25658 59.98309 29.03216 1.000 72.08460 1033 PHE C O 1
ATOM 5695 N N . LYS C 1 279 ? -41.33186 61.94466 28.69864 1.000 63.52441 1034 LYS C N 1
ATOM 5696 C CA . LYS C 1 279 ? -40.25994 62.49690 27.87594 1.000 63.41796 1034 LYS C CA 1
ATOM 5697 C C . LYS C 1 279 ? -38.95587 62.54272 28.64848 1.000 63.87847 1034 LYS C C 1
ATOM 5698 O O . LYS C 1 279 ? -37.88717 62.23285 28.10752 1.000 65.88095 1034 LYS C O 1
ATOM 5704 N N . GLN C 1 280 ? -39.02558 62.93283 29.91995 1.000 56.69073 1035 GLN C N 1
ATOM 5705 C CA . GLN C 1 280 ? -37.82209 62.96529 30.73957 1.000 64.77754 1035 GLN C CA 1
ATOM 5706 C C . GLN C 1 280 ? -37.23207 61.56325 30.90645 1.000 59.89812 1035 GLN C C 1
ATOM 5707 O O . GLN C 1 280 ? -36.01539 61.38057 30.77990 1.000 59.07767 1035 GLN C O 1
ATOM 5713 N N . VAL C 1 281 ? -38.07832 60.55661 31.15892 1.000 55.52795 1036 VAL C N 1
ATOM 5714 C CA . VAL C 1 281 ? -37.57115 59.18840 31.29287 1.000 56.41210 1036 VAL C CA 1
ATOM 5715 C C . VAL C 1 281 ? -37.03565 58.68973 29.94849 1.000 56.65373 1036 VAL C C 1
ATOM 5716 O O . VAL C 1 281 ? -35.90786 58.19332 29.86945 1.000 53.53118 1036 VAL C O 1
ATOM 5720 N N . SER C 1 282 ? -37.80942 58.87265 28.86629 1.000 56.03835 1037 SER C N 1
ATOM 5721 C CA . SER C 1 282 ? -37.33281 58.54410 27.51753 1.000 60.43200 1037 SER C CA 1
ATOM 5722 C C . SER C 1 282 ? -35.95681 59.13837 27.24737 1.000 63.99222 1037 SER C C 1
ATOM 5723 O O . SER C 1 282 ? -35.02356 58.43520 26.84173 1.000 63.70230 1037 SER C O 1
ATOM 5726 N N . LYS C 1 283 ? -35.81474 60.43894 27.48325 1.000 67.47127 1038 LYS C N 1
ATOM 5727 C CA . LYS C 1 283 ? -34.52773 61.09187 27.29102 1.000 67.75350 1038 LYS C CA 1
ATOM 5728 C C . LYS C 1 283 ? -33.46069 60.45538 28.16920 1.000 62.01487 1038 LYS C C 1
ATOM 5729 O O . LYS C 1 283 ? -32.36396 60.13500 27.69343 1.000 59.30566 1038 LYS C O 1
ATOM 5735 N N . ASN C 1 284 ? -33.76842 60.25962 29.46044 1.000 57.54194 1039 ASN C N 1
ATOM 5736 C CA . ASN C 1 284 ? -32.80628 59.63676 30.36909 1.000 62.04042 1039 ASN C CA 1
ATOM 5737 C C . ASN C 1 284 ? -32.45780 58.22106 29.91909 1.000 58.95234 1039 ASN C C 1
ATOM 5738 O O . ASN C 1 284 ? -31.28532 57.82972 29.91591 1.000 61.85107 1039 ASN C O 1
ATOM 5743 N N . PHE C 1 285 ? -33.47023 57.44386 29.52791 1.000 48.83553 1040 PHE C N 1
ATOM 5744 C CA . PHE C 1 285 ? -33.24657 56.07149 29.07595 1.000 47.47973 1040 PHE C CA 1
ATOM 5745 C C . PHE C 1 285 ? -32.28352 56.01497 27.89018 1.000 54.72486 1040 PHE C C 1
ATOM 5746 O O . PHE C 1 285 ? -31.36346 55.18217 27.87972 1.000 45.98865 1040 PHE C O 1
ATOM 5754 N N . SER C 1 286 ? -32.44290 56.92851 26.90437 1.000 53.11253 1041 SER C N 1
ATOM 5755 C CA . SER C 1 286 ? -31.55462 56.90815 25.73716 1.000 53.55165 1041 SER C CA 1
ATOM 5756 C C . SER C 1 286 ? -30.13687 57.28085 26.12466 1.000 54.75563 1041 SER C C 1
ATOM 5757 O O . SER C 1 286 ? -29.17643 56.63686 25.69123 1.000 53.92555 1041 SER C O 1
ATOM 5760 N N . GLU C 1 287 ? -29.99315 58.30415 26.96188 1.000 49.89879 1042 GLU C N 1
ATOM 5761 C CA . GLU C 1 287 ? -28.67022 58.75052 27.37650 1.000 57.36220 1042 GLU C CA 1
ATOM 5762 C C . GLU C 1 287 ? -27.99130 57.70556 28.24010 1.000 52.77048 1042 GLU C C 1
ATOM 5763 O O . GLU C 1 287 ? -26.80760 57.39756 28.04720 1.000 60.51740 1042 GLU C O 1
ATOM 5769 N N . VAL C 1 288 ? -28.72161 57.15133 29.21173 1.000 57.18688 1043 VAL C N 1
ATOM 5770 C CA . VAL C 1 288 ? -28.15927 56.06029 30.00475 1.000 49.96037 1043 VAL C CA 1
ATOM 5771 C C . VAL C 1 288 ? -27.67845 54.93043 29.09286 1.000 44.34275 1043 VAL C C 1
ATOM 5772 O O . VAL C 1 288 ? -26.51927 54.50893 29.16867 1.000 48.05947 1043 VAL C O 1
ATOM 5776 N N . PHE C 1 289 ? -28.53354 54.47050 28.16971 1.000 43.38699 1044 PHE C N 1
ATOM 5777 C CA . PHE C 1 289 ? -28.14367 53.30793 27.35737 1.000 54.30224 1044 PHE C CA 1
ATOM 5778 C C . PHE C 1 289 ? -26.92710 53.58941 26.48872 1.000 50.97552 1044 PHE C C 1
ATOM 5779 O O . PHE C 1 289 ? -26.13028 52.68045 26.22650 1.000 53.73367 1044 PHE C O 1
ATOM 5787 N N . GLN C 1 290 ? -26.74563 54.83669 26.05578 1.000 55.64320 1045 GLN C N 1
ATOM 5788 C CA . GLN C 1 290 ? -25.60573 55.12455 25.19367 1.000 59.09107 1045 GLN C CA 1
ATOM 5789 C C . GLN C 1 290 ? -24.30740 55.24791 25.97760 1.000 56.93360 1045 GLN C C 1
ATOM 5790 O O . GLN C 1 290 ? -23.23640 54.98130 25.42793 1.000 61.64520 1045 GLN C O 1
ATOM 5796 N N . LYS C 1 291 ? -24.36967 55.63451 27.25373 1.000 57.02684 1046 LYS C N 1
ATOM 5797 C CA . LYS C 1 291 ? -23.18347 55.51064 28.09541 1.000 57.18386 1046 LYS C CA 1
ATOM 5798 C C . LYS C 1 291 ? -22.88871 54.05008 28.43389 1.000 56.84286 1046 LYS C C 1
ATOM 5799 O O . LYS C 1 291 ? -21.72216 53.66034 28.56079 1.000 61.77553 1046 LYS C O 1
ATOM 5805 N N . LEU C 1 292 ? -23.92638 53.22973 28.60264 1.000 54.79086 1047 LEU C N 1
ATOM 5806 C CA . LEU C 1 292 ? -23.70318 51.80887 28.87053 1.000 57.92068 1047 LEU C CA 1
ATOM 5807 C C . LEU C 1 292 ? -23.16135 51.09467 27.63708 1.000 62.06104 1047 LEU C C 1
ATOM 5808 O O . LEU C 1 292 ? -22.18932 50.33129 27.72705 1.000 63.68633 1047 LEU C O 1
ATOM 5813 N N . VAL C 1 293 ? -23.76852 51.34160 26.47396 1.000 55.66314 1048 VAL C N 1
ATOM 5814 C CA . VAL C 1 293 ? -23.36719 50.67750 25.23627 1.000 49.97311 1048 VAL C CA 1
ATOM 5815 C C . VAL C 1 293 ? -22.84927 51.73678 24.26737 1.000 62.10784 1048 VAL C C 1
ATOM 5816 O O . VAL C 1 293 ? -23.64652 52.43813 23.62611 1.000 60.08047 1048 VAL C O 1
ATOM 5820 N N . PRO C 1 294 ? -21.53405 51.92037 24.16561 1.000 73.46942 1049 PRO C N 1
ATOM 5821 C CA . PRO C 1 294 ? -20.98862 52.92263 23.23131 1.000 78.85705 1049 PRO C CA 1
ATOM 5822 C C . PRO C 1 294 ? -21.46237 52.66591 21.81033 1.000 75.83725 1049 PRO C C 1
ATOM 5823 O O . PRO C 1 294 ? -21.24752 51.58926 21.24784 1.000 76.52388 1049 PRO C O 1
ATOM 5827 N N . GLY C 1 295 ? -22.13106 53.66651 21.23736 1.000 79.61875 1050 GLY C N 1
ATOM 5828 C CA . GLY C 1 295 ? -22.67813 53.56689 19.90301 1.000 76.60465 1050 GLY C CA 1
ATOM 5829 C C . GLY C 1 295 ? -24.06862 52.98476 19.83543 1.000 79.53859 1050 GLY C C 1
ATOM 5830 O O . GLY C 1 295 ? -24.70395 53.05595 18.77534 1.000 74.40993 1050 GLY C O 1
ATOM 5831 N N . GLY C 1 296 ? -24.56120 52.40503 20.92601 1.000 78.22597 1051 GLY C N 1
ATOM 5832 C CA . GLY C 1 296 ? -25.90390 51.87058 20.93582 1.000 67.76063 1051 GLY C CA 1
ATOM 5833 C C . GLY C 1 296 ? -26.96436 52.95793 20.88231 1.000 66.06485 1051 GLY C C 1
ATOM 5834 O O . GLY C 1 296 ? -26.70687 54.16199 20.98613 1.000 67.37446 1051 GLY C O 1
ATOM 5835 N N . LYS C 1 297 ? -28.20005 52.50479 20.71196 1.000 60.04261 1052 LYS C N 1
ATOM 5836 C CA . LYS C 1 297 ? -29.33944 53.40373 20.67083 1.000 68.63006 1052 LYS C CA 1
ATOM 5837 C C . LYS C 1 297 ? -30.53693 52.67061 21.24509 1.000 64.61821 1052 LYS C C 1
ATOM 5838 O O . LYS C 1 297 ? -30.75267 51.49122 20.95199 1.000 63.93489 1052 LYS C O 1
ATOM 5844 N N . ALA C 1 298 ? -31.31180 53.37400 22.06119 1.000 63.67687 1053 ALA C N 1
ATOM 5845 C CA . ALA C 1 298 ? -32.48667 52.78383 22.67344 1.000 61.55269 1053 ALA C CA 1
ATOM 5846 C C . ALA C 1 298 ? -33.55397 53.85446 22.79294 1.000 64.07624 1053 ALA C C 1
ATOM 5847 O O . ALA C 1 298 ? -33.24974 55.04400 22.88785 1.000 66.78965 1053 ALA C O 1
ATOM 5849 N N . THR C 1 299 ? -34.81381 53.42529 22.78731 1.000 64.06827 1054 THR C N 1
ATOM 5850 C CA . THR C 1 299 ?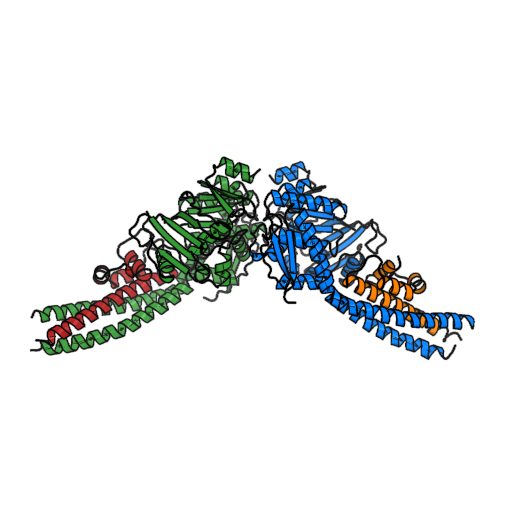 -35.90442 54.37365 22.95938 1.000 64.52798 1054 THR C CA 1
ATOM 5851 C C . THR C 1 299 ? -37.12534 53.65238 23.49383 1.000 65.64634 1054 THR C C 1
ATOM 5852 O O . THR C 1 299 ? -37.35902 52.47825 23.18871 1.000 69.47793 1054 THR C O 1
ATOM 5856 N N . LEU C 1 300 ? -37.89125 54.38533 24.29314 1.000 62.49105 1055 LEU C N 1
ATOM 5857 C CA . LEU C 1 300 ? -39.23933 54.01747 24.68684 1.000 59.35965 1055 LEU C CA 1
ATOM 5858 C C . LEU C 1 300 ? -40.22065 54.30971 23.56329 1.000 61.25068 1055 LEU C C 1
ATOM 5859 O O . LEU C 1 300 ? -40.02925 55.23161 22.77083 1.000 57.63011 1055 LEU C O 1
ATOM 5864 N N . VAL C 1 301 ? -41.30099 53.53686 23.52964 1.000 65.31853 1056 VAL C N 1
ATOM 5865 C CA . VAL C 1 301 ? -42.29180 53.60516 22.46386 1.000 65.57344 1056 VAL C CA 1
ATOM 5866 C C . VAL C 1 301 ? -43.66656 53.58478 23.10530 1.000 64.99242 1056 VAL C C 1
ATOM 5867 O O . VAL C 1 301 ? -43.99990 52.63938 23.82800 1.000 71.27833 1056 VAL C O 1
ATOM 5871 N N . MET C 1 302 ? -44.46997 54.60221 22.83155 1.000 76.05437 1057 MET C N 1
ATOM 5872 C CA . MET C 1 302 ? -45.81826 54.66891 23.37366 1.000 86.21900 1057 MET C CA 1
ATOM 5873 C C . MET C 1 302 ? -46.76907 53.88034 22.47880 1.000 95.28322 1057 MET C C 1
ATOM 5874 O O . MET C 1 302 ? -46.68946 53.95240 21.25054 1.000 88.90670 1057 MET C O 1
ATOM 5879 N N . LYS C 1 303 ? -47.65163 53.10699 23.10375 1.000 104.47060 1058 LYS C N 1
ATOM 5880 C CA . LYS C 1 303 ? -48.55542 52.22027 22.37717 1.000 105.78753 1058 LYS C CA 1
ATOM 5881 C C . LYS C 1 303 ? -49.99429 52.35774 22.87049 1.000 115.27270 1058 LYS C C 1
ATOM 5882 O O . LYS C 1 303 ? -50.27451 53.12575 23.79442 1.000 116.43612 1058 LYS C O 1
ATOM 5888 N N . ASP C 1 336 ? -54.41951 60.31778 28.22372 1.000 143.04902 1091 ASP C N 1
ATOM 5889 C CA . ASP C 1 336 ? -54.56190 60.80458 26.85719 1.000 150.74036 1091 ASP C CA 1
ATOM 5890 C C . ASP C 1 336 ? -54.49071 59.62967 25.88443 1.000 152.61713 1091 ASP C C 1
ATOM 5891 O O . ASP C 1 336 ? -53.88324 59.72694 24.81489 1.000 150.55213 1091 ASP C O 1
ATOM 5896 N N . GLN C 1 337 ? -55.10558 58.51407 26.28433 1.000 155.80051 1092 GLN C N 1
ATOM 5897 C CA . GLN C 1 337 ? -55.25906 57.32443 25.44942 1.000 155.87493 1092 GLN C CA 1
ATOM 5898 C C . GLN C 1 337 ? -53.93349 56.67317 25.06034 1.000 149.47256 1092 GLN C C 1
ATOM 5899 O O . GLN C 1 337 ? -53.65022 56.49918 23.87099 1.000 155.37170 1092 GLN C O 1
ATOM 5905 N N . PHE C 1 338 ? -53.12014 56.30234 26.04500 1.000 138.16868 1093 PHE C N 1
ATOM 5906 C CA . PHE C 1 338 ? -51.98005 55.42293 25.82837 1.000 124.26007 1093 PHE C CA 1
ATOM 5907 C C . PHE C 1 338 ? -52.30957 54.03181 26.35987 1.000 117.13364 1093 PHE C C 1
ATOM 5908 O O . PHE C 1 338 ? -53.14026 53.87510 27.25753 1.000 116.74378 1093 PHE C O 1
ATOM 5916 N N . THR C 1 339 ? -51.66048 53.01656 25.79449 1.000 113.34619 1094 THR C N 1
ATOM 5917 C CA . THR C 1 339 ? -51.92104 51.63970 26.19789 1.000 112.10741 1094 THR C CA 1
ATOM 5918 C C . THR C 1 339 ? -50.70753 50.91608 26.76572 1.000 103.70379 1094 THR C C 1
ATOM 5919 O O . THR C 1 339 ? -50.87605 50.06722 27.64509 1.000 108.52085 1094 THR C O 1
ATOM 5923 N N . GLY C 1 340 ? -49.49916 51.21551 26.28678 1.000 92.89622 1095 GLY C N 1
ATOM 5924 C CA . GLY C 1 340 ? -48.29812 50.54402 26.75364 1.000 82.31149 1095 GLY C CA 1
ATOM 5925 C C . GLY C 1 340 ? -47.07654 51.38902 26.47200 1.000 75.19914 1095 GLY C C 1
ATOM 5926 O O . GLY C 1 340 ? -47.14103 52.39573 25.76165 1.000 64.89149 1095 GLY C O 1
ATOM 5927 N N . VAL C 1 341 ? -45.95630 50.98581 27.07045 1.000 71.13692 1096 VAL C N 1
ATOM 5928 C CA . VAL C 1 341 ? -44.65520 51.59417 26.79941 1.000 67.21789 1096 VAL C CA 1
ATOM 5929 C C . VAL C 1 341 ? -43.72314 50.47869 26.35649 1.000 69.40121 1096 VAL C C 1
ATOM 5930 O O . VAL C 1 341 ? -43.25283 49.68105 27.18048 1.000 70.33348 1096 VAL C O 1
ATOM 5934 N N . GLY C 1 342 ? -43.47671 50.40224 25.05607 1.000 66.48878 1097 GLY C N 1
ATOM 5935 C CA . GLY C 1 342 ? -42.55944 49.41547 24.54171 1.000 64.84819 1097 GLY C CA 1
ATOM 5936 C C . GLY C 1 342 ? -41.15432 49.95420 24.51774 1.000 63.92293 1097 GLY C C 1
ATOM 5937 O O . GLY C 1 342 ? -40.93112 51.15888 24.69285 1.000 58.95813 1097 GLY C O 1
ATOM 5938 N N . ILE C 1 343 ? -40.21122 49.03951 24.30524 1.000 55.83369 1098 ILE C N 1
ATOM 5939 C CA . ILE C 1 343 ? -38.79243 49.36176 24.24187 1.000 62.20428 1098 ILE C CA 1
ATOM 5940 C C . ILE C 1 343 ? -38.24856 48.90565 22.89703 1.000 60.75286 1098 ILE C C 1
ATOM 5941 O O . ILE C 1 343 ? -38.49240 47.77051 22.47523 1.000 65.57244 1098 ILE C O 1
ATOM 5946 N N . ARG C 1 344 ? -37.50576 49.78071 22.23553 1.000 64.90217 1099 ARG C N 1
ATOM 5947 C CA . ARG C 1 344 ? -36.75754 49.40721 21.04842 1.000 69.34493 1099 ARG C CA 1
ATOM 5948 C C . ARG C 1 344 ? -35.29913 49.75297 21.27743 1.000 61.68333 1099 ARG C C 1
ATOM 5949 O O . ARG C 1 344 ? -34.98060 50.85482 21.74103 1.000 57.48168 1099 ARG C O 1
ATOM 5957 N N . VAL C 1 345 ? -34.41908 48.80460 20.96972 1.000 54.17621 1100 VAL C N 1
ATOM 5958 C CA . VAL C 1 345 ? -32.99970 48.94986 21.26684 1.000 58.40618 1100 VAL C CA 1
ATOM 5959 C C . VAL C 1 345 ? -32.18946 48.40354 20.10203 1.000 62.15918 1100 VAL C C 1
ATOM 5960 O O . VAL C 1 345 ? -32.53042 47.36713 19.52391 1.000 63.40563 1100 VAL C O 1
ATOM 5964 N N . SER C 1 346 ? -31.10372 49.09724 19.77702 1.000 58.81717 1101 SER C N 1
ATOM 5965 C CA . SER C 1 346 ? -30.05014 48.57873 18.91767 1.000 56.65243 1101 SER C CA 1
ATOM 5966 C C . SER C 1 346 ? -28.74141 48.57385 19.69520 1.000 51.33185 1101 SER C C 1
ATOM 5967 O O . SER C 1 346 ? -28.19600 49.63518 20.02181 1.000 62.74891 1101 SER C O 1
ATOM 5970 N N . PHE C 1 347 ? -28.23706 47.38299 19.97905 1.000 56.30360 1102 PHE C N 1
ATOM 5971 C CA . PHE C 1 347 ? -26.89089 47.24348 20.51602 1.000 55.11144 1102 PHE C CA 1
ATOM 5972 C C . PHE C 1 347 ? -25.82546 47.42247 19.44428 1.000 67.17902 1102 PHE C C 1
ATOM 5973 O O . PHE C 1 347 ? -24.73700 47.93085 19.73641 1.000 70.12669 1102 PHE C O 1
ATOM 5981 N N . THR C 1 348 ? -26.12713 47.01094 18.21042 1.000 75.13247 1103 THR C N 1
ATOM 5982 C CA . THR C 1 348 ? -25.14532 46.94384 17.12541 1.000 91.74842 1103 THR C CA 1
ATOM 5983 C C . THR C 1 348 ? -25.15060 48.26095 16.35303 1.000 99.58890 1103 THR C C 1
ATOM 5984 O O . THR C 1 348 ? -25.53865 48.33905 15.18741 1.000 105.62580 1103 THR C O 1
ATOM 5988 N N . GLY C 1 349 ? -24.72193 49.31283 17.04495 1.000 102.97237 1104 GLY C N 1
ATOM 5989 C CA . GLY C 1 349 ? -24.64603 50.63343 16.45588 1.000 112.42728 1104 GLY C CA 1
ATOM 5990 C C . GLY C 1 349 ? -25.98971 51.25424 16.13200 1.000 124.66511 1104 GLY C C 1
ATOM 5991 O O . GLY C 1 349 ? -26.98864 50.55081 15.95740 1.000 123.09577 1104 GLY C O 1
ATOM 5992 N N . LYS C 1 350 ? -26.03009 52.58050 16.05731 1.000 140.56474 1105 LYS C N 1
ATOM 5993 C CA . LYS C 1 350 ? -27.22670 53.27825 15.59870 1.000 153.79240 1105 LYS C CA 1
ATOM 5994 C C . LYS C 1 350 ? -27.39047 52.98829 14.11349 1.000 160.83903 1105 LYS C C 1
ATOM 5995 O O . LYS C 1 350 ? -26.78130 53.64630 13.26753 1.000 164.65429 1105 LYS C O 1
ATOM 6001 N N . GLN C 1 351 ? -28.20048 51.97731 13.78611 1.000 162.28854 1106 GLN C N 1
ATOM 6002 C CA . GLN C 1 351 ? -28.29690 51.51664 12.40600 1.000 165.25156 1106 GLN C CA 1
ATOM 6003 C C . GLN C 1 351 ? -29.70566 51.06222 12.04757 1.000 161.67942 1106 GLN C C 1
ATOM 6004 O O . GLN C 1 351 ? -29.87755 50.23630 11.14247 1.000 167.50670 1106 GLN C O 1
ATOM 6010 N N . GLY C 1 352 ? -30.72214 51.57919 12.73629 1.000 149.39012 1107 GLY C N 1
ATOM 6011 C CA . GLY C 1 352 ? -32.08054 51.14271 12.47695 1.000 136.92390 1107 GLY C CA 1
ATOM 6012 C C . GLY C 1 352 ? -32.23446 49.63559 12.56234 1.000 125.44935 1107 GLY C C 1
ATOM 6013 O O . GLY C 1 352 ? -32.96258 49.03163 11.76884 1.000 120.93023 1107 GLY C O 1
ATOM 6014 N N . GLU C 1 353 ? -31.51399 49.01306 13.49948 1.000 114.61515 1108 GLU C N 1
ATOM 6015 C CA . GLU C 1 353 ? -31.71253 47.60382 13.81968 1.000 99.33194 1108 GLU C CA 1
ATOM 6016 C C . GLU C 1 353 ? -32.31345 47.51889 15.21824 1.000 87.69019 1108 GLU C C 1
ATOM 6017 O O . GLU C 1 353 ? -31.85400 46.76171 16.08377 1.000 76.74785 1108 GLU C O 1
ATOM 6023 N N . MET C 1 354 ? -33.34541 48.32976 15.42551 1.000 80.39678 1109 MET C N 1
ATOM 6024 C CA . MET C 1 354 ? -33.99978 48.49320 16.71277 1.000 82.04107 1109 MET C CA 1
ATOM 6025 C C . MET C 1 354 ? -34.87793 47.28604 16.97259 1.000 81.50850 1109 MET C C 1
ATOM 6026 O O . MET C 1 354 ? -35.97020 47.18016 16.40477 1.000 85.65778 1109 MET C O 1
ATOM 6031 N N . ARG C 1 355 ? -34.41336 46.38430 17.83886 1.000 61.37773 1110 ARG C N 1
ATOM 6032 C CA . ARG C 1 355 ? -35.19596 45.22142 18.20239 1.000 55.11738 1110 ARG C CA 1
ATOM 6033 C C . ARG C 1 355 ? -36.11113 45.53811 19.37075 1.000 58.75489 1110 ARG C C 1
ATOM 6034 O O . ARG C 1 355 ? -35.70713 46.19234 20.34104 1.000 56.96560 1110 ARG C O 1
ATOM 6042 N N . GLU C 1 356 ? -37.35105 45.07067 19.25938 1.000 63.32236 1111 GLU C N 1
ATOM 6043 C CA . GLU C 1 356 ? -38.24580 45.01693 20.40120 1.000 58.05994 1111 GLU C CA 1
ATOM 6044 C C . GLU C 1 356 ? -37.60924 44.23148 21.53770 1.000 67.49788 1111 GLU C C 1
ATOM 6045 O O . GLU C 1 356 ? -36.77902 43.33034 21.33232 1.000 60.14722 1111 GLU C O 1
ATOM 6051 N N . MET C 1 357 ? -38.05286 44.57194 22.74951 1.000 63.34682 1112 MET C N 1
ATOM 6052 C CA . MET C 1 357 ? -37.39945 44.12806 23.96616 1.000 46.02916 1112 MET C CA 1
ATOM 6053 C C . MET C 1 357 ? -37.34528 42.61851 24.05640 1.000 50.56067 1112 MET C C 1
ATOM 6054 O O . MET C 1 357 ? -36.32359 42.04446 24.45251 1.000 50.28120 1112 MET C O 1
ATOM 6059 N N . GLN C 1 358 ? -38.44831 41.95845 23.69632 1.000 59.62987 1113 GLN C N 1
ATOM 6060 C CA . GLN C 1 358 ? -38.60978 40.51696 23.84640 1.000 61.55505 1113 GLN C CA 1
ATOM 6061 C C . GLN C 1 358 ? -37.70561 39.71371 22.91880 1.000 64.72487 1113 GLN C C 1
ATOM 6062 O O . GLN C 1 358 ? -37.57588 38.50056 23.11402 1.000 62.59118 1113 GLN C O 1
ATOM 6068 N N . GLN C 1 359 ? -37.08559 40.35832 21.92776 1.000 62.27876 1114 GLN C N 1
ATOM 6069 C CA . GLN C 1 359 ? -36.18772 39.71219 20.98531 1.000 62.80565 1114 GLN C CA 1
ATOM 6070 C C . GLN C 1 359 ? -34.71953 39.98087 21.29684 1.000 62.69526 1114 GLN C C 1
ATOM 6071 O O . GLN C 1 359 ? -33.84277 39.61821 20.50237 1.000 63.05441 1114 GLN C O 1
ATOM 6077 N N . LEU C 1 360 ? -34.43446 40.60977 22.43023 1.000 58.82159 1115 LEU C N 1
ATOM 6078 C CA . LEU C 1 360 ? -33.07069 40.74613 22.91030 1.000 57.71814 1115 LEU C CA 1
ATOM 6079 C C . LEU C 1 360 ? -32.62459 39.44191 23.55951 1.000 53.90836 1115 LEU C C 1
ATOM 6080 O O . LEU C 1 360 ? -33.43709 38.58931 23.90621 1.000 54.03361 1115 LEU C O 1
ATOM 6085 N N . SER C 1 361 ? -31.31141 39.28302 23.70010 1.000 39.21304 1116 SER C N 1
ATOM 6086 C CA . SER C 1 361 ? -30.77389 38.16281 24.45228 1.000 38.65007 1116 SER C CA 1
ATOM 6087 C C . SER C 1 361 ? -31.13090 38.30662 25.94430 1.000 42.05498 1116 SER C C 1
ATOM 6088 O O . SER C 1 361 ? -31.70665 39.30689 26.38442 1.000 51.35125 1116 SER C O 1
ATOM 6091 N N . GLY C 1 362 ? -30.77419 37.28870 26.74083 1.000 52.04724 1117 GLY C N 1
ATOM 6092 C CA . GLY C 1 362 ? -31.02064 37.32731 28.17225 1.000 36.87392 1117 GLY C CA 1
ATOM 6093 C C . GLY C 1 362 ? -30.28283 38.47916 28.84486 1.000 45.18770 1117 GLY C C 1
ATOM 6094 O O . GLY C 1 362 ? -30.89053 39.32695 29.51351 1.000 42.02654 1117 GLY C O 1
ATOM 6095 N N . GLY C 1 363 ? -28.95956 38.52843 28.65739 1.000 44.31681 1118 GLY C N 1
ATOM 6096 C CA . GLY C 1 363 ? -28.17279 39.60881 29.22813 1.000 38.75224 1118 GLY C CA 1
ATOM 6097 C C . GLY C 1 363 ? -28.55676 40.97708 28.70032 1.000 48.74184 1118 GLY C C 1
ATOM 6098 O O . GLY C 1 363 ? -28.57247 41.95246 29.45876 1.000 51.15349 1118 GLY C O 1
ATOM 6099 N N . GLN C 1 364 ? -28.90107 41.06616 27.40732 1.000 43.49052 1119 GLN C N 1
ATOM 6100 C CA . GLN C 1 364 ? -29.27557 42.35015 26.82790 1.000 47.15628 1119 GLN C CA 1
ATOM 6101 C C . GLN C 1 364 ? -30.55264 42.89125 27.45542 1.000 48.36399 1119 GLN C C 1
ATOM 6102 O O . GLN C 1 364 ? -30.63002 44.07818 27.78665 1.000 43.29318 1119 GLN C O 1
ATOM 6108 N N . LYS C 1 365 ? -31.58217 42.04577 27.57206 1.000 43.09849 1120 LYS C N 1
ATOM 6109 C CA . LYS C 1 365 ? -32.78698 42.43908 28.28606 1.000 44.49424 1120 LYS C CA 1
ATOM 6110 C C . LYS C 1 365 ? -32.44365 42.90944 29.69445 1.000 45.32293 1120 LYS C C 1
ATOM 6111 O O . LYS C 1 365 ? -33.01797 43.87724 30.19612 1.000 44.01143 1120 LYS C O 1
ATOM 6117 N N . SER C 1 366 ? -31.52453 42.20679 30.35058 1.000 43.22321 1121 SER C N 1
ATOM 6118 C CA . SER C 1 366 ? -31.19596 42.53714 31.73000 1.000 46.80988 1121 SER C CA 1
ATOM 6119 C C . SER C 1 366 ? -30.53062 43.90294 31.80348 1.000 44.30726 1121 SER C C 1
ATOM 6120 O O . SER C 1 366 ? -30.87900 44.71782 32.65600 1.000 46.02088 1121 SER C O 1
ATOM 6123 N N . LEU C 1 367 ? -29.60949 44.18881 30.87633 1.000 50.82728 1122 LEU C N 1
ATOM 6124 C CA . LEU C 1 367 ? -28.96877 45.50166 30.82471 1.000 49.24354 1122 LEU C CA 1
ATOM 6125 C C . LEU C 1 367 ? -29.96921 46.60763 30.47093 1.000 47.23782 1122 LEU C C 1
ATOM 6126 O O . LEU C 1 367 ? -29.93276 47.70218 31.04598 1.000 45.44766 1122 LEU C O 1
ATOM 6131 N N . VAL C 1 368 ? -30.85368 46.34670 29.50694 1.000 47.30750 1123 VAL C N 1
ATOM 6132 C CA . VAL C 1 368 ? -31.84085 47.34601 29.11686 1.000 47.33515 1123 VAL C CA 1
ATOM 6133 C C . VAL C 1 368 ? -32.74202 47.67901 30.29851 1.000 47.71465 1123 VAL C C 1
ATOM 6134 O O . VAL C 1 368 ? -33.02893 48.85158 30.56426 1.000 47.35146 1123 VAL C O 1
ATOM 6138 N N . ALA C 1 369 ? -33.19729 46.65181 31.02454 1.000 44.17221 1124 ALA C N 1
ATOM 6139 C CA . ALA C 1 369 ? -34.05278 46.86962 32.19349 1.000 46.48962 1124 ALA C CA 1
ATOM 6140 C C . ALA C 1 369 ? -33.33445 47.68307 33.27126 1.000 44.82137 1124 ALA C C 1
ATOM 6141 O O . ALA C 1 369 ? -33.93880 48.55466 33.90081 1.000 52.43261 1124 ALA C O 1
ATOM 6143 N N . LEU C 1 370 ? -32.04013 47.41703 33.48194 1.000 46.22023 1125 LEU C N 1
ATOM 6144 C CA . LEU C 1 370 ? -31.21036 48.25415 34.34687 1.000 44.03369 1125 LEU C CA 1
ATOM 6145 C C . LEU C 1 370 ? -31.15490 49.69865 33.85343 1.000 52.48113 1125 LEU C C 1
ATOM 6146 O O . LEU C 1 370 ? -31.29638 50.65052 34.64045 1.000 47.24320 1125 LEU C O 1
ATOM 6151 N N . ALA C 1 371 ? -30.90401 49.87878 32.55396 1.000 48.83888 1126 ALA C N 1
ATOM 6152 C CA . ALA C 1 371 ? -30.87689 51.21632 31.96599 1.000 48.23510 1126 ALA C CA 1
ATOM 6153 C C . ALA C 1 371 ? -32.16446 51.97644 32.26799 1.000 48.42280 1126 ALA C C 1
ATOM 6154 O O . ALA C 1 371 ? -32.14002 53.15212 32.65231 1.000 46.69545 1126 ALA C O 1
ATOM 6156 N N . LEU C 1 372 ? -33.30385 51.30990 32.09864 1.000 42.75845 1127 LEU C N 1
ATOM 6157 C CA . LEU C 1 372 ? -34.58020 51.95290 32.36745 1.000 44.48325 1127 LEU C CA 1
ATOM 6158 C C . LEU C 1 372 ? -34.73478 52.28815 33.85848 1.000 47.47314 1127 LEU C C 1
ATOM 6159 O O . LEU C 1 372 ? -35.23967 53.36146 34.20985 1.000 44.35429 1127 LEU C O 1
ATOM 6164 N N . ILE C 1 373 ? -34.30436 51.37427 34.74214 1.000 37.20969 1128 ILE C N 1
ATOM 6165 C CA . ILE C 1 373 ? -34.31154 51.65265 36.17526 1.000 39.13421 1128 ILE C CA 1
ATOM 6166 C C . ILE C 1 373 ? -33.45218 52.87072 36.48089 1.000 47.67828 1128 ILE C C 1
ATOM 6167 O O . ILE C 1 373 ? -33.86366 53.77543 37.21727 1.000 47.18605 1128 ILE C O 1
ATOM 6172 N N . PHE C 1 374 ? -32.23638 52.90436 35.93197 1.000 47.13159 1129 PHE C N 1
ATOM 6173 C CA . PHE C 1 374 ? -31.39193 54.07843 36.10837 1.000 45.50971 1129 PHE C CA 1
ATOM 6174 C C . PHE C 1 374 ? -32.07347 55.33380 35.56794 1.000 49.89521 1129 PHE C C 1
ATOM 6175 O O . PHE C 1 374 ? -31.91933 56.41894 36.13319 1.000 46.94830 1129 PHE C O 1
ATOM 6183 N N . ALA C 1 375 ? -32.82085 55.21420 34.46140 1.000 54.89009 1130 ALA C N 1
ATOM 6184 C CA . ALA C 1 375 ? -33.48272 56.40202 33.93189 1.000 54.23148 1130 ALA C CA 1
ATOM 6185 C C . ALA C 1 375 ? -34.60125 56.85351 34.84920 1.000 55.68430 1130 ALA C C 1
ATOM 6186 O O . ALA C 1 375 ? -34.87222 58.05677 34.94197 1.000 55.21321 1130 ALA C O 1
ATOM 6188 N N . ILE C 1 376 ? -35.27803 55.90807 35.50862 1.000 48.47566 1131 ILE C N 1
ATOM 6189 C CA . ILE C 1 376 ? -36.36656 56.28790 36.40000 1.000 56.31224 1131 ILE C CA 1
ATOM 6190 C C . ILE C 1 376 ? -35.80933 56.91267 37.66914 1.000 58.90437 1131 ILE C C 1
ATOM 6191 O O . ILE C 1 376 ? -36.32237 57.92938 38.15131 1.000 56.61723 1131 ILE C O 1
ATOM 6196 N N . GLN C 1 377 ? -34.72199 56.33860 38.19422 1.000 62.54955 1132 GLN C N 1
ATOM 6197 C CA . GLN C 1 377 ? -34.04502 56.89280 39.36251 1.000 57.02775 1132 GLN C CA 1
ATOM 6198 C C . GLN C 1 377 ? -33.56431 58.31572 39.10381 1.000 65.17934 1132 GLN C C 1
ATOM 6199 O O . GLN C 1 377 ? -33.73080 59.19623 39.95054 1.000 64.68899 1132 GLN C O 1
ATOM 6205 N N . LYS C 1 378 ? -32.95529 58.55811 37.93858 1.000 64.94847 1133 LYS C N 1
ATOM 6206 C CA . LYS C 1 378 ? -32.44880 59.89398 37.63367 1.000 69.97926 1133 LYS C CA 1
ATOM 6207 C C . LYS C 1 378 ? -33.58181 60.90500 37.50128 1.000 80.79987 1133 LYS C C 1
ATOM 6208 O O . LYS C 1 378 ? -33.38477 62.10030 37.74263 1.000 78.22255 1133 LYS C O 1
ATOM 6214 N N . CYS C 1 379 ? -34.77181 60.44942 37.12471 1.000 89.65928 1134 CYS C N 1
ATOM 6215 C CA . CYS C 1 379 ? -35.92217 61.34006 37.11229 1.000 88.66103 1134 CYS C CA 1
ATOM 6216 C C . CYS C 1 379 ? -36.32140 61.72218 38.53235 1.000 84.67515 1134 CYS C C 1
ATOM 6217 O O . CYS C 1 379 ? -36.44589 62.90534 38.86130 1.000 88.63293 1134 CYS C O 1
ATOM 6220 N N . ASP C 1 380 ? -36.50566 60.72682 39.39302 1.000 88.11209 1135 ASP C N 1
ATOM 6221 C CA . ASP C 1 380 ? -37.00908 60.89405 40.75436 1.000 89.87811 1135 ASP C CA 1
ATOM 6222 C C . ASP C 1 380 ? -35.91902 60.40322 41.70072 1.000 87.47548 1135 ASP C C 1
ATOM 6223 O O . ASP C 1 380 ? -36.00950 59.28642 42.23778 1.000 95.49874 1135 ASP C O 1
ATOM 6228 N N . PRO C 1 381 ? -34.86502 61.19351 41.92158 1.000 73.65645 1136 PRO C N 1
ATOM 6229 C CA . PRO C 1 381 ? -33.67648 60.65945 42.59807 1.000 70.58692 1136 PRO C CA 1
ATOM 6230 C C . PRO C 1 381 ? -33.89297 60.46705 44.09289 1.000 75.55706 1136 PRO C C 1
ATOM 6231 O O . PRO C 1 381 ? -34.72051 61.13218 44.71616 1.000 84.94498 1136 PRO C O 1
ATOM 6235 N N . ALA C 1 382 ? -33.15955 59.50657 44.65244 1.000 71.26890 1137 ALA C N 1
ATOM 6236 C CA . ALA C 1 382 ? -33.18497 59.14773 46.06316 1.000 65.11065 1137 ALA C CA 1
ATOM 6237 C C . ALA C 1 382 ? -31.81041 59.37408 46.68545 1.000 63.21002 1137 ALA C C 1
ATOM 6238 O O . ALA C 1 382 ? -30.79504 59.41068 45.97967 1.000 71.78818 1137 ALA C O 1
ATOM 6240 N N . PRO C 1 383 ? -31.73891 59.56010 48.00487 1.000 67.16863 1138 PRO C N 1
ATOM 6241 C CA . PRO C 1 383 ? -30.42823 59.81164 48.62095 1.000 65.31940 1138 PRO C CA 1
ATOM 6242 C C . PRO C 1 383 ? -29.56529 58.56930 48.81518 1.000 53.41590 1138 PRO C C 1
ATOM 6243 O O . PRO C 1 383 ? -28.34921 58.72655 48.98290 1.000 57.55699 1138 PRO C O 1
ATOM 6247 N N . PHE C 1 384 ? -30.12632 57.35602 48.77533 1.000 42.05497 1139 PHE C N 1
ATOM 6248 C CA . PHE C 1 384 ? -29.30701 56.14163 48.77732 1.000 50.00257 1139 PHE C CA 1
ATOM 6249 C C . PHE C 1 384 ? -30.00612 55.00228 48.03372 1.000 48.28410 1139 PHE C C 1
ATOM 6250 O O . PHE C 1 384 ? -31.23762 54.94812 47.94430 1.000 47.32926 1139 PHE C O 1
ATOM 6258 N N . TYR C 1 385 ? -29.19002 54.05237 47.55092 1.000 41.22070 1140 TYR C N 1
ATOM 6259 C CA . TYR C 1 385 ? -29.62474 52.95233 46.69925 1.000 40.90316 1140 TYR C CA 1
ATOM 6260 C C . TYR C 1 385 ? -29.02018 51.65182 47.18400 1.000 40.85144 1140 TYR C C 1
ATOM 6261 O O . TYR C 1 385 ? -27.83709 51.60653 47.54118 1.000 44.47052 1140 TYR C O 1
ATOM 6270 N N . LEU C 1 386 ? -29.82070 50.58665 47.15316 1.000 45.30518 1141 LEU C N 1
ATOM 6271 C CA . LEU C 1 386 ? -29.36832 49.24451 47.51720 1.000 42.91966 1141 LEU C CA 1
ATOM 6272 C C . LEU C 1 386 ? -29.54013 48.30812 46.33078 1.000 44.19800 1141 LEU C C 1
ATOM 6273 O O . LEU C 1 386 ? -30.67233 48.05882 45.89103 1.000 41.44794 1141 LEU C O 1
ATOM 6278 N N . PHE C 1 387 ? -28.42926 47.75168 45.85331 1.000 46.71967 1142 PHE C N 1
ATOM 6279 C CA . PHE C 1 387 ? -28.41828 46.86792 44.68624 1.000 46.67699 1142 PHE C CA 1
ATOM 6280 C C . PHE C 1 387 ? -27.92559 45.49923 45.12068 1.000 47.46295 1142 PHE C C 1
ATOM 6281 O O . PHE C 1 387 ? -26.78377 45.35947 45.57141 1.000 52.71092 1142 PHE C O 1
ATOM 6289 N N . ASP C 1 388 ? -28.78385 44.50076 44.97832 1.000 47.53104 1143 ASP C N 1
ATOM 6290 C CA . ASP C 1 388 ? -28.49923 43.11980 45.35812 1.000 44.62103 1143 ASP C CA 1
ATOM 6291 C C . ASP C 1 388 ? -28.34210 42.29630 44.07319 1.000 50.04545 1143 ASP C C 1
ATOM 6292 O O . ASP C 1 388 ? -29.32573 41.86649 43.47190 1.000 62.32188 1143 ASP C O 1
ATOM 6297 N N . GLN C 1 389 ? -27.08877 42.12501 43.63843 1.000 40.93979 1144 GLN C N 1
ATOM 6298 C CA . GLN C 1 389 ? -26.70530 41.21303 42.55434 1.000 48.69301 1144 GLN C CA 1
ATOM 6299 C C . GLN C 1 389 ? -27.19578 41.68466 41.17154 1.000 53.51452 1144 GLN C C 1
ATOM 6300 O O . GLN C 1 389 ? -27.58790 40.86954 40.33779 1.000 61.17783 1144 GLN C O 1
ATOM 6306 N N . ILE C 1 390 ? -27.11823 42.98750 40.88369 1.000 54.20912 1145 ILE C N 1
ATOM 6307 C CA . ILE C 1 390 ? -27.71502 43.48346 39.64157 1.000 59.13947 1145 ILE C CA 1
ATOM 6308 C C . ILE C 1 390 ? -26.95482 43.10164 38.37710 1.000 56.13867 1145 ILE C C 1
ATOM 6309 O O . ILE C 1 390 ? -27.48718 43.27881 37.28299 1.000 48.52193 1145 ILE C O 1
ATOM 6314 N N . ASP C 1 391 ? -25.71794 42.62195 38.49074 1.000 57.54623 1146 ASP C N 1
ATOM 6315 C CA . ASP C 1 391 ? -24.86019 42.35797 37.34607 1.000 58.47380 1146 ASP C CA 1
ATOM 6316 C C . ASP C 1 391 ? -24.78780 40.87442 37.01170 1.000 58.36213 1146 ASP C C 1
ATOM 6317 O O . ASP C 1 391 ? -23.85469 40.44261 36.32897 1.000 56.20858 1146 ASP C O 1
ATOM 6322 N N . GLN C 1 392 ? -25.77331 40.09839 37.45973 1.000 55.95819 1147 GLN C N 1
ATOM 6323 C CA . GLN C 1 392 ? -25.65655 38.64723 37.47022 1.000 49.17952 1147 GLN C CA 1
ATOM 6324 C C . GLN C 1 392 ? -25.72923 38.06177 36.06013 1.000 60.34358 1147 GLN C C 1
ATOM 6325 O O . GLN C 1 392 ? -25.02600 37.08928 35.75615 1.000 58.46189 1147 GLN C O 1
ATOM 6331 N N . ALA C 1 393 ? -26.54997 38.63997 35.18060 1.000 56.98148 1148 ALA C N 1
ATOM 6332 C CA . ALA C 1 393 ? -26.71572 38.10586 33.83319 1.000 54.27000 1148 ALA C CA 1
ATOM 6333 C C . ALA C 1 393 ? -25.78602 38.77125 32.81392 1.000 51.97994 1148 ALA C C 1
ATOM 6334 O O . ALA C 1 393 ? -25.91578 38.50850 31.61358 1.000 46.71997 1148 ALA C O 1
ATOM 6336 N N . LEU C 1 394 ? -24.81137 39.56123 33.27325 1.000 47.17476 1149 LEU C N 1
ATOM 6337 C CA . LEU C 1 394 ? -24.03817 40.46295 32.43114 1.000 54.46644 1149 LEU C CA 1
ATOM 6338 C C . LEU C 1 394 ? -22.63116 39.93673 32.16390 1.000 59.79528 1149 LEU C C 1
ATOM 6339 O O . LEU C 1 394 ? -21.98159 39.39576 33.07088 1.000 51.40172 1149 LEU C O 1
ATOM 6344 N N . ASP C 1 395 ? -22.14154 40.15097 30.92556 1.000 51.55023 1150 ASP C N 1
ATOM 6345 C CA . ASP C 1 395 ? -20.77813 39.76505 30.56966 1.000 48.07219 1150 ASP C CA 1
ATOM 6346 C C . ASP C 1 395 ? -19.78765 40.82756 31.05778 1.000 55.51385 1150 ASP C C 1
ATOM 6347 O O . ASP C 1 395 ? -20.16838 41.85360 31.63910 1.000 51.30797 1150 ASP C O 1
ATOM 6352 N N . ALA C 1 396 ? -18.49152 40.56209 30.86361 1.000 55.49527 1151 ALA C N 1
ATOM 6353 C CA . ALA C 1 396 ? -17.48437 41.47503 31.39576 1.000 58.36225 1151 ALA C CA 1
ATOM 6354 C C . ALA C 1 396 ? -17.69665 42.87682 30.85882 1.000 62.73306 1151 ALA C C 1
ATOM 6355 O O . ALA C 1 396 ? -17.65738 43.85495 31.61654 1.000 62.63105 1151 ALA C O 1
ATOM 6357 N N . GLN C 1 397 ? -17.96674 42.99124 29.55728 1.000 61.45216 1152 GLN C N 1
ATOM 6358 C CA . GLN C 1 397 ? -18.07511 44.31141 28.94699 1.000 63.06492 1152 GLN C CA 1
ATOM 6359 C C . GLN C 1 397 ? -19.22064 45.12030 29.55193 1.000 55.01409 1152 GLN C C 1
ATOM 6360 O O . GLN C 1 397 ? -19.05459 46.29811 29.87915 1.000 58.61936 1152 GLN C O 1
ATOM 6366 N N . HIS C 1 398 ? -20.40035 44.51128 29.68215 1.000 52.04640 1153 HIS C N 1
ATOM 6367 C CA . HIS C 1 398 ? -21.53208 45.21162 30.26976 1.000 46.72580 1153 HIS C CA 1
ATOM 6368 C C . HIS C 1 398 ? -21.39071 45.36084 31.78861 1.000 51.69970 1153 HIS C C 1
ATOM 6369 O O . HIS C 1 398 ? -21.98727 46.27612 32.37394 1.000 51.16076 1153 HIS C O 1
ATOM 6376 N N . ARG C 1 399 ? -20.60403 44.50378 32.43330 1.000 45.34251 1154 ARG C N 1
ATOM 6377 C CA . ARG C 1 399 ? -20.34243 44.70160 33.86191 1.000 55.86960 1154 ARG C CA 1
ATOM 6378 C C . ARG C 1 399 ? -19.47139 45.92709 34.09678 1.000 59.14420 1154 ARG C C 1
ATOM 6379 O O . ARG C 1 399 ? -19.75539 46.73760 34.98111 1.000 60.15129 1154 ARG C O 1
ATOM 6387 N N . LYS C 1 400 ? -18.40711 46.08050 33.30977 1.000 62.25533 1155 LYS C N 1
ATOM 6388 C CA . LYS C 1 400 ? -17.57099 47.26190 33.44297 1.000 62.24624 1155 LYS C CA 1
ATOM 6389 C C . LYS C 1 400 ? -18.34967 48.53741 33.14033 1.000 65.47707 1155 LYS C C 1
ATOM 6390 O O . LYS C 1 400 ? -18.02040 49.60560 33.67505 1.000 60.02557 1155 LYS C O 1
ATOM 6396 N N . ALA C 1 401 ? -19.39048 48.45730 32.30874 1.000 60.47157 1156 ALA C N 1
ATOM 6397 C CA . ALA C 1 401 ? -20.13900 49.67768 32.02171 1.000 57.07052 1156 ALA C CA 1
ATOM 6398 C C . ALA C 1 401 ? -21.09430 50.02157 33.15544 1.000 51.96621 1156 ALA C C 1
ATOM 6399 O O . ALA C 1 401 ? -21.32801 51.20400 33.42870 1.000 54.39419 1156 ALA C O 1
ATOM 6401 N N . VAL C 1 402 ? -21.69640 49.00387 33.78231 1.000 48.29637 1157 VAL C N 1
ATOM 6402 C CA . VAL C 1 402 ? -22.55980 49.25631 34.93178 1.000 50.98489 1157 VAL C CA 1
ATOM 6403 C C . VAL C 1 402 ? -21.73002 49.80549 36.09162 1.000 50.22248 1157 VAL C C 1
ATOM 6404 O O . VAL C 1 402 ? -22.11764 50.77939 36.73984 1.000 47.59597 1157 VAL C O 1
ATOM 6408 N N . SER C 1 403 ? -20.54440 49.23538 36.31237 1.000 48.26555 1158 SER C N 1
ATOM 6409 C CA . SER C 1 403 ? -19.63672 49.72530 37.34057 1.000 52.21775 1158 SER C CA 1
ATOM 6410 C C . SER C 1 403 ? -19.26607 51.19354 37.11742 1.000 58.00948 1158 SER C C 1
ATOM 6411 O O . SER C 1 403 ? -19.48033 52.04022 37.99623 1.000 55.57343 1158 SER C O 1
ATOM 6414 N N . ASP C 1 404 ? -18.69778 51.51011 35.94350 1.000 54.18684 1159 ASP C N 1
ATOM 6415 C CA . ASP C 1 404 ? -18.31609 52.88749 35.62288 1.000 57.61448 1159 ASP C CA 1
ATOM 6416 C C . ASP C 1 404 ? -19.46924 53.86553 35.82218 1.000 59.76460 1159 ASP C C 1
ATOM 6417 O O . ASP C 1 404 ? -19.25050 55.01324 36.21966 1.000 60.73157 1159 ASP C O 1
ATOM 6422 N N . MET C 1 405 ? -20.70073 53.44086 35.54656 1.000 53.99014 1160 MET C N 1
ATOM 6423 C CA . MET C 1 405 ? -21.83797 54.33205 35.74906 1.000 52.58003 1160 MET C CA 1
ATOM 6424 C C . MET C 1 405 ? -22.16590 54.50644 37.23884 1.000 65.67884 1160 MET C C 1
ATOM 6425 O O . MET C 1 405 ? -22.56146 55.59533 37.67742 1.000 60.84867 1160 MET C O 1
ATOM 6430 N N . ILE C 1 406 ? -22.04546 53.43545 38.02287 1.000 57.00123 1161 ILE C N 1
ATOM 6431 C CA . ILE C 1 406 ? -22.28497 53.54293 39.45708 1.000 60.31915 1161 ILE C CA 1
ATOM 6432 C C . ILE C 1 406 ? -21.29002 54.50726 40.09209 1.000 56.27837 1161 ILE C C 1
ATOM 6433 O O . ILE C 1 406 ? -21.66652 55.37209 40.88762 1.000 57.48232 1161 ILE C O 1
ATOM 6438 N N . MET C 1 407 ? -20.01505 54.40344 39.71465 1.000 62.69409 1162 MET C N 1
ATOM 6439 C CA . MET C 1 407 ? -19.01799 55.36535 40.17072 1.000 70.12477 1162 MET C CA 1
ATOM 6440 C C . MET C 1 407 ? -19.44235 56.78914 39.83886 1.000 68.98325 1162 MET C C 1
ATOM 6441 O O . MET C 1 407 ? -19.33449 57.69510 40.67302 1.000 64.58832 1162 MET C O 1
ATOM 6446 N N . GLU C 1 408 ? -19.95569 56.99646 38.62851 1.000 65.58101 1163 GLU C N 1
ATOM 6447 C CA . GLU C 1 408 ? -20.49946 58.29717 38.27449 1.000 67.15661 1163 GLU C CA 1
ATOM 6448 C C . GLU C 1 408 ? -21.64881 58.67369 39.20571 1.000 59.48371 1163 GLU C C 1
ATOM 6449 O O . GLU C 1 408 ? -21.68174 59.78176 39.74639 1.000 64.93828 1163 GLU C O 1
ATOM 6455 N N . LEU C 1 409 ? -22.60115 57.75677 39.41479 1.000 56.04705 1164 LEU C N 1
ATOM 6456 C CA . LEU C 1 409 ? -23.77602 58.08960 40.22162 1.000 61.55869 1164 LEU C CA 1
ATOM 6457 C C . LEU C 1 409 ? -23.45146 58.25299 41.70433 1.000 59.11014 1164 LEU C C 1
ATOM 6458 O O . LEU C 1 409 ? -24.21490 58.91102 42.42834 1.000 44.65601 1164 LEU C O 1
ATOM 6463 N N . ALA C 1 410 ? -22.33471 57.68907 42.16005 1.000 51.90887 1165 ALA C N 1
ATOM 6464 C CA . ALA C 1 410 ? -22.04144 57.60840 43.57983 1.000 52.00952 1165 ALA C CA 1
ATOM 6465 C C . ALA C 1 410 ? -21.43014 58.88647 44.12222 1.000 61.05977 1165 ALA C C 1
ATOM 6466 O O . ALA C 1 410 ? -21.12922 58.94292 45.31590 1.000 55.60341 1165 ALA C O 1
ATOM 6468 N N . VAL C 1 411 ? -21.22103 59.90501 43.28302 1.000 64.36805 1166 VAL C N 1
ATOM 6469 C CA . VAL C 1 411 ? -20.82848 61.20348 43.81690 1.000 55.52065 1166 VAL C CA 1
ATOM 6470 C C . VAL C 1 411 ? -22.04091 61.98514 44.31060 1.000 48.31760 1166 VAL C C 1
ATOM 6471 O O . VAL C 1 411 ? -21.88657 62.91214 45.10783 1.000 59.80598 1166 VAL C O 1
ATOM 6475 N N . HIS C 1 412 ? -23.24339 61.61905 43.87385 1.000 49.42701 1167 HIS C N 1
ATOM 6476 C CA . HIS C 1 412 ? -24.47762 62.29297 44.25572 1.000 50.16709 1167 HIS C CA 1
ATOM 6477 C C . HIS C 1 412 ? -25.39802 61.45895 45.13727 1.000 55.73344 1167 HIS C C 1
ATOM 6478 O O . HIS C 1 412 ? -26.46787 61.94737 45.51498 1.000 60.30762 1167 HIS C O 1
ATOM 6485 N N . ALA C 1 413 ? -25.03583 60.21729 45.45852 1.000 53.83744 1168 ALA C N 1
ATOM 6486 C CA . ALA C 1 413 ? -25.93324 59.35021 46.21383 1.000 51.57562 1168 ALA C CA 1
ATOM 6487 C C . ALA C 1 413 ? -25.12548 58.22127 46.82205 1.000 49.46898 1168 ALA C C 1
ATOM 6488 O O . ALA C 1 413 ? -24.09581 57.80716 46.27842 1.000 50.86423 1168 ALA C O 1
ATOM 6490 N N . GLN C 1 414 ? -25.60299 57.73738 47.96107 1.000 53.77128 1169 GLN C N 1
ATOM 6491 C CA . GLN C 1 414 ? -25.00430 56.56864 48.59572 1.000 49.02294 1169 GLN C CA 1
ATOM 6492 C C . GLN C 1 414 ? -25.45020 55.30131 47.87324 1.000 45.36517 1169 GLN C C 1
ATOM 6493 O O . GLN C 1 414 ? -26.61915 55.15980 47.49877 1.000 40.68087 1169 GLN C O 1
ATOM 6499 N N . PHE C 1 415 ? -24.51200 54.38192 47.66684 1.000 39.43239 1170 PHE C N 1
ATOM 6500 C CA . PHE C 1 415 ? -24.83747 53.06276 47.12813 1.000 42.41014 1170 PHE C CA 1
ATOM 6501 C C . PHE C 1 415 ? -24.37836 51.97371 48.08102 1.000 42.96771 1170 PHE C C 1
ATOM 6502 O O . PHE C 1 415 ? -23.26777 52.03306 48.62195 1.000 50.45088 1170 PHE C O 1
ATOM 6510 N N . ILE C 1 416 ? -25.22285 50.96184 48.25446 1.000 37.71189 1171 ILE C N 1
ATOM 6511 C CA . ILE C 1 416 ? -24.82466 49.71716 48.90204 1.000 32.64867 1171 ILE C CA 1
ATOM 6512 C C . ILE C 1 416 ? -25.17216 48.57809 47.95501 1.000 43.92164 1171 ILE C C 1
ATOM 6513 O O . ILE C 1 416 ? -26.35548 48.31795 47.69941 1.000 40.21996 1171 ILE C O 1
ATOM 6518 N N . THR C 1 417 ? -24.14299 47.88500 47.46434 1.000 47.64258 1172 THR C N 1
ATOM 6519 C CA . THR C 1 417 ? -24.26846 46.85972 46.43197 1.000 44.07028 1172 THR C CA 1
ATOM 6520 C C . THR C 1 417 ? -23.60581 45.54672 46.86700 1.000 55.63038 1172 THR C C 1
ATOM 6521 O O . THR C 1 417 ? -22.71563 45.51563 47.72911 1.000 57.54865 1172 THR C O 1
ATOM 6525 N N . THR C 1 418 ? -24.06606 44.45187 46.26683 1.000 40.61928 1173 THR C N 1
ATOM 6526 C CA . THR C 1 418 ? -23.38727 43.16345 46.34244 1.000 55.68525 1173 THR C CA 1
ATOM 6527 C C . THR C 1 418 ? -23.07390 42.68401 44.92780 1.000 52.70909 1173 THR C C 1
ATOM 6528 O O . THR C 1 418 ? -23.70681 43.11228 43.96342 1.000 51.11189 1173 THR C O 1
ATOM 6532 N N . THR C 1 419 ? -22.07706 41.80480 44.81172 1.000 57.75525 1174 THR C N 1
ATOM 6533 C CA . THR C 1 419 ? -21.61891 41.31688 43.51082 1.000 56.48449 1174 THR C CA 1
ATOM 6534 C C . THR C 1 419 ? -20.73824 40.09300 43.72540 1.000 60.22183 1174 THR C C 1
ATOM 6535 O O . THR C 1 419 ? -20.22966 39.86457 44.82450 1.000 62.12453 1174 THR C O 1
ATOM 6539 N N . PHE C 1 420 ? -20.55733 39.31497 42.65071 1.000 64.63399 1175 PHE C N 1
ATOM 6540 C CA . PHE C 1 420 ? -19.59948 38.21145 42.61671 1.000 61.67649 1175 PHE C CA 1
ATOM 6541 C C . PHE C 1 420 ? -18.45625 38.43788 41.63372 1.000 65.56517 1175 PHE C C 1
ATOM 6542 O O . PHE C 1 420 ? -17.54130 37.60869 41.57657 1.000 71.03447 1175 PHE C O 1
ATOM 6550 N N . ARG C 1 421 ? -18.47619 39.53068 40.86983 1.000 63.04988 1176 ARG C N 1
ATOM 6551 C CA . ARG C 1 421 ? -17.45457 39.81888 39.87435 1.000 68.15832 1176 ARG C CA 1
ATOM 6552 C C . ARG C 1 421 ? -16.62323 41.04156 40.28692 1.000 65.14986 1176 ARG C C 1
ATOM 6553 O O . ARG C 1 421 ? -17.05104 41.84256 41.12534 1.000 57.65337 1176 ARG C O 1
ATOM 6561 N N . PRO C 1 422 ? -15.41810 41.21018 39.72244 1.000 62.81179 1177 PRO C N 1
ATOM 6562 C CA . PRO C 1 422 ? -14.51786 42.28875 40.18603 1.000 53.58453 1177 PRO C CA 1
ATOM 6563 C C . PRO C 1 422 ? -14.82247 43.68810 39.66376 1.000 56.87765 1177 PRO C C 1
ATOM 6564 O O . PRO C 1 422 ? -14.18470 44.64871 40.12688 1.000 59.79101 1177 PRO C O 1
ATOM 6568 N N . GLU C 1 423 ? -15.74530 43.84616 38.71283 1.000 54.14358 1178 GLU C N 1
ATOM 6569 C CA . GLU C 1 423 ? -15.84374 45.12003 38.00286 1.000 57.35407 1178 GLU C CA 1
ATOM 6570 C C . GLU C 1 423 ? -16.42568 46.20712 38.89335 1.000 54.88796 1178 GLU C C 1
ATOM 6571 O O . GLU C 1 423 ? -15.94562 47.34536 38.88061 1.000 61.77944 1178 GLU C O 1
ATOM 6577 N N . LEU C 1 424 ? -17.45013 45.87565 39.68211 1.000 61.02237 1179 LEU C N 1
ATOM 6578 C CA . LEU C 1 424 ? -17.97795 46.83569 40.64681 1.000 62.19860 1179 LEU C CA 1
ATOM 6579 C C . LEU C 1 424 ? -17.00401 47.10664 41.78929 1.000 60.78048 1179 LEU C C 1
ATOM 6580 O O . LEU C 1 424 ? -17.10029 48.16084 42.41750 1.000 65.02333 1179 LEU C O 1
ATOM 6585 N N . LEU C 1 425 ? -16.06071 46.19595 42.06368 1.000 59.84046 1180 LEU C N 1
ATOM 6586 C CA . LEU C 1 425 ? -15.06384 46.47457 43.09533 1.000 67.01014 1180 LEU C CA 1
ATOM 6587 C C . LEU C 1 425 ? -14.18454 47.65722 42.71427 1.000 69.59612 1180 LEU C C 1
ATOM 6588 O O . LEU C 1 425 ? -13.76282 48.42040 43.58864 1.000 71.10530 1180 LEU C O 1
ATOM 6593 N N . GLU C 1 426 ? -13.89207 47.81781 41.42006 1.000 74.75096 1181 GLU C N 1
ATOM 6594 C CA . GLU C 1 426 ? -13.12860 48.97501 40.96541 1.000 75.23596 1181 GLU C CA 1
ATOM 6595 C C . GLU C 1 426 ? -13.84865 50.27391 41.29276 1.000 72.19612 1181 GLU C C 1
ATOM 6596 O O . GLU C 1 426 ? -13.20751 51.31954 41.43883 1.000 68.45196 1181 GLU C O 1
ATOM 6602 N N . SER C 1 427 ? -15.17176 50.20733 41.43532 1.000 78.22987 1182 SER C N 1
ATOM 6603 C CA . SER C 1 427 ? -16.08279 51.33617 41.56979 1.000 78.28419 1182 SER C CA 1
ATOM 6604 C C . SER C 1 427 ? -16.33594 51.75651 43.02035 1.000 72.83490 1182 SER C C 1
ATOM 6605 O O . SER C 1 427 ? -17.04048 52.75163 43.24578 1.000 58.53115 1182 SER C O 1
ATOM 6608 N N . ALA C 1 428 ? -15.78418 51.03954 44.00320 1.000 68.41670 1183 ALA C N 1
ATOM 6609 C CA . ALA C 1 428 ? -16.26225 51.12495 45.37493 1.000 64.43460 1183 ALA C CA 1
ATOM 6610 C C . ALA C 1 428 ? -15.26272 51.83134 46.27784 1.000 60.93065 1183 ALA C C 1
ATOM 6611 O O . ALA C 1 428 ? -14.04543 51.70851 46.11541 1.000 64.37099 1183 ALA C O 1
ATOM 6613 N N . ASP C 1 429 ? -15.80713 52.55544 47.24948 1.000 57.63557 1184 ASP C N 1
ATOM 6614 C CA . ASP C 1 429 ? -15.02034 53.30373 48.21986 1.000 64.89016 1184 ASP C CA 1
ATOM 6615 C C . ASP C 1 429 ? -14.80727 52.55741 49.52818 1.000 61.04070 1184 ASP C C 1
ATOM 6616 O O . ASP C 1 429 ? -13.78534 52.77752 50.18512 1.000 61.53670 1184 ASP C O 1
ATOM 6621 N N . LYS C 1 430 ? -15.72876 51.66545 49.90456 1.000 58.61501 1185 LYS C N 1
ATOM 6622 C CA . LYS C 1 430 ? -15.62099 50.86818 51.12065 1.000 58.33616 1185 LYS C CA 1
ATOM 6623 C C . LYS C 1 430 ? -16.11712 49.44753 50.85221 1.000 58.49558 1185 LYS C C 1
ATOM 6624 O O . LYS C 1 430 ? -17.04243 49.23218 50.06209 1.000 54.12651 1185 LYS C O 1
ATOM 6630 N N . PHE C 1 431 ? -15.50543 48.48130 51.54005 1.000 63.57661 1186 PHE C N 1
ATOM 6631 C CA . PHE C 1 431 ? -15.69125 47.05951 51.26356 1.000 59.40142 1186 PHE C CA 1
ATOM 6632 C C . PHE C 1 431 ? -16.05685 46.30981 52.54049 1.000 57.11739 1186 PHE C C 1
ATOM 6633 O O . PHE C 1 431 ? -15.34869 46.41584 53.54645 1.000 50.16259 1186 PHE C O 1
ATOM 6641 N N . TYR C 1 432 ? -17.13609 45.52397 52.48423 1.000 51.78745 1187 TYR C N 1
ATOM 6642 C CA . TYR C 1 432 ? -17.54957 44.64998 53.57291 1.000 55.04966 1187 TYR C CA 1
ATOM 6643 C C . TYR C 1 432 ? -17.53975 43.19532 53.10824 1.000 59.91934 1187 TYR C C 1
ATOM 6644 O O . TYR C 1 432 ? -17.88465 42.90088 51.95763 1.000 53.06382 1187 TYR C O 1
ATOM 6653 N N . GLY C 1 433 ? -17.15368 42.29587 54.01265 1.000 55.05566 1188 GLY C N 1
ATOM 6654 C CA . GLY C 1 433 ? -17.21624 40.85717 53.76976 1.000 50.24536 1188 GLY C CA 1
ATOM 6655 C C . GLY C 1 433 ? -18.24878 40.23076 54.68206 1.000 56.65365 1188 GLY C C 1
ATOM 6656 O O . GLY C 1 433 ? -18.40416 40.64281 55.83688 1.000 51.62375 1188 GLY C O 1
ATOM 6657 N N . VAL C 1 434 ? -18.97217 39.24515 54.16158 1.000 54.11926 1189 VAL C N 1
ATOM 6658 C CA . VAL C 1 434 ? -20.03109 38.56754 54.89927 1.000 50.23173 1189 VAL C CA 1
ATOM 6659 C C . VAL C 1 434 ? -19.70623 37.08165 54.96190 1.000 52.47307 1189 VAL C C 1
ATOM 6660 O O . VAL C 1 434 ? -19.48574 36.44182 53.92618 1.000 56.21996 1189 VAL C O 1
ATOM 6664 N N . LYS C 1 435 ? -19.68267 36.53568 56.17909 1.000 56.07137 1190 LYS C N 1
ATOM 6665 C CA . LYS C 1 435 ? -19.28889 35.15941 56.43450 1.000 51.29161 1190 LYS C CA 1
ATOM 6666 C C . LYS C 1 435 ? -20.36333 34.50059 57.27982 1.000 51.36046 1190 LYS C C 1
ATOM 6667 O O . LYS C 1 435 ? -20.92507 35.12761 58.18019 1.000 52.84309 1190 LYS C O 1
ATOM 6673 N N . PHE C 1 436 ? -20.67453 33.25183 56.97140 1.000 46.92908 1191 PHE C N 1
ATOM 6674 C CA . PHE C 1 436 ? -21.63236 32.48534 57.75817 1.000 51.72410 1191 PHE C CA 1
ATOM 6675 C C . PHE C 1 436 ? -20.84189 31.41190 58.49619 1.000 65.58174 1191 PHE C C 1
ATOM 6676 O O . PHE C 1 436 ? -20.38323 30.43879 57.89418 1.000 68.92109 1191 PHE C O 1
ATOM 6684 N N . ARG C 1 437 ? -20.66849 31.61299 59.80164 1.000 75.93730 1192 ARG C N 1
ATOM 6685 C CA . ARG C 1 437 ? -19.88143 30.72736 60.64339 1.000 84.84133 1192 ARG C CA 1
ATOM 6686 C C . ARG C 1 437 ? -20.66179 30.47888 61.92107 1.000 82.09423 1192 ARG C C 1
ATOM 6687 O O . ARG C 1 437 ? -21.10706 31.43007 62.57045 1.000 78.16131 1192 ARG C O 1
ATOM 6695 N N . ASN C 1 438 ? -20.86806 29.20077 62.24757 1.000 84.40196 1193 ASN C N 1
ATOM 6696 C CA . ASN C 1 438 ? -21.49860 28.79487 63.50672 1.000 85.48307 1193 ASN C CA 1
ATOM 6697 C C . ASN C 1 438 ? -22.94939 29.27004 63.58949 1.000 82.49112 1193 ASN C C 1
ATOM 6698 O O . ASN C 1 438 ? -23.37175 29.85696 64.58403 1.000 80.24522 1193 ASN C O 1
ATOM 6703 N N . LYS C 1 439 ? -23.70649 29.01973 62.52222 1.000 83.11829 1194 LYS C N 1
ATOM 6704 C CA . LYS C 1 439 ? -25.15401 29.20600 62.46431 1.000 78.36591 1194 LYS C CA 1
ATOM 6705 C C . LYS C 1 439 ? -25.59276 30.66249 62.43064 1.000 67.82683 1194 LYS C C 1
ATOM 6706 O O . LYS C 1 439 ? -26.80603 30.93476 62.51894 1.000 64.62371 1194 LYS C O 1
ATOM 6712 N N . VAL C 1 440 ? -24.66345 31.61757 62.31831 1.000 58.55030 1195 VAL C N 1
ATOM 6713 C CA . VAL C 1 440 ? -25.03268 33.02966 62.24830 1.000 59.83879 1195 VAL C CA 1
ATOM 6714 C C . VAL C 1 440 ? -24.16144 33.74204 61.21685 1.000 50.28708 1195 VAL C C 1
ATOM 6715 O O . VAL C 1 440 ? -23.11850 33.23873 60.79258 1.000 53.61730 1195 VAL C O 1
ATOM 6719 N N . SER C 1 441 ? -24.61086 34.92575 60.80321 1.000 46.29278 1196 SER C N 1
ATOM 6720 C CA . SER C 1 441 ? -23.88228 35.73447 59.82310 1.000 59.16061 1196 SER C CA 1
ATOM 6721 C C . SER C 1 441 ? -23.03038 36.78799 60.52377 1.000 56.95219 1196 SER C C 1
ATOM 6722 O O . SER C 1 441 ? -23.44900 37.36951 61.51993 1.000 47.82115 1196 SER C O 1
ATOM 6725 N N . HIS C 1 442 ? -21.84362 37.03644 59.97689 1.000 59.98834 1197 HIS C N 1
ATOM 6726 C CA . HIS C 1 442 ? -20.92980 38.07224 60.43340 1.000 54.68816 1197 HIS C CA 1
ATOM 6727 C C . HIS C 1 442 ? -20.56923 38.96313 59.25109 1.000 63.79037 1197 HIS C C 1
ATOM 6728 O O . HIS C 1 442 ? -20.17962 38.45849 58.18960 1.000 65.43764 1197 HIS C O 1
ATOM 6735 N N . ILE C 1 443 ? -20.66273 40.27975 59.43973 1.000 60.86973 1198 ILE C N 1
ATOM 6736 C CA . ILE C 1 443 ? -20.30829 41.24477 58.40857 1.000 59.93000 1198 ILE C CA 1
ATOM 6737 C C . ILE C 1 443 ? -19.21303 42.15526 58.94721 1.000 67.68837 1198 ILE C C 1
ATOM 6738 O O . ILE C 1 443 ? -19.31161 42.66055 60.07131 1.000 74.40712 1198 ILE C O 1
ATOM 6743 N N . ASP C 1 444 ? -18.15790 42.34319 58.15206 1.000 69.48114 1199 ASP C N 1
ATOM 6744 C CA . ASP C 1 444 ? -16.95460 43.00702 58.63133 1.000 73.72657 1199 ASP C CA 1
ATOM 6745 C C . ASP C 1 444 ? -16.29367 43.80400 57.52175 1.000 72.03267 1199 ASP C C 1
ATOM 6746 O O . ASP C 1 444 ? -16.27425 43.38929 56.35439 1.000 68.73985 1199 ASP C O 1
ATOM 6751 N N . VAL C 1 445 ? -15.72947 44.94912 57.91798 1.000 64.34733 1200 VAL C N 1
ATOM 6752 C CA . VAL C 1 445 ? -14.94275 45.75014 56.99591 1.000 59.30109 1200 VAL C CA 1
ATOM 6753 C C . VAL C 1 445 ? -13.73810 44.94449 56.55581 1.000 63.28944 1200 VAL C C 1
ATOM 6754 O O . VAL C 1 445 ? -13.04987 44.32289 57.37342 1.000 74.49769 1200 VAL C O 1
ATOM 6758 N N . ILE C 1 446 ? -13.49990 44.92564 55.24749 1.000 62.32055 1201 ILE C N 1
ATOM 6759 C CA . ILE C 1 446 ? -12.34917 44.26449 54.65772 1.000 61.11727 1201 ILE C CA 1
ATOM 6760 C C . ILE C 1 446 ? -11.71080 45.26035 53.70739 1.000 63.70511 1201 ILE C C 1
ATOM 6761 O O . ILE C 1 446 ? -12.33210 46.24205 53.28911 1.000 60.18011 1201 ILE C O 1
ATOM 6766 N N . THR C 1 447 ? -10.45337 44.99661 53.37356 1.000 67.93321 1202 THR C N 1
ATOM 6767 C CA . THR C 1 447 ? -9.72740 45.84195 52.44375 1.000 67.02132 1202 THR C CA 1
ATOM 6768 C C . THR C 1 447 ? -10.17662 45.58109 51.00358 1.000 70.88103 1202 THR C C 1
ATOM 6769 O O . THR C 1 447 ? -10.83853 44.58311 50.69230 1.000 69.61872 1202 THR C O 1
ATOM 6773 N N . ALA C 1 448 ? -9.80763 46.51039 50.11808 1.000 70.50224 1203 ALA C N 1
ATOM 6774 C CA . ALA C 1 448 ? -10.07844 46.33100 48.69610 1.000 67.20905 1203 ALA C CA 1
ATOM 6775 C C . ALA C 1 448 ? -9.35869 45.11098 48.14188 1.000 70.37584 1203 ALA C C 1
ATOM 6776 O O . ALA C 1 448 ? -9.86828 44.45030 47.23138 1.000 72.11816 1203 ALA C O 1
ATOM 6778 N N . GLU C 1 449 ? -8.17715 44.79376 48.67268 1.000 78.51341 1204 GLU C N 1
ATOM 6779 C CA . GLU C 1 449 ? -7.46274 43.61210 48.20454 1.000 85.67371 1204 GLU C CA 1
ATOM 6780 C C . GLU C 1 449 ? -8.14757 42.32375 48.65559 1.000 83.49709 1204 GLU C C 1
ATOM 6781 O O . GLU C 1 449 ? -8.10743 41.31773 47.93558 1.000 80.89525 1204 GLU C O 1
ATOM 6787 N N . MET C 1 450 ? -8.78936 42.32970 49.82734 1.000 78.46615 1205 MET C N 1
ATOM 6788 C CA . MET C 1 450 ? -9.50235 41.13463 50.26865 1.000 73.11356 1205 MET C CA 1
ATOM 6789 C C . MET C 1 450 ? -10.74916 40.89360 49.42795 1.000 65.22570 1205 MET C C 1
ATOM 6790 O O . MET C 1 450 ? -11.02606 39.75449 49.03291 1.000 61.70146 1205 MET C O 1
ATOM 6795 N N . ALA C 1 451 ? -11.52568 41.95166 49.16959 1.000 63.91784 1206 ALA C N 1
ATOM 6796 C CA . ALA C 1 451 ? -12.70690 41.82708 48.32020 1.000 63.35332 1206 ALA C CA 1
ATOM 6797 C C . ALA C 1 451 ? -12.33808 41.30501 46.93695 1.000 66.63084 1206 ALA C C 1
ATOM 6798 O O . ALA C 1 451 ? -13.04994 40.46834 46.36713 1.000 63.06013 1206 ALA C O 1
ATOM 6800 N N . LYS C 1 452 ? -11.22145 41.78591 46.38600 1.000 70.98168 1207 LYS C N 1
ATOM 6801 C CA . LYS C 1 452 ? -10.76961 41.31563 45.08252 1.000 72.01634 1207 LYS C CA 1
ATOM 6802 C C . LYS C 1 452 ? -10.24176 39.89126 45.16686 1.000 74.27895 1207 LYS C C 1
ATOM 6803 O O . LYS C 1 452 ? -10.56308 39.05746 44.31829 1.000 71.19242 1207 LYS C O 1
ATOM 6809 N N . ASP C 1 453 ? -9.44203 39.58544 46.19159 1.000 80.50617 1208 ASP C N 1
ATOM 6810 C CA . ASP C 1 453 ? -8.91324 38.22858 46.30935 1.000 83.79253 1208 ASP C CA 1
ATOM 6811 C C . ASP C 1 453 ? -10.02820 37.21690 46.50928 1.000 76.14336 1208 ASP C C 1
ATOM 6812 O O . ASP C 1 453 ? -9.90964 36.07245 46.06887 1.000 77.82422 1208 ASP C O 1
ATOM 6817 N N . PHE C 1 454 ? -11.12395 37.62322 47.14468 1.000 78.90213 1209 PHE C N 1
ATOM 6818 C CA . PHE C 1 454 ? -12.26375 36.72865 47.30061 1.000 79.62430 1209 PHE C CA 1
ATOM 6819 C C . PHE C 1 454 ? -13.00221 36.52250 45.98219 1.000 84.37805 1209 PHE C C 1
ATOM 6820 O O . PHE C 1 454 ? -13.35882 35.39168 45.63842 1.000 79.11860 1209 PHE C O 1
ATOM 6828 N N . VAL C 1 455 ? -13.26579 37.60643 45.24668 1.000 93.85931 1210 VAL C N 1
ATOM 6829 C CA . VAL C 1 455 ? -14.06575 37.52372 44.02765 1.000 87.53149 1210 VAL C CA 1
ATOM 6830 C C . VAL C 1 455 ? -13.40734 36.64448 42.96835 1.000 81.68107 1210 VAL C C 1
ATOM 6831 O O . VAL C 1 455 ? -14.10873 36.05147 42.13761 1.000 74.21272 1210 VAL C O 1
ATOM 6835 N N . GLU C 1 456 ? -12.07906 36.49735 43.01631 1.000 90.00187 1211 GLU C N 1
ATOM 6836 C CA . GLU C 1 456 ? -11.32817 35.64550 42.09870 1.000 96.87419 1211 GLU C CA 1
ATOM 6837 C C . GLU C 1 456 ? -11.02660 34.25437 42.63854 1.000 99.13735 1211 GLU C C 1
ATOM 6838 O O . GLU C 1 456 ? -10.99118 33.30311 41.85214 1.000 101.27858 1211 GLU C O 1
ATOM 6844 N N . ASP C 1 457 ? -10.81419 34.12163 43.95031 1.000 106.18465 1212 ASP C N 1
ATOM 6845 C CA . ASP C 1 457 ? -10.16575 32.95651 44.58672 1.000 112.19026 1212 ASP C CA 1
ATOM 6846 C C . ASP C 1 457 ? -10.53291 31.57933 44.03733 1.000 110.37681 1212 ASP C C 1
ATOM 6847 O O . ASP C 1 457 ? -9.73992 30.64286 44.13696 1.000 109.28703 1212 ASP C O 1
ATOM 6852 N N . ALA D 2 4 ? -36.89044 66.86795 46.65475 1.000 105.85304 4 ALA D N 1
ATOM 6853 C CA . ALA D 2 4 ? -37.90775 67.15262 45.64807 1.000 108.13425 4 ALA D CA 1
ATOM 6854 C C . ALA D 2 4 ? -37.32356 68.01264 44.52665 1.000 123.62345 4 ALA D C 1
ATOM 6855 O O . ALA D 2 4 ? -38.02153 68.34786 43.55787 1.000 122.16504 4 ALA D O 1
ATOM 6857 N N . HIS D 2 5 ? -36.04028 68.36010 44.70256 1.000 137.16777 5 HIS D N 1
ATOM 6858 C CA . HIS D 2 5 ? -35.18296 69.08806 43.76360 1.000 147.56476 5 HIS D CA 1
ATOM 6859 C C . HIS D 2 5 ? -35.32940 70.60057 43.90417 1.000 147.06017 5 HIS D C 1
ATOM 6860 O O . HIS D 2 5 ? -34.35119 71.33391 43.72728 1.000 145.68977 5 HIS D O 1
ATOM 6867 N N . PHE D 2 6 ? -36.52914 71.08711 44.22323 1.000 148.54393 6 PHE D N 1
ATOM 6868 C CA . PHE D 2 6 ? -36.72516 72.51351 44.45173 1.000 148.95918 6 PHE D CA 1
ATOM 6869 C C . PHE D 2 6 ? -37.12979 72.84564 45.88627 1.000 137.19770 6 PHE D C 1
ATOM 6870 O O . PHE D 2 6 ? -37.30740 74.02899 46.20419 1.000 128.97081 6 PHE D O 1
ATOM 6878 N N . VAL D 2 7 ? -37.28044 71.84669 46.74895 1.000 131.13885 7 VAL D N 1
ATOM 6879 C CA . VAL D 2 7 ? -37.40634 72.07908 48.19081 1.000 120.14567 7 VAL D CA 1
ATOM 6880 C C . VAL D 2 7 ? -36.26768 71.45030 48.97787 1.000 120.79983 7 VAL D C 1
ATOM 6881 O O . VAL D 2 7 ? -36.18344 71.68548 50.19485 1.000 124.66094 7 VAL D O 1
ATOM 6885 N N . LEU D 2 8 ? -35.38910 70.67489 48.33734 1.000 116.14613 8 LEU D N 1
ATOM 6886 C CA . LEU D 2 8 ? -34.30538 69.99118 49.04278 1.000 112.24366 8 LEU D CA 1
ATOM 6887 C C . LEU D 2 8 ? -33.40066 70.98205 49.77409 1.000 116.08228 8 LEU D C 1
ATOM 6888 O O . LEU D 2 8 ? -33.26897 70.93581 51.00374 1.000 112.09829 8 LEU D O 1
ATOM 6893 N N . SER D 2 9 ? -32.75826 71.88538 49.02911 1.000 123.82183 9 SER D N 1
ATOM 6894 C CA . SER D 2 9 ? -31.88291 72.86332 49.66657 1.000 129.33350 9 SER D CA 1
ATOM 6895 C C . SER D 2 9 ? -32.68598 73.97174 50.33391 1.000 131.81275 9 SER D C 1
ATOM 6896 O O . SER D 2 9 ? -32.38545 74.36899 51.46679 1.000 135.13322 9 SER D O 1
ATOM 6899 N N . LYS D 2 10 ? -33.72899 74.44536 49.65779 1.000 126.43814 10 LYS D N 1
ATOM 6900 C CA . LYS D 2 10 ? -34.35801 75.71040 49.98820 1.000 118.63112 10 LYS D CA 1
ATOM 6901 C C . LYS D 2 10 ? -35.04502 75.66928 51.35393 1.000 109.07081 10 LYS D C 1
ATOM 6902 O O . LYS D 2 10 ? -35.34112 74.60851 51.91449 1.000 99.04480 10 LYS D O 1
ATOM 6908 N N . ARG D 2 11 ? -35.24678 76.86835 51.90384 1.000 106.11735 11 ARG D N 1
ATOM 6909 C CA . ARG D 2 11 ? -36.15054 77.11804 53.01838 1.000 98.19150 11 ARG D CA 1
ATOM 6910 C C . ARG D 2 11 ? -37.16439 78.16853 52.57082 1.000 93.64839 11 ARG D C 1
ATOM 6911 O O . ARG D 2 11 ? -37.52007 78.22634 51.38793 1.000 97.98811 11 ARG D O 1
ATOM 6919 N N . GLY D 2 12 ? -37.64004 79.00033 53.48834 1.000 91.02106 12 GLY D N 1
ATOM 6920 C CA . GLY D 2 12 ? -38.57645 80.03951 53.13335 1.000 96.66321 12 GLY D CA 1
ATOM 6921 C C . GLY D 2 12 ? -39.97454 79.52146 52.85583 1.000 104.69672 12 GLY D C 1
ATOM 6922 O O . GLY D 2 12 ? -40.53196 78.72759 53.61650 1.000 113.12181 12 GLY D O 1
ATOM 6923 N N . PRO D 2 13 ? -40.56594 79.95101 51.74927 1.000 109.18637 13 PRO D N 1
ATOM 6924 C CA . PRO D 2 13 ? -41.99779 79.69334 51.54108 1.000 101.31632 13 PRO D CA 1
ATOM 6925 C C . PRO D 2 13 ? -42.31083 78.27536 51.07872 1.000 87.61793 13 PRO D C 1
ATOM 6926 O O . PRO D 2 13 ? -43.14650 77.60067 51.68436 1.000 84.34283 13 PRO D O 1
ATOM 6930 N N . LEU D 2 14 ? -41.66263 77.80288 50.01306 1.000 79.09447 14 LEU D N 1
ATOM 6931 C CA . LEU D 2 14 ? -42.02958 76.49860 49.48036 1.000 79.72077 14 LEU D CA 1
ATOM 6932 C C . LEU D 2 14 ? -41.63021 75.36666 50.41844 1.000 75.17373 14 LEU D C 1
ATOM 6933 O O . LEU D 2 14 ? -42.30364 74.32531 50.45981 1.000 66.82032 14 LEU D O 1
ATOM 6938 N N . ALA D 2 15 ? -40.54391 75.53907 51.17001 1.000 70.68305 15 ALA D N 1
ATOM 6939 C CA . ALA D 2 15 ? -40.14989 74.49175 52.10090 1.000 73.92212 15 ALA D CA 1
ATOM 6940 C C . ALA D 2 15 ? -41.17538 74.34782 53.21779 1.000 70.98809 15 ALA D C 1
ATOM 6941 O O . ALA D 2 15 ? -41.50774 73.22807 53.62578 1.000 67.65669 15 ALA D O 1
ATOM 6943 N N . LYS D 2 16 ? -41.70950 75.47335 53.69359 1.000 65.06571 16 LYS D N 1
ATOM 6944 C CA . LYS D 2 16 ? -42.73096 75.44480 54.73281 1.000 63.52226 16 LYS D CA 1
ATOM 6945 C C . LYS D 2 16 ? -43.97799 74.71161 54.25505 1.000 61.12081 16 LYS D C 1
ATOM 6946 O O . LYS D 2 16 ? -44.57623 73.93379 55.00575 1.000 60.16526 16 LYS D O 1
ATOM 6952 N N . ILE D 2 17 ? -44.37868 74.93472 53.00265 1.000 59.89376 17 ILE D N 1
ATOM 6953 C CA . ILE D 2 17 ? -45.55601 74.25440 52.47212 1.000 52.76878 17 ILE D CA 1
ATOM 6954 C 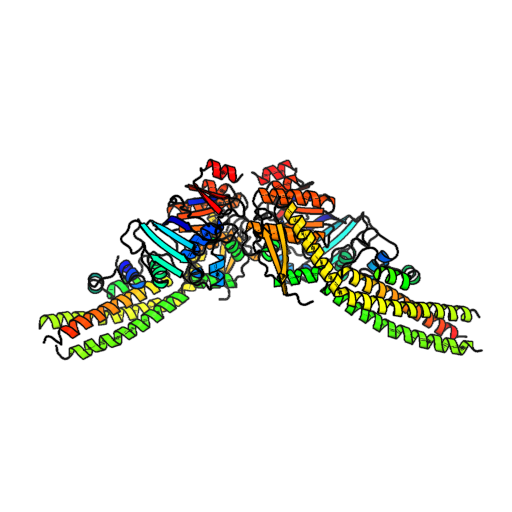C . ILE D 2 17 ? -45.29931 72.75871 52.36802 1.000 54.66097 17 ILE D C 1
ATOM 6955 O O . ILE D 2 17 ? -46.18762 71.94502 52.64256 1.000 58.45265 17 ILE D O 1
ATOM 6960 N N . TRP D 2 18 ? -44.07646 72.37545 51.99137 1.000 53.78961 18 TRP D N 1
ATOM 6961 C CA . TRP D 2 18 ? -43.71467 70.96258 51.92217 1.000 62.60247 18 TRP D CA 1
ATOM 6962 C C . TRP D 2 18 ? -43.77720 70.31942 53.30170 1.000 67.24496 18 TRP D C 1
ATOM 6963 O O . TRP D 2 18 ? -44.34086 69.22846 53.46600 1.000 69.42420 18 TRP D O 1
ATOM 6974 N N . LEU D 2 19 ? -43.21232 70.99322 54.30611 1.000 61.56088 19 LEU D N 1
ATOM 6975 C CA . LEU D 2 19 ? -43.34335 70.53089 55.68190 1.000 58.81887 19 LEU D CA 1
ATOM 6976 C C . LEU D 2 19 ? -44.80725 70.42287 56.08139 1.000 60.18920 19 LEU D C 1
ATOM 6977 O O . LEU D 2 19 ? -45.20042 69.48563 56.78948 1.000 60.76754 19 LEU D O 1
ATOM 6982 N N . ALA D 2 20 ? -45.63667 71.36325 55.62506 1.000 55.65418 20 ALA D N 1
ATOM 6983 C CA . ALA D 2 20 ? -47.04536 71.30551 55.98656 1.000 58.23069 20 ALA D CA 1
ATOM 6984 C C . ALA D 2 20 ? -47.72123 70.09264 55.37046 1.000 60.59766 20 ALA D C 1
ATOM 6985 O O . ALA D 2 20 ? -48.65717 69.54112 55.96169 1.000 54.37749 20 ALA D O 1
ATOM 6987 N N . ALA D 2 21 ? -47.26190 69.66129 54.19225 1.000 59.94267 21 ALA D N 1
ATOM 6988 C CA . ALA D 2 21 ? -47.86349 68.50181 53.54659 1.000 57.66850 21 ALA D CA 1
ATOM 6989 C C . ALA D 2 21 ? -47.58995 67.24253 54.34846 1.000 62.25293 21 ALA D C 1
ATOM 6990 O O . ALA D 2 21 ? -48.51802 66.52963 54.74922 1.000 61.39971 21 ALA D O 1
ATOM 6992 N N . HIS D 2 22 ? -46.31224 66.99121 54.63053 1.000 62.42043 22 HIS D N 1
ATOM 6993 C CA . HIS D 2 22 ? -45.82718 65.70189 55.09466 1.000 66.25762 22 HIS D CA 1
ATOM 6994 C C . HIS D 2 22 ? -45.75377 65.58875 56.61388 1.000 74.29446 22 HIS D C 1
ATOM 6995 O O . HIS D 2 22 ? -45.98728 64.50404 57.16182 1.000 75.67356 22 HIS D O 1
ATOM 7002 N N . TRP D 2 23 ? -45.45152 66.68485 57.29987 1.000 76.18951 23 TRP D N 1
ATOM 7003 C CA . TRP D 2 23 ? -45.01112 66.66526 58.68472 1.000 74.75179 23 TRP D CA 1
ATOM 7004 C C . TRP D 2 23 ? -45.51282 67.93852 59.36451 1.000 74.20674 23 TRP D C 1
ATOM 7005 O O . TRP D 2 23 ? -44.74873 68.72397 59.92915 1.000 77.73724 23 TRP D O 1
ATOM 7016 N N . ASP D 2 24 ? -46.83075 68.16612 59.30205 1.000 81.13520 24 ASP D N 1
ATOM 7017 C CA . ASP D 2 24 ? -47.40594 69.41562 59.79957 1.000 94.37211 24 ASP D CA 1
ATOM 7018 C C . ASP D 2 24 ? -47.24497 69.58324 61.30526 1.000 96.86287 24 ASP D C 1
ATOM 7019 O O . ASP D 2 24 ? -47.45762 70.69003 61.81245 1.000 93.89271 24 ASP D O 1
ATOM 7024 N N . LYS D 2 25 ? -46.87279 68.51634 62.01985 1.000 101.93365 25 LYS D N 1
ATOM 7025 C CA . LYS D 2 25 ? -46.56476 68.62304 63.44000 1.000 106.29766 25 LYS D CA 1
ATOM 7026 C C . LYS D 2 25 ? -45.55093 69.72250 63.71833 1.000 108.26847 25 LYS D C 1
ATOM 7027 O O . LYS D 2 25 ? -45.54092 70.29665 64.81401 1.000 111.10573 25 LYS D O 1
ATOM 7033 N N . LYS D 2 26 ? -44.70149 70.03999 62.74198 1.000 104.86146 26 LYS D N 1
ATOM 7034 C CA . LYS D 2 26 ? -43.59646 70.95491 62.98813 1.000 103.95742 26 LYS D CA 1
ATOM 7035 C C . LYS D 2 26 ? -43.97232 72.41967 62.79971 1.000 104.25516 26 LYS D C 1
ATOM 7036 O O . LYS D 2 26 ? -43.48660 73.26883 63.55315 1.000 109.18854 26 LYS D O 1
ATOM 7042 N N . LEU D 2 27 ? -44.81269 72.76424 61.82421 1.000 100.07556 27 LEU D N 1
ATOM 7043 C CA . LEU D 2 27 ? -45.03017 74.18207 61.55971 1.000 99.74920 27 LEU D CA 1
ATOM 7044 C C . LEU D 2 27 ? -46.01990 74.78013 62.55416 1.000 90.51088 27 LEU D C 1
ATOM 7045 O O . LEU D 2 27 ? -47.04918 74.18254 62.89370 1.000 84.91622 27 LEU D O 1
ATOM 7050 N N . THR D 2 28 ? -45.69006 75.97918 63.00554 1.000 82.38567 28 THR D N 1
ATOM 7051 C CA . THR D 2 28 ? -46.22434 76.57443 64.21155 1.000 77.77895 28 THR D CA 1
ATOM 7052 C C . THR D 2 28 ? -47.34545 77.55927 63.89406 1.000 76.05263 28 THR D C 1
ATOM 7053 O O . THR D 2 28 ? -47.65837 77.84555 62.73329 1.000 75.85032 28 THR D O 1
ATOM 7057 N N . LYS D 2 29 ? -47.95664 78.08705 64.96019 1.000 70.63194 29 LYS D N 1
ATOM 7058 C CA . LYS D 2 29 ? -48.87140 79.20687 64.80038 1.000 69.25651 29 LYS D CA 1
ATOM 7059 C C . LYS D 2 29 ? -48.21029 80.32984 64.01548 1.000 69.28770 29 LYS D C 1
ATOM 7060 O O . LYS D 2 29 ? -48.82394 80.91104 63.11299 1.000 73.57370 29 LYS D O 1
ATOM 7066 N N . ALA D 2 30 ? -46.94211 80.62728 64.32157 1.000 63.92133 30 ALA D N 1
ATOM 7067 C CA . ALA D 2 30 ? -46.29292 81.77598 63.69363 1.000 68.44906 30 ALA D CA 1
ATOM 7068 C C . ALA D 2 30 ? -46.05853 81.53578 62.21084 1.000 71.04100 30 ALA D C 1
ATOM 7069 O O . ALA D 2 30 ? -46.22656 82.45235 61.39869 1.000 75.95594 30 ALA D O 1
ATOM 7071 N N . HIS D 2 31 ? -45.65787 80.31575 61.84103 1.000 69.39904 31 HIS D N 1
ATOM 7072 C CA . HIS D 2 31 ? -45.54973 79.97584 60.42744 1.000 69.18069 31 HIS D CA 1
ATOM 7073 C C . HIS D 2 31 ? -46.87986 80.19427 59.72329 1.000 62.29478 31 HIS D C 1
ATOM 7074 O O . HIS D 2 31 ? -46.94897 80.87224 58.69340 1.000 67.00597 31 HIS D O 1
ATOM 7081 N N . VAL D 2 32 ? -47.95226 79.64357 60.29625 1.000 60.88972 32 VAL D N 1
ATOM 7082 C CA . VAL D 2 32 ? -49.29175 79.77102 59.72798 1.000 61.80736 32 VAL D CA 1
ATOM 7083 C C . VAL D 2 32 ? -49.64801 81.24015 59.50627 1.000 66.89956 32 VAL D C 1
ATOM 7084 O O . VAL D 2 32 ? -50.03578 81.64033 58.39962 1.000 65.02818 32 VAL D O 1
ATOM 7088 N N . PHE D 2 33 ? -49.47716 82.07239 60.54673 1.000 66.41759 33 PHE D N 1
ATOM 7089 C CA . PHE D 2 33 ? -49.87549 83.48151 60.47779 1.000 67.36340 33 PHE D CA 1
ATOM 7090 C C . PHE D 2 33 ? -49.00676 84.26955 59.50486 1.000 69.20302 33 PHE D C 1
ATOM 7091 O O . PHE D 2 33 ? -49.49420 85.18024 58.82386 1.000 72.65298 33 PHE D O 1
ATOM 7099 N N . GLU D 2 34 ? -47.71469 83.94936 59.43972 1.000 73.14205 34 GLU D N 1
ATOM 7100 C CA . GLU D 2 34 ? -46.81832 84.67428 58.54846 1.000 81.88342 34 GLU D CA 1
ATOM 7101 C C . GLU D 2 34 ? -47.07222 84.32628 57.08039 1.000 87.48033 34 GLU D C 1
ATOM 7102 O O . GLU D 2 34 ? -46.95152 85.19780 56.21152 1.000 91.11313 34 GLU D O 1
ATOM 7108 N N . CYS D 2 35 ? -47.46137 83.08241 56.78927 1.000 83.92685 35 CYS D N 1
ATOM 7109 C CA . CYS D 2 35 ? -47.52557 82.60833 55.41007 1.000 75.81701 35 CYS D CA 1
ATOM 7110 C C . CYS D 2 35 ? -48.57240 83.36755 54.59915 1.000 73.35327 35 CYS D C 1
ATOM 7111 O O . CYS D 2 35 ? -49.74295 83.44981 54.98307 1.000 69.94251 35 CYS D O 1
ATOM 7114 N N . ASN D 2 36 ? -48.14593 83.90872 53.46050 1.000 68.78220 36 ASN D N 1
ATOM 7115 C CA . ASN D 2 36 ? -49.05984 84.50533 52.49789 1.000 69.65387 36 ASN D CA 1
ATOM 7116 C C . ASN D 2 36 ? -49.49852 83.42463 51.51556 1.000 63.74572 36 ASN D C 1
ATOM 7117 O O . ASN D 2 36 ? -48.67326 82.88845 50.77356 1.000 65.90810 36 ASN D O 1
ATOM 7122 N N . LEU D 2 37 ? -50.79467 83.11825 51.50147 1.000 59.00312 37 LEU D N 1
ATOM 7123 C CA . LEU D 2 37 ? -51.28375 82.04448 50.64827 1.000 63.59862 37 LEU D CA 1
ATOM 7124 C C . LEU D 2 37 ? -51.24310 82.45430 49.18062 1.000 73.00910 37 LEU D C 1
ATOM 7125 O O . LEU D 2 37 ? -50.76415 81.69574 48.32828 1.000 71.72055 37 LEU D O 1
ATOM 7130 N N . GLU D 2 38 ? -51.72471 83.66277 48.87554 1.000 75.24301 38 GLU D N 1
ATOM 7131 C CA . GLU D 2 38 ? -51.70118 84.16969 47.50464 1.000 70.90926 38 GLU D CA 1
ATOM 7132 C C . GLU D 2 38 ? -50.29834 84.11055 46.90665 1.000 65.84371 38 GLU D C 1
ATOM 7133 O O . GLU D 2 38 ? -50.11106 83.58693 45.80255 1.000 63.66621 38 GLU D O 1
ATOM 7139 N N . SER D 2 39 ? -49.29701 84.63201 47.63378 1.000 66.81453 39 SER D N 1
ATOM 7140 C CA . SER D 2 39 ? -47.91466 84.62559 47.14604 1.000 70.76001 39 SER D CA 1
ATOM 7141 C C . SER D 2 39 ? -47.42328 83.21616 46.86510 1.000 73.58317 39 SER D C 1
ATOM 7142 O O . SER D 2 39 ? -46.75927 82.97189 45.85043 1.000 73.51648 39 SER D O 1
ATOM 7145 N N . SER D 2 40 ? -47.70976 82.27824 47.76710 1.000 69.72789 40 SER D N 1
ATOM 7146 C CA . SER D 2 40 ? -47.11037 80.95912 47.62593 1.000 73.67471 40 SER D CA 1
ATOM 7147 C C . SER D 2 40 ? -47.86222 80.10766 46.60777 1.000 72.45270 40 SER D C 1
ATOM 7148 O O . SER D 2 40 ? -47.24329 79.31926 45.88252 1.000 66.63011 40 SER D O 1
ATOM 7151 N N . VAL D 2 41 ? -49.18725 80.26713 46.52403 1.000 73.42933 41 VAL D N 1
ATOM 7152 C CA . VAL D 2 41 ? -49.94508 79.63291 45.44783 1.000 64.65670 41 VAL D CA 1
ATOM 7153 C C . VAL D 2 41 ? -49.49847 80.17363 44.09421 1.000 70.92986 41 VAL D C 1
ATOM 7154 O O . VAL D 2 41 ? -49.44353 79.43993 43.09809 1.000 74.48073 41 VAL D O 1
ATOM 7158 N N . GLU D 2 42 ? -49.16978 81.46305 44.03220 1.000 73.03995 42 GLU D N 1
ATOM 7159 C CA . GLU D 2 42 ? -48.73416 82.03424 42.76144 1.000 80.61576 42 GLU D CA 1
ATOM 7160 C C . GLU D 2 42 ? -47.42673 81.40277 42.29717 1.000 74.22081 42 GLU D C 1
ATOM 7161 O O . GLU D 2 42 ? -47.24783 81.13575 41.10333 1.000 73.88978 42 GLU D O 1
ATOM 7167 N N . SER D 2 43 ? -46.50937 81.13645 43.22655 1.000 72.62855 43 SER D N 1
ATOM 7168 C CA . SER D 2 43 ? -45.24318 80.51933 42.86120 1.000 77.99915 43 SER D CA 1
ATOM 7169 C C . SER D 2 43 ? -45.38856 79.03957 42.49925 1.000 77.91591 43 SER D C 1
ATOM 7170 O O . SER D 2 43 ? -44.52107 78.50157 41.80191 1.000 76.68281 43 SER D O 1
ATOM 7173 N N . ILE D 2 44 ? -46.44968 78.36941 42.95946 1.000 75.28754 44 ILE D N 1
ATOM 7174 C CA . ILE D 2 44 ? -46.72347 77.00278 42.51207 1.000 71.34478 44 ILE D CA 1
ATOM 7175 C C . ILE D 2 44 ? -47.41375 77.01913 41.15174 1.000 74.36089 44 ILE D C 1
ATOM 7176 O O . ILE D 2 44 ? -47.17573 76.13764 40.31287 1.000 73.44370 44 ILE D O 1
ATOM 7181 N N . ILE D 2 45 ? -48.26569 78.01611 40.90933 1.000 74.20478 45 ILE D N 1
ATOM 7182 C CA . ILE D 2 45 ? -48.94115 78.12620 39.61898 1.000 79.63034 45 ILE D CA 1
ATOM 7183 C C . ILE D 2 45 ? -47.94555 78.48409 38.51775 1.000 81.89657 45 ILE D C 1
ATOM 7184 O O . ILE D 2 45 ? -47.91428 77.85030 37.45658 1.000 88.07662 45 ILE D O 1
ATOM 7189 N N . SER D 2 46 ? -47.12587 79.50663 38.74729 1.000 77.74090 46 SER D N 1
ATOM 7190 C CA . SER D 2 46 ? -46.08642 79.88167 37.79987 1.000 76.58519 46 SER D CA 1
ATOM 7191 C C . SER D 2 46 ? -44.71650 79.56582 38.38443 1.000 76.65930 46 SER D C 1
ATOM 7192 O O . SER D 2 46 ? -44.02488 80.47318 38.86554 1.000 77.70744 46 SER D O 1
ATOM 7195 N N . PRO D 2 47 ? -44.28617 78.30927 38.36737 1.000 77.52168 47 PRO D N 1
ATOM 7196 C CA . PRO D 2 47 ? -42.99175 77.96956 38.95943 1.000 84.92830 47 PRO D CA 1
ATOM 7197 C C . PRO D 2 47 ? -41.84384 78.42182 38.07278 1.000 91.34688 47 PRO D C 1
ATOM 7198 O O . PRO D 2 47 ? -41.99122 78.62530 36.86579 1.000 94.39612 47 PRO D O 1
ATOM 7202 N N . LYS D 2 48 ? -40.67812 78.57637 38.70404 1.000 96.91697 48 LYS D N 1
ATOM 7203 C CA . LYS D 2 48 ? -39.47673 78.91435 37.95023 1.000 99.85171 48 LYS D CA 1
ATOM 7204 C C . LYS D 2 48 ? -38.95774 77.71858 37.15537 1.000 102.20228 48 LYS D C 1
ATOM 7205 O O . LYS D 2 48 ? -38.37343 77.89987 36.08125 1.000 98.63859 48 LYS D O 1
ATOM 7211 N N . VAL D 2 49 ? -39.17354 76.50121 37.65391 1.000 107.26620 49 VAL D N 1
ATOM 7212 C CA . VAL D 2 49 ? -38.89047 75.26745 36.92894 1.000 106.18453 49 VAL D CA 1
ATOM 7213 C C . VAL D 2 49 ? -40.14264 74.40233 36.98358 1.000 106.29304 49 VAL D C 1
ATOM 7214 O O . VAL D 2 49 ? -40.81278 74.34200 38.02061 1.000 114.76691 49 VAL D O 1
ATOM 7218 N N . LYS D 2 50 ? -40.47772 73.75807 35.86418 1.000 97.09945 50 LYS D N 1
ATOM 7219 C CA . LYS D 2 50 ? -41.64416 72.88515 35.84211 1.000 88.68483 50 LYS D CA 1
ATOM 7220 C C . LYS D 2 50 ? -41.51451 71.78734 36.89618 1.000 85.29009 50 LYS D C 1
ATOM 7221 O O . LYS D 2 50 ? -40.41492 71.32993 37.22366 1.000 79.60868 50 LYS D O 1
ATOM 7227 N N . MET D 2 51 ? -42.65720 71.37774 37.44244 1.000 77.98793 51 MET D N 1
ATOM 7228 C CA . MET D 2 51 ? -42.69646 70.44450 38.55398 1.000 76.37671 51 MET D CA 1
ATOM 7229 C C . MET D 2 51 ? -43.49854 69.20587 38.17974 1.000 70.45462 51 MET D C 1
ATOM 7230 O O . MET D 2 51 ? -44.47431 69.28026 37.42316 1.000 64.47589 51 MET D O 1
ATOM 7235 N N . ALA D 2 52 ? -43.08519 68.06996 38.72711 1.000 67.80386 52 ALA D N 1
ATOM 7236 C CA . ALA D 2 52 ? -43.77868 66.82368 38.45804 1.000 64.08345 52 ALA D CA 1
ATOM 7237 C C . ALA D 2 52 ? -45.15024 66.82551 39.12444 1.000 69.61146 52 ALA D C 1
ATOM 7238 O O . ALA D 2 52 ? -45.40997 67.56707 40.08256 1.000 69.82610 52 ALA D O 1
ATOM 7240 N N . LEU D 2 53 ? -46.04109 65.97957 38.59808 1.000 65.19691 53 LEU D N 1
ATOM 7241 C CA . LEU D 2 53 ? -47.38925 65.89652 39.15276 1.000 64.74321 53 LEU D CA 1
ATOM 7242 C C . LEU D 2 53 ? -47.36736 65.48775 40.62539 1.000 68.78446 53 LEU D C 1
ATOM 7243 O O . LEU D 2 53 ? -48.20049 65.94498 41.41136 1.000 68.36735 53 LEU D O 1
ATOM 7248 N N . ARG D 2 54 ? -46.42727 64.62267 41.01344 1.000 66.32916 54 ARG D N 1
ATOM 7249 C CA . ARG D 2 54 ? -46.38478 64.13550 42.39015 1.000 66.89418 54 ARG D CA 1
ATOM 7250 C C . ARG D 2 54 ? -46.13207 65.27835 43.36147 1.000 69.12261 54 ARG D C 1
ATOM 7251 O O . ARG D 2 54 ? -46.85320 65.43818 44.35235 1.000 61.28957 54 ARG D O 1
ATOM 7259 N N . THR D 2 55 ? -45.11049 66.09270 43.08117 1.000 71.79706 55 THR D N 1
ATOM 7260 C CA . THR D 2 55 ? -44.74196 67.17929 43.98235 1.000 74.30357 55 THR D CA 1
ATOM 7261 C C . THR D 2 55 ? -45.77012 68.30834 43.95108 1.000 64.94229 55 THR D C 1
ATOM 7262 O O . THR D 2 55 ? -45.99980 68.96558 44.97345 1.000 57.22902 55 THR D O 1
ATOM 7266 N N . SER D 2 56 ? -46.43910 68.51758 42.81709 1.000 58.39643 56 SER D N 1
ATOM 7267 C CA . SER D 2 56 ? -47.54118 69.47003 42.81377 1.000 59.95328 56 SER D CA 1
ATOM 7268 C C . SER D 2 56 ? -48.71024 68.98030 43.66682 1.000 60.87490 56 SER D C 1
ATOM 7269 O O . SER D 2 56 ? -49.44652 69.79498 44.23109 1.000 63.02169 56 SER D O 1
ATOM 7272 N N . GLY D 2 57 ? -48.90239 67.66577 43.78180 1.000 57.26802 57 GLY D N 1
ATOM 7273 C CA . GLY D 2 57 ? -49.90166 67.16413 44.71162 1.000 59.37587 57 GLY D CA 1
ATOM 7274 C C . GLY D 2 57 ? -49.54463 67.45652 46.16157 1.000 53.44769 57 GLY D C 1
ATOM 7275 O O . GLY D 2 57 ? -50.39578 67.86558 46.95441 1.000 45.69660 57 GLY D O 1
ATOM 7276 N N . HIS D 2 58 ? -48.28041 67.24847 46.52544 1.000 48.23072 58 HIS D N 1
ATOM 7277 C CA . HIS D 2 58 ? -47.84620 67.52936 47.88925 1.000 49.64110 58 HIS D CA 1
ATOM 7278 C C . HIS D 2 58 ? -48.01190 69.00597 48.23230 1.000 55.45804 58 HIS D C 1
ATOM 7279 O O . HIS D 2 58 ? -48.47340 69.35061 49.32717 1.000 57.06120 58 HIS D O 1
ATOM 7286 N N . LEU D 2 59 ? -47.66850 69.89516 47.29633 1.000 55.44334 59 LEU D N 1
ATOM 7287 C CA . LEU D 2 59 ? -47.76640 71.32229 47.57321 1.000 52.63639 59 LEU D CA 1
ATOM 7288 C C . LEU D 2 59 ? -49.21668 71.75105 47.72611 1.000 56.18719 59 LEU D C 1
ATOM 7289 O O . LEU D 2 59 ? -49.53439 72.57726 48.59208 1.000 60.75651 59 LEU D O 1
ATOM 7294 N N . LEU D 2 60 ? -50.11845 71.16916 46.92966 1.000 49.61730 60 LEU D N 1
ATOM 7295 C CA . LEU D 2 60 ? -51.54089 71.46070 47.10247 1.000 54.47461 60 LEU D CA 1
ATOM 7296 C C . LEU D 2 60 ? -51.99727 71.16994 48.52806 1.000 60.81555 60 LEU D C 1
ATOM 7297 O O . LEU D 2 60 ? -52.67812 71.99155 49.14959 1.000 57.77737 60 LEU D O 1
ATOM 7302 N N . LEU D 2 61 ? -51.65351 69.98344 49.05181 1.000 51.35742 61 LEU D N 1
ATOM 7303 C CA . LEU D 2 61 ? -52.05395 69.64193 50.41296 1.000 47.76189 61 LEU D CA 1
ATOM 7304 C C . LEU D 2 61 ? -51.38212 70.57332 51.41952 1.000 52.09219 61 LEU D C 1
ATOM 7305 O O . LEU D 2 61 ? -52.02536 71.05298 52.36006 1.000 46.08522 61 LEU D O 1
ATOM 7310 N N . GLY D 2 62 ? -50.08524 70.83284 51.22843 1.000 47.03139 62 GLY D N 1
ATOM 7311 C CA . GLY D 2 62 ? -49.39675 71.83887 52.02188 1.000 55.81640 62 GLY D CA 1
ATOM 7312 C C . GLY D 2 62 ? -50.13202 73.16690 52.10019 1.000 59.72837 62 GLY D C 1
ATOM 7313 O O . GLY D 2 62 ? -50.38625 73.67709 53.19622 1.000 51.10953 62 GLY D O 1
ATOM 7314 N N . VAL D 2 63 ? -50.48421 73.75959 50.94497 1.000 51.52412 63 VAL D N 1
ATOM 7315 C CA . VAL D 2 63 ? -51.15175 75.06035 51.03419 1.000 57.41416 63 VAL D CA 1
ATOM 7316 C C . VAL D 2 63 ? -52.51082 74.91328 51.71032 1.000 56.72334 63 VAL D C 1
ATOM 7317 O O . VAL D 2 63 ? -52.92057 75.78028 52.48892 1.000 53.20030 63 VAL D O 1
ATOM 7321 N N . VAL D 2 64 ? -53.22857 73.81860 51.43937 1.000 51.05736 64 VAL D N 1
ATOM 7322 C CA . VAL D 2 64 ? -54.56343 73.67343 52.01244 1.000 47.06329 64 VAL D CA 1
ATOM 7323 C C . VAL D 2 64 ? -54.47606 73.43514 53.52460 1.000 50.50416 64 VAL D C 1
ATOM 7324 O O . VAL D 2 64 ? -55.35691 73.87121 54.27657 1.000 51.91700 64 VAL D O 1
ATOM 7328 N N . ARG D 2 65 ? -53.40716 72.78326 54.00003 1.000 45.03717 65 ARG D N 1
ATOM 7329 C CA . ARG D 2 65 ? -53.24935 72.58858 55.44043 1.000 54.23840 65 ARG D CA 1
ATOM 7330 C C . ARG D 2 65 ? -53.03044 73.91908 56.14470 1.000 57.53614 65 ARG D C 1
ATOM 7331 O O . ARG D 2 65 ? -53.67868 74.20789 57.15744 1.000 56.68516 65 ARG D O 1
ATOM 7339 N N . ILE D 2 66 ? -52.13336 74.75002 55.60220 1.000 58.40558 66 ILE D N 1
ATOM 7340 C CA . ILE D 2 66 ? -51.86040 76.07088 56.17452 1.000 55.21015 66 ILE D CA 1
ATOM 7341 C C . ILE D 2 66 ? -53.12948 76.91331 56.20020 1.000 50.07058 66 ILE D C 1
ATOM 7342 O O . ILE D 2 66 ? -53.46202 77.54835 57.20904 1.000 49.95780 66 ILE D O 1
ATOM 7347 N N . TYR D 2 67 ? -53.87748 76.89185 55.10218 1.000 52.18910 67 TYR D N 1
ATOM 7348 C CA . TYR D 2 67 ? -55.13988 77.62181 55.01491 1.000 55.22163 67 TYR D CA 1
ATOM 7349 C C . TYR D 2 67 ? -56.14849 77.11834 56.03752 1.000 65.69329 67 TYR D C 1
ATOM 7350 O O . TYR D 2 67 ? -56.89317 77.90766 56.63376 1.000 61.40475 67 TYR D O 1
ATOM 7359 N N . HIS D 2 68 ? -56.22311 75.79369 56.19876 1.000 65.33571 68 HIS D N 1
ATOM 7360 C CA . HIS D 2 68 ? -57.08945 75.18428 57.19963 1.000 59.70137 68 HIS D CA 1
ATOM 7361 C C . HIS D 2 68 ? -56.68352 75.60895 58.61388 1.000 59.66940 68 HIS D C 1
ATOM 7362 O O . HIS D 2 68 ? -57.54217 75.82087 59.47874 1.000 61.02409 68 HIS D O 1
ATOM 7369 N N . ARG D 2 69 ? -55.37693 75.72978 58.86613 1.000 50.85083 69 ARG D N 1
ATOM 7370 C CA . ARG D 2 69 ? -54.91457 76.17965 60.17746 1.000 58.42696 69 ARG D CA 1
ATOM 7371 C C . ARG D 2 69 ? -55.21200 77.66333 60.39597 1.000 58.86620 69 ARG D C 1
ATOM 7372 O O . ARG D 2 69 ? -55.58951 78.06028 61.50181 1.000 53.50901 69 ARG D O 1
ATOM 7380 N N . LYS D 2 70 ? -55.04130 78.50016 59.36061 1.000 57.76723 70 LYS D N 1
ATOM 7381 C CA . LYS D 2 70 ? -55.44424 79.89885 59.47656 1.000 56.70425 70 LYS D CA 1
ATOM 7382 C C . LYS D 2 70 ? -56.89752 80.01128 59.91134 1.000 58.99617 70 LYS D C 1
ATOM 7383 O O . LYS D 2 70 ? -57.24116 80.83133 60.77417 1.000 58.52032 70 LYS D O 1
ATOM 7389 N N . ALA D 2 71 ? -57.76544 79.18771 59.32543 1.000 62.29188 71 ALA D N 1
ATOM 7390 C CA . ALA D 2 71 ? -59.18110 79.22781 59.66915 1.000 62.64288 71 ALA D CA 1
ATOM 7391 C C . ALA D 2 71 ? -59.44839 78.68771 61.06927 1.000 62.14850 71 ALA D C 1
ATOM 7392 O O . ALA D 2 71 ? -60.33524 79.19396 61.76315 1.000 66.02045 71 ALA D O 1
ATOM 7394 N N . LYS D 2 72 ? -58.71977 77.65321 61.48871 1.000 57.33251 72 LYS D N 1
ATOM 7395 C CA . LYS D 2 72 ? -58.89022 77.12954 62.83898 1.000 61.00395 72 LYS D CA 1
ATOM 7396 C C . LYS D 2 72 ? -58.55037 78.19095 63.88092 1.000 65.51248 72 LYS D C 1
ATOM 7397 O O . LYS D 2 72 ? -59.29964 78.39450 64.84733 1.000 65.34103 72 LYS D O 1
ATOM 7403 N N . TYR D 2 73 ? -57.42645 78.88909 63.68879 1.000 66.26056 73 TYR D N 1
ATOM 7404 C CA . TYR D 2 73 ? -57.04136 79.95391 64.60868 1.000 61.08159 73 TYR D CA 1
ATOM 7405 C C . TYR D 2 73 ? -58.02590 81.11208 64.55117 1.000 63.93618 73 TYR D C 1
ATOM 7406 O O . TYR D 2 73 ? -58.34903 81.70860 65.58195 1.000 74.01804 73 TYR D O 1
ATOM 7415 N N . LEU D 2 74 ? -58.53045 81.43285 63.36182 1.000 65.61744 74 LEU D N 1
ATOM 7416 C CA . LEU D 2 74 ? -59.46686 82.54365 63.25415 1.000 67.09145 74 LEU D CA 1
ATOM 7417 C C . LEU D 2 74 ? -60.77656 82.23721 63.96615 1.000 69.18722 74 LEU D C 1
ATOM 7418 O O . LEU D 2 74 ? -61.36520 83.12420 64.59477 1.000 71.91072 74 LEU D O 1
ATOM 7423 N N . LEU D 2 75 ? -61.25198 80.99428 63.88439 1.000 62.02000 75 LEU D N 1
ATOM 7424 C CA . LEU D 2 75 ? -62.47546 80.64935 64.59838 1.000 64.88451 75 LEU D CA 1
ATOM 7425 C C . LEU D 2 75 ? -62.26269 80.67822 66.10962 1.000 62.87695 75 LEU D C 1
ATOM 7426 O O . LEU D 2 75 ? -63.14268 81.12036 66.85790 1.000 60.94398 75 LEU D O 1
ATOM 7431 N N . ALA D 2 76 ? -61.10916 80.20225 66.58292 1.000 54.49805 76 ALA D N 1
ATOM 7432 C CA . ALA D 2 76 ? -60.84089 80.28417 68.01160 1.000 63.80187 76 ALA D CA 1
ATOM 7433 C C . ALA D 2 76 ? -60.77927 81.73812 68.45902 1.000 70.64348 76 ALA D C 1
ATOM 7434 O O . ALA D 2 76 ? -61.31526 82.09648 69.51184 1.000 73.04090 76 ALA D O 1
ATOM 7436 N N . ASP D 2 77 ? -60.16659 82.59750 67.64469 1.000 70.38688 77 ASP D N 1
ATOM 7437 C CA . ASP D 2 77 ? -60.04714 84.00212 68.00768 1.000 71.63038 77 ASP D CA 1
ATOM 7438 C C . ASP D 2 77 ? -61.38507 84.72385 67.92354 1.000 72.54567 77 ASP D C 1
ATOM 7439 O O . ASP D 2 77 ? -61.63353 85.65527 68.70050 1.000 74.58163 77 ASP D O 1
ATOM 7444 N N . CYS D 2 78 ? -62.26027 84.30071 67.01116 1.000 70.78510 78 CYS D N 1
ATOM 7445 C CA . CYS D 2 78 ? -63.61042 84.85277 66.96281 1.000 78.35764 78 CYS D CA 1
ATOM 7446 C C . CYS D 2 78 ? -64.45596 84.33270 68.11327 1.000 81.22428 78 CYS D C 1
ATOM 7447 O O . CYS D 2 78 ? -65.24612 85.08633 68.69439 1.000 80.58378 78 CYS D O 1
ATOM 7450 N N . ASN D 2 79 ? -64.31843 83.04244 68.43907 1.000 78.82899 79 ASN D N 1
ATOM 7451 C CA . ASN D 2 79 ? -64.97594 82.49773 69.62405 1.000 78.04105 79 ASN D CA 1
ATOM 7452 C C . ASN D 2 79 ? -64.58092 83.27873 70.87190 1.000 84.86808 79 ASN D C 1
ATOM 7453 O O . ASN D 2 79 ? -65.41144 83.51921 71.75628 1.000 84.74513 79 ASN D O 1
ATOM 7458 N N . GLU D 2 80 ? -63.31521 83.69521 70.94827 1.000 84.84365 80 GLU D N 1
ATOM 7459 C CA . GLU D 2 80 ? -62.79399 84.35130 72.13929 1.000 82.26157 80 GLU D CA 1
ATOM 7460 C C . GLU D 2 80 ? -63.26036 85.79627 72.23297 1.000 83.09309 80 GLU D C 1
ATOM 7461 O O . GLU D 2 80 ? -63.59414 86.27324 73.32339 1.000 80.20055 80 GLU D O 1
ATOM 7467 N N . ALA D 2 81 ? -63.27889 86.51240 71.10980 1.000 80.99683 81 ALA D N 1
ATOM 7468 C CA . ALA D 2 81 ? -63.89434 87.83114 71.11343 1.000 80.64155 81 ALA D CA 1
ATOM 7469 C C . ALA D 2 81 ? -65.38381 87.73534 71.42193 1.000 84.87215 81 ALA D C 1
ATOM 7470 O O . ALA D 2 81 ? -65.94348 88.62856 72.06742 1.000 74.92227 81 ALA D O 1
ATOM 7472 N N . PHE D 2 82 ? -66.02648 86.64448 70.99844 1.000 89.01231 82 PHE D N 1
ATOM 7473 C CA . PHE D 2 82 ? -67.45953 86.47087 71.22236 1.000 94.08626 82 PHE D CA 1
ATOM 7474 C C . PHE D 2 82 ? -67.79133 86.39551 72.71156 1.000 95.42356 82 PHE D C 1
ATOM 7475 O O . PHE D 2 82 ? -68.72057 87.05832 73.18513 1.000 93.68570 82 PHE D O 1
ATOM 7483 N N . ILE D 2 83 ? -67.04934 85.57907 73.46505 1.000 95.94615 83 ILE D N 1
ATOM 7484 C CA . ILE D 2 83 ? -67.34730 85.40798 74.88463 1.000 95.48682 83 ILE D CA 1
ATOM 7485 C C . ILE D 2 83 ? -66.88874 86.62501 75.68805 1.000 93.83930 83 ILE D C 1
ATOM 7486 O O . ILE D 2 83 ? -67.52802 87.00377 76.67367 1.000 91.30191 83 ILE D O 1
ATOM 7491 N N . LYS D 2 84 ? -65.78146 87.25834 75.28287 1.000 94.26284 84 LYS D N 1
ATOM 7492 C CA . LYS D 2 84 ? -65.32733 88.47252 75.95880 1.000 90.53614 84 LYS D CA 1
ATOM 7493 C C . LYS D 2 84 ? -66.35679 89.58710 75.83968 1.000 98.31830 84 LYS D C 1
ATOM 7494 O O . LYS D 2 84 ? -66.52923 90.38776 76.76485 1.000 105.49687 84 LYS D O 1
ATOM 7500 N N . ILE D 2 85 ? -67.04685 89.65824 74.70496 1.000 101.75123 85 ILE D N 1
ATOM 7501 C CA . ILE D 2 85 ? -68.01594 90.72141 74.48539 1.000 105.68475 85 ILE D CA 1
ATOM 7502 C C . ILE D 2 85 ? -69.39937 90.37772 75.02817 1.000 107.77026 85 ILE D C 1
ATOM 7503 O O . ILE D 2 85 ? -70.20064 91.28951 75.27588 1.000 109.65222 85 ILE D O 1
ATOM 7508 N N . LYS D 2 86 ? -69.70726 89.09320 75.21789 1.000 108.58931 86 LYS D N 1
ATOM 7509 C CA . LYS D 2 86 ? -70.94652 88.73273 75.89665 1.000 108.42897 86 LYS D CA 1
ATOM 7510 C C . LYS D 2 86 ? -70.92384 89.19284 77.35182 1.000 113.15478 86 LYS D C 1
ATOM 7511 O O . LYS D 2 86 ? -71.95084 89.61874 77.89379 1.000 117.79707 86 LYS D O 1
ATOM 7517 N N . MET D 2 87 ? -69.75947 89.12373 77.99920 1.000 110.25207 87 MET D N 1
ATOM 7518 C CA . MET D 2 87 ? -69.61718 89.58143 79.38280 1.000 110.78533 87 MET D CA 1
ATOM 7519 C C . MET D 2 87 ? -69.11961 91.03279 79.40762 1.000 107.34140 87 MET D C 1
ATOM 7520 O O . MET D 2 87 ? -68.02530 91.35379 79.87849 1.000 109.25650 87 MET D O 1
ATOM 7525 N N . ALA D 2 88 ? -69.96758 91.92072 78.88603 1.000 101.30026 88 ALA D N 1
ATOM 7526 C CA . ALA D 2 88 ? -69.73991 93.36522 78.95315 1.000 100.14034 88 ALA D CA 1
ATOM 7527 C C . ALA D 2 88 ? -71.01329 94.13428 78.60049 1.000 103.67424 88 ALA D C 1
ATOM 7528 O O . ALA D 2 88 ? -71.96515 93.57043 78.05251 1.000 105.15687 88 ALA D O 1
#

Secondary structure (DSSP, 8-state):
-EEEEEEEESBTTB-S-EEPPPPPSSEEEEE--TTSSHHHHHHHHHHHH-GGGSS--HHHHHHHB---SSSPP-EEEEEEEEE-TT--SSSSSSEEEEEEEEESS-EEEEETTEEE-HHHHHHHHHHTT--SS-TTSEEEHHHHHHHHT--HHHHHHHHHHHHTHHHHHHHHHHHHHHHHHHHHHHHHHHGGGG----HHHHHHHHHHHHHHHHHHHHHHHHHHHHHHHHHHHHHHHHHHHHHHHHHHHHHSTT-EEEEEE----EEEEEESS-SSS--EEGGGS-HHHHHHHHHHHHHHHHTTS--SEEEEES-STT--HHHHHHHHHHHHHHTTTSEEEEE-SSSTTGGG-SEEEEEEEETTEEEEEEE-HHHHHHHH-/-HHHHHHHHHH-GGG--HHHHHH--HHHHHHHHHS-SS---HHHHHHHHHHHHHHHHHHHHHHHHHHHTTSS--/-EEEEEEEESBTTB-S-EE--PPPSSEEEEE--TTSSHHHHHHHHHHHH-GGGTS--HHHHHHHB--SSSSPPSEEEEEEEEE-TT--SSSSSSEEEEEEEEESS-EEEEETTEEE-HHHHHHHHHHTT--TT-TTSEEEHHHHHHHHT--HHHHHHHHHHHHTHHHHHHHHHHHHHHHHHHHHHHHHHHHHHHHHHHHTT--HHHHHHHHHHHHHHHHHHHHHHHHHHHHHHHHTHHHHHHHHHHHHHHHHHHHHHHHSTT-EEEEEE------EEEEEESS-SSS--EEGGGS-HHHHHHHHHHHHHHHHHHS--SEEEEESTTTT--HHHHHHHHHHHHHHTTSSEEEEE-SSSTGGGG-SEEEEEEEETTEEEEEEE-HHHHHHHHH-/--SSSS--HHHHHHHHHHH-TTS--HHHHHH--HHHHHHHHHS-SS---HHHHHHHHHHHHHHHHHHHHHHHHHHHHHHHHHH--

B-factor: mean 74.7, std 27.27, range [32.02, 186.82]

Organism: Homo sapiens (NCBI:txid9606)

Radius of gyration: 36.77 Å; Cα contacts (8 Å, |Δi|>4): 1669; chains: 4; bounding box: 68×131×81 Å

Nearest PDB structures (foldseek):
  8rok-assembly1_B  TM=1.014E+00  e=1.929E-11  Homo sapiens
  8roi-assembly1_B  TM=9.888E-01  e=9.354E-10  Homo sapiens
  8roh-assembly1_B  TM=9.845E-01  e=1.122E-09  Homo sapiens
  8rok-assembly2_D  TM=9.891E-01  e=1.519E-09  Homo sapiens
  6wge-assembly1_C  TM=8.745E-01  e=8.301E-09  Homo sapiens